Protein 3HST (pdb70)

GO terms:
  GO:0042597 periplasmic space (C, EXP)
  GO:0005515 protein binding (F, IPI)
  GO:0030288 outer membrane-bounded periplasmic space (C, IDA)
  GO:0015768 maltose transport (P, IDA)
  GO:1901982 maltose binding (F, IDA)
  GO:0034289 detection of maltose stimulus (P, IMP)
  GO:0042956 maltodextrin transmembrane transport (P, IMP)
  GO:0015768 maltose transport (P, IMP)
  GO:0060326 cell chemotaxis (P, IMP)
  GO:0042597 periplasmic space (C, IDA)
  GO:0006974 DNA damage response (P, IEP)
  GO:0015768 maltose transport (P, IGI)
  GO:0043190 ATP-binding cassette (ABC) transporter complex (C, IGI)
  GO:0055052 ATP-binding cassette (ABC) transporter complex, substrate-binding subunit-containing (C, IGI)
  GO:0008643 carbohydrate transport (P, IGI)
  GO:0042956 maltodextrin transmembrane transport (P, IDA)
  GO:0016020 membrane (C, IDA)

Sequence (1004 aa):
KLVIWINGDKGYNGLAEVGKKFEKDTGIKVTVEHPDKLEEKFPQVAATGDGPDIIFWAHDRFGGYAQSGLLAEITPDKAFQDKLYPFTWDAVRYNGKLIAYPIAVEALSLIYNKDLLPNPPKTWEEIPALDKELKAKGKSALMFNLQEPYFTWPLIAADGGYAFKYENGKYDIKDVGVDNAGAKAGLTFLVDLIKNKHMNADTDYSIAEAAFNKGETAMTINGPWAWSNIDTSKVNYGVTVLPTFKGQPSKPFVGVLSAGINAASPNKELAKEFLENYLLTDEGLEAVNKDKPLGAVALKSYEEELAKDPRIAATMENAQKGEIMPNIPQMSAFWYAVRTAVINAASGRQTVDEALKDAQTNSSSSVKVVIEADGGSRGNPGPAGYGAVVWTADHSTVLAESKQAIGRATNNVAEYRGLIAGLDDAVKLGATEAAVLMDSKLVVEQMSGRWKVKHPDLLKLYVQAQALASQFRRINYEWVPRARNTYADRLANDAMDAAAQSAAIEEGKLVIWINGDKGYNGLAEVGKKFEKDTGIKVTVEHPDKLEEKFPQVAATGDGPDIIFWAHDRFGGYAQSGLLAEITPDKAFQDKLYPFTWDAVRYNGKLIAYPIAVEALSLIYNKDLLPNPPKTWEEIPALDKELKAKGKSALMFNLQEPYFTWPLIAADGGYAFKYENGKYDIKDVGVDNAGAKAGLTFLVDLIKNKHMNADTDYSIAEAAFNKGETAMTINGPWAWSNIDTSKVNYGVTVLPTFKGQPSKPFVGVLSAGINAASPNKELAKEFLENYLLTDEGLEAVNKDKPLGAVALKSYEEELAKDPRIAATMENAQKGEIMPNIPQMSAFWYAVRTAVINAASGRQTVDEALKDAQTNSSSVKVVIEADGGSRGNPGPAGYGAVVWTADHSTVLAESKQAIGRATNNVAEYRGLIAGLDDAVKLGATEAAVLMDSKLVVEQMSGRWKVKHPDLLKLYVQAQALASQFRRINYEWVPRARNTYADRLANDAMD

Solvent-accessible surface area: 41440 Å² total; per-residue (Å²): 130,0,41,0,26,3,37,36,44,24,1,42,30,0,1,26,111,4,2,87,82,0,55,179,82,51,58,44,108,17,62,29,66,74,22,73,135,0,29,52,74,0,38,120,49,0,34,62,4,57,41,2,12,0,0,3,53,16,1,10,41,0,0,22,4,18,79,38,24,2,16,13,101,9,90,8,98,142,74,10,38,71,101,1,60,92,94,0,10,86,7,0,109,24,135,57,110,20,8,0,0,0,2,0,4,9,0,0,2,0,0,25,8,102,107,42,10,95,128,27,11,141,40,1,78,76,1,34,59,35,2,139,132,7,94,99,128,71,60,10,1,1,38,2,10,6,39,75,4,38,13,2,5,0,2,1,3,4,37,34,3,71,4,8,87,120,90,136,62,146,61,46,75,172,44,8,1,1,26,48,82,4,0,67,24,0,0,57,34,1,28,45,3,23,142,82,175,17,18,89,26,80,6,43,56,33,60,4,37,36,6,1,12,90,11,82,0,0,0,6,2,8,1,0,12,5,2,8,63,3,62,20,1,113,16,86,33,8,18,31,28,4,0,34,8,126,64,86,44,1,54,1,10,5,0,0,5,0,0,0,7,3,14,6,4,49,10,66,113,36,0,69,69,0,0,20,79,20,2,1,41,68,103,3,0,86,23,6,22,163,32,44,14,8,0,4,1,0,8,74,66,14,14,117,127,24,47,181,35,105,64,5,57,9,0,39,64,0,13,150,74,10,91,66,8,6,17,30,45,58,2,32,39,0,37,106,5,0,84,73,2,2,56,12,4,16,75,60,189,31,82,18,87,75,1,0,127,61,2,66,73,79,3,33,114,135,60,116,0,18,0,6,0,2,6,11,13,110,64,78,60,3,26,0,0,21,0,0,2,0,9,37,52,109,68,80,66,38,39,0,28,11,18,8,3,5,54,165,8,43,54,57,25,0,12,0,57,0,0,19,13,0,0,46,14,0,41,79,25,40,10,33,40,3,23,0,34,1,28,12,105,38,0,6,28,5,12,40,41,154,122,136,21,159,117,68,67,10,11,91,23,49,0,47,0,35,9,27,9,44,111,12,188,156,44,80,34,96,100,3,48,118,88,150,1,84,99,0,22,153,19,1,41,47,0,8,72,3,10,28,149,68,64,127,70,117,117,30,72,0,37,0,26,2,36,40,47,26,1,45,36,0,1,29,109,4,1,102,88,3,56,183,87,63,59,36,92,12,50,27,72,78,25,68,137,0,27,56,70,0,37,122,45,7,76,74,33,72,16,1,0,0,0,3,55,16,2,9,40,0,0,20,3,21,108,77,49,10,16,13,96,8,84,13,68,183,71,12,49,98,112,1,61,90,98,0,10,86,8,0,95,28,124,62,114,17,7,0,0,0,2,0,3,8,0,0,2,0,0,18,6,113,109,52,8,126,89,23,12,167,42,2,76,75,2,40,66,31,2,159,122,16,94,91,171,70,65,15,0,1,39,1,6,7,40,80,6,39,15,1,7,2,2,1,3,5,35,36,2,77,6,11,88,122,92,145,61,147,47,56,68,170,45,12,0,0,28,48,85,4,0,69,21,0,0,56,34,1,31,52,2,23,143,85,175,29,18,91,30,66,5,38,61,36,52,4,34,46,8,1,10,82,13,79,0,0,0,6,2,8,1,0,13,5,3,11,61,4,75,24,1,116,13,86,32,10,13,32,43,5,0,32,8,114,68,74,56,2,50,0,8,7,0,0,3,0,0,0,6,1,39,47,0,70,5,80,98,38,0,42,69,0,0,12,91,31,1,3,37,64,110,4,0,78,18,4,20,167,33,40,16,8,0,4,1,0,10,71,65,10,15,111,106,25,51,176,35,102,65,5,55,8,0,41,72,0,12,156,62,12,96,73,8,9,18,26,44,53,1,28,42,0,32,108,8,0,92,75,2,2,54,17,4,16,71,59,159,35,83,17,83,86,1,0,134,65,2,73,80,81,1,39,120,91,90,0,16,0,8,0,13,6,13,14,115,64,85,59,4,83,1,0,9,0,0,0,0,26,24,57,111,87,84,48,27,3,0,13,14,24,2,14,8,48,178,14,49,50,47,23,0,12,0,65,0,0,20,15,0,0,37,17,0,38,108,18,41,9,40,49,2,14,0,24,1,26,13,90,44,0,4,29,8,10,40,42,152,108,163,22,182,121,88,52,20,86,151,25,52,87,87,0,53,60,26,7,61,108,15,209,163,46,74,33,79,114,2,71,147,87,131,0,69,63,0,5,123,14,2,47,67,5,32,125

Nearest PDB structures (foldseek):
  3q26-assembly1_A  TM=9.994E-01  e=1.048E-70  Escherichia coli
  5gpq-assembly1_A  TM=1.000E+00  e=2.057E-70  Escherichia coli O157:H7
  2vgq-assembly1_A  TM=9.999E-01  e=7.086E-70  Escherichia coli
  4kyc-assembly1_A  TM=9.999E-01  e=1.742E-69  Escherichia coli K-12
  8c5l-assembly1_A  TM=1.000E+00  e=2.181E-69  Escherichia coli K-12

B-factor: mean 18.17, std 6.53, range [2.1, 74.7]

Foldseek 3Di:
DAEEEDAPLFLQVLLLVLQVVLCVVPVDGYHYDHDPPLLVVQCVQLVVLGDGQKYKDFLQSQLQCVVSPFFDQFDDDPVLVVQFDPVQQVSQQHPNTRGWAFWAKKDKFKKFQCVLPVDQAQAPVCQVVVQVVLVVVQAAAEAEALQFVLQLQLQLPFQHADQFDDDDSDTHLQDHRCQDPSNLQRLVSVLVCCVVPRYPLVGHHVNRLVCVLQPRYGIYIGMQQSVVSSVVRPRPMDTAFDHHYPPGGRAGAMTGTTMTGTSSNPCSVVVNCSVRPRCLDLSNQCSRCVSTNRAQTRRPVNNVVVCPPNNNVRRVVSNVSHYHRHNHSLVVQLRVLVSQLSSCCNVVVDPNNVSSVSSSVRSSD/DFEKEKFKAKAADPQWAWIKMKMFIAGNVRPGTPDMDIAIDQTHGRLLRGLVRLLVRLVSCVVSPHQEYEYEYQDPVLQCVLQVNDPDDDPSVVVSSVSSVVSCVNHNYYHGDYDHPVPRVVGCVRGVVNNVVSVVVVD/DDPLEFEEEEAPLFLQVLLVVLQVVLCVVPVRHYHYDHDPPVLVVQVVQLLVVGDTQKYKDFLLSVQQCVVSPFFDQADDDPVLCVQFDVVQQVSQAHPNTRQWAFWAKKWKWKKFFVVQDVDAAQALVCQVVVQVVLVVVQAAAEAEALLFVLQLQLLLPQQPADAFDDDDHDTDLQDGRCQDPSNLQSLVSVLVCLVSPNYPLVGHHVNRLCCVLQPRYGMYIDIQQSVVSNVVRPGDMDTAQDHHYPPTGRAGAITGTIMTGTSSDPCSPSVSCSVRVRQLDLSNQCSRCVSTNRAQTRGPVNNVVVVPDVNSVRRVVNNVSHYHRHNHSLSVQLRVLVSQLSSCCNVVVDPNNGSSVSSSVRSSD/DEKEKFKAKADDPQWHWIWIKMWIADPVRPDTQDIDFATDGTHGRLLRRLVRLLVRLVSCVVSPAQEYEYEYQDVQLQCVLVVNDPDDDDSNVVSSVSNVVSVVSHNYYHYYHDHDVVSVVGVVRTVVHRD

Secondary structure (DSSP, 8-state):
-EEEE--TTS-HHHHHHHHHHHHHHHS--EEEE--TTHHHHHHHHGGGT-S-SEEEEEGGGHHHHHHTT-BPPP---HHHHHTB-HHHHHHTEETTEE-SEEEEEE--EEEEETTT-SS--SBSTTHHHHHHHHHTTT-EEE----SSHHHHHHHHHHTT-BSSEE-SS-EETT--BSSSHHHHHHHHHHHHHHHTTSS-TT--HHHHHHHHHTTSEEEEEE-GGGHHHHHHTT--EEEEPPPEETTEE--PEEEEEEEEEBTT-S-HHHHHHHIIIIISSHHHHHHHHHHS--SEESBHHHHHHHTTSHHHHHHHHHHHHSEEPP-STTHHHHHHHHHHHHHHHHHTSS-HHHHHHHHHHHHH-/--EEEEEEEEEESSSSEEEEEEEEEEETTS-SEEEEEEEEEEEE-HHHHHHHHHHHHHHHHHHHT-SEEEEEES-HHHHHHHTTSS---SHHHHHHHHHHHHHHTTSSEEEEEE--GGG-HHHHHHHHHHHHHHHHTT-/--TTEEEEE--TTS-HHHHHHHHHHHHHHH--EEEEE--TTHHHHHHHHHTTT-S-SEEEEEGGGHHHHHHTT-BPPP---TTTGGGB-HHHHHHTEETTEE-SEEEEE---EEEEETTT-SS--SBGGGHHHHHHHHHHTT-EEE---SSSHHHHHHHHHHTT-EEEEEETTEEEEEEEETTSHHHHHHHHHHHHHHHTTSS-TT--HHHHHHHHHHTSEEEEEE-GGGHHHHHHTT--EEEEPPPBBTTB-------EEEEEEBTT-TTHHHHHHHIIIIISSHHHHHHHHHHS--SEESBHHHHHHHTTSHHHHHHHHHHHHS-PPP--TTHHHHHHHHHHHHHHHHHTSS-HHHHHHHHHHHH--/-EEEEEEEEEESSSSEEEEEEEEEEETTS--EEEEEEEEEEEE-HHHHHHHHHHHHHHHHHTTT-SEEEEEES-HHHHHHHTSSSPP-SHHHHHHHHHHHHHHTTSSEEEEEE--GGGSHHHHHHHHHHH-

Radius of gyration: 30.75 Å; Cα contacts (8 Å, |Δi|>4): 2367; chains: 4; bounding box: 78×58×83 Å

Structure (mmCIF, N/CA/C/O backbone):
data_3HST
#
_entry.id   3HST
#
_cell.length_a   73.632
_cell.length_b   101.383
_cell.length_c   76.091
_cell.angle_alpha   90.00
_cell.angle_beta   109.01
_cell.angle_gamma   90.00
#
_symmetry.space_group_name_H-M   'P 1 21 1'
#
loop_
_entity.id
_entity.type
_entity.pdbx_description
1 polymer 'Maltose-binding periplasmic protein'
2 polymer 'Protein Rv2228c/MT2287'
3 branched alpha-D-glucopyranose-(1-4)-alpha-D-glucopyranose-(1-4)-alpha-D-glucopyranose
4 non-polymer 1,2-ETHANEDIOL
5 non-polymer 'D(-)-TARTARIC ACID'
6 water water
#
loop_
_atom_site.group_PDB
_atom_site.id
_atom_site.type_symbol
_atom_site.label_atom_id
_atom_site.label_alt_id
_atom_site.label_comp_id
_atom_site.label_asym_id
_atom_site.label_entity_id
_atom_site.label_seq_id
_atom_site.pdbx_PDB_ins_code
_atom_site.Cartn_x
_atom_site.Cartn_y
_atom_site.Cartn_z
_atom_site.occupancy
_atom_site.B_iso_or_equiv
_atom_site.auth_seq_id
_atom_site.auth_comp_id
_atom_site.auth_asym_id
_atom_site.auth_atom_id
_atom_site.pdbx_PDB_model_num
ATOM 1 N N . LYS A 1 7 ? 3.865 -22.590 11.929 1.00 21.68 14 LYS A N 1
ATOM 2 C CA . LYS A 1 7 ? 2.639 -22.445 11.153 1.00 20.90 14 LYS A CA 1
ATOM 3 C C . LYS A 1 7 ? 1.629 -21.560 11.877 1.00 20.35 14 LYS A C 1
ATOM 4 O O . LYS A 1 7 ? 0.641 -21.121 11.290 1.00 20.83 14 LYS A O 1
ATOM 10 N N . LEU A 1 8 ? 1.885 -21.303 13.156 1.00 18.41 15 LEU A N 1
ATOM 11 C CA . LEU A 1 8 ? 1.001 -20.470 13.961 1.00 17.66 15 LEU A CA 1
ATOM 12 C C . LEU A 1 8 ? 1.657 -19.136 14.300 1.00 16.22 15 LEU A C 1
ATOM 13 O O . LEU A 1 8 ? 2.498 -19.056 15.195 1.00 17.00 15 LEU A O 1
ATOM 18 N N . VAL A 1 9 ? 1.268 -18.090 13.578 1.00 14.86 16 VAL A N 1
ATOM 19 C CA . VAL A 1 9 ? 1.816 -16.765 13.798 1.00 14.17 16 VAL A CA 1
ATOM 20 C C . VAL A 1 9 ? 0.847 -15.796 14.535 1.00 14.59 16 VAL A C 1
ATOM 21 O O . VAL A 1 9 ? -0.249 -15.571 14.100 1.00 12.87 16 VAL A O 1
ATOM 25 N N . ILE A 1 10 ? 1.298 -15.267 15.665 1.00 14.02 17 ILE A N 1
ATOM 26 C CA . ILE A 1 10 ? 0.589 -14.334 16.508 1.00 13.43 17 ILE A CA 1
ATOM 27 C C . ILE A 1 10 ? 1.231 -12.914 16.495 1.00 13.12 17 ILE A C 1
ATOM 28 O O . ILE A 1 10 ? 2.440 -12.772 16.621 1.00 12.68 17 ILE A O 1
ATOM 33 N N . TRP A 1 11 ? 0.417 -11.871 16.312 1.00 13.43 18 TRP A N 1
ATOM 34 C CA . TRP A 1 11 ? 0.786 -10.472 16.627 1.00 12.55 18 TRP A CA 1
ATOM 35 C C . TRP A 1 11 ? 0.197 -10.027 17.968 1.00 13.23 18 TRP A C 1
ATOM 36 O O . TRP A 1 11 ? -1.032 -10.185 18.234 1.00 13.75 18 TRP A O 1
ATOM 47 N N . ILE A 1 12 ? 1.066 -9.430 18.798 1.00 13.07 19 ILE A N 1
ATOM 48 C CA . ILE A 1 12 ? 0.652 -8.841 20.061 1.00 13.23 19 ILE A CA 1
ATOM 49 C C . ILE A 1 12 ? 1.524 -7.595 20.340 1.00 13.37 19 ILE A C 1
ATOM 50 O O . ILE A 1 12 ? 2.698 -7.546 20.011 1.00 13.49 19 ILE A O 1
ATOM 55 N N . ASN A 1 13 ? 0.954 -6.561 20.915 1.00 14.14 20 ASN A N 1
ATOM 56 C CA . ASN A 1 13 ? 1.706 -5.323 21.116 1.00 13.21 20 ASN A CA 1
ATOM 57 C C . ASN A 1 13 ? 2.912 -5.570 22.043 1.00 15.52 20 ASN A C 1
ATOM 58 O O . ASN A 1 13 ? 2.809 -6.391 23.022 1.00 14.20 20 ASN A O 1
ATOM 63 N N . GLY A 1 14 ? 4.012 -4.830 21.752 1.00 15.27 21 GLY A N 1
ATOM 64 C CA . GLY A 1 14 ? 5.264 -4.833 22.494 1.00 15.34 21 GLY A CA 1
ATOM 65 C C . GLY A 1 14 ? 5.232 -4.521 23.994 1.00 16.03 21 GLY A C 1
ATOM 66 O O . GLY A 1 14 ? 6.205 -4.801 24.690 1.00 17.05 21 GLY A O 1
ATOM 67 N N . ASP A 1 15 ? 4.132 -3.968 24.494 1.00 14.93 22 ASP A N 1
ATOM 68 C CA . ASP A 1 15 ? 3.993 -3.696 25.915 1.00 13.64 22 ASP A CA 1
ATOM 69 C C . ASP A 1 15 ? 3.371 -4.902 26.692 1.00 14.07 22 ASP A C 1
ATOM 70 O O . ASP A 1 15 ? 3.221 -4.868 27.913 1.00 13.89 22 ASP A O 1
ATOM 75 N N . LYS A 1 16 ? 3.107 -6.009 25.984 1.00 12.96 23 LYS A N 1
ATOM 76 C CA . LYS A 1 16 ? 2.361 -7.117 26.564 1.00 12.36 23 LYS A CA 1
ATOM 77 C C . LYS A 1 16 ? 3.310 -8.295 26.819 1.00 12.09 23 LYS A C 1
ATOM 78 O O . LYS A 1 16 ? 4.442 -8.255 26.386 1.00 11.26 23 LYS A O 1
ATOM 84 N N . GLY A 1 17 ? 2.817 -9.343 27.494 1.00 12.95 24 GLY A N 1
ATOM 85 C CA . GLY A 1 17 ? 3.577 -10.539 27.869 1.00 12.48 24 GLY A CA 1
ATOM 86 C C . GLY A 1 17 ? 3.865 -11.513 26.718 1.00 13.41 24 GLY A C 1
ATOM 87 O O . GLY A 1 17 ? 3.497 -12.710 26.773 1.00 13.59 24 GLY A O 1
ATOM 88 N N . TYR A 1 18 ? 4.567 -11.012 25.690 1.00 13.20 25 TYR A N 1
ATOM 89 C CA . TYR A 1 18 ? 4.868 -11.800 24.493 1.00 12.17 25 TYR A CA 1
ATOM 90 C C . TYR A 1 18 ? 5.820 -12.966 24.697 1.00 12.18 25 TYR A C 1
ATOM 91 O O . TYR A 1 18 ? 5.704 -14.002 23.958 1.00 10.48 25 TYR A O 1
ATOM 100 N N . ASN A 1 19 ? 6.694 -12.855 25.719 1.00 11.10 26 ASN A N 1
ATOM 101 C CA . ASN A 1 19 ? 7.525 -14.020 26.090 1.00 12.05 26 ASN A CA 1
ATOM 102 C C . ASN A 1 19 ? 6.789 -15.137 26.805 1.00 11.79 26 ASN A C 1
ATOM 103 O O . ASN A 1 19 ? 7.043 -16.297 26.526 1.00 12.39 26 ASN A O 1
ATOM 108 N N . GLY A 1 20 ? 5.961 -14.786 27.772 1.00 11.92 27 GLY A N 1
ATOM 109 C CA . GLY A 1 20 ? 5.003 -15.743 28.363 1.00 11.17 27 GLY A CA 1
ATOM 110 C C . GLY A 1 20 ? 4.051 -16.371 27.354 1.00 10.04 27 GLY A C 1
ATOM 111 O O . GLY A 1 20 ? 3.777 -17.551 27.416 1.00 9.01 27 GLY A O 1
ATOM 112 N N . LEU A 1 21 ? 3.546 -15.572 26.419 1.00 10.25 28 LEU A N 1
ATOM 113 C CA . LEU A 1 21 ? 2.678 -16.081 25.358 1.00 10.42 28 LEU A CA 1
ATOM 114 C C . LEU A 1 21 ? 3.376 -17.138 24.486 1.00 10.50 28 LEU A C 1
ATOM 115 O O . LEU A 1 21 ? 2.729 -18.111 24.038 1.00 9.78 28 LEU A O 1
ATOM 120 N N . ALA A 1 22 ? 4.682 -16.938 24.249 1.00 9.86 29 ALA A N 1
ATOM 121 C CA . ALA A 1 22 ? 5.548 -17.890 23.489 1.00 11.21 29 ALA A CA 1
ATOM 122 C C . ALA A 1 22 ? 5.792 -19.188 24.289 1.00 12.19 29 ALA A C 1
ATOM 123 O O . ALA A 1 22 ? 5.876 -20.301 23.730 1.00 9.87 29 ALA A O 1
ATOM 125 N N . GLU A 1 23 ? 5.911 -19.041 25.616 1.00 13.91 30 GLU A N 1
ATOM 126 C CA . GLU A 1 23 ? 5.910 -20.221 26.515 1.00 14.68 30 GLU A CA 1
ATOM 127 C C . GLU A 1 23 ? 4.627 -21.049 26.374 1.00 14.25 30 GLU A C 1
ATOM 128 O O . GLU A 1 23 ? 4.672 -22.292 26.365 1.00 17.11 30 GLU A O 1
ATOM 134 N N . VAL A 1 24 ? 3.473 -20.392 26.297 1.00 13.20 31 VAL A N 1
ATOM 135 C CA . VAL A 1 24 ? 2.233 -21.096 26.014 1.00 12.46 31 VAL A CA 1
ATOM 136 C C . VAL A 1 24 ? 2.359 -21.707 24.578 1.00 12.95 31 VAL A C 1
ATOM 137 O O . VAL A 1 24 ? 2.015 -22.848 24.336 1.00 12.81 31 VAL A O 1
ATOM 141 N N . GLY A 1 25 ? 2.877 -20.956 23.628 1.00 12.42 32 GLY A N 1
ATOM 142 C CA . GLY A 1 25 ? 3.158 -21.554 22.326 1.00 14.10 32 GLY A CA 1
ATOM 143 C C . GLY A 1 25 ? 4.093 -22.741 22.291 1.00 14.81 32 GLY A C 1
ATOM 144 O O . GLY A 1 25 ? 3.905 -23.618 21.431 1.00 15.39 32 GLY A O 1
ATOM 145 N N . LYS A 1 26 ? 5.066 -22.795 23.268 1.00 15.90 33 LYS A N 1
ATOM 146 C CA . LYS A 1 26 ? 5.825 -24.067 23.387 1.00 16.58 33 LYS A CA 1
ATOM 147 C C . LYS A 1 26 ? 4.991 -25.218 23.909 1.00 16.28 33 LYS A C 1
ATOM 148 O O . LYS A 1 26 ? 5.138 -26.345 23.487 1.00 16.31 33 LYS A O 1
ATOM 154 N N . LYS A 1 27 ? 4.098 -24.909 24.844 1.00 16.75 34 LYS A N 1
ATOM 155 C CA . LYS A 1 27 ? 3.203 -25.913 25.406 1.00 16.81 34 LYS A CA 1
ATOM 156 C C . LYS A 1 27 ? 2.299 -26.485 24.321 1.00 15.31 34 LYS A C 1
ATOM 157 O O . LYS A 1 27 ? 1.869 -27.635 24.398 1.00 13.97 34 LYS A O 1
ATOM 163 N N . PHE A 1 28 ? 2.018 -25.671 23.308 1.00 14.87 35 PHE A N 1
ATOM 164 C CA . PHE A 1 28 ? 1.186 -26.097 22.189 1.00 14.01 35 PHE A CA 1
ATOM 165 C C . PHE A 1 28 ? 1.984 -26.974 21.231 1.00 14.81 35 PHE A C 1
ATOM 166 O O . PHE A 1 28 ? 1.546 -28.062 20.858 1.00 14.80 35 PHE A O 1
ATOM 174 N N . GLU A 1 29 ? 3.160 -26.494 20.838 1.00 15.87 36 GLU A N 1
ATOM 175 C CA . GLU A 1 29 ? 4.036 -27.249 19.941 1.00 15.68 36 GLU A CA 1
ATOM 176 C C . GLU A 1 29 ? 4.254 -28.656 20.495 1.00 16.76 36 GLU A C 1
ATOM 177 O O . GLU A 1 29 ? 4.231 -29.649 19.744 1.00 15.70 36 GLU A O 1
ATOM 183 N N . LYS A 1 30 ? 4.425 -28.722 21.822 1.00 18.43 37 LYS A N 1
ATOM 184 C CA . LYS A 1 30 ? 4.643 -29.994 22.549 1.00 20.53 37 LYS A CA 1
ATOM 185 C C . LYS A 1 30 ? 3.488 -30.948 22.277 1.00 20.61 37 LYS A C 1
ATOM 186 O O . LYS A 1 30 ? 3.729 -32.132 21.971 1.00 21.35 37 LYS A O 1
ATOM 192 N N . ASP A 1 31 ? 2.240 -30.444 22.317 1.00 19.78 38 ASP A N 1
ATOM 193 C CA . ASP A 1 31 ? 1.091 -31.340 22.097 1.00 18.11 38 ASP A CA 1
ATOM 194 C C . ASP A 1 31 ? 0.652 -31.515 20.667 1.00 16.93 38 ASP A C 1
ATOM 195 O O . ASP A 1 31 ? -0.065 -32.450 20.403 1.00 16.85 38 ASP A O 1
ATOM 200 N N . THR A 1 32 ? 1.011 -30.597 19.753 1.00 15.56 39 THR A N 1
ATOM 201 C CA . THR A 1 32 ? 0.471 -30.599 18.359 1.00 12.98 39 THR A CA 1
ATOM 202 C C . THR A 1 32 ? 1.521 -30.708 17.265 1.00 12.84 39 THR A C 1
ATOM 203 O O . THR A 1 32 ? 1.175 -30.901 16.107 1.00 13.91 39 THR A O 1
ATOM 207 N N . GLY A 1 33 ? 2.796 -30.556 17.593 1.00 12.42 40 GLY A N 1
ATOM 208 C CA . GLY A 1 33 ? 3.838 -30.430 16.580 1.00 12.79 40 GLY A CA 1
ATOM 209 C C . GLY A 1 33 ? 3.867 -29.113 15.835 1.00 13.21 40 GLY A C 1
ATOM 210 O O . GLY A 1 33 ? 4.726 -28.891 14.958 1.00 13.59 40 GLY A O 1
ATOM 211 N N . ILE A 1 34 ? 2.952 -28.213 16.181 1.00 12.54 41 ILE A N 1
ATOM 212 C CA . ILE A 1 34 ? 2.843 -26.953 15.421 1.00 12.90 41 ILE A CA 1
ATOM 213 C C . ILE A 1 34 ? 3.544 -25.849 16.120 1.00 13.13 41 ILE A C 1
ATOM 214 O O . ILE A 1 34 ? 3.231 -25.587 17.258 1.00 12.76 41 ILE A O 1
ATOM 219 N N . LYS A 1 35 ? 4.492 -25.204 15.448 1.00 14.32 42 LYS A N 1
ATOM 220 C CA . LYS A 1 35 ? 5.255 -24.118 16.051 1.00 15.26 42 LYS A CA 1
ATOM 221 C C . LYS A 1 35 ? 4.484 -22.803 16.016 1.00 15.43 42 LYS A C 1
ATOM 222 O O . LYS A 1 35 ? 3.818 -22.488 15.030 1.00 16.23 42 LYS A O 1
ATOM 228 N N . VAL A 1 36 ? 4.580 -22.039 17.100 1.00 14.22 43 VAL A N 1
ATOM 229 C CA . VAL A 1 36 ? 3.906 -20.750 17.193 1.00 13.80 43 VAL A CA 1
ATOM 230 C C . VAL A 1 36 ? 4.917 -19.608 17.176 1.00 13.50 43 VAL A C 1
ATOM 231 O O . VAL A 1 36 ? 5.863 -19.593 17.963 1.00 11.26 43 VAL A O 1
ATOM 235 N N . THR A 1 37 ? 4.711 -18.654 16.273 1.00 13.18 44 THR A N 1
ATOM 236 C CA . THR A 1 37 ? 5.615 -17.518 16.143 1.00 13.94 44 THR A CA 1
ATOM 237 C C . THR A 1 37 ? 4.967 -16.225 16.628 1.00 13.36 44 THR A C 1
ATOM 238 O O . THR A 1 37 ? 4.243 -15.565 15.883 1.00 12.70 44 THR A O 1
ATOM 242 N N . VAL A 1 38 ? 5.234 -15.869 17.880 1.00 12.98 45 VAL A N 1
ATOM 243 C CA . VAL A 1 38 ? 4.689 -14.625 18.467 1.00 12.19 45 VAL A CA 1
ATOM 244 C C . VAL A 1 38 ? 5.543 -13.416 18.002 1.00 13.40 45 VAL A C 1
ATOM 245 O O . VAL A 1 38 ? 6.806 -13.406 18.127 1.00 12.69 45 VAL A O 1
ATOM 249 N N . GLU A 1 39 ? 4.875 -12.419 17.432 1.00 13.93 46 GLU A N 1
ATOM 250 C CA . GLU A 1 39 ? 5.580 -11.226 16.968 1.00 14.79 46 GLU A CA 1
ATOM 251 C C . GLU A 1 39 ? 4.925 -10.047 17.551 1.00 14.73 46 GLU A C 1
ATOM 252 O O . GLU A 1 39 ? 3.745 -10.115 17.889 1.00 16.29 46 GLU A O 1
ATOM 258 N N . HIS A 1 40 ? 5.660 -8.952 17.669 1.00 14.70 47 HIS A N 1
ATOM 259 C CA . HIS A 1 40 ? 5.126 -7.689 18.158 1.00 14.74 47 HIS A CA 1
ATOM 260 C C . HIS A 1 40 ? 5.521 -6.498 17.251 1.00 16.07 47 HIS A C 1
ATOM 261 O O . HIS A 1 40 ? 6.241 -5.615 17.687 1.00 15.25 47 HIS A O 1
ATOM 268 N N . PRO A 1 41 ? 5.070 -6.487 15.970 1.00 16.11 48 PRO A N 1
ATOM 269 C CA . PRO A 1 41 ? 5.412 -5.412 15.050 1.00 15.64 48 PRO A CA 1
ATOM 270 C C . PRO A 1 41 ? 4.955 -4.049 15.591 1.00 15.51 48 PRO A C 1
ATOM 271 O O . PRO A 1 41 ? 3.959 -3.983 16.357 1.00 15.30 48 PRO A O 1
ATOM 275 N N . ASP A 1 42 ? 5.630 -2.966 15.217 1.00 16.30 49 ASP A N 1
ATOM 276 C CA . ASP A 1 42 ? 5.049 -1.629 15.551 1.00 17.66 49 ASP A CA 1
ATOM 277 C C . ASP A 1 42 ? 3.799 -1.407 14.713 1.00 16.48 49 ASP A C 1
ATOM 278 O O . ASP A 1 42 ? 3.667 -1.964 13.616 1.00 15.86 49 ASP A O 1
ATOM 283 N N . LYS A 1 43 ? 2.924 -0.573 15.250 1.00 17.19 50 LYS A N 1
ATOM 284 C CA . LYS A 1 43 ? 1.582 -0.279 14.752 1.00 18.40 50 LYS A CA 1
ATOM 285 C C . LYS A 1 43 ? 0.704 -1.435 14.227 1.00 16.10 50 LYS A C 1
ATOM 286 O O . LYS A 1 43 ? -0.052 -1.277 13.323 1.00 15.76 50 LYS A O 1
ATOM 292 N N . LEU A 1 44 ? 0.867 -2.605 14.798 1.00 13.65 51 LEU A N 1
ATOM 293 C CA . LEU A 1 44 ? 0.335 -3.834 14.243 1.00 11.26 51 LEU A CA 1
ATOM 294 C C . LEU A 1 44 ? -1.232 -3.680 14.077 1.00 12.50 51 LEU A C 1
ATOM 295 O O . LEU A 1 44 ? -1.861 -4.236 13.162 1.00 12.44 51 LEU A O 1
ATOM 300 N N . GLU A 1 45 ? -1.850 -2.886 14.948 1.00 12.14 52 GLU A N 1
ATOM 301 C CA . GLU A 1 45 ? -3.285 -2.602 14.819 1.00 13.16 52 GLU A CA 1
ATOM 302 C C . GLU A 1 45 ? -3.584 -1.821 13.548 1.00 13.63 52 GLU A C 1
ATOM 303 O O . GLU A 1 45 ? -4.706 -1.832 13.067 1.00 12.70 52 GLU A O 1
ATOM 309 N N . GLU A 1 46 ? -2.572 -1.135 13.057 1.00 15.22 53 GLU A N 1
ATOM 310 C CA . GLU A 1 46 ? -2.634 -0.415 11.810 1.00 17.16 53 GLU A CA 1
ATOM 311 C C . GLU A 1 46 ? -2.214 -1.268 10.644 1.00 17.37 53 GLU A C 1
ATOM 312 O O . GLU A 1 46 ? -2.784 -1.184 9.607 1.00 17.99 53 GLU A O 1
ATOM 318 N N . LYS A 1 47 ? -1.238 -2.142 10.862 1.00 17.21 54 LYS A N 1
ATOM 319 C CA . LYS A 1 47 ? -0.779 -3.054 9.818 1.00 17.80 54 LYS A CA 1
ATOM 320 C C . LYS A 1 47 ? -1.809 -4.127 9.452 1.00 16.21 54 LYS A C 1
ATOM 321 O O . LYS A 1 47 ? -1.976 -4.458 8.278 1.00 15.89 54 LYS A O 1
ATOM 327 N N . PHE A 1 48 ? -2.492 -4.671 10.457 1.00 16.10 55 PHE A N 1
ATOM 328 C CA . PHE A 1 48 ? -3.464 -5.768 10.240 1.00 16.54 55 PHE A CA 1
ATOM 329 C C . PHE A 1 48 ? -4.528 -5.577 9.108 1.00 17.34 55 PHE A C 1
ATOM 330 O O . PHE A 1 48 ? -4.647 -6.468 8.258 1.00 16.72 55 PHE A O 1
ATOM 338 N N . PRO A 1 49 ? -5.297 -4.454 9.108 1.00 18.59 56 PRO A N 1
ATOM 339 C CA . PRO A 1 49 ? -6.295 -4.272 8.049 1.00 19.87 56 PRO A CA 1
ATOM 340 C C . PRO A 1 49 ? -5.706 -4.127 6.661 1.00 21.45 56 PRO A C 1
ATOM 341 O O . PRO A 1 49 ? -6.400 -4.301 5.681 1.00 22.40 56 PRO A O 1
ATOM 345 N N . GLN A 1 50 ? -4.419 -3.815 6.581 1.00 22.89 57 GLN A N 1
ATOM 346 C CA . GLN A 1 50 ? -3.781 -3.606 5.327 1.00 24.18 57 GLN A CA 1
ATOM 347 C C . GLN A 1 50 ? -3.287 -4.897 4.800 1.00 24.21 57 GLN A C 1
ATOM 348 O O . GLN A 1 50 ? -3.357 -5.117 3.620 1.00 25.57 57 GLN A O 1
ATOM 354 N N . VAL A 1 51 ? -2.740 -5.745 5.656 1.00 24.13 58 VAL A N 1
ATOM 355 C CA . VAL A 1 51 ? -2.263 -7.015 5.189 1.00 24.27 58 VAL A CA 1
ATOM 356 C C . VAL A 1 51 ? -3.410 -8.042 5.115 1.00 25.25 58 VAL A C 1
ATOM 357 O O . VAL A 1 51 ? -3.569 -8.686 4.068 1.00 26.90 58 VAL A O 1
ATOM 361 N N . ALA A 1 52 ? -4.261 -8.151 6.140 1.00 25.08 59 ALA A N 1
ATOM 362 C CA . ALA A 1 52 ? -5.507 -8.954 6.009 1.00 25.74 59 ALA A CA 1
ATOM 363 C C . ALA A 1 52 ? -6.443 -8.579 4.815 1.00 26.79 59 ALA A C 1
ATOM 364 O O . ALA A 1 52 ? -7.187 -9.431 4.345 1.00 28.09 59 ALA A O 1
ATOM 366 N N . ALA A 1 53 ? -6.409 -7.336 4.309 1.00 27.77 60 ALA A N 1
ATOM 367 C CA . ALA A 1 53 ? -7.321 -6.935 3.224 1.00 28.91 60 ALA A CA 1
ATOM 368 C C . ALA A 1 53 ? -6.899 -7.516 1.880 1.00 29.61 60 ALA A C 1
ATOM 369 O O . ALA A 1 53 ? -7.699 -7.559 0.943 1.00 29.18 60 ALA A O 1
ATOM 371 N N . THR A 1 54 ? -5.630 -7.949 1.825 1.00 30.31 61 THR A N 1
ATOM 372 C CA . THR A 1 54 ? -5.006 -8.647 0.694 1.00 29.89 61 THR A CA 1
ATOM 373 C C . THR A 1 54 ? -4.889 -10.133 1.093 1.00 30.45 61 THR A C 1
ATOM 374 O O . THR A 1 54 ? -4.120 -10.902 0.502 1.00 29.78 61 THR A O 1
ATOM 378 N N . GLY A 1 55 ? -5.644 -10.521 2.115 1.00 30.52 62 GLY A N 1
ATOM 379 C CA . GLY A 1 55 ? -5.616 -11.886 2.607 1.00 30.44 62 GLY A CA 1
ATOM 380 C C . GLY A 1 55 ? -4.277 -12.274 3.208 1.00 30.97 62 GLY A C 1
ATOM 381 O O . GLY A 1 55 ? -3.851 -13.424 3.102 1.00 30.87 62 GLY A O 1
ATOM 382 N N . ASP A 1 56 ? -3.613 -11.312 3.841 1.00 30.09 63 ASP A N 1
ATOM 383 C CA . ASP A 1 56 ? -2.322 -11.559 4.476 1.00 29.33 63 ASP A CA 1
ATOM 384 C C . ASP A 1 56 ? -2.372 -11.209 5.960 1.00 27.44 63 ASP A C 1
ATOM 385 O O . ASP A 1 56 ? -3.424 -10.838 6.480 1.00 27.62 63 ASP A O 1
ATOM 390 N N . GLY A 1 57 ? -1.235 -11.328 6.640 1.00 25.18 64 GLY A N 1
ATOM 391 C CA . GLY A 1 57 ? -1.174 -11.012 8.085 1.00 21.58 64 GLY A CA 1
ATOM 392 C C . GLY A 1 57 ? -0.823 -12.228 8.950 1.00 19.53 64 GLY A C 1
ATOM 393 O O . GLY A 1 57 ? -0.446 -13.294 8.431 1.00 19.08 64 GLY A O 1
ATOM 394 N N . PRO A 1 58 ? -1.024 -12.102 10.276 1.00 17.55 65 PRO A N 1
ATOM 395 C CA . PRO A 1 58 ? -0.851 -13.192 11.246 1.00 15.21 65 PRO A CA 1
ATOM 396 C C . PRO A 1 58 ? -2.113 -14.065 11.214 1.00 14.79 65 PRO A C 1
ATOM 397 O O . PRO A 1 58 ? -3.126 -13.628 10.640 1.00 13.76 65 PRO A O 1
ATOM 401 N N . ASP A 1 59 ? -2.070 -15.273 11.803 1.00 12.39 66 ASP A N 1
ATOM 402 C CA . ASP A 1 59 ? -3.248 -16.098 12.036 1.00 10.03 66 ASP A CA 1
ATOM 403 C C . ASP A 1 59 ? -4.146 -15.527 13.123 1.00 10.12 66 ASP A C 1
ATOM 404 O O . ASP A 1 59 ? -5.397 -15.544 13.026 1.00 9.29 66 ASP A O 1
ATOM 409 N N . ILE A 1 60 ? -3.491 -15.079 14.197 1.00 10.08 67 ILE A N 1
ATOM 410 C CA . ILE A 1 60 ? -4.154 -14.450 15.342 1.00 9.97 67 ILE A CA 1
ATOM 411 C C . ILE A 1 60 ? -3.569 -13.039 15.577 1.00 10.58 67 ILE A C 1
ATOM 412 O O . ILE A 1 60 ? -2.350 -12.821 15.483 1.00 10.69 67 ILE A O 1
ATOM 417 N N . ILE A 1 61 ? -4.444 -12.107 15.938 1.00 11.99 68 ILE A N 1
ATOM 418 C CA . ILE A 1 61 ? -4.060 -10.711 16.332 1.00 10.75 68 ILE A CA 1
ATOM 419 C C . ILE A 1 61 ? -4.587 -10.361 17.713 1.00 11.93 68 ILE A C 1
ATOM 420 O O . ILE A 1 61 ? -5.764 -10.531 17.961 1.00 13.23 68 ILE A O 1
ATOM 425 N N . PHE A 1 62 ? -3.722 -9.897 18.621 1.00 11.40 69 PHE A N 1
ATOM 426 C CA . PHE A 1 62 ? -4.160 -9.463 19.936 1.00 11.25 69 PHE A CA 1
ATOM 427 C C . PHE A 1 62 ? -4.215 -7.891 19.958 1.00 11.04 69 PHE A C 1
ATOM 428 O O . PHE A 1 62 ? -3.242 -7.227 19.617 1.00 11.66 69 PHE A O 1
ATOM 436 N N . TRP A 1 63 ? -5.378 -7.325 20.285 1.00 9.94 70 TRP A N 1
ATOM 437 C CA . TRP A 1 63 ? -5.504 -5.941 20.631 1.00 8.35 70 TRP A CA 1
ATOM 438 C C . TRP A 1 63 ? -6.694 -5.769 21.578 1.00 9.02 70 TRP A C 1
ATOM 439 O O . TRP A 1 63 ? -7.496 -6.645 21.755 1.00 9.29 70 TRP A O 1
ATOM 450 N N . ALA A 1 64 ? -6.827 -4.603 22.173 1.00 10.70 71 ALA A N 1
ATOM 451 C CA . ALA A 1 64 ? -8.032 -4.267 22.900 1.00 11.67 71 ALA A CA 1
ATOM 452 C C . ALA A 1 64 ? -9.211 -4.372 21.887 1.00 12.24 71 ALA A C 1
ATOM 453 O O . ALA A 1 64 ? -9.033 -4.213 20.675 1.00 11.70 71 ALA A O 1
ATOM 455 N N . HIS A 1 65 ? -10.401 -4.648 22.411 1.00 13.18 72 HIS A N 1
ATOM 456 C CA . HIS A 1 65 ? -11.589 -4.953 21.580 1.00 13.30 72 HIS A CA 1
ATOM 457 C C . HIS A 1 65 ? -12.092 -3.746 20.747 1.00 12.74 72 HIS A C 1
ATOM 458 O O . HIS A 1 65 ? -12.843 -3.936 19.776 1.00 12.67 72 HIS A O 1
ATOM 465 N N . ASP A 1 66 ? -11.672 -2.559 21.154 1.00 11.42 73 ASP A N 1
ATOM 466 C CA . ASP A 1 66 ? -12.030 -1.335 20.473 1.00 11.32 73 ASP A CA 1
ATOM 467 C C . ASP A 1 66 ? -11.802 -1.333 18.933 1.00 12.13 73 ASP A C 1
ATOM 468 O O . ASP A 1 66 ? -12.600 -0.745 18.233 1.00 11.20 73 ASP A O 1
ATOM 473 N N . ARG A 1 67 ? -10.765 -2.045 18.454 1.00 11.57 74 ARG A N 1
ATOM 474 C CA . ARG A 1 67 ? -10.303 -2.069 17.103 1.00 12.26 74 ARG A CA 1
ATOM 475 C C . ARG A 1 67 ? -11.065 -3.081 16.246 1.00 14.32 74 ARG A C 1
ATOM 476 O O . ARG A 1 67 ? -11.041 -3.072 15.056 1.00 14.45 74 ARG A O 1
ATOM 484 N N . PHE A 1 68 ? -11.767 -3.946 16.921 1.00 16.29 75 PHE A N 1
ATOM 485 C CA . PHE A 1 68 ? -12.263 -5.202 16.341 1.00 16.85 75 PHE A CA 1
ATOM 486 C C . PHE A 1 68 ? -13.572 -5.074 15.571 1.00 15.10 75 PHE A C 1
ATOM 487 O O . PHE A 1 68 ? -13.783 -5.820 14.630 1.00 16.44 75 PHE A O 1
ATOM 495 N N . GLY A 1 69 ? -14.443 -4.141 15.967 1.00 13.54 76 GLY A N 1
ATOM 496 C CA . GLY A 1 69 ? -15.658 -3.844 15.208 1.00 11.22 76 GLY A CA 1
ATOM 497 C C . GLY A 1 69 ? -15.238 -3.484 13.777 1.00 11.06 76 GLY A C 1
ATOM 498 O O . GLY A 1 69 ? -15.841 -3.923 12.841 1.00 9.58 76 GLY A O 1
ATOM 499 N N . GLY A 1 70 ? -14.156 -2.707 13.632 1.00 11.13 77 GLY A N 1
ATOM 500 C CA . GLY A 1 70 ? -13.701 -2.194 12.356 1.00 10.57 77 GLY A CA 1
ATOM 501 C C . GLY A 1 70 ? -13.143 -3.274 11.455 1.00 11.49 77 GLY A C 1
ATOM 502 O O . GLY A 1 70 ? -13.329 -3.219 10.291 1.00 12.12 77 GLY A O 1
ATOM 503 N N . TYR A 1 71 ? -12.388 -4.219 12.007 1.00 11.74 78 TYR A N 1
ATOM 504 C CA . TYR A 1 71 ? -11.857 -5.341 11.256 1.00 11.42 78 TYR A CA 1
ATOM 505 C C . TYR A 1 71 ? -12.977 -6.251 10.770 1.00 11.29 78 TYR A C 1
ATOM 506 O O . TYR A 1 71 ? -12.938 -6.737 9.652 1.00 9.60 78 TYR A O 1
ATOM 515 N N . ALA A 1 72 ? -13.956 -6.459 11.652 1.00 11.35 79 ALA A N 1
ATOM 516 C CA . ALA A 1 72 ? -15.134 -7.310 11.443 1.00 10.85 79 ALA A CA 1
ATOM 517 C C . ALA A 1 72 ? -16.053 -6.919 10.315 1.00 11.22 79 ALA A C 1
ATOM 518 O O . ALA A 1 72 ? -16.373 -7.688 9.451 1.00 11.29 79 ALA A O 1
ATOM 520 N N . GLN A 1 73 ? -16.484 -5.693 10.329 1.00 12.46 80 GLN A N 1
ATOM 521 C CA . GLN A 1 73 ? -17.316 -5.220 9.278 1.00 13.11 80 GLN A CA 1
ATOM 522 C C . GLN A 1 73 ? -16.569 -5.058 7.965 1.00 13.90 80 GLN A C 1
ATOM 523 O O . GLN A 1 73 ? -17.168 -4.979 6.961 1.00 14.04 80 GLN A O 1
ATOM 529 N N . SER A 1 74 ? -15.250 -5.049 7.997 1.00 14.08 81 SER A N 1
ATOM 530 C CA . SER A 1 74 ? -14.487 -5.158 6.795 1.00 15.06 81 SER A CA 1
ATOM 531 C C . SER A 1 74 ? -14.219 -6.615 6.354 1.00 15.74 81 SER A C 1
ATOM 532 O O . SER A 1 74 ? -13.648 -6.808 5.323 1.00 18.33 81 SER A O 1
ATOM 535 N N . GLY A 1 75 ? -14.626 -7.615 7.135 1.00 15.23 82 GLY A N 1
ATOM 536 C CA . GLY A 1 75 ? -14.591 -9.033 6.711 1.00 14.67 82 GLY A CA 1
ATOM 537 C C . GLY A 1 75 ? -13.233 -9.721 6.928 1.00 15.43 82 GLY A C 1
ATOM 538 O O . GLY A 1 75 ? -12.951 -10.752 6.316 1.00 14.24 82 GLY A O 1
ATOM 539 N N . LEU A 1 76 ? -12.446 -9.178 7.879 1.00 14.59 83 LEU A N 1
ATOM 540 C CA . LEU A 1 76 ? -11.068 -9.598 8.168 1.00 14.35 83 LEU A CA 1
ATOM 541 C C . LEU A 1 76 ? -10.972 -10.504 9.380 1.00 13.97 83 LEU A C 1
ATOM 542 O O . LEU A 1 76 ? -9.886 -10.916 9.730 1.00 13.68 83 LEU A O 1
ATOM 547 N N . LEU A 1 77 ? -12.090 -10.722 10.058 1.00 13.45 84 LEU A N 1
ATOM 548 C CA . LEU A 1 77 ? -12.101 -11.548 11.243 1.00 13.43 84 LEU A CA 1
ATOM 549 C C . LEU A 1 77 ? -13.125 -12.627 11.079 1.00 14.31 84 LEU A C 1
ATOM 550 O O . LEU A 1 77 ? -14.237 -12.339 10.661 1.00 12.99 84 LEU A O 1
ATOM 555 N N . ALA A 1 78 ? -12.697 -13.868 11.401 1.00 14.64 85 ALA A N 1
ATOM 556 C CA . ALA A 1 78 ? -13.501 -15.066 11.449 1.00 15.10 85 ALA A CA 1
ATOM 557 C C . ALA A 1 78 ? -14.429 -14.961 12.644 1.00 15.79 85 ALA A C 1
ATOM 558 O O . ALA A 1 78 ? -14.024 -14.487 13.688 1.00 15.02 85 ALA A O 1
ATOM 560 N N . GLU A 1 79 ? -15.656 -15.427 12.499 1.00 16.61 86 GLU A N 1
ATOM 561 C CA . GLU A 1 79 ? -16.564 -15.504 13.611 1.00 17.31 86 GLU A CA 1
ATOM 562 C C . GLU A 1 79 ? -15.983 -16.686 14.410 1.00 17.78 86 GLU A C 1
ATOM 563 O O . GLU A 1 79 ? -15.615 -17.712 13.829 1.00 17.79 86 GLU A O 1
ATOM 569 N N . ILE A 1 80 ? -15.852 -16.532 15.725 1.00 16.74 87 ILE A N 1
ATOM 570 C CA . ILE A 1 80 ? -15.331 -17.632 16.510 1.00 17.04 87 ILE A CA 1
ATOM 571 C C . ILE A 1 80 ? -16.510 -18.550 16.975 1.00 17.92 87 ILE A C 1
ATOM 572 O O . ILE A 1 80 ? -17.673 -18.122 17.002 1.00 17.38 87 ILE A O 1
ATOM 577 N N . THR A 1 81 ? -16.217 -19.816 17.298 1.00 18.20 88 THR A N 1
ATOM 578 C CA . THR A 1 81 ? -17.309 -20.785 17.494 1.00 18.14 88 THR A CA 1
ATOM 579 C C . THR A 1 81 ? -17.181 -21.484 18.847 1.00 17.18 88 THR A C 1
ATOM 580 O O . THR A 1 81 ? -17.249 -22.702 18.896 1.00 15.77 88 THR A O 1
ATOM 584 N N . PRO A 1 82 ? -16.988 -20.711 19.947 1.00 16.96 89 PRO A N 1
ATOM 585 C CA . PRO A 1 82 ? -16.903 -21.431 21.227 1.00 17.85 89 PRO A CA 1
ATOM 586 C C . PRO A 1 82 ? -18.277 -21.961 21.565 1.00 18.53 89 PRO A C 1
ATOM 587 O O . PRO A 1 82 ? -19.256 -21.232 21.427 1.00 19.59 89 PRO A O 1
ATOM 591 N N . ASP A 1 83 ? -18.391 -23.202 22.008 1.00 18.98 90 ASP A N 1
ATOM 592 C CA . ASP A 1 83 ? -19.710 -23.620 22.471 1.00 20.19 90 ASP A CA 1
ATOM 593 C C . ASP A 1 83 ? -20.055 -22.962 23.846 1.00 20.29 90 ASP A C 1
ATOM 594 O O . ASP A 1 83 ? -19.195 -22.271 24.462 1.00 20.50 90 ASP A O 1
ATOM 599 N N . LYS A 1 84 ? -21.299 -23.144 24.283 1.00 19.54 91 LYS A N 1
ATOM 600 C CA . LYS A 1 84 ? -21.844 -22.466 25.446 1.00 19.94 91 LYS A CA 1
ATOM 601 C C . LYS A 1 84 ? -21.081 -22.816 26.732 1.00 19.24 91 LYS A C 1
ATOM 602 O O . LYS A 1 84 ? -20.929 -21.963 27.599 1.00 19.30 91 LYS A O 1
ATOM 608 N N . ALA A 1 85 ? -20.586 -24.052 26.832 1.00 19.32 92 ALA A N 1
ATOM 609 C CA . ALA A 1 85 ? -19.820 -24.529 28.011 1.00 18.44 92 ALA A CA 1
ATOM 610 C C . ALA A 1 85 ? -18.520 -23.748 28.132 1.00 18.50 92 ALA A C 1
ATOM 611 O O . ALA A 1 85 ? -18.166 -23.369 29.238 1.00 18.96 92 ALA A O 1
ATOM 613 N N . PHE A 1 86 ? -17.853 -23.466 27.000 1.00 17.92 93 PHE A N 1
ATOM 614 C CA . PHE A 1 86 ? -16.642 -22.654 27.031 1.00 17.41 93 PHE A CA 1
ATOM 615 C C . PHE A 1 86 ? -16.963 -21.227 27.392 1.00 17.99 93 PHE A C 1
ATOM 616 O O . PHE A 1 86 ? -16.186 -20.590 28.093 1.00 17.11 93 PHE A O 1
ATOM 624 N N . GLN A 1 87 ? -18.079 -20.711 26.872 1.00 18.43 94 GLN A N 1
ATOM 625 C CA . GLN A 1 87 ? -18.444 -19.322 27.100 1.00 18.63 94 GLN A CA 1
ATOM 626 C C . GLN A 1 87 ? -18.821 -19.105 28.563 1.00 19.07 94 GLN A C 1
ATOM 627 O O . GLN A 1 87 ? -18.539 -18.052 29.109 1.00 19.60 94 GLN A O 1
ATOM 633 N N . ASP A 1 88 ? -19.400 -20.104 29.198 1.00 19.16 95 ASP A N 1
ATOM 634 C CA . ASP A 1 88 ? -19.698 -20.035 30.612 1.00 20.56 95 ASP A CA 1
ATOM 635 C C . ASP A 1 88 ? -18.463 -19.879 31.500 1.00 20.03 95 ASP A C 1
ATOM 636 O O . ASP A 1 88 ? -18.542 -19.366 32.566 1.00 19.84 95 ASP A O 1
ATOM 641 N N . LYS A 1 89 ? -17.323 -20.291 30.997 1.00 19.49 96 LYS A N 1
ATOM 642 C CA . LYS A 1 89 ? -16.037 -20.138 31.690 1.00 20.64 96 LYS A CA 1
ATOM 643 C C . LYS A 1 89 ? -15.585 -18.704 31.894 1.00 20.11 96 LYS A C 1
ATOM 644 O O . LYS A 1 89 ? -14.798 -18.460 32.814 1.00 21.00 96 LYS A O 1
ATOM 650 N N . LEU A 1 90 ? -16.036 -17.781 31.030 1.00 19.58 97 LEU A N 1
ATOM 651 C CA . LEU A 1 90 ? -15.569 -16.365 30.977 1.00 18.10 97 LEU A CA 1
ATOM 652 C C . LEU A 1 90 ? -16.662 -15.351 31.402 1.00 18.46 97 LEU A C 1
ATOM 653 O O . LEU A 1 90 ? -17.827 -15.671 31.277 1.00 19.77 97 LEU A O 1
ATOM 658 N N . TYR A 1 91 ? -16.327 -14.158 31.918 1.00 17.84 98 TYR A N 1
ATOM 659 C CA . TYR A 1 91 ? -17.363 -13.221 32.388 1.00 18.00 98 TYR A CA 1
ATOM 660 C C . TYR A 1 91 ? -18.228 -12.772 31.237 1.00 19.67 98 TYR A C 1
ATOM 661 O O . TYR A 1 91 ? -17.706 -12.491 30.153 1.00 20.30 98 TYR A O 1
ATOM 670 N N . PRO A 1 92 ? -19.574 -12.741 31.446 1.00 20.09 99 PRO A N 1
ATOM 671 C CA . PRO A 1 92 ? -20.502 -12.242 30.415 1.00 20.06 99 PRO A CA 1
ATOM 672 C C . PRO A 1 92 ? -20.162 -10.904 29.770 1.00 20.71 99 PRO A C 1
ATOM 673 O O . PRO A 1 92 ? -20.377 -10.759 28.561 1.00 21.29 99 PRO A O 1
ATOM 677 N N . PHE A 1 93 ? -19.651 -9.933 30.532 1.00 20.71 100 PHE A N 1
ATOM 678 C CA . PHE A 1 93 ? -19.392 -8.627 29.956 1.00 21.13 100 PHE A CA 1
ATOM 679 C C . PHE A 1 93 ? -18.164 -8.651 29.009 1.00 20.52 100 PHE A C 1
ATOM 680 O O . PHE A 1 93 ? -18.075 -7.845 28.073 1.00 20.75 100 PHE A O 1
ATOM 688 N N . THR A 1 94 ? -17.251 -9.600 29.215 1.00 19.71 101 THR A N 1
ATOM 689 C CA . THR A 1 94 ? -16.082 -9.726 28.327 1.00 18.48 101 THR A CA 1
ATOM 690 C C . THR A 1 94 ? -16.530 -10.306 26.965 1.00 19.60 101 THR A C 1
ATOM 691 O O . THR A 1 94 ? -15.902 -10.013 25.944 1.00 20.12 101 THR A O 1
ATOM 695 N N . TRP A 1 95 ? -17.598 -11.115 26.947 1.00 18.58 102 TRP A N 1
ATOM 696 C CA . TRP A 1 95 ? -18.193 -11.574 25.660 1.00 18.07 102 TRP A CA 1
ATOM 697 C C . TRP A 1 95 ? -18.954 -10.441 25.011 1.00 18.35 102 TRP A C 1
ATOM 698 O O . TRP A 1 95 ? -19.015 -10.364 23.781 1.00 18.86 102 TRP A O 1
ATOM 709 N N . ASP A 1 96 ? -19.592 -9.589 25.823 1.00 18.39 103 ASP A N 1
ATOM 710 C CA . ASP A 1 96 ? -20.247 -8.394 25.283 1.00 18.07 103 ASP A CA 1
ATOM 711 C C . ASP A 1 96 ? -19.230 -7.541 24.469 1.00 17.08 103 ASP A C 1
ATOM 712 O O . ASP A 1 96 ? -19.547 -7.060 23.401 1.00 17.23 103 ASP A O 1
ATOM 717 N N . ALA A 1 97 ? -18.003 -7.407 24.987 1.00 15.63 104 ALA A N 1
ATOM 718 C CA . ALA A 1 97 ? -16.992 -6.537 24.420 1.00 14.55 104 ALA A CA 1
ATOM 719 C C . ALA A 1 97 ? -16.583 -6.955 23.009 1.00 14.17 104 ALA A C 1
ATOM 720 O O . ALA A 1 97 ? -16.213 -6.137 22.197 1.00 13.08 104 ALA A O 1
ATOM 722 N N . VAL A 1 98 ? -16.660 -8.254 22.741 1.00 14.77 105 VAL A N 1
ATOM 723 C CA . VAL A 1 98 ? -16.297 -8.789 21.434 1.00 13.91 105 VAL A CA 1
ATOM 724 C C . VAL A 1 98 ? -17.533 -9.045 20.578 1.00 14.35 105 VAL A C 1
ATOM 725 O O . VAL A 1 98 ? -17.445 -9.648 19.508 1.00 15.39 105 VAL A O 1
ATOM 729 N N . ARG A 1 99 ? -18.683 -8.581 21.055 1.00 14.26 106 ARG A N 1
ATOM 730 C CA . ARG A 1 99 ? -19.938 -8.758 20.334 1.00 15.09 106 ARG A CA 1
ATOM 731 C C . ARG A 1 99 ? -20.100 -7.704 19.243 1.00 15.30 106 ARG A C 1
ATOM 732 O O . ARG A 1 99 ? -20.311 -6.526 19.531 1.00 15.10 106 ARG A O 1
ATOM 740 N N . TYR A 1 100 ? -19.999 -8.136 17.990 1.00 17.50 107 TYR A N 1
ATOM 741 C CA . TYR A 1 100 ? -20.132 -7.231 16.855 1.00 17.66 107 TYR A CA 1
ATOM 742 C C . TYR A 1 100 ? -21.244 -7.683 15.915 1.00 18.85 107 TYR A C 1
ATOM 743 O O . TYR A 1 100 ? -21.125 -8.709 15.245 1.00 19.41 107 TYR A O 1
ATOM 752 N N . ASN A 1 101 ? -22.326 -6.911 15.871 1.00 20.01 108 ASN A N 1
ATOM 753 C CA . ASN A 1 101 ? -23.460 -7.230 15.012 1.00 22.20 108 ASN A CA 1
ATOM 754 C C . ASN A 1 101 ? -24.199 -8.482 15.472 1.00 21.30 108 ASN A C 1
ATOM 755 O O . ASN A 1 101 ? -25.017 -9.036 14.738 1.00 21.57 108 ASN A O 1
ATOM 760 N N . GLY A 1 102 ? -23.906 -8.922 16.691 1.00 20.38 109 GLY A N 1
ATOM 761 C CA . GLY A 1 102 ? -24.540 -10.102 17.248 1.00 20.49 109 GLY A CA 1
ATOM 762 C C . GLY A 1 102 ? -23.673 -11.340 17.130 1.00 21.60 109 GLY A C 1
ATOM 763 O O . GLY A 1 102 ? -24.076 -12.433 17.528 1.00 22.85 109 GLY A O 1
ATOM 764 N N . LYS A 1 103 ? -22.475 -11.167 16.581 1.00 20.27 110 LYS A N 1
ATOM 765 C CA . LYS A 1 103 ? -21.534 -12.287 16.408 1.00 18.94 110 LYS A CA 1
ATOM 766 C C . LYS A 1 103 ? -20.270 -12.095 17.242 1.00 18.03 110 LYS A C 1
ATOM 767 O O . LYS A 1 103 ? -19.781 -10.970 17.357 1.00 17.03 110 LYS A O 1
ATOM 773 N N . LEU A 1 104 ? -19.756 -13.176 17.834 1.00 17.13 111 LEU A N 1
ATOM 774 C CA . LEU A 1 104 ? -18.527 -13.092 18.643 1.00 16.66 111 LEU A CA 1
ATOM 775 C C . LEU A 1 104 ? -17.364 -13.067 17.625 1.00 16.41 111 LEU A C 1
ATOM 776 O O . LEU A 1 104 ? -17.247 -13.957 16.764 1.00 15.21 111 LEU A O 1
ATOM 781 N N . ILE A 1 105 ? -16.530 -12.044 17.700 1.00 15.84 112 ILE A N 1
ATOM 782 C CA . ILE A 1 105 ? -15.482 -11.882 16.689 1.00 16.13 112 ILE A CA 1
ATOM 783 C C . ILE A 1 105 ? -14.055 -12.043 17.248 1.00 15.70 112 ILE A C 1
ATOM 784 O O . ILE A 1 105 ? -13.103 -11.879 16.518 1.00 17.35 112 ILE A O 1
ATOM 789 N N . ALA A 1 106 ? -13.891 -12.353 18.543 1.00 14.29 113 ALA A N 1
ATOM 790 C CA . ALA A 1 106 ? -12.558 -12.526 19.137 1.00 13.33 113 ALA A CA 1
ATOM 791 C C . ALA A 1 106 ? -12.758 -13.246 20.446 1.00 13.76 113 ALA A C 1
ATOM 792 O O . ALA A 1 106 ? -13.856 -13.199 20.987 1.00 13.18 113 ALA A O 1
ATOM 794 N N . TYR A 1 107 ? -11.700 -13.834 20.999 1.00 13.40 114 TYR A N 1
ATOM 795 C CA . TYR A 1 107 ? -11.743 -14.313 22.380 1.00 14.11 114 TYR A CA 1
ATOM 796 C C . TYR A 1 107 ? -11.284 -13.195 23.309 1.00 13.36 114 TYR A C 1
ATOM 797 O O . TYR A 1 107 ? -10.244 -12.641 23.070 1.00 15.52 114 TYR A O 1
ATOM 806 N N . PRO A 1 108 ? -12.070 -12.837 24.322 1.00 13.07 115 PRO A N 1
ATOM 807 C CA . PRO A 1 108 ? -11.623 -11.924 25.351 1.00 13.92 115 PRO A CA 1
ATOM 808 C C . PRO A 1 108 ? -10.624 -12.569 26.274 1.00 13.57 115 PRO A C 1
ATOM 809 O O . PRO A 1 108 ? -10.854 -13.711 26.748 1.00 13.39 115 PRO A O 1
ATOM 813 N N . ILE A 1 109 ? -9.521 -11.866 26.489 1.00 13.40 116 ILE A N 1
ATOM 814 C CA . ILE A 1 109 ? -8.434 -12.339 27.377 1.00 13.50 116 ILE A CA 1
ATOM 815 C C . ILE A 1 109 ? -8.456 -11.696 28.814 1.00 14.30 116 ILE A C 1
ATOM 816 O O . ILE A 1 109 ? -8.475 -12.422 29.830 1.00 12.72 116 ILE A O 1
ATOM 821 N N . ALA A 1 110 ? -8.441 -10.349 28.863 1.00 13.85 117 ALA A N 1
ATOM 822 C CA . ALA A 1 110 ? -8.210 -9.589 30.093 1.00 14.89 117 ALA A CA 1
ATOM 823 C C . ALA A 1 110 ? -8.764 -8.207 29.974 1.00 15.54 117 ALA A C 1
ATOM 824 O O . ALA A 1 110 ? -8.775 -7.604 28.900 1.00 15.54 117 ALA A O 1
ATOM 826 N N . VAL A 1 111 ? -9.178 -7.691 31.117 1.00 15.88 118 VAL A N 1
ATOM 827 C CA . VAL A 1 111 ? -9.834 -6.413 31.182 1.00 15.99 118 VAL A CA 1
ATOM 828 C C . VAL A 1 111 ? -8.841 -5.449 31.736 1.00 15.55 118 VAL A C 1
ATOM 829 O O . VAL A 1 111 ? -8.334 -5.692 32.839 1.00 16.14 118 VAL A O 1
ATOM 833 N N . GLU A 1 112 ? -8.658 -4.314 31.060 1.00 14.57 119 GLU A N 1
ATOM 834 C CA . GLU A 1 112 ? -7.607 -3.349 31.419 1.00 14.03 119 GLU A CA 1
ATOM 835 C C . GLU A 1 112 ? -8.154 -1.994 31.771 1.00 13.83 119 GLU A C 1
ATOM 836 O O . GLU A 1 112 ? -8.934 -1.418 31.006 1.00 15.99 119 GLU A O 1
ATOM 842 N N . ALA A 1 113 ? -7.747 -1.457 32.907 1.00 13.62 120 ALA A N 1
ATOM 843 C CA . ALA A 1 113 ? -7.984 -0.038 33.185 1.00 13.19 120 ALA A CA 1
ATOM 844 C C . ALA A 1 113 ? -6.690 0.660 33.662 1.00 13.48 120 ALA A C 1
ATOM 845 O O . ALA A 1 113 ? -5.802 0.013 34.248 1.00 14.16 120 ALA A O 1
ATOM 847 N N . LEU A 1 114 ? -6.575 1.964 33.386 1.00 12.98 121 LEU A N 1
ATOM 848 C CA . LEU A 1 114 ? -5.433 2.764 33.867 1.00 11.74 121 LEU A CA 1
ATOM 849 C C . LEU A 1 114 ? -5.757 3.026 35.331 1.00 12.65 121 LEU A C 1
ATOM 850 O O . LEU A 1 114 ? -6.946 3.220 35.699 1.00 12.57 121 LEU A O 1
ATOM 855 N N . SER A 1 115 ? -4.721 3.028 36.168 1.00 12.62 122 SER A N 1
ATOM 856 C CA . SER A 1 115 ? -4.833 3.458 37.550 1.00 12.48 122 SER A CA 1
ATOM 857 C C . SER A 1 115 ? -3.707 4.466 37.744 1.00 12.38 122 SER A C 1
ATOM 858 O O . SER A 1 115 ? -2.827 4.611 36.878 1.00 12.28 122 SER A O 1
ATOM 861 N N . LEU A 1 116 ? -3.672 5.074 38.924 1.00 12.79 123 LEU A N 1
ATOM 862 C CA . LEU A 1 116 ? -2.575 5.974 39.294 1.00 13.29 123 LEU A CA 1
ATOM 863 C C . LEU A 1 116 ? -1.527 5.048 39.956 1.00 13.86 123 LEU A C 1
ATOM 864 O O . LEU A 1 116 ? -1.895 4.208 40.794 1.00 13.73 123 LEU A O 1
ATOM 869 N N . ILE A 1 117 ? -0.249 5.206 39.582 1.00 14.01 124 ILE A N 1
ATOM 870 C CA . ILE A 1 117 ? 0.825 4.481 40.210 1.00 14.70 124 ILE A CA 1
ATOM 871 C C . ILE A 1 117 ? 1.748 5.533 40.850 1.00 16.93 124 ILE A C 1
ATOM 872 O O . ILE A 1 117 ? 2.174 6.492 40.150 1.00 16.79 124 ILE A O 1
ATOM 877 N N . TYR A 1 118 ? 2.017 5.380 42.181 1.00 16.62 125 TYR A N 1
ATOM 878 C CA . TYR A 1 118 ? 2.767 6.330 42.972 1.00 14.91 125 TYR A CA 1
ATOM 879 C C . TYR A 1 118 ? 3.937 5.673 43.722 1.00 15.51 125 TYR A C 1
ATOM 880 O O . TYR A 1 118 ? 3.888 4.474 44.098 1.00 15.20 125 TYR A O 1
ATOM 889 N N . ASN A 1 119 ? 4.995 6.469 43.937 1.00 13.60 126 ASN A N 1
ATOM 890 C CA . ASN A 1 119 ? 6.157 6.014 44.661 1.00 12.99 126 ASN A CA 1
ATOM 891 C C . ASN A 1 119 ? 5.872 6.235 46.161 1.00 13.76 126 ASN A C 1
ATOM 892 O O . ASN A 1 119 ? 5.741 7.404 46.598 1.00 13.66 126 ASN A O 1
ATOM 897 N N . LYS A 1 120 ? 5.755 5.143 46.931 1.00 13.73 127 LYS A N 1
ATOM 898 C CA . LYS A 1 120 ? 5.418 5.233 48.348 1.00 16.05 127 LYS A CA 1
ATOM 899 C C . LYS A 1 120 ? 6.483 5.906 49.144 1.00 17.37 127 LYS A C 1
ATOM 900 O O . LYS A 1 120 ? 6.180 6.412 50.214 1.00 17.85 127 LYS A O 1
ATOM 906 N N . ASP A 1 121 ? 7.720 5.874 48.659 1.00 17.91 128 ASP A N 1
ATOM 907 C CA . ASP A 1 121 ? 8.841 6.465 49.377 1.00 18.05 128 ASP A CA 1
ATOM 908 C C . ASP A 1 121 ? 8.781 7.980 49.277 1.00 17.10 128 ASP A C 1
ATOM 909 O O . ASP A 1 121 ? 8.902 8.686 50.278 1.00 16.72 128 ASP A O 1
ATOM 914 N N . LEU A 1 122 ? 8.589 8.474 48.059 1.00 17.31 129 LEU A N 1
ATOM 915 C CA . LEU A 1 122 ? 8.455 9.919 47.832 1.00 17.42 129 LEU A CA 1
ATOM 916 C C . LEU A 1 122 ? 7.087 10.474 48.204 1.00 17.85 129 LEU A C 1
ATOM 917 O O . LEU A 1 122 ? 6.978 11.664 48.415 1.00 17.99 129 LEU A O 1
ATOM 922 N N . LEU A 1 123 ? 6.047 9.627 48.211 1.00 17.94 130 LEU A N 1
ATOM 923 C CA . LEU A 1 123 ? 4.653 10.094 48.354 1.00 18.12 130 LEU A CA 1
ATOM 924 C C . LEU A 1 123 ? 3.850 9.070 49.127 1.00 18.82 130 LEU A C 1
ATOM 925 O O . LEU A 1 123 ? 3.147 8.243 48.529 1.00 21.54 130 LEU A O 1
ATOM 930 N N . PRO A 1 124 ? 3.917 9.119 50.460 1.00 19.10 131 PRO A N 1
ATOM 931 C CA . PRO A 1 124 ? 3.239 8.120 51.269 1.00 19.65 131 PRO A CA 1
ATOM 932 C C . PRO A 1 124 ? 1.703 8.238 51.161 1.00 18.78 131 PRO A C 1
ATOM 933 O O . PRO A 1 124 ? 1.007 7.232 51.232 1.00 18.49 131 PRO A O 1
ATOM 937 N N . ASN A 1 125 ? 1.213 9.475 51.042 1.00 19.72 132 ASN A N 1
ATOM 938 C CA . ASN A 1 125 ? -0.208 9.764 50.779 1.00 21.08 132 ASN A CA 1
ATOM 939 C C . ASN A 1 125 ? -0.416 10.554 49.468 1.00 20.64 132 ASN A C 1
ATOM 940 O O . ASN A 1 125 ? -0.347 11.801 49.452 1.00 20.08 132 ASN A O 1
ATOM 945 N N . PRO A 1 126 ? -0.745 9.841 48.393 1.00 19.47 133 PRO A N 1
ATOM 946 C CA . PRO A 1 126 ? -0.889 10.372 47.029 1.00 19.66 133 PRO A CA 1
ATOM 947 C C . PRO A 1 126 ? -2.177 11.213 46.925 1.00 19.34 133 PRO A C 1
ATOM 948 O O . PRO A 1 126 ? -3.160 10.964 47.688 1.00 18.28 133 PRO A O 1
ATOM 952 N N . PRO A 1 127 ? -2.190 12.216 46.012 1.00 19.07 134 PRO A N 1
ATOM 953 C CA . PRO A 1 127 ? -3.357 13.116 45.936 1.00 18.41 134 PRO A CA 1
ATOM 954 C C . PRO A 1 127 ? -4.665 12.435 45.541 1.00 18.85 134 PRO A C 1
ATOM 955 O O . PRO A 1 127 ? -4.685 11.504 44.715 1.00 20.01 134 PRO A O 1
ATOM 959 N N . LYS A 1 128 ? -5.747 12.919 46.138 1.00 18.76 135 LYS A N 1
ATOM 960 C CA . LYS A 1 128 ? -7.106 12.472 45.864 1.00 18.13 135 LYS A CA 1
ATOM 961 C C . LYS A 1 128 ? -7.690 13.175 44.619 1.00 16.19 135 LYS A C 1
ATOM 962 O O . LYS A 1 128 ? -8.642 12.691 44.030 1.00 15.10 135 LYS A O 1
ATOM 968 N N . THR A 1 129 ? -7.077 14.312 44.267 1.00 14.68 136 THR A N 1
ATOM 969 C CA . THR A 1 129 ? -7.523 15.222 43.226 1.00 13.69 136 THR A CA 1
ATOM 970 C C . THR A 1 129 ? -6.380 15.559 42.229 1.00 12.13 136 THR A C 1
ATOM 971 O O . THR A 1 129 ? -5.204 15.594 42.605 1.00 11.53 136 THR A O 1
ATOM 975 N N . TRP A 1 130 ? -6.755 15.754 40.950 1.00 11.48 137 TRP A N 1
ATOM 976 C CA . TRP A 1 130 ? -5.949 16.456 39.966 1.00 11.02 137 TRP A CA 1
ATOM 977 C C . TRP A 1 130 ? -5.467 17.869 40.410 1.00 11.19 137 TRP A C 1
ATOM 978 O O . TRP A 1 130 ? -4.304 18.247 40.210 1.00 11.87 137 TRP A O 1
ATOM 989 N N . GLU A 1 131 ? -6.349 18.631 41.026 1.00 12.04 138 GLU A N 1
ATOM 990 C CA . GLU A 1 131 ? -6.133 20.009 41.427 1.00 13.36 138 GLU A CA 1
ATOM 991 C C . GLU A 1 131 ? -5.002 20.225 42.447 1.00 14.45 138 GLU A C 1
ATOM 992 O O . GLU A 1 131 ? -4.463 21.346 42.539 1.00 14.24 138 GLU A O 1
ATOM 998 N N . GLU A 1 132 ? -4.648 19.191 43.217 1.00 15.29 139 GLU A N 1
ATOM 999 C CA . GLU A 1 132 ? -3.581 19.349 44.193 1.00 16.87 139 GLU A CA 1
ATOM 1000 C C . GLU A 1 132 ? -2.195 18.967 43.593 1.00 16.80 139 GLU A C 1
ATOM 1001 O O . GLU A 1 132 ? -1.144 19.160 44.209 1.00 16.81 139 GLU A O 1
ATOM 1007 N N . ILE A 1 133 ? -2.193 18.537 42.326 1.00 16.20 140 ILE A N 1
ATOM 1008 C CA . ILE A 1 133 ? -0.968 18.077 41.687 1.00 14.66 140 ILE A CA 1
ATOM 1009 C C . ILE A 1 133 ? -0.006 19.268 41.470 1.00 13.60 140 ILE A C 1
ATOM 1010 O O . ILE A 1 133 ? 1.172 19.139 41.742 1.00 11.94 140 ILE A O 1
ATOM 1015 N N . PRO A 1 134 ? -0.515 20.435 40.973 1.00 13.42 141 PRO A N 1
ATOM 1016 C CA . PRO A 1 134 ? 0.393 21.606 40.851 1.00 12.91 141 PRO A CA 1
ATOM 1017 C C . PRO A 1 134 ? 1.217 21.858 42.110 1.00 12.29 141 PRO A C 1
ATOM 1018 O O . PRO A 1 134 ? 2.439 22.025 41.998 1.00 12.04 141 PRO A O 1
ATOM 1022 N N . ALA A 1 135 ? 0.579 21.844 43.298 1.00 11.87 142 ALA A N 1
ATOM 1023 C CA . ALA A 1 135 ? 1.248 22.198 44.571 1.00 11.06 142 ALA A CA 1
ATOM 1024 C C . ALA A 1 135 ? 2.308 21.193 44.913 1.00 11.95 142 ALA A C 1
ATOM 1025 O O . ALA A 1 135 ? 3.377 21.571 45.420 1.00 12.74 142 ALA A O 1
ATOM 1027 N N . LEU A 1 136 ? 1.970 19.908 44.722 1.00 11.95 143 LEU A N 1
ATOM 1028 C CA . LEU A 1 136 ? 2.858 18.793 44.945 1.00 12.36 143 LEU A CA 1
ATOM 1029 C C . LEU A 1 136 ? 4.078 18.881 43.999 1.00 12.93 143 LEU A C 1
ATOM 1030 O O . LEU A 1 136 ? 5.235 18.619 44.391 1.00 11.15 143 LEU A O 1
ATOM 1035 N N . ASP A 1 137 ? 3.808 19.269 42.748 1.00 13.21 144 ASP A N 1
ATOM 1036 C CA . ASP A 1 137 ? 4.882 19.409 41.808 1.00 14.06 144 ASP A CA 1
ATOM 1037 C C . ASP A 1 137 ? 5.911 20.441 42.314 1.00 14.77 144 ASP A C 1
ATOM 1038 O O . ASP A 1 137 ? 7.136 20.259 42.144 1.00 15.02 144 ASP A O 1
ATOM 1043 N N . LYS A 1 138 ? 5.415 21.506 42.955 1.00 14.81 145 LYS A N 1
ATOM 1044 C CA . LYS A 1 138 ? 6.305 22.526 43.452 1.00 15.20 145 LYS A CA 1
ATOM 1045 C C . LYS A 1 138 ? 7.141 22.062 44.634 1.00 15.97 145 LYS A C 1
ATOM 1046 O O . LYS A 1 138 ? 8.277 22.517 44.767 1.00 17.52 145 LYS A O 1
ATOM 1052 N N . GLU A 1 139 ? 6.598 21.195 45.497 1.00 16.10 146 GLU A N 1
ATOM 1053 C CA . GLU A 1 139 ? 7.401 20.560 46.535 1.00 16.32 146 GLU A CA 1
ATOM 1054 C C . GLU A 1 139 ? 8.486 19.688 45.903 1.00 16.05 146 GLU A C 1
ATOM 1055 O O . GLU A 1 139 ? 9.668 19.865 46.175 1.00 16.63 146 GLU A O 1
ATOM 1061 N N . LEU A 1 140 ? 8.095 18.771 45.021 1.00 15.51 147 LEU A N 1
ATOM 1062 C CA . LEU A 1 140 ? 9.062 17.867 44.390 1.00 14.30 147 LEU A CA 1
ATOM 1063 C C . LEU A 1 140 ? 10.157 18.530 43.536 1.00 14.23 147 LEU A C 1
ATOM 1064 O O . LEU A 1 140 ? 11.300 18.127 43.657 1.00 15.31 147 LEU A O 1
ATOM 1069 N N . LYS A 1 141 ? 9.796 19.508 42.712 1.00 13.36 148 LYS A N 1
ATOM 1070 C CA . LYS A 1 141 ? 10.765 20.195 41.867 1.00 14.53 148 LYS A CA 1
ATOM 1071 C C . LYS A 1 141 ? 11.938 20.719 42.688 1.00 15.58 148 LYS A C 1
ATOM 1072 O O . LYS A 1 141 ? 13.099 20.489 42.347 1.00 14.74 148 LYS A O 1
ATOM 1078 N N . ALA A 1 142 ? 11.628 21.425 43.771 1.00 15.81 149 ALA A N 1
ATOM 1079 C CA . ALA A 1 142 ? 12.655 21.982 44.642 1.00 16.74 149 ALA A CA 1
ATOM 1080 C C . ALA A 1 142 ? 13.724 20.928 44.913 1.00 17.13 149 ALA A C 1
ATOM 1081 O O . ALA A 1 142 ? 14.868 21.256 45.225 1.00 16.66 149 ALA A O 1
ATOM 1083 N N . LYS A 1 143 ? 13.343 19.661 44.789 1.00 18.37 150 LYS A N 1
ATOM 1084 C CA . LYS A 1 143 ? 14.266 18.557 45.019 1.00 19.39 150 LYS A CA 1
ATOM 1085 C C . LYS A 1 143 ? 14.848 17.918 43.763 1.00 18.71 150 LYS A C 1
ATOM 1086 O O . LYS A 1 143 ? 15.663 16.998 43.843 1.00 18.78 150 LYS A O 1
ATOM 1092 N N . GLY A 1 144 ? 14.425 18.411 42.604 1.00 18.45 151 GLY A N 1
ATOM 1093 C CA . GLY A 1 144 ? 14.900 17.892 41.335 1.00 16.99 151 GLY A CA 1
ATOM 1094 C C . GLY A 1 144 ? 13.992 16.817 40.772 1.00 17.11 151 GLY A C 1
ATOM 1095 O O . GLY A 1 144 ? 14.329 16.159 39.788 1.00 16.80 151 GLY A O 1
ATOM 1096 N N . LYS A 1 145 ? 12.834 16.639 41.400 1.00 16.09 152 LYS A N 1
ATOM 1097 C CA . LYS A 1 145 ? 11.870 15.637 40.960 1.00 15.17 152 LYS A CA 1
ATOM 1098 C C . LYS A 1 145 ? 10.544 16.282 40.572 1.00 15.37 152 LYS A C 1
ATOM 1099 O O . LYS A 1 145 ? 10.303 17.453 40.863 1.00 15.95 152 LYS A O 1
ATOM 1105 N N . SER A 1 146 ? 9.687 15.509 39.913 1.00 13.87 153 SER A N 1
ATOM 1106 C CA . SER A 1 146 ? 8.383 16.003 39.484 1.00 12.79 153 SER A CA 1
ATOM 1107 C C . SER A 1 146 ? 7.256 15.148 40.054 1.00 10.84 153 SER A C 1
ATOM 1108 O O . SER A 1 146 ? 7.437 13.959 40.315 1.00 11.14 153 SER A O 1
ATOM 1111 N N . ALA A 1 147 ? 6.093 15.762 40.245 1.00 10.50 154 ALA A N 1
ATOM 1112 C CA . ALA A 1 147 ? 4.919 15.049 40.792 1.00 9.69 154 ALA A CA 1
ATOM 1113 C C . ALA A 1 147 ? 4.437 13.867 39.905 1.00 10.07 154 ALA A C 1
ATOM 1114 O O . ALA A 1 147 ? 4.254 12.746 40.394 1.00 10.43 154 ALA A O 1
ATOM 1116 N N . LEU A 1 148 ? 4.326 14.106 38.596 1.00 10.38 155 LEU A N 1
ATOM 1117 C CA . LEU A 1 148 ? 3.648 13.225 37.688 1.00 9.58 155 LEU A CA 1
ATOM 1118 C C . LEU A 1 148 ? 4.144 13.312 36.245 1.00 10.44 155 LEU A C 1
ATOM 1119 O O . LEU A 1 148 ? 4.275 14.387 35.686 1.00 8.70 155 LEU A O 1
ATOM 1124 N N . MET A 1 149 ? 4.396 12.133 35.654 1.00 11.44 156 MET A N 1
ATOM 1125 C CA . MET A 1 149 ? 4.817 11.968 34.307 1.00 13.06 156 MET A CA 1
ATOM 1126 C C . MET A 1 149 ? 4.061 10.806 33.733 1.00 11.34 156 MET A C 1
ATOM 1127 O O . MET A 1 149 ? 4.074 9.664 34.280 1.00 11.04 156 MET A O 1
ATOM 1132 N N . PHE A 1 150 ? 3.386 11.062 32.624 1.00 10.33 157 PHE A N 1
ATOM 1133 C CA . PHE A 1 150 ? 2.730 9.952 31.940 1.00 9.80 157 PHE A CA 1
ATOM 1134 C C . PHE A 1 150 ? 2.691 10.137 30.413 1.00 9.82 157 PHE A C 1
ATOM 1135 O O . PHE A 1 150 ? 2.977 11.247 29.944 1.00 8.59 157 PHE A O 1
ATOM 1143 N N . ASN A 1 151 ? 2.314 9.100 29.655 1.00 10.44 158 ASN A N 1
ATOM 1144 C CA . ASN A 1 151 ? 2.272 9.189 28.180 1.00 12.91 158 ASN A CA 1
ATOM 1145 C C . ASN A 1 151 ? 1.259 10.226 27.658 1.00 15.20 158 ASN A C 1
ATOM 1146 O O . ASN A 1 151 ? 0.038 9.983 27.660 1.00 15.83 158 ASN A O 1
ATOM 1151 N N . LEU A 1 152 ? 1.783 11.384 27.243 1.00 15.71 159 LEU A N 1
ATOM 1152 C CA . LEU A 1 152 ? 0.956 12.459 26.737 1.00 17.36 159 LEU A CA 1
ATOM 1153 C C . LEU A 1 152 ? 0.640 12.307 25.271 1.00 18.28 159 LEU A C 1
ATOM 1154 O O . LEU A 1 152 ? -0.166 13.120 24.733 1.00 21.17 159 LEU A O 1
ATOM 1159 N N . GLN A 1 153 ? 1.265 11.334 24.604 1.00 16.82 160 GLN A N 1
ATOM 1160 C CA . GLN A 1 153 ? 1.137 11.249 23.145 1.00 16.40 160 GLN A CA 1
ATOM 1161 C C . GLN A 1 153 ? -0.131 10.509 22.685 1.00 16.20 160 GLN A C 1
ATOM 1162 O O . GLN A 1 153 ? -0.683 10.805 21.623 1.00 17.37 160 GLN A O 1
ATOM 1168 N N . GLU A 1 154 ? -0.634 9.604 23.531 1.00 14.64 161 GLU A N 1
ATOM 1169 C CA . GLU A 1 154 ? -1.716 8.704 23.191 1.00 12.85 161 GLU A CA 1
ATOM 1170 C C . GLU A 1 154 ? -2.932 9.096 23.962 1.00 11.47 161 GLU A C 1
ATOM 1171 O O . GLU A 1 154 ? -2.852 9.195 25.146 1.00 11.47 161 GLU A O 1
ATOM 1177 N N . PRO A 1 155 ? -4.063 9.346 23.266 1.00 12.73 162 PRO A N 1
ATOM 1178 C CA . PRO A 1 155 ? -5.219 9.920 23.950 1.00 12.65 162 PRO A CA 1
ATOM 1179 C C . PRO A 1 155 ? -5.759 9.069 25.043 1.00 13.00 162 PRO A C 1
ATOM 1180 O O . PRO A 1 155 ? -6.409 9.581 25.878 1.00 15.51 162 PRO A O 1
ATOM 1184 N N . TYR A 1 156 ? -5.508 7.774 25.004 1.00 13.54 163 TYR A N 1
ATOM 1185 C CA . TYR A 1 156 ? -5.875 6.786 26.019 1.00 12.05 163 TYR A CA 1
ATOM 1186 C C . TYR A 1 156 ? -5.556 7.205 27.455 1.00 12.53 163 TYR A C 1
ATOM 1187 O O . TYR A 1 156 ? -6.342 6.941 28.408 1.00 13.64 163 TYR A O 1
ATOM 1196 N N . PHE A 1 157 ? -4.424 7.880 27.599 1.00 11.61 164 PHE A N 1
ATOM 1197 C CA . PHE A 1 157 ? -3.898 8.254 28.895 1.00 10.88 164 PHE A CA 1
ATOM 1198 C C . PHE A 1 157 ? -4.443 9.554 29.397 1.00 9.69 164 PHE A C 1
ATOM 1199 O O . PHE A 1 157 ? -4.468 9.767 30.650 1.00 8.12 164 PHE A O 1
ATOM 1207 N N . THR A 1 158 ? -4.840 10.408 28.443 1.00 7.55 165 THR A N 1
ATOM 1208 C CA . THR A 1 158 ? -5.429 11.722 28.754 1.00 10.23 165 THR A CA 1
ATOM 1209 C C . THR A 1 158 ? -6.990 11.695 28.860 1.00 11.47 165 THR A C 1
ATOM 1210 O O . THR A 1 158 ? -7.597 12.533 29.556 1.00 12.38 165 THR A O 1
ATOM 1214 N N . TRP A 1 159 ? -7.606 10.719 28.197 1.00 12.29 166 TRP A N 1
ATOM 1215 C CA . TRP A 1 159 ? -9.065 10.495 28.212 1.00 12.58 166 TRP A CA 1
ATOM 1216 C C . TRP A 1 159 ? -9.758 10.384 29.606 1.00 12.09 166 TRP A C 1
ATOM 1217 O O . TRP A 1 159 ? -10.829 10.974 29.829 1.00 12.21 166 TRP A O 1
ATOM 1228 N N . PRO A 1 160 ? -9.153 9.660 30.567 1.00 12.19 167 PRO A N 1
ATOM 1229 C CA . PRO A 1 160 ? -9.721 9.614 31.946 1.00 11.80 167 PRO A CA 1
ATOM 1230 C C . PRO A 1 160 ? -10.053 11.012 32.481 1.00 12.63 167 PRO A C 1
ATOM 1231 O O . PRO A 1 160 ? -11.128 11.205 33.079 1.00 11.97 167 PRO A O 1
ATOM 1235 N N . LEU A 1 161 ? -9.101 11.949 32.321 1.00 12.33 168 LEU A N 1
ATOM 1236 C CA . LEU A 1 161 ? -9.314 13.374 32.646 1.00 12.57 168 LEU A CA 1
ATOM 1237 C C . LEU A 1 161 ? -10.313 14.185 31.790 1.00 14.47 168 LEU A C 1
ATOM 1238 O O . LEU A 1 161 ? -11.045 15.004 32.358 1.00 15.99 168 LEU A O 1
ATOM 1243 N N . ILE A 1 162 ? -10.324 14.003 30.455 1.00 14.48 169 ILE A N 1
ATOM 1244 C CA . ILE A 1 162 ? -11.201 14.725 29.566 1.00 14.56 169 ILE A CA 1
ATOM 1245 C C . ILE A 1 162 ? -12.652 14.341 29.834 1.00 14.61 169 ILE A C 1
ATOM 1246 O O . ILE A 1 162 ? -13.598 15.230 29.849 1.00 14.16 169 ILE A O 1
ATOM 1251 N N . ALA A 1 163 ? -12.817 13.042 30.133 1.00 13.42 170 ALA A N 1
ATOM 1252 C CA . ALA A 1 163 ? -14.123 12.458 30.443 1.00 12.66 170 ALA A CA 1
ATOM 1253 C C . ALA A 1 163 ? -14.672 12.716 31.860 1.00 13.87 170 ALA A C 1
ATOM 1254 O O . ALA A 1 163 ? -15.910 12.623 32.072 1.00 15.10 170 ALA A O 1
ATOM 1256 N N . ALA A 1 164 ? -13.814 13.062 32.830 1.00 13.12 171 ALA A N 1
ATOM 1257 C CA . ALA A 1 164 ? -14.253 13.181 34.236 1.00 14.07 171 ALA A CA 1
ATOM 1258 C C . ALA A 1 164 ? -15.443 14.107 34.471 1.00 14.34 171 ALA A C 1
ATOM 1259 O O . ALA A 1 164 ? -16.392 13.771 35.218 1.00 14.62 171 ALA A O 1
ATOM 1261 N N . ASP A 1 165 ? -15.369 15.296 33.865 1.00 14.63 172 ASP A N 1
ATOM 1262 C CA . ASP A 1 165 ? -16.338 16.356 34.110 1.00 15.00 172 ASP A CA 1
ATOM 1263 C C . ASP A 1 165 ? -17.411 16.292 33.024 1.00 14.95 172 ASP A C 1
ATOM 1264 O O . ASP A 1 165 ? -18.331 17.150 32.963 1.00 14.24 172 ASP A O 1
ATOM 1269 N N . GLY A 1 166 ? -17.304 15.278 32.163 1.00 14.80 173 GLY A N 1
ATOM 1270 C CA . GLY A 1 166 ? -18.399 15.011 31.236 1.00 14.77 173 GLY A CA 1
ATOM 1271 C C . GLY A 1 166 ? -18.145 14.769 29.768 1.00 14.40 173 GLY A C 1
ATOM 1272 O O . GLY A 1 166 ? -19.102 14.746 28.985 1.00 14.07 173 GLY A O 1
ATOM 1273 N N . GLY A 1 167 ? -16.881 14.649 29.376 1.00 12.85 174 GLY A N 1
ATOM 1274 C CA . GLY A 1 167 ? -16.586 14.238 28.028 1.00 13.97 174 GLY A CA 1
ATOM 1275 C C . GLY A 1 167 ? -17.026 12.790 27.752 1.00 15.09 174 GLY A C 1
ATOM 1276 O O . GLY A 1 167 ? -17.057 11.930 28.658 1.00 15.33 174 GLY A O 1
ATOM 1277 N N . TYR A 1 168 ? -17.410 12.527 26.504 1.00 13.82 175 TYR A N 1
ATOM 1278 C CA . TYR A 1 168 ? -17.706 11.171 26.047 1.00 14.25 175 TYR A CA 1
ATOM 1279 C C . TYR A 1 168 ? -17.436 11.112 24.530 1.00 14.33 175 TYR A C 1
ATOM 1280 O O . TYR A 1 168 ? -17.374 12.143 23.813 1.00 12.30 175 TYR A O 1
ATOM 1289 N N . ALA A 1 169 ? -17.280 9.880 24.064 1.00 15.01 176 ALA A N 1
ATOM 1290 C CA . ALA A 1 169 ? -17.012 9.559 22.683 1.00 15.57 176 ALA A CA 1
ATOM 1291 C C . ALA A 1 169 ? -18.214 9.483 21.775 1.00 15.78 176 ALA A C 1
ATOM 1292 O O . ALA A 1 169 ? -18.337 10.245 20.872 1.00 16.70 176 ALA A O 1
ATOM 1294 N N . PHE A 1 170 ? -19.156 8.653 22.083 1.00 16.69 177 PHE A N 1
ATOM 1295 C CA . PHE A 1 170 ? -20.312 8.409 21.255 1.00 17.05 177 PHE A CA 1
ATOM 1296 C C . PHE A 1 170 ? -21.375 8.064 22.275 1.00 17.71 177 PHE A C 1
ATOM 1297 O O . PHE A 1 170 ? -21.234 7.151 23.007 1.00 17.56 177 PHE A O 1
ATOM 1305 N N . LYS A 1 171 ? -22.410 8.860 22.274 1.00 19.80 178 LYS A N 1
ATOM 1306 C CA . LYS A 1 171 ? -23.567 8.703 23.120 1.00 21.44 178 LYS A CA 1
ATOM 1307 C C . LYS A 1 171 ? -24.233 7.318 23.091 1.00 22.11 178 LYS A C 1
ATOM 1308 O O . LYS A 1 171 ? -24.711 6.886 22.068 1.00 21.77 178 LYS A O 1
ATOM 1314 N N . TYR A 1 172 ? -24.296 6.661 24.233 1.00 23.11 179 TYR A N 1
ATOM 1315 C CA . TYR A 1 172 ? -24.783 5.303 24.341 1.00 26.20 179 TYR A CA 1
ATOM 1316 C C . TYR A 1 172 ? -26.240 5.229 24.735 1.00 27.31 179 TYR A C 1
ATOM 1317 O O . TYR A 1 172 ? -26.614 5.655 25.791 1.00 26.60 179 TYR A O 1
ATOM 1326 N N . GLU A 1 173 ? -27.053 4.670 23.861 1.00 28.95 180 GLU A N 1
ATOM 1327 C CA . GLU A 1 173 ? -28.491 4.737 23.974 1.00 31.55 180 GLU A CA 1
ATOM 1328 C C . GLU A 1 173 ? -29.238 3.521 24.409 1.00 30.74 180 GLU A C 1
ATOM 1329 O O . GLU A 1 173 ? -29.745 3.464 25.510 1.00 29.88 180 GLU A O 1
ATOM 1335 N N . ASN A 1 174 ? -29.154 2.437 23.734 1.00 30.99 181 ASN A N 1
ATOM 1336 C CA . ASN A 1 174 ? -29.905 1.345 24.295 1.00 30.50 181 ASN A CA 1
ATOM 1337 C C . ASN A 1 174 ? -28.976 0.180 23.964 1.00 30.28 181 ASN A C 1
ATOM 1338 O O . ASN A 1 174 ? -29.220 -0.463 22.979 1.00 31.24 181 ASN A O 1
ATOM 1343 N N . GLY A 1 175 ? -27.896 -0.113 24.706 1.00 29.31 182 GLY A N 1
ATOM 1344 C CA . GLY A 1 175 ? -27.086 -1.126 24.055 1.00 29.44 182 GLY A CA 1
ATOM 1345 C C . GLY A 1 175 ? -26.689 -0.733 22.645 1.00 27.74 182 GLY A C 1
ATOM 1346 O O . GLY A 1 175 ? -26.330 -1.585 21.831 1.00 27.33 182 GLY A O 1
ATOM 1347 N N . LYS A 1 176 ? -26.755 0.562 22.356 1.00 27.76 183 LYS A N 1
ATOM 1348 C CA . LYS A 1 176 ? -26.400 1.071 21.037 1.00 26.76 183 LYS A CA 1
ATOM 1349 C C . LYS A 1 176 ? -25.506 2.303 21.143 1.00 24.60 183 LYS A C 1
ATOM 1350 O O . LYS A 1 176 ? -25.211 2.775 22.241 1.00 24.26 183 LYS A O 1
ATOM 1356 N N . TYR A 1 177 ? -25.079 2.819 19.995 1.00 23.57 184 TYR A N 1
ATOM 1357 C CA . TYR A 1 177 ? -24.218 3.995 19.957 1.00 21.95 184 TYR A CA 1
ATOM 1358 C C . TYR A 1 177 ? -24.604 4.926 18.813 1.00 21.49 184 TYR A C 1
ATOM 1359 O O . TYR A 1 177 ? -24.819 4.482 17.685 1.00 21.53 184 TYR A O 1
ATOM 1368 N N . ASP A 1 178 ? -24.690 6.218 19.111 1.00 20.66 185 ASP A N 1
ATOM 1369 C CA . ASP A 1 178 ? -25.047 7.216 18.106 1.00 19.96 185 ASP A CA 1
ATOM 1370 C C . ASP A 1 178 ? -23.772 7.932 17.563 1.00 19.77 185 ASP A C 1
ATOM 1371 O O . ASP A 1 178 ? -23.191 8.786 18.237 1.00 18.87 185 ASP A O 1
ATOM 1376 N N . ILE A 1 179 ? -23.366 7.593 16.345 1.00 18.86 186 ILE A N 1
ATOM 1377 C CA . ILE A 1 179 ? -22.122 8.095 15.767 1.00 19.76 186 ILE A CA 1
ATOM 1378 C C . ILE A 1 179 ? -22.181 9.600 15.364 1.00 20.05 186 ILE A C 1
ATOM 1379 O O . ILE A 1 179 ? -21.137 10.228 15.044 1.00 19.16 186 ILE A O 1
ATOM 1384 N N . LYS A 1 180 ? -23.382 10.175 15.426 1.00 19.41 187 LYS A N 1
ATOM 1385 C CA . LYS A 1 180 ? -23.548 11.586 15.146 1.00 21.02 187 LYS A CA 1
ATOM 1386 C C . LYS A 1 180 ? -23.525 12.420 16.427 1.00 20.61 187 LYS A C 1
ATOM 1387 O O . LYS A 1 180 ? -23.327 13.631 16.356 1.00 21.53 187 LYS A O 1
ATOM 1393 N N . ASP A 1 181 ? -23.726 11.781 17.585 1.00 19.99 188 ASP A N 1
ATOM 1394 C CA . ASP A 1 181 ? -23.660 12.462 18.887 1.00 18.67 188 ASP A CA 1
ATOM 1395 C C . ASP A 1 181 ? -22.320 12.163 19.508 1.00 18.53 188 ASP A C 1
ATOM 1396 O O . ASP A 1 181 ? -22.138 11.106 20.106 1.00 17.73 188 ASP A O 1
ATOM 1401 N N . VAL A 1 182 ? -21.376 13.102 19.354 1.00 18.45 189 VAL A N 1
ATOM 1402 C CA . VAL A 1 182 ? -20.035 13.008 19.934 1.00 18.54 189 VAL A CA 1
ATOM 1403 C C . VAL A 1 182 ? -19.884 13.991 21.111 1.00 17.84 189 VAL A C 1
ATOM 1404 O O . VAL A 1 182 ? -20.354 15.130 21.011 1.00 18.03 189 VAL A O 1
ATOM 1408 N N . GLY A 1 183 ? -19.282 13.553 22.226 1.00 17.25 190 GLY A N 1
ATOM 1409 C CA . GLY A 1 183 ? -19.128 14.399 23.457 1.00 16.67 190 GLY A CA 1
ATOM 1410 C C . GLY A 1 183 ? -17.705 14.906 23.735 1.00 16.41 190 GLY A C 1
ATOM 1411 O O . GLY A 1 183 ? -17.282 15.074 24.868 1.00 16.68 190 GLY A O 1
ATOM 1412 N N . VAL A 1 184 ? -16.965 15.125 22.675 1.00 15.49 191 VAL A N 1
ATOM 1413 C CA . VAL A 1 184 ? -15.579 15.455 22.752 1.00 15.99 191 VAL A CA 1
ATOM 1414 C C . VAL A 1 184 ? -15.449 16.966 22.877 1.00 15.33 191 VAL A C 1
ATOM 1415 O O . VAL A 1 184 ? -14.437 17.468 23.307 1.00 16.48 191 VAL A O 1
ATOM 1419 N N . ASP A 1 185 ? -16.504 17.706 22.584 1.00 15.58 192 ASP A N 1
ATOM 1420 C CA . ASP A 1 185 ? -16.409 19.148 22.541 1.00 15.49 192 ASP A CA 1
ATOM 1421 C C . ASP A 1 185 ? -17.452 19.794 23.487 1.00 15.52 192 ASP A C 1
ATOM 1422 O O . ASP A 1 185 ? -17.845 20.941 23.287 1.00 15.75 192 ASP A O 1
ATOM 1427 N N . ASN A 1 186 ? -17.871 19.082 24.534 1.00 15.03 193 ASN A N 1
ATOM 1428 C CA . ASN A 1 186 ? -18.788 19.682 25.529 1.00 14.62 193 ASN A CA 1
ATOM 1429 C C . ASN A 1 186 ? -18.055 20.396 26.676 1.00 15.28 193 ASN A C 1
ATOM 1430 O O . ASN A 1 186 ? -16.807 20.493 26.640 1.00 15.75 193 ASN A O 1
ATOM 1435 N N . ALA A 1 187 ? -18.809 20.893 27.677 1.00 15.28 194 ALA A N 1
ATOM 1436 C CA . ALA A 1 187 ? -18.265 21.610 28.813 1.00 15.08 194 ALA A CA 1
ATOM 1437 C C . ALA A 1 187 ? -17.259 20.779 29.560 1.00 15.37 194 ALA A C 1
ATOM 1438 O O . ALA A 1 187 ? -16.196 21.281 29.899 1.00 17.63 194 ALA A O 1
ATOM 1440 N N . GLY A 1 188 ? -17.580 19.524 29.834 1.00 14.90 195 GLY A N 1
ATOM 1441 C CA . GLY A 1 188 ? -16.695 18.669 30.606 1.00 13.99 195 GLY A CA 1
ATOM 1442 C C . GLY A 1 188 ? -15.388 18.322 29.909 1.00 13.53 195 GLY A C 1
ATOM 1443 O O . GLY A 1 188 ? -14.353 18.137 30.553 1.00 12.58 195 GLY A O 1
ATOM 1444 N N . ALA A 1 189 ? -15.451 18.181 28.578 1.00 13.48 196 ALA A N 1
ATOM 1445 C CA . ALA A 1 189 ? -14.263 17.873 27.766 1.00 11.22 196 ALA A CA 1
ATOM 1446 C C . ALA A 1 189 ? -13.308 19.033 27.760 1.00 10.80 196 ALA A C 1
ATOM 1447 O O . ALA A 1 189 ? -12.111 18.833 27.906 1.00 11.23 196 ALA A O 1
ATOM 1449 N N . LYS A 1 190 ? -13.843 20.237 27.575 1.00 10.46 197 LYS A N 1
ATOM 1450 C CA . LYS A 1 190 ? -13.073 21.461 27.565 1.00 11.80 197 LYS A CA 1
ATOM 1451 C C . LYS A 1 190 ? -12.373 21.745 28.897 1.00 13.11 197 LYS A C 1
ATOM 1452 O O . LYS A 1 190 ? -11.203 22.130 28.869 1.00 14.87 197 LYS A O 1
ATOM 1458 N N . ALA A 1 191 ? -13.085 21.591 30.031 1.00 13.15 198 ALA A N 1
ATOM 1459 C CA . ALA A 1 191 ? -12.521 21.733 31.394 1.00 13.39 198 ALA A CA 1
ATOM 1460 C C . ALA A 1 191 ? -11.354 20.821 31.563 1.00 13.83 198 ALA A C 1
ATOM 1461 O O . ALA A 1 191 ? -10.316 21.274 32.026 1.00 14.77 198 ALA A O 1
ATOM 1463 N N . GLY A 1 192 ? -11.533 19.560 31.157 1.00 13.76 199 GLY A N 1
ATOM 1464 C CA . GLY A 1 192 ? -10.553 18.509 31.291 1.00 13.34 199 GLY A CA 1
ATOM 1465 C C . GLY A 1 192 ? -9.279 18.735 30.510 1.00 14.13 199 GLY A C 1
ATOM 1466 O O . GLY A 1 192 ? -8.173 18.599 31.063 1.00 14.54 199 GLY A O 1
ATOM 1467 N N . LEU A 1 193 ? -9.431 19.060 29.227 1.00 13.07 200 LEU A N 1
ATOM 1468 C CA . LEU A 1 193 ? -8.306 19.345 28.379 1.00 12.06 200 LEU A CA 1
ATOM 1469 C C . LEU A 1 193 ? -7.641 20.697 28.800 1.00 13.79 200 LEU A C 1
ATOM 1470 O O . LEU A 1 193 ? -6.392 20.879 28.718 1.00 12.50 200 LEU A O 1
ATOM 1475 N N . THR A 1 194 ? -8.460 21.653 29.251 1.00 13.78 201 THR A N 1
ATOM 1476 C CA . THR A 1 194 ? -7.873 22.918 29.757 1.00 14.21 201 THR A CA 1
ATOM 1477 C C . THR A 1 194 ? -6.975 22.706 30.994 1.00 14.49 201 THR A C 1
ATOM 1478 O O . THR A 1 194 ? -5.910 23.361 31.168 1.00 12.95 201 THR A O 1
ATOM 1482 N N . PHE A 1 195 ? -7.435 21.831 31.884 1.00 14.87 202 PHE A N 1
ATOM 1483 C CA . PHE A 1 195 ? -6.603 21.489 32.999 1.00 14.93 202 PHE A CA 1
ATOM 1484 C C . PHE A 1 195 ? -5.287 20.843 32.592 1.00 15.09 202 PHE A C 1
ATOM 1485 O O . PHE A 1 195 ? -4.246 21.177 33.143 1.00 17.18 202 PHE A O 1
ATOM 1493 N N . LEU A 1 196 ? -5.331 19.874 31.692 1.00 14.95 203 LEU A N 1
ATOM 1494 C CA . LEU A 1 196 ? -4.124 19.244 31.231 1.00 15.92 203 LEU A CA 1
ATOM 1495 C C . LEU A 1 196 ? -3.193 20.273 30.559 1.00 14.82 203 LEU A C 1
ATOM 1496 O O . LEU A 1 196 ? -2.009 20.232 30.708 1.00 14.05 203 LEU A O 1
ATOM 1501 N N . VAL A 1 197 ? -3.760 21.190 29.794 1.00 14.90 204 VAL A N 1
ATOM 1502 C CA . VAL A 1 197 ? -2.970 22.136 29.025 1.00 15.07 204 VAL A CA 1
ATOM 1503 C C . VAL A 1 197 ? -2.348 23.147 29.968 1.00 15.04 204 VAL A C 1
ATOM 1504 O O . VAL A 1 197 ? -1.200 23.578 29.758 1.00 14.58 204 VAL A O 1
ATOM 1508 N N . ASP A 1 198 ? -3.108 23.493 31.016 1.00 14.76 205 ASP A N 1
ATOM 1509 C CA . ASP A 1 198 ? -2.608 24.311 32.112 1.00 15.51 205 ASP A CA 1
ATOM 1510 C C . ASP A 1 198 ? -1.459 23.729 32.947 1.00 15.08 205 ASP A C 1
ATOM 1511 O O . ASP A 1 198 ? -0.649 24.495 33.423 1.00 15.46 205 ASP A O 1
ATOM 1516 N N . LEU A 1 199 ? -1.399 22.395 33.122 1.00 14.15 206 LEU A N 1
ATOM 1517 C CA . LEU A 1 199 ? -0.286 21.703 33.757 1.00 12.62 206 LEU A CA 1
ATOM 1518 C C . LEU A 1 199 ? 0.973 21.815 32.902 1.00 12.84 206 LEU A C 1
ATOM 1519 O O . LEU A 1 199 ? 2.074 21.910 33.415 1.00 12.55 206 LEU A O 1
ATOM 1524 N N . ILE A 1 200 ? 0.801 21.796 31.593 1.00 13.63 207 ILE A N 1
ATOM 1525 C CA . ILE A 1 200 ? 1.932 21.894 30.647 1.00 14.78 207 ILE A CA 1
ATOM 1526 C C . ILE A 1 200 ? 2.457 23.339 30.551 1.00 16.39 207 ILE A C 1
ATOM 1527 O O . ILE A 1 200 ? 3.721 23.599 30.614 1.00 14.68 207 ILE A O 1
ATOM 1532 N N . LYS A 1 201 ? 1.494 24.265 30.396 1.00 16.85 208 LYS A N 1
ATOM 1533 C CA . LYS A 1 201 ? 1.773 25.707 30.421 1.00 19.17 208 LYS A CA 1
ATOM 1534 C C . LYS A 1 201 ? 2.578 26.106 31.667 1.00 18.68 208 LYS A C 1
ATOM 1535 O O . LYS A 1 201 ? 3.590 26.809 31.555 1.00 19.08 208 LYS A O 1
ATOM 1541 N N . ASN A 1 202 ? 2.153 25.634 32.849 1.00 18.16 209 ASN A N 1
ATOM 1542 C CA . ASN A 1 202 ? 2.848 25.943 34.099 1.00 17.80 209 ASN A CA 1
ATOM 1543 C C . ASN A 1 202 ? 4.027 25.041 34.414 1.00 18.41 209 ASN A C 1
ATOM 1544 O O . ASN A 1 202 ? 4.511 25.024 35.566 1.00 18.97 209 ASN A O 1
ATOM 1549 N N . LYS A 1 203 ? 4.493 24.292 33.416 1.00 16.68 210 LYS A N 1
ATOM 1550 C CA . LYS A 1 203 ? 5.696 23.484 33.567 1.00 17.76 210 LYS A CA 1
ATOM 1551 C C . LYS A 1 203 ? 5.626 22.294 34.563 1.00 16.01 210 LYS A C 1
ATOM 1552 O O . LYS A 1 203 ? 6.653 21.770 34.973 1.00 15.71 210 LYS A O 1
ATOM 1558 N N . HIS A 1 204 ? 4.429 21.826 34.888 1.00 14.22 211 HIS A N 1
ATOM 1559 C CA . HIS A 1 204 ? 4.295 20.663 35.741 1.00 13.63 211 HIS A CA 1
ATOM 1560 C C . HIS A 1 204 ? 4.460 19.377 34.956 1.00 14.47 211 HIS A C 1
ATOM 1561 O O . HIS A 1 204 ? 4.702 18.302 35.538 1.00 14.64 211 HIS A O 1
ATOM 1568 N N . MET A 1 205 ? 4.232 19.474 33.649 1.00 14.52 212 MET A N 1
ATOM 1569 C CA . MET A 1 205 ? 4.455 18.363 32.733 1.00 16.80 212 MET A CA 1
ATOM 1570 C C . MET A 1 205 ? 4.977 18.967 31.428 1.00 15.64 212 MET A C 1
ATOM 1571 O O . MET A 1 205 ? 4.946 20.180 31.237 1.00 15.40 212 MET A O 1
ATOM 1576 N N . ASN A 1 206 ? 5.408 18.097 30.534 1.00 15.84 213 ASN A N 1
ATOM 1577 C CA . ASN A 1 206 ? 6.063 18.477 29.293 1.00 15.79 213 ASN A CA 1
ATOM 1578 C C . ASN A 1 206 ? 5.268 17.864 28.182 1.00 14.45 213 ASN A C 1
ATOM 1579 O O . ASN A 1 206 ? 5.028 16.666 28.200 1.00 13.59 213 ASN A O 1
ATOM 1584 N N . ALA A 1 207 ? 4.930 18.672 27.173 1.00 14.36 214 ALA A N 1
ATOM 1585 C CA . ALA A 1 207 ? 4.205 18.182 26.001 1.00 14.27 214 ALA A CA 1
ATOM 1586 C C . ALA A 1 207 ? 4.820 16.969 25.256 1.00 14.84 214 ALA A C 1
ATOM 1587 O O . ALA A 1 207 ? 4.138 16.306 24.490 1.00 12.47 214 ALA A O 1
ATOM 1589 N N . ASP A 1 208 ? 6.118 16.730 25.415 1.00 15.95 215 ASP A N 1
ATOM 1590 C CA . ASP A 1 208 ? 6.794 15.729 24.597 1.00 17.71 215 ASP A CA 1
ATOM 1591 C C . ASP A 1 208 ? 6.950 14.367 25.267 1.00 17.47 215 ASP A C 1
ATOM 1592 O O . ASP A 1 208 ? 7.443 13.424 24.628 1.00 17.76 215 ASP A O 1
ATOM 1597 N N . THR A 1 209 ? 6.533 14.271 26.539 1.00 16.20 216 THR A N 1
ATOM 1598 C CA . THR A 1 209 ? 6.566 13.031 27.319 1.00 15.46 216 THR A CA 1
ATOM 1599 C C . THR A 1 209 ? 5.755 11.889 26.666 1.00 16.88 216 THR A C 1
ATOM 1600 O O . THR A 1 209 ? 4.552 12.045 26.287 1.00 16.65 216 THR A O 1
ATOM 1604 N N . ASP A 1 210 ? 6.403 10.717 26.567 1.00 16.05 217 ASP A N 1
ATOM 1605 C CA . ASP A 1 210 ? 5.787 9.566 25.915 1.00 15.11 217 ASP A CA 1
ATOM 1606 C C . ASP A 1 210 ? 5.862 8.363 26.817 1.00 15.51 217 ASP A C 1
ATOM 1607 O O . ASP A 1 210 ? 6.217 8.471 27.986 1.00 17.06 217 ASP A O 1
ATOM 1612 N N . TYR A 1 211 ? 5.437 7.231 26.311 1.00 14.19 218 TYR A N 1
ATOM 1613 C CA . TYR A 1 211 ? 5.444 6.054 27.072 1.00 13.52 218 TYR A CA 1
ATOM 1614 C C . TYR A 1 211 ? 6.816 5.813 27.678 1.00 13.75 218 TYR A C 1
ATOM 1615 O O . TYR A 1 211 ? 6.915 5.696 28.914 1.00 12.96 218 TYR A O 1
ATOM 1624 N N . SER A 1 212 ? 7.871 5.780 26.840 1.00 13.97 219 SER A N 1
ATOM 1625 C CA . SER A 1 212 ? 9.193 5.339 27.325 1.00 13.73 219 SER A CA 1
ATOM 1626 C C . SER A 1 212 ? 9.803 6.294 28.308 1.00 13.70 219 SER A C 1
ATOM 1627 O O . SER A 1 212 ? 10.427 5.856 29.301 1.00 14.59 219 SER A O 1
ATOM 1630 N N . ILE A 1 213 ? 9.562 7.589 28.066 1.00 12.77 220 ILE A N 1
ATOM 1631 C CA . ILE A 1 213 ? 10.116 8.670 28.859 1.00 12.10 220 ILE A CA 1
ATOM 1632 C C . ILE A 1 213 ? 9.489 8.623 30.216 1.00 13.33 220 ILE A C 1
ATOM 1633 O O . ILE A 1 213 ? 10.202 8.658 31.228 1.00 13.04 220 ILE A O 1
ATOM 1638 N N . ALA A 1 214 ? 8.139 8.532 30.232 1.00 13.17 221 ALA A N 1
ATOM 1639 C CA . ALA A 1 214 ? 7.408 8.521 31.453 1.00 10.98 221 ALA A CA 1
ATOM 1640 C C . ALA A 1 214 ? 7.757 7.277 32.264 1.00 12.06 221 ALA A C 1
ATOM 1641 O O . ALA A 1 214 ? 7.839 7.361 33.514 1.00 10.95 221 ALA A O 1
ATOM 1643 N N . GLU A 1 215 ? 7.918 6.129 31.574 1.00 10.99 222 GLU A N 1
ATOM 1644 C CA . GLU A 1 215 ? 8.208 4.898 32.256 1.00 12.38 222 GLU A CA 1
ATOM 1645 C C . GLU A 1 215 ? 9.590 4.887 32.951 1.00 12.63 222 GLU A C 1
ATOM 1646 O O . GLU A 1 215 ? 9.726 4.472 34.122 1.00 10.85 222 GLU A O 1
ATOM 1652 N N . ALA A 1 216 ? 10.622 5.292 32.190 1.00 14.34 223 ALA A N 1
ATOM 1653 C CA . ALA A 1 216 ? 11.980 5.417 32.726 1.00 14.32 223 ALA A CA 1
ATOM 1654 C C . ALA A 1 216 ? 12.020 6.381 33.911 1.00 15.17 223 ALA A C 1
ATOM 1655 O O . ALA A 1 216 ? 12.746 6.146 34.840 1.00 16.50 223 ALA A O 1
ATOM 1657 N N . ALA A 1 217 ? 11.224 7.454 33.904 1.00 14.95 224 ALA A N 1
ATOM 1658 C CA . ALA A 1 217 ? 11.318 8.442 34.982 1.00 15.10 224 ALA A CA 1
ATOM 1659 C C . ALA A 1 217 ? 10.760 7.886 36.300 1.00 13.82 224 ALA A C 1
ATOM 1660 O O . ALA A 1 217 ? 11.301 8.076 37.364 1.00 12.79 224 ALA A O 1
ATOM 1662 N N . PHE A 1 218 ? 9.622 7.216 36.200 1.00 14.37 225 PHE A N 1
ATOM 1663 C CA . PHE A 1 218 ? 8.993 6.625 37.359 1.00 12.32 225 PHE A CA 1
ATOM 1664 C C . PHE A 1 218 ? 9.844 5.491 37.877 1.00 11.92 225 PHE A C 1
ATOM 1665 O O . PHE A 1 218 ? 10.179 5.440 39.072 1.00 11.46 225 PHE A O 1
ATOM 1673 N N . ASN A 1 219 ? 10.208 4.585 36.979 1.00 11.45 226 ASN A N 1
ATOM 1674 C CA . ASN A 1 219 ? 11.059 3.461 37.392 1.00 12.83 226 ASN A CA 1
ATOM 1675 C C . ASN A 1 219 ? 12.461 3.843 37.953 1.00 12.59 226 ASN A C 1
ATOM 1676 O O . ASN A 1 219 ? 13.068 3.069 38.686 1.00 12.19 226 ASN A O 1
ATOM 1681 N N . LYS A 1 220 ? 12.953 5.044 37.651 1.00 12.46 227 LYS A N 1
ATOM 1682 C CA . LYS A 1 220 ? 14.216 5.491 38.231 1.00 12.24 227 LYS A CA 1
ATOM 1683 C C . LYS A 1 220 ? 14.009 6.327 39.500 1.00 11.81 227 LYS A C 1
ATOM 1684 O O . LYS A 1 220 ? 14.976 6.718 40.162 1.00 10.56 227 LYS A O 1
ATOM 1690 N N . GLY A 1 221 ? 12.757 6.653 39.808 1.00 12.32 228 GLY A N 1
ATOM 1691 C CA . GLY A 1 221 ? 12.450 7.429 41.013 1.00 12.69 228 GLY A CA 1
ATOM 1692 C C . GLY A 1 221 ? 12.563 8.914 40.787 1.00 13.04 228 GLY A C 1
ATOM 1693 O O . GLY A 1 221 ? 12.734 9.615 41.705 1.00 14.79 228 GLY A O 1
ATOM 1694 N N . GLU A 1 222 ? 12.452 9.396 39.549 1.00 14.33 229 GLU A N 1
ATOM 1695 C CA . GLU A 1 222 ? 12.577 10.827 39.224 1.00 13.25 229 GLU A CA 1
ATOM 1696 C C . GLU A 1 222 ? 11.238 11.582 39.318 1.00 13.84 229 GLU A C 1
ATOM 1697 O O . GLU A 1 222 ? 11.195 12.846 39.335 1.00 13.57 229 GLU A O 1
ATOM 1703 N N . THR A 1 223 ? 10.150 10.812 39.303 1.00 12.87 230 THR A N 1
ATOM 1704 C CA . THR A 1 223 ? 8.801 11.351 39.387 1.00 12.70 230 THR A CA 1
ATOM 1705 C C . THR A 1 223 ? 7.964 10.560 40.361 1.00 12.22 230 THR A C 1
ATOM 1706 O O . THR A 1 223 ? 8.112 9.339 40.406 1.00 12.41 230 THR A O 1
ATOM 1710 N N . ALA A 1 224 ? 7.107 11.233 41.142 1.00 12.36 231 ALA A N 1
ATOM 1711 C CA . ALA A 1 224 ? 6.353 10.543 42.256 1.00 12.13 231 ALA A CA 1
ATOM 1712 C C . ALA A 1 224 ? 5.214 9.655 41.770 1.00 11.62 231 ALA A C 1
ATOM 1713 O O . ALA A 1 224 ? 4.778 8.735 42.499 1.00 10.63 231 ALA A O 1
ATOM 1715 N N . MET A 1 225 ? 4.689 10.000 40.593 1.00 11.33 232 MET A N 1
ATOM 1716 C CA . MET A 1 225 ? 3.577 9.293 40.028 1.00 12.25 232 MET A CA 1
ATOM 1717 C C . MET A 1 225 ? 3.671 9.047 38.549 1.00 11.49 232 MET A C 1
ATOM 1718 O O . MET A 1 225 ? 4.371 9.747 37.811 1.00 11.73 232 MET A O 1
ATOM 1723 N N . THR A 1 226 ? 2.930 8.025 38.113 1.00 12.00 233 THR A N 1
ATOM 1724 C CA . THR A 1 226 ? 2.629 7.848 36.746 1.00 11.58 233 THR A CA 1
ATOM 1725 C C . THR A 1 226 ? 1.228 7.327 36.495 1.00 12.42 233 THR A C 1
ATOM 1726 O O . THR A 1 226 ? 0.568 6.830 37.402 1.00 10.73 233 THR A O 1
ATOM 1730 N N . ILE A 1 227 ? 0.776 7.391 35.226 1.00 13.89 234 ILE A N 1
ATOM 1731 C CA . ILE A 1 227 ? -0.538 6.851 34.882 1.00 12.68 234 ILE A CA 1
ATOM 1732 C C . ILE A 1 227 ? -0.306 5.720 33.909 1.00 12.85 234 ILE A C 1
ATOM 1733 O O . ILE A 1 227 ? 0.254 5.935 32.823 1.00 13.48 234 ILE A O 1
ATOM 1738 N N . ASN A 1 228 ? -0.711 4.504 34.317 1.00 12.10 235 ASN A N 1
ATOM 1739 C CA . ASN A 1 228 ? -0.389 3.298 33.565 1.00 12.11 235 ASN A CA 1
ATOM 1740 C C . ASN A 1 228 ? -1.266 2.107 33.899 1.00 11.42 235 ASN A C 1
ATOM 1741 O O . ASN A 1 228 ? -2.102 2.130 34.825 1.00 11.24 235 ASN A O 1
ATOM 1746 N N . GLY A 1 229 ? -1.128 1.070 33.101 1.00 11.77 236 GLY A N 1
ATOM 1747 C CA . GLY A 1 229 ? -1.990 -0.116 33.275 1.00 11.81 236 GLY A CA 1
ATOM 1748 C C . GLY A 1 229 ? -1.229 -1.341 33.733 1.00 12.07 236 GLY A C 1
ATOM 1749 O O . GLY A 1 229 ? 0.032 -1.328 33.807 1.00 12.65 236 GLY A O 1
ATOM 1750 N N . PRO A 1 230 ? -1.964 -2.440 33.973 1.00 11.33 237 PRO A N 1
ATOM 1751 C CA . PRO A 1 230 ? -1.375 -3.652 34.501 1.00 11.10 237 PRO A CA 1
ATOM 1752 C C . PRO A 1 230 ? -0.054 -4.096 33.862 1.00 11.49 237 PRO A C 1
ATOM 1753 O O . PRO A 1 230 ? 0.862 -4.483 34.593 1.00 11.53 237 PRO A O 1
ATOM 1757 N N . TRP A 1 231 ? 0.043 -4.044 32.536 1.00 11.37 238 TRP A N 1
ATOM 1758 C CA . TRP A 1 231 ? 1.250 -4.488 31.834 1.00 11.08 238 TRP A CA 1
ATOM 1759 C C . TRP A 1 231 ? 2.527 -3.874 32.383 1.00 12.45 238 TRP A C 1
ATOM 1760 O O . TRP A 1 231 ? 3.563 -4.527 32.411 1.00 13.76 238 TRP A O 1
ATOM 1771 N N . ALA A 1 232 ? 2.446 -2.623 32.844 1.00 13.21 239 ALA A N 1
ATOM 1772 C CA . ALA A 1 232 ? 3.581 -1.845 33.317 1.00 13.97 239 ALA A CA 1
ATOM 1773 C C . ALA A 1 232 ? 4.206 -2.251 34.654 1.00 14.14 239 ALA A C 1
ATOM 1774 O O . ALA A 1 232 ? 5.317 -1.835 34.951 1.00 13.27 239 ALA A O 1
ATOM 1776 N N . TRP A 1 233 ? 3.503 -3.047 35.453 1.00 14.86 240 TRP A N 1
ATOM 1777 C CA . TRP A 1 233 ? 3.890 -3.299 36.869 1.00 14.04 240 TRP A CA 1
ATOM 1778 C C . TRP A 1 233 ? 5.097 -4.219 36.960 1.00 15.47 240 TRP A C 1
ATOM 1779 O O . TRP A 1 233 ? 5.765 -4.203 37.981 1.00 16.87 240 TRP A O 1
ATOM 1790 N N . SER A 1 234 ? 5.316 -5.098 35.972 1.00 16.01 241 SER A N 1
ATOM 1791 C CA . SER A 1 234 ? 6.498 -5.988 36.012 1.00 17.15 241 SER A CA 1
ATOM 1792 C C . SER A 1 234 ? 7.820 -5.222 36.066 1.00 15.71 241 SER A C 1
ATOM 1793 O O . SER A 1 234 ? 8.740 -5.617 36.743 1.00 17.44 241 SER A O 1
ATOM 1796 N N . ASN A 1 235 ? 7.945 -4.207 35.224 1.00 15.24 242 ASN A N 1
ATOM 1797 C CA . ASN A 1 235 ? 9.154 -3.409 35.133 1.00 14.12 242 ASN A CA 1
ATOM 1798 C C . ASN A 1 235 ? 9.290 -2.627 36.389 1.00 12.63 242 ASN A C 1
ATOM 1799 O O . ASN A 1 235 ? 10.389 -2.337 36.794 1.00 13.83 242 ASN A O 1
ATOM 1804 N N . ILE A 1 236 ? 8.180 -2.235 36.985 1.00 12.16 243 ILE A N 1
ATOM 1805 C CA . ILE A 1 236 ? 8.262 -1.497 38.288 1.00 11.97 243 ILE A CA 1
ATOM 1806 C C . ILE A 1 236 ? 8.736 -2.423 39.404 1.00 11.80 243 ILE A C 1
ATOM 1807 O O . ILE A 1 236 ? 9.632 -2.062 40.146 1.00 11.14 243 ILE A O 1
ATOM 1812 N N . ASP A 1 237 ? 8.162 -3.630 39.486 1.00 12.44 244 ASP A N 1
ATOM 1813 C CA . ASP A 1 237 ? 8.720 -4.712 40.317 1.00 13.58 244 ASP A CA 1
ATOM 1814 C C . ASP A 1 237 ? 10.267 -4.910 40.188 1.00 13.57 244 ASP A C 1
ATOM 1815 O O . ASP A 1 237 ? 10.930 -5.017 41.173 1.00 12.28 244 ASP A O 1
ATOM 1820 N N . THR A 1 238 ? 10.798 -5.005 38.964 1.00 14.18 245 THR A N 1
ATOM 1821 C CA . THR A 1 238 ? 12.226 -5.118 38.769 1.00 14.66 245 THR A CA 1
ATOM 1822 C C . THR A 1 238 ? 12.960 -3.897 39.282 1.00 15.10 245 THR A C 1
ATOM 1823 O O . THR A 1 238 ? 14.104 -4.017 39.654 1.00 14.59 245 THR A O 1
ATOM 1827 N N . SER A 1 239 ? 12.331 -2.715 39.291 1.00 16.12 246 SER A N 1
ATOM 1828 C CA . SER A 1 239 ? 13.099 -1.457 39.603 1.00 17.64 246 SER A CA 1
ATOM 1829 C C . SER A 1 239 ? 13.356 -1.146 41.086 1.00 19.63 246 SER A C 1
ATOM 1830 O O . SER A 1 239 ? 14.032 -0.141 41.394 1.00 21.23 246 SER A O 1
ATOM 1833 N N . LYS A 1 240 ? 12.778 -1.826 42.056 1.00 19.24 247 LYS A N 1
ATOM 1834 C CA . LYS A 1 240 ? 13.080 -1.230 43.408 1.00 21.26 247 LYS A CA 1
ATOM 1835 C C . LYS A 1 240 ? 12.441 0.141 43.775 1.00 20.35 247 LYS A C 1
ATOM 1836 O O . LYS A 1 240 ? 12.714 0.662 44.852 1.00 21.22 247 LYS A O 1
ATOM 1842 N N . VAL A 1 241 ? 11.548 0.669 42.873 1.00 18.62 248 VAL A N 1
ATOM 1843 C CA . VAL A 1 241 ? 10.604 1.653 43.375 1.00 16.10 248 VAL A CA 1
ATOM 1844 C C . VAL A 1 241 ? 9.558 0.889 44.233 1.00 15.27 248 VAL A C 1
ATOM 1845 O O . VAL A 1 241 ? 9.114 -0.160 43.860 1.00 14.21 248 VAL A O 1
ATOM 1849 N N . ASN A 1 242 ? 9.216 1.427 45.389 1.00 14.98 249 ASN A N 1
ATOM 1850 C CA . ASN A 1 242 ? 8.166 0.869 46.248 1.00 15.80 249 ASN A CA 1
ATOM 1851 C C . ASN A 1 242 ? 6.878 1.606 45.903 1.00 15.42 249 ASN A C 1
ATOM 1852 O O . ASN A 1 242 ? 6.704 2.780 46.220 1.00 15.20 249 ASN A O 1
ATOM 1857 N N . TYR A 1 243 ? 5.990 0.910 45.205 1.00 15.24 250 TYR A N 1
ATOM 1858 C CA . TYR A 1 243 ? 4.878 1.557 44.515 1.00 15.24 250 TYR A CA 1
ATOM 1859 C C . TYR A 1 243 ? 3.495 1.059 44.969 1.00 14.96 250 TYR A C 1
ATOM 1860 O O . TYR A 1 243 ? 3.340 -0.071 45.438 1.00 15.55 250 TYR A O 1
ATOM 1869 N N . GLY A 1 244 ? 2.494 1.910 44.830 1.00 14.04 251 GLY A N 1
ATOM 1870 C CA . GLY A 1 244 ? 1.149 1.528 45.182 1.00 13.62 251 GLY A CA 1
ATOM 1871 C C . GLY A 1 244 ? 0.351 1.748 43.888 1.00 14.12 251 GLY A C 1
ATOM 1872 O O . GLY A 1 244 ? 0.779 2.512 43.045 1.00 14.17 251 GLY A O 1
ATOM 1873 N N . VAL A 1 245 ? -0.799 1.078 43.777 1.00 13.59 252 VAL A N 1
ATOM 1874 C CA . VAL A 1 245 ? -1.712 1.161 42.637 1.00 13.01 252 VAL A CA 1
ATOM 1875 C C . VAL A 1 245 ? -3.097 1.564 43.210 1.00 13.47 252 VAL A C 1
ATOM 1876 O O . VAL A 1 245 ? -3.700 0.871 44.040 1.00 12.88 252 VAL A O 1
ATOM 1880 N N . THR A 1 246 ? -3.549 2.743 42.802 1.00 14.60 253 THR A N 1
ATOM 1881 C CA . THR A 1 246 ? -4.691 3.371 43.439 1.00 15.32 253 THR A CA 1
ATOM 1882 C C . THR A 1 246 ? -5.717 3.998 42.425 1.00 15.81 253 THR A C 1
ATOM 1883 O O . THR A 1 246 ? -5.472 4.033 41.218 1.00 15.62 253 THR A O 1
ATOM 1887 N N . VAL A 1 247 ? -6.849 4.495 42.931 1.00 16.31 254 VAL A N 1
ATOM 1888 C CA . VAL A 1 247 ? -7.824 5.255 42.114 1.00 16.36 254 VAL A CA 1
ATOM 1889 C C . VAL A 1 247 ? -7.148 6.490 41.526 1.00 15.63 254 VAL A C 1
ATOM 1890 O O . VAL A 1 247 ? -6.386 7.178 42.194 1.00 14.37 254 VAL A O 1
ATOM 1894 N N . LEU A 1 248 ? -7.426 6.715 40.261 1.00 14.21 255 LEU A N 1
ATOM 1895 C CA . LEU A 1 248 ? -7.070 7.923 39.598 1.00 14.50 255 LEU A CA 1
ATOM 1896 C C . LEU A 1 248 ? -7.573 9.185 40.352 1.00 14.77 255 LEU A C 1
ATOM 1897 O O . LEU A 1 248 ? -8.656 9.153 40.960 1.00 14.98 255 LEU A O 1
ATOM 1902 N N . PRO A 1 249 ? -6.813 10.313 40.262 1.00 13.73 256 PRO A N 1
ATOM 1903 C CA . PRO A 1 249 ? -7.260 11.562 40.901 1.00 13.87 256 PRO A CA 1
ATOM 1904 C C . PRO A 1 249 ? -8.705 11.939 40.482 1.00 13.27 256 PRO A C 1
ATOM 1905 O O . PRO A 1 249 ? -9.164 11.450 39.464 1.00 13.05 256 PRO A O 1
ATOM 1909 N N . THR A 1 250 ? -9.458 12.701 41.277 1.00 12.24 257 THR A N 1
ATOM 1910 C CA . THR A 1 250 ? -10.764 13.124 40.770 1.00 11.99 257 THR A CA 1
ATOM 1911 C C . THR A 1 250 ? -10.506 14.453 40.067 1.00 12.24 257 THR A C 1
ATOM 1912 O O . THR A 1 250 ? -9.449 15.074 40.249 1.00 11.82 257 THR A O 1
ATOM 1916 N N . PHE A 1 251 ? -11.474 14.892 39.266 1.00 13.09 258 PHE A N 1
ATOM 1917 C CA . PHE A 1 251 ? -11.403 16.218 38.616 1.00 14.18 258 PHE A CA 1
ATOM 1918 C C . PHE A 1 251 ? -12.755 16.913 38.805 1.00 15.28 258 PHE A C 1
ATOM 1919 O O . PHE A 1 251 ? -13.849 16.301 38.574 1.00 16.76 258 PHE A O 1
ATOM 1927 N N . LYS A 1 252 ? -12.682 18.175 39.223 1.00 15.48 259 LYS A N 1
ATOM 1928 C CA . LYS A 1 252 ? -13.857 18.908 39.675 1.00 15.78 259 LYS A CA 1
ATOM 1929 C C . LYS A 1 252 ? -14.765 18.039 40.582 1.00 16.03 259 LYS A C 1
ATOM 1930 O O . LYS A 1 252 ? -15.989 18.058 40.473 1.00 15.68 259 LYS A O 1
ATOM 1936 N N . GLY A 1 253 ? -14.136 17.280 41.473 1.00 16.16 260 GLY A N 1
ATOM 1937 C CA . GLY A 1 253 ? -14.862 16.438 42.407 1.00 16.44 260 GLY A CA 1
ATOM 1938 C C . GLY A 1 253 ? -15.473 15.206 41.768 1.00 16.93 260 GLY A C 1
ATOM 1939 O O . GLY A 1 253 ? -16.297 14.526 42.378 1.00 16.48 260 GLY A O 1
ATOM 1940 N N . GLN A 1 254 ? -15.060 14.918 40.538 1.00 16.81 261 GLN A N 1
ATOM 1941 C CA . GLN A 1 254 ? -15.543 13.746 39.818 1.00 17.88 261 GLN A CA 1
ATOM 1942 C C . GLN A 1 254 ? -14.411 12.750 39.589 1.00 16.14 261 GLN A C 1
ATOM 1943 O O . GLN A 1 254 ? -13.257 13.140 39.410 1.00 16.43 261 GLN A O 1
ATOM 1949 N N . PRO A 1 255 ? -14.747 11.465 39.596 1.00 15.93 262 PRO A N 1
ATOM 1950 C CA . PRO A 1 255 ? -13.749 10.407 39.406 1.00 14.92 262 PRO A CA 1
ATOM 1951 C C . PRO A 1 255 ? -13.312 10.282 37.949 1.00 16.41 262 PRO A C 1
ATOM 1952 O O . PRO A 1 255 ? -14.156 10.245 37.053 1.00 17.27 262 PRO A O 1
ATOM 1956 N N . SER A 1 256 ? -12.004 10.218 37.723 1.00 16.63 263 SER A N 1
ATOM 1957 C CA . SER A 1 256 ? -11.469 10.079 36.389 1.00 16.59 263 SER A CA 1
ATOM 1958 C C . SER A 1 256 ? -12.114 8.837 35.777 1.00 16.22 263 SER A C 1
ATOM 1959 O O . SER A 1 256 ? -12.315 7.849 36.486 1.00 16.32 263 SER A O 1
ATOM 1962 N N . LYS A 1 257 ? -12.340 8.867 34.452 1.00 16.74 264 LYS A N 1
ATOM 1963 C CA . LYS A 1 257 ? -13.121 7.856 33.728 1.00 15.96 264 LYS A CA 1
ATOM 1964 C C . LYS A 1 257 ? -12.317 7.225 32.612 1.00 15.27 264 LYS A C 1
ATOM 1965 O O . LYS A 1 257 ? -12.426 7.635 31.451 1.00 16.30 264 LYS A O 1
ATOM 1971 N N . PRO A 1 258 ? -11.496 6.232 32.952 1.00 14.37 265 PRO A N 1
ATOM 1972 C CA . PRO A 1 258 ? -10.699 5.730 31.873 1.00 14.65 265 PRO A CA 1
ATOM 1973 C C . PRO A 1 258 ? -11.568 4.920 30.883 1.00 16.20 265 PRO A C 1
ATOM 1974 O O . PRO A 1 258 ? -12.580 4.319 31.265 1.00 14.78 265 PRO A O 1
ATOM 1978 N N . PHE A 1 259 ? -11.171 4.932 29.615 1.00 16.38 266 PHE A N 1
ATOM 1979 C CA . PHE A 1 259 ? -11.728 4.006 28.660 1.00 17.45 266 PHE A CA 1
ATOM 1980 C C . PHE A 1 259 ? -11.219 2.591 28.926 1.00 17.34 266 PHE A C 1
ATOM 1981 O O . PHE A 1 259 ? -10.005 2.372 28.885 1.00 18.01 266 PHE A O 1
ATOM 1989 N N . VAL A 1 260 ? -12.151 1.654 29.196 1.00 16.86 267 VAL A N 1
ATOM 1990 C CA . VAL A 1 260 ? -11.792 0.266 29.583 1.00 15.87 267 VAL A CA 1
ATOM 1991 C C . VAL A 1 260 ? -11.604 -0.651 28.371 1.00 16.27 267 VAL A C 1
ATOM 1992 O O . VAL A 1 260 ? -12.458 -0.716 27.547 1.00 17.37 267 VAL A O 1
ATOM 1996 N N . GLY A 1 261 ? -10.457 -1.324 28.258 1.00 16.59 268 GLY A N 1
ATOM 1997 C CA . GLY A 1 261 ? -10.179 -2.212 27.138 1.00 14.62 268 GLY A CA 1
ATOM 1998 C C . GLY A 1 261 ? -10.139 -3.665 27.628 1.00 14.95 268 GLY A C 1
ATOM 1999 O O . GLY A 1 261 ? -9.788 -3.964 28.780 1.00 13.40 268 GLY A O 1
ATOM 2000 N N . VAL A 1 262 ? -10.525 -4.571 26.737 1.00 15.01 269 VAL A N 1
ATOM 2001 C CA . VAL A 1 262 ? -10.569 -5.994 26.995 1.00 13.51 269 VAL A CA 1
ATOM 2002 C C . VAL A 1 262 ? -9.596 -6.433 25.945 1.00 14.44 269 VAL A C 1
ATOM 2003 O O . VAL A 1 262 ? -9.920 -6.345 24.747 1.00 16.10 269 VAL A O 1
ATOM 2007 N N . LEU A 1 263 ? -8.363 -6.786 26.361 1.00 14.05 270 LEU A N 1
ATOM 2008 C CA . LEU A 1 263 ? -7.403 -7.408 25.482 1.00 13.34 270 LEU A CA 1
ATOM 2009 C C . LEU A 1 263 ? -8.063 -8.651 24.947 1.00 14.16 270 LEU A C 1
ATOM 2010 O O . LEU A 1 263 ? -8.668 -9.420 25.696 1.00 13.75 270 LEU A O 1
ATOM 2015 N N . SER A 1 264 ? -7.989 -8.798 23.624 1.00 13.97 271 SER A N 1
ATOM 2016 C CA . SER A 1 264 ? -8.806 -9.772 22.900 1.00 12.60 271 SER A CA 1
ATOM 2017 C C . SER A 1 264 ? -7.924 -10.316 21.788 1.00 11.58 271 SER A C 1
ATOM 2018 O O . SER A 1 264 ? -6.933 -9.657 21.381 1.00 10.73 271 SER A O 1
ATOM 2021 N N . ALA A 1 265 ? -8.245 -11.556 21.413 1.00 9.98 272 ALA A N 1
ATOM 2022 C CA . ALA A 1 265 ? -7.559 -12.309 20.387 1.00 10.26 272 ALA A CA 1
ATOM 2023 C C . ALA A 1 265 ? -8.470 -12.637 19.163 1.00 10.73 272 ALA A C 1
ATOM 2024 O O . ALA A 1 265 ? -9.351 -13.523 19.206 1.00 11.98 272 ALA A O 1
ATOM 2026 N N . GLY A 1 266 ? -8.281 -11.906 18.078 1.00 11.99 273 GLY A N 1
ATOM 2027 C CA . GLY A 1 266 ? -9.015 -12.145 16.836 1.00 11.84 273 GLY A CA 1
ATOM 2028 C C . GLY A 1 266 ? -8.373 -13.191 15.918 1.00 12.22 273 GLY A C 1
ATOM 2029 O O . GLY A 1 266 ? -7.132 -13.292 15.810 1.00 12.65 273 GLY A O 1
ATOM 2030 N N . ILE A 1 267 ? -9.207 -13.945 15.201 1.00 11.51 274 ILE A N 1
ATOM 2031 C CA . ILE A 1 267 ? -8.688 -14.911 14.246 1.00 11.77 274 ILE A CA 1
ATOM 2032 C C . ILE A 1 267 ? -8.818 -14.353 12.789 1.00 12.38 274 ILE A C 1
ATOM 2033 O O . ILE A 1 267 ? -9.900 -14.041 12.294 1.00 12.87 274 ILE A O 1
ATOM 2038 N N . ASN A 1 268 ? -7.694 -14.149 12.130 1.00 12.79 275 ASN A N 1
ATOM 2039 C CA . ASN A 1 268 ? -7.707 -13.619 10.755 1.00 11.91 275 ASN A CA 1
ATOM 2040 C C . ASN A 1 268 ? -8.634 -14.494 9.880 1.00 10.92 275 ASN A C 1
ATOM 2041 O O . ASN A 1 268 ? -8.540 -15.719 9.858 1.00 11.14 275 ASN A O 1
ATOM 2046 N N . ALA A 1 269 ? -9.561 -13.857 9.189 1.00 11.89 276 ALA A N 1
ATOM 2047 C CA . ALA A 1 269 ? -10.429 -14.509 8.235 1.00 10.34 276 ALA A CA 1
ATOM 2048 C C . ALA A 1 269 ? -9.653 -15.169 7.153 1.00 9.93 276 ALA A C 1
ATOM 2049 O O . ALA A 1 269 ? -10.185 -16.103 6.549 1.00 11.27 276 ALA A O 1
ATOM 2051 N N . ALA A 1 270 ? -8.425 -14.736 6.888 1.00 9.54 277 ALA A N 1
ATOM 2052 C CA . ALA A 1 270 ? -7.649 -15.407 5.804 1.00 10.54 277 ALA A CA 1
ATOM 2053 C C . ALA A 1 270 ? -6.767 -16.609 6.292 1.00 10.00 277 ALA A C 1
ATOM 2054 O O . ALA A 1 270 ? -6.152 -17.291 5.498 1.00 9.33 277 ALA A O 1
ATOM 2056 N N . SER A 1 271 ? -6.773 -16.863 7.593 1.00 9.74 278 SER A N 1
ATOM 2057 C CA . SER A 1 271 ? -5.941 -17.885 8.220 1.00 10.63 278 SER A CA 1
ATOM 2058 C C . SER A 1 271 ? -6.386 -19.290 7.826 1.00 10.89 278 SER A C 1
ATOM 2059 O O . SER A 1 271 ? -7.600 -19.597 7.950 1.00 12.80 278 SER A O 1
ATOM 2062 N N . PRO A 1 272 ? -5.454 -20.116 7.293 1.00 9.69 279 PRO A N 1
ATOM 2063 C CA . PRO A 1 272 ? -5.797 -21.488 6.889 1.00 10.44 279 PRO A CA 1
ATOM 2064 C C . PRO A 1 272 ? -5.638 -22.482 8.054 1.00 10.47 279 PRO A C 1
ATOM 2065 O O . PRO A 1 272 ? -5.634 -23.703 7.866 1.00 9.55 279 PRO A O 1
ATOM 2069 N N . ASN A 1 273 ? -5.475 -21.910 9.247 1.00 11.68 280 ASN A N 1
ATOM 2070 C CA . ASN A 1 273 ? -5.188 -22.599 10.473 1.00 11.13 280 ASN A CA 1
ATOM 2071 C C . ASN A 1 273 ? -6.230 -22.218 11.538 1.00 11.72 280 ASN A C 1
ATOM 2072 O O . ASN A 1 273 ? -5.870 -22.040 12.690 1.00 10.72 280 ASN A O 1
ATOM 2077 N N . LYS A 1 274 ? -7.517 -22.127 11.181 1.00 12.24 281 LYS A N 1
ATOM 2078 C CA . LYS A 1 274 ? -8.557 -21.639 12.133 1.00 11.95 281 LYS A CA 1
ATOM 2079 C C . LYS A 1 274 ? -8.840 -22.585 13.280 1.00 12.42 281 LYS A C 1
ATOM 2080 O O . LYS A 1 274 ? -8.996 -22.144 14.447 1.00 12.17 281 LYS A O 1
ATOM 2086 N N . GLU A 1 275 ? -8.867 -23.879 12.980 1.00 12.32 282 GLU A N 1
ATOM 2087 C CA . GLU A 1 275 ? -8.958 -24.896 14.028 1.00 14.07 282 GLU A CA 1
ATOM 2088 C C . GLU A 1 275 ? -7.755 -24.875 14.985 1.00 13.81 282 GLU A C 1
ATOM 2089 O O . GLU A 1 275 ? -7.895 -24.994 16.210 1.00 13.87 282 GLU A O 1
ATOM 2095 N N . LEU A 1 276 ? -6.545 -24.698 14.450 1.00 13.98 283 LEU A N 1
ATOM 2096 C CA . LEU A 1 276 ? -5.372 -24.596 15.336 1.00 13.26 283 LEU A CA 1
ATOM 2097 C C . LEU A 1 276 ? -5.468 -23.386 16.263 1.00 13.32 283 LEU A C 1
ATOM 2098 O O . LEU A 1 276 ? -5.183 -23.485 17.489 1.00 13.16 283 LEU A O 1
ATOM 2103 N N . ALA A 1 277 ? -5.907 -22.262 15.686 1.00 12.66 284 ALA A N 1
ATOM 2104 C CA . ALA A 1 277 ? -6.028 -20.984 16.407 1.00 13.63 284 ALA A CA 1
ATOM 2105 C C . ALA A 1 277 ? -7.100 -21.110 17.548 1.00 14.33 284 ALA A C 1
ATOM 2106 O O . ALA A 1 277 ? -6.980 -20.566 18.664 1.00 13.31 284 ALA A O 1
ATOM 2108 N N . LYS A 1 278 ? -8.140 -21.871 17.246 1.00 14.88 285 LYS A N 1
ATOM 2109 C CA . LYS A 1 278 ? -9.218 -22.082 18.182 1.00 15.54 285 LYS A CA 1
ATOM 2110 C C . LYS A 1 278 ? -8.713 -22.886 19.368 1.00 15.62 285 LYS A C 1
ATOM 2111 O O . LYS A 1 278 ? -8.984 -22.576 20.551 1.00 15.70 285 LYS A O 1
ATOM 2117 N N . GLU A 1 279 ? -8.005 -23.952 19.040 1.00 15.63 286 GLU A N 1
ATOM 2118 C CA . GLU A 1 279 ? -7.484 -24.872 20.041 1.00 15.50 286 GLU A CA 1
ATOM 2119 C C . GLU A 1 279 ? -6.461 -24.193 20.949 1.00 14.27 286 GLU A C 1
ATOM 2120 O O . GLU A 1 279 ? -6.478 -24.370 22.159 1.00 15.73 286 GLU A O 1
ATOM 2126 N N . PHE A 1 280 ? -5.573 -23.417 20.353 1.00 14.80 287 PHE A N 1
ATOM 2127 C CA . PHE A 1 280 ? -4.609 -22.589 21.087 1.00 13.06 287 PHE A CA 1
ATOM 2128 C C . PHE A 1 280 ? -5.311 -21.610 22.030 1.00 13.28 287 PHE A C 1
ATOM 2129 O O . PHE A 1 280 ? -5.007 -21.551 23.186 1.00 15.29 287 PHE A O 1
ATOM 2137 N N . LEU A 1 281 ? -6.245 -20.828 21.547 1.00 13.33 288 LEU A N 1
ATOM 2138 C CA . LEU A 1 281 ? -6.899 -19.834 22.394 1.00 13.23 288 LEU A CA 1
ATOM 2139 C C . LEU A 1 281 ? -7.782 -20.461 23.509 1.00 13.55 288 LEU A C 1
ATOM 2140 O O . LEU A 1 281 ? -7.752 -20.008 24.642 1.00 12.96 288 LEU A O 1
ATOM 2145 N N . GLU A 1 282 ? -8.519 -21.524 23.195 1.00 13.79 289 GLU A N 1
ATOM 2146 C CA . GLU A 1 282 ? -9.434 -22.130 24.145 1.00 12.81 289 GLU A CA 1
ATOM 2147 C C . GLU A 1 282 ? -8.725 -23.055 25.099 1.00 13.89 289 GLU A C 1
ATOM 2148 O O . GLU A 1 282 ? -8.971 -23.020 26.337 1.00 13.65 289 GLU A O 1
ATOM 2154 N N . ASN A 1 283 ? -7.809 -23.845 24.608 1.00 13.26 290 ASN A N 1
ATOM 2155 C CA . ASN A 1 283 ? -7.321 -24.912 25.416 1.00 12.98 290 ASN A CA 1
ATOM 2156 C C . ASN A 1 283 ? -5.896 -24.753 25.933 1.00 12.93 290 ASN A C 1
ATOM 2157 O O . ASN A 1 283 ? -5.385 -25.587 26.627 1.00 11.96 290 ASN A O 1
ATOM 2162 N N . TYR A 1 284 ? -5.273 -23.656 25.580 1.00 12.70 291 TYR A N 1
ATOM 2163 C CA . TYR A 1 284 ? -3.956 -23.301 26.078 1.00 11.99 291 TYR A CA 1
ATOM 2164 C C . TYR A 1 284 ? -3.821 -21.898 26.665 1.00 12.30 291 TYR A C 1
ATOM 2165 O O . TYR A 1 284 ? -3.176 -21.728 27.680 1.00 11.71 291 TYR A O 1
ATOM 2174 N N . LEU A 1 285 ? -4.430 -20.905 26.050 1.00 11.45 292 LEU A N 1
ATOM 2175 C CA . LEU A 1 285 ? -4.224 -19.579 26.528 1.00 11.99 292 LEU A CA 1
ATOM 2176 C C . LEU A 1 285 ? -5.257 -19.364 27.585 1.00 12.73 292 LEU A C 1
ATOM 2177 O O . LEU A 1 285 ? -4.943 -19.003 28.675 1.00 11.37 292 LEU A O 1
ATOM 2182 N N . LEU A 1 286 ? -6.499 -19.596 27.245 1.00 12.91 293 LEU A N 1
ATOM 2183 C CA . LEU A 1 286 ? -7.546 -19.305 28.209 1.00 14.12 293 LEU A CA 1
ATOM 2184 C C . LEU A 1 286 ? -7.759 -20.435 29.235 1.00 15.16 293 LEU A C 1
ATOM 2185 O O . LEU A 1 286 ? -8.849 -20.978 29.365 1.00 14.76 293 LEU A O 1
ATOM 2190 N N . THR A 1 287 ? -6.687 -20.777 29.941 1.00 16.35 294 THR A N 1
ATOM 2191 C CA . THR A 1 287 ? -6.697 -21.710 31.064 1.00 16.52 294 THR A CA 1
ATOM 2192 C C . THR A 1 287 ? -5.931 -21.039 32.178 1.00 16.93 294 THR A C 1
ATOM 2193 O O . THR A 1 287 ? -5.343 -19.961 31.958 1.00 17.90 294 THR A O 1
ATOM 2197 N N . ASP A 1 288 ? -5.958 -2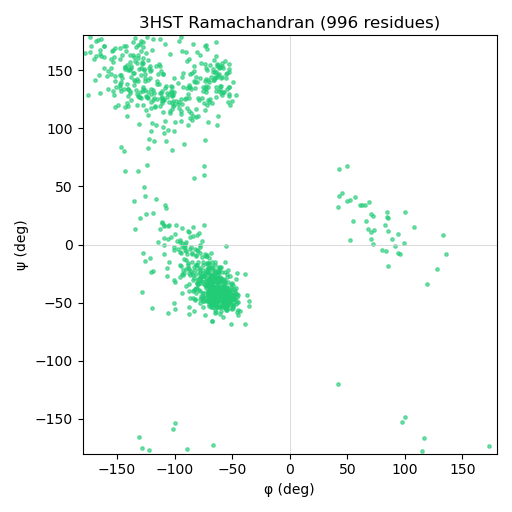1.633 33.367 1.00 16.29 295 ASP A N 1
ATOM 2198 C CA . ASP A 1 288 ? -5.276 -21.066 34.523 1.00 16.77 295 ASP A CA 1
ATOM 2199 C C . ASP A 1 288 ? -3.772 -21.096 34.307 1.00 16.60 295 ASP A C 1
ATOM 2200 O O . ASP A 1 288 ? -3.055 -20.178 34.704 1.00 17.09 295 ASP A O 1
ATOM 2205 N N . GLU A 1 289 ? -3.301 -22.161 33.668 1.00 16.88 296 GLU A N 1
ATOM 2206 C CA . GLU A 1 289 ? -1.894 -22.302 33.357 1.00 18.48 296 GLU A CA 1
ATOM 2207 C C . GLU A 1 289 ? -1.398 -21.324 32.314 1.00 18.12 296 GLU A C 1
ATOM 2208 O O . GLU A 1 289 ? -0.365 -20.690 32.497 1.00 18.98 296 GLU A O 1
ATOM 2214 N N . GLY A 1 290 ? -2.104 -21.267 31.183 1.00 18.23 297 GLY A N 1
ATOM 2215 C CA . GLY A 1 290 ? -1.785 -20.378 30.050 1.00 15.85 297 GLY A CA 1
ATOM 2216 C C . GLY A 1 290 ? -1.698 -18.902 30.441 1.00 16.28 297 GLY A C 1
ATOM 2217 O O . GLY A 1 290 ? -0.674 -18.264 30.190 1.00 16.77 297 GLY A O 1
ATOM 2218 N N . LEU A 1 291 ? -2.762 -18.370 31.044 1.00 14.70 298 LEU A N 1
ATOM 2219 C CA . LEU A 1 291 ? -2.790 -17.010 31.571 1.00 14.58 298 LEU A CA 1
ATOM 2220 C C . LEU A 1 291 ? -1.704 -16.688 32.611 1.00 14.80 298 LEU A C 1
ATOM 2221 O O . LEU A 1 291 ? -1.247 -15.566 32.695 1.00 13.49 298 LEU A O 1
ATOM 2226 N N . GLU A 1 292 ? -1.361 -17.674 33.434 1.00 15.03 299 GLU A N 1
ATOM 2227 C CA . GLU A 1 292 ? -0.388 -17.471 34.470 1.00 15.64 299 GLU A CA 1
ATOM 2228 C C . GLU A 1 292 ? 1.022 -17.367 33.893 1.00 14.29 299 GLU A C 1
ATOM 2229 O O . GLU A 1 292 ? 1.814 -16.572 34.391 1.00 15.02 299 GLU A O 1
ATOM 2235 N N . ALA A 1 293 ? 1.305 -18.142 32.828 1.00 13.05 300 ALA A N 1
ATOM 2236 C CA . ALA A 1 293 ? 2.513 -17.993 31.989 1.00 12.15 300 ALA A CA 1
ATOM 2237 C C . ALA A 1 293 ? 2.596 -16.599 31.410 1.00 12.72 300 ALA A C 1
ATOM 2238 O O . ALA A 1 293 ? 3.706 -16.007 31.370 1.00 13.33 300 ALA A O 1
ATOM 2240 N N . VAL A 1 294 ? 1.451 -16.041 31.010 1.00 11.34 301 VAL A N 1
ATOM 2241 C CA . VAL A 1 294 ? 1.474 -14.699 30.421 1.00 10.89 301 VAL A CA 1
ATOM 2242 C C . VAL A 1 294 ? 1.504 -13.594 31.498 1.00 11.86 301 VAL A C 1
ATOM 2243 O O . VAL A 1 294 ? 2.292 -12.666 31.437 1.00 11.24 301 VAL A O 1
ATOM 2247 N N . ASN A 1 295 ? 0.630 -13.726 32.489 1.00 12.98 302 ASN A N 1
ATOM 2248 C CA . ASN A 1 295 ? 0.550 -12.803 33.590 1.00 13.98 302 ASN A CA 1
ATOM 2249 C C . ASN A 1 295 ? 1.842 -12.675 34.356 1.00 15.14 302 ASN A C 1
ATOM 2250 O O . ASN A 1 295 ? 2.161 -11.607 34.871 1.00 14.67 302 ASN A O 1
ATOM 2255 N N . LYS A 1 296 ? 2.532 -13.793 34.473 1.00 16.70 303 LYS A N 1
ATOM 2256 C CA . LYS A 1 296 ? 3.895 -13.842 35.002 1.00 19.73 303 LYS A CA 1
ATOM 2257 C C . LYS A 1 296 ? 4.862 -12.957 34.216 1.00 18.62 303 LYS A C 1
ATOM 2258 O O . LYS A 1 296 ? 5.701 -12.271 34.816 1.00 18.23 303 LYS A O 1
ATOM 2264 N N . ASP A 1 297 ? 4.738 -12.959 32.896 1.00 16.48 304 ASP A N 1
ATOM 2265 C CA . ASP A 1 297 ? 5.551 -12.078 32.063 1.00 16.73 304 ASP A CA 1
ATOM 2266 C C . ASP A 1 297 ? 5.162 -10.614 32.302 1.00 17.21 304 ASP A C 1
ATOM 2267 O O . ASP A 1 297 ? 5.966 -9.861 32.830 1.00 19.01 304 ASP A O 1
ATOM 2272 N N . LYS A 1 298 ? 3.938 -10.200 31.950 1.00 16.36 305 LYS A N 1
ATOM 2273 C CA . LYS A 1 298 ? 3.483 -8.839 32.148 1.00 14.97 305 LYS A CA 1
ATOM 2274 C C . LYS A 1 298 ? 2.016 -9.010 32.564 1.00 15.48 305 LYS A C 1
ATOM 2275 O O . LYS A 1 298 ? 1.241 -9.678 31.853 1.00 14.50 305 LYS A O 1
ATOM 2281 N N . PRO A 1 299 ? 1.664 -8.483 33.763 1.00 14.77 306 PRO A N 1
ATOM 2282 C CA . PRO A 1 299 ? 0.325 -8.684 34.279 1.00 14.75 306 PRO A CA 1
ATOM 2283 C C . PRO A 1 299 ? -0.728 -8.205 33.279 1.00 14.90 306 PRO A C 1
ATOM 2284 O O . PRO A 1 299 ? -0.569 -7.157 32.599 1.00 15.04 306 PRO A O 1
ATOM 2288 N N . LEU A 1 300 ? -1.808 -8.950 33.233 1.00 14.63 307 LEU A N 1
ATOM 2289 C CA . LEU A 1 300 ? -2.798 -8.780 32.209 1.00 15.27 307 LEU A CA 1
ATOM 2290 C C . LEU A 1 300 ? -3.885 -7.873 32.699 1.00 15.74 307 LEU A C 1
ATOM 2291 O O . LEU A 1 300 ? -4.649 -7.313 31.898 1.00 15.63 307 LEU A O 1
ATOM 2296 N N . GLY A 1 301 ? -3.960 -7.717 34.006 1.00 14.97 308 GLY A N 1
ATOM 2297 C CA . GLY A 1 301 ? -5.161 -7.083 34.555 1.00 15.71 308 GLY A CA 1
ATOM 2298 C C . GLY A 1 301 ? -6.147 -8.138 35.046 1.00 15.69 308 GLY A C 1
ATOM 2299 O O . GLY A 1 301 ? -5.710 -9.223 35.439 1.00 15.43 308 GLY A O 1
ATOM 2300 N N . ALA A 1 302 ? -7.455 -7.809 35.041 1.00 15.76 309 ALA A N 1
ATOM 2301 C CA . ALA A 1 302 ? -8.477 -8.695 35.541 1.00 16.87 309 ALA A CA 1
ATOM 2302 C C . ALA A 1 302 ? -8.772 -9.724 34.466 1.00 17.13 309 ALA A C 1
ATOM 2303 O O . ALA A 1 302 ? -9.334 -9.377 33.474 1.00 19.45 309 ALA A O 1
ATOM 2305 N N . VAL A 1 303 ? -8.433 -10.991 34.621 1.00 17.34 310 VAL A N 1
ATOM 2306 C CA . VAL A 1 303 ? -8.575 -11.872 33.429 1.00 16.98 310 VAL A CA 1
ATOM 2307 C C . VAL A 1 303 ? -10.022 -12.282 33.147 1.00 17.54 310 VAL A C 1
ATOM 2308 O O . VAL A 1 303 ? -10.857 -12.304 34.083 1.00 18.07 310 VAL A O 1
ATOM 2312 N N . ALA A 1 304 ? -10.312 -12.624 31.891 1.00 16.58 311 ALA A N 1
ATOM 2313 C CA . ALA A 1 304 ? -11.677 -12.991 31.492 1.00 16.92 311 ALA A CA 1
ATOM 2314 C C . ALA A 1 304 ? -12.156 -14.307 32.080 1.00 16.55 311 ALA A C 1
ATOM 2315 O O . ALA A 1 304 ? -13.351 -14.458 32.340 1.00 16.47 311 ALA A O 1
ATOM 2317 N N . LEU A 1 305 ? -11.206 -15.233 32.253 1.00 16.65 312 LEU A N 1
ATOM 2318 C CA . LEU A 1 305 ? -11.396 -16.573 32.753 1.00 16.83 312 LEU A CA 1
ATOM 2319 C C . LEU A 1 305 ? -11.723 -16.550 34.280 1.00 17.43 312 LEU A C 1
ATOM 2320 O O . LEU A 1 305 ? -10.855 -16.284 35.114 1.00 18.38 312 LEU A O 1
ATOM 2325 N N . LYS A 1 306 ? -12.983 -16.784 34.632 1.00 17.06 313 LYS A N 1
ATOM 2326 C CA . LYS A 1 306 ? -13.431 -16.740 36.033 1.00 17.12 313 LYS A CA 1
ATOM 2327 C C . LYS A 1 306 ? -12.525 -17.439 37.056 1.00 17.62 313 LYS A C 1
ATOM 2328 O O . LYS A 1 306 ? -12.108 -16.822 38.046 1.00 16.70 313 LYS A O 1
ATOM 2334 N N . SER A 1 307 ? -12.262 -18.734 36.833 1.00 18.29 314 SER A N 1
ATOM 2335 C CA . SER A 1 307 ? -11.399 -19.547 37.710 1.00 19.74 314 SER A CA 1
ATOM 2336 C C . SER A 1 307 ? -10.028 -18.903 38.005 1.00 20.05 314 SER A C 1
ATOM 2337 O O . SER A 1 307 ? -9.528 -18.976 39.130 1.00 19.86 314 SER A O 1
ATOM 2340 N N . TYR A 1 308 ? -9.418 -18.252 37.018 1.00 20.69 315 TYR A N 1
ATOM 2341 C CA . TYR A 1 308 ? -8.124 -17.606 37.281 1.00 20.36 315 TYR A CA 1
ATOM 2342 C C . TYR A 1 308 ? -8.302 -16.236 37.920 1.00 20.03 315 TYR A C 1
ATOM 2343 O O . TYR A 1 308 ? -7.569 -15.888 38.833 1.00 20.71 315 TYR A O 1
ATOM 2352 N N . GLU A 1 309 ? -9.303 -15.483 37.492 1.00 20.29 316 GLU A N 1
ATOM 2353 C CA . GLU A 1 309 ? -9.614 -14.181 38.094 1.00 21.05 316 GLU A CA 1
ATOM 2354 C C . GLU A 1 309 ? -9.829 -14.160 39.603 1.00 23.11 316 GLU A C 1
ATOM 2355 O O . GLU A 1 309 ? -9.533 -13.151 40.224 1.00 23.81 316 GLU A O 1
ATOM 2361 N N . GLU A 1 310 ? -10.361 -15.237 40.194 1.00 25.12 317 GLU A N 1
ATOM 2362 C CA . GLU A 1 310 ? -10.602 -15.297 41.655 1.00 27.95 317 GLU A CA 1
ATOM 2363 C C . GLU A 1 310 ? -9.290 -15.327 42.475 1.00 27.70 317 GLU A C 1
ATOM 2364 O O . GLU A 1 310 ? -9.243 -14.836 43.601 1.00 28.33 317 GLU A O 1
ATOM 2370 N N . GLU A 1 311 ? -8.230 -15.855 41.871 1.00 28.10 318 GLU A N 1
ATOM 2371 C CA . GLU A 1 311 ? -6.906 -15.816 42.479 1.00 29.55 318 GLU A CA 1
ATOM 2372 C C . GLU A 1 311 ? -6.310 -14.415 42.349 1.00 27.77 318 GLU A C 1
ATOM 2373 O O . GLU A 1 311 ? -5.758 -13.872 43.306 1.00 28.17 318 GLU A O 1
ATOM 2379 N N . LEU A 1 312 ? -6.431 -13.837 41.157 1.00 26.22 319 LEU A N 1
ATOM 2380 C CA . LEU A 1 312 ? -5.949 -12.473 40.889 1.00 23.70 319 LEU A CA 1
ATOM 2381 C C . LEU A 1 312 ? -6.692 -11.371 41.610 1.00 24.26 319 LEU A C 1
ATOM 2382 O O . LEU A 1 312 ? -6.114 -10.294 41.858 1.00 24.54 319 LEU A O 1
ATOM 2387 N N . ALA A 1 313 ? -7.960 -11.624 41.939 1.00 23.15 320 ALA A N 1
ATOM 2388 C CA . ALA A 1 313 ? -8.843 -10.599 42.483 1.00 22.74 320 ALA A CA 1
ATOM 2389 C C . ALA A 1 313 ? -8.402 -10.107 43.880 1.00 22.36 320 ALA A C 1
ATOM 2390 O O . ALA A 1 313 ? -8.663 -8.968 44.271 1.00 21.20 320 ALA A O 1
ATOM 2392 N N . LYS A 1 314 ? -7.718 -10.975 44.618 1.00 22.49 321 LYS A N 1
ATOM 2393 C CA . LYS A 1 314 ? -7.250 -10.637 45.960 1.00 23.17 321 LYS A CA 1
ATOM 2394 C C . LYS A 1 314 ? -6.113 -9.615 45.940 1.00 22.09 321 LYS A C 1
ATOM 2395 O O . LYS A 1 314 ? -5.851 -8.946 46.939 1.00 22.03 321 LYS A O 1
ATOM 2401 N N . ASP A 1 315 ? -5.443 -9.504 44.798 1.00 21.50 322 ASP A N 1
ATOM 2402 C CA . ASP A 1 315 ? -4.330 -8.593 44.641 1.00 20.23 322 ASP A CA 1
ATOM 2403 C C . ASP A 1 315 ? -4.882 -7.200 44.707 1.00 20.26 322 ASP A C 1
ATOM 2404 O O . ASP A 1 315 ? -5.737 -6.869 43.890 1.00 21.46 322 ASP A O 1
ATOM 2409 N N . PRO A 1 316 ? -4.393 -6.363 45.672 1.00 20.05 323 PRO A N 1
ATOM 2410 C CA . PRO A 1 316 ? -4.848 -4.964 45.819 1.00 18.75 323 PRO A CA 1
ATOM 2411 C C . PRO A 1 316 ? -4.600 -4.091 44.579 1.00 17.23 323 PRO A C 1
ATOM 2412 O O . PRO A 1 316 ? -5.216 -3.075 44.472 1.00 18.58 323 PRO A O 1
ATOM 2416 N N . ARG A 1 317 ? -3.702 -4.471 43.673 1.00 16.15 324 ARG A N 1
ATOM 2417 C CA . ARG A 1 317 ? -3.417 -3.700 42.435 1.00 13.87 324 ARG A CA 1
ATOM 2418 C C . ARG A 1 317 ? -4.558 -3.990 41.459 1.00 13.46 324 ARG A C 1
ATOM 2419 O O . ARG A 1 317 ? -5.002 -3.141 40.697 1.00 12.96 324 ARG A O 1
ATOM 2427 N N . ILE A 1 318 ? -5.065 -5.214 41.548 1.00 14.47 325 ILE A N 1
ATOM 2428 C CA . ILE A 1 318 ? -6.196 -5.702 40.744 1.00 15.44 325 ILE A CA 1
ATOM 2429 C C . ILE A 1 318 ? -7.507 -5.14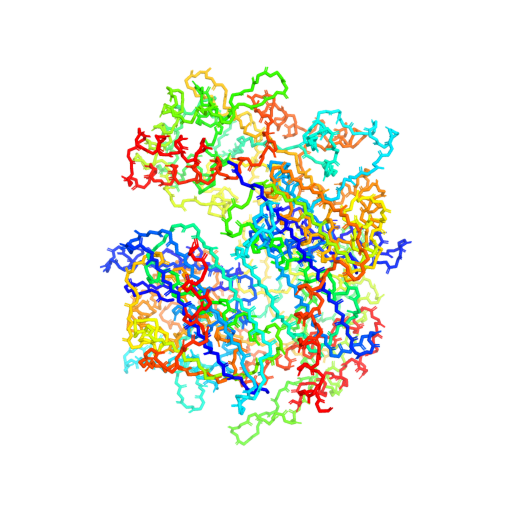8 41.240 1.00 14.98 325 ILE A C 1
ATOM 2430 O O . ILE A 1 318 ? -8.370 -4.769 40.408 1.00 15.16 325 ILE A O 1
ATOM 2435 N N . ALA A 1 319 ? -7.670 -5.103 42.569 1.00 13.92 326 ALA A N 1
ATOM 2436 C CA . ALA A 1 319 ? -8.797 -4.389 43.153 1.00 13.54 326 ALA A CA 1
ATOM 2437 C C . ALA A 1 319 ? -8.817 -2.912 42.687 1.00 13.65 326 ALA A C 1
ATOM 2438 O O . ALA A 1 319 ? -9.873 -2.386 42.354 1.00 15.00 326 ALA A O 1
ATOM 2440 N N . ALA A 1 320 ? -7.673 -2.234 42.628 1.00 12.81 327 ALA A N 1
ATOM 2441 C CA . ALA A 1 320 ? -7.709 -0.831 42.237 1.00 14.11 327 ALA A CA 1
ATOM 2442 C C . ALA A 1 320 ? -7.862 -0.699 40.712 1.00 16.24 327 ALA A C 1
ATOM 2443 O O . ALA A 1 320 ? -8.364 0.311 40.239 1.00 17.26 327 ALA A O 1
ATOM 2445 N N . THR A 1 321 ? -7.450 -1.720 39.954 1.00 17.51 328 THR A N 1
ATOM 2446 C CA . THR A 1 321 ? -7.624 -1.736 38.487 1.00 19.00 328 THR A CA 1
ATOM 2447 C C . THR A 1 321 ? -9.119 -1.843 38.193 1.00 19.81 328 THR A C 1
ATOM 2448 O O . THR A 1 321 ? -9.653 -1.140 37.330 1.00 19.82 328 THR A O 1
ATOM 2452 N N . MET A 1 322 ? -9.803 -2.685 38.951 1.00 20.95 329 MET A N 1
ATOM 2453 C CA . MET A 1 322 ? -11.238 -2.921 38.738 1.00 22.29 329 MET A CA 1
ATOM 2454 C C . MET A 1 322 ? -12.078 -1.761 39.235 1.00 21.77 329 MET A C 1
ATOM 2455 O O . MET A 1 322 ? -13.183 -1.552 38.769 1.00 23.26 329 MET A O 1
ATOM 2460 N N . GLU A 1 323 ? -11.547 -1.005 40.176 1.00 20.53 330 GLU A N 1
ATOM 2461 C CA . GLU A 1 323 ? -12.264 0.128 40.701 1.00 19.81 330 GLU A CA 1
ATOM 2462 C C . GLU A 1 323 ? -12.228 1.350 39.770 1.00 17.92 330 GLU A C 1
ATOM 2463 O O . GLU A 1 323 ? -13.204 2.088 39.665 1.00 17.34 330 GLU A O 1
ATOM 2469 N N . ASN A 1 324 ? -11.073 1.592 39.170 1.00 16.02 331 ASN A N 1
ATOM 2470 C CA . ASN A 1 324 ? -10.938 2.525 38.052 1.00 16.00 331 ASN A CA 1
ATOM 2471 C C . ASN A 1 324 ? -11.782 2.155 36.776 1.00 15.35 331 ASN A C 1
ATOM 2472 O O . ASN A 1 324 ? -12.331 3.043 36.125 1.00 15.59 331 ASN A O 1
ATOM 2477 N N . ALA A 1 325 ? -11.833 0.858 36.446 1.00 14.90 332 ALA A N 1
ATOM 2478 C CA . ALA A 1 325 ? -12.640 0.293 35.381 1.00 15.02 332 ALA A CA 1
ATOM 2479 C C . ALA A 1 325 ? -14.125 0.586 35.612 1.00 15.47 332 ALA A C 1
ATOM 2480 O O . ALA A 1 325 ? -14.790 1.061 34.713 1.00 12.12 332 ALA A O 1
ATOM 2482 N N . GLN A 1 326 ? -14.608 0.323 36.831 1.00 16.43 333 GLN A N 1
ATOM 2483 C CA . GLN A 1 326 ? -16.009 0.586 37.175 1.00 19.80 333 GLN A CA 1
ATOM 2484 C C . GLN A 1 326 ? -16.257 2.093 37.177 1.00 18.57 333 GLN A C 1
ATOM 2485 O O . GLN A 1 326 ? -17.363 2.527 36.930 1.00 18.30 333 GLN A O 1
ATOM 2491 N N . LYS A 1 327 ? -15.240 2.908 37.432 1.00 18.39 334 LYS A N 1
ATOM 2492 C CA . LYS A 1 327 ? -15.493 4.344 37.332 1.00 18.89 334 LYS A CA 1
ATOM 2493 C C . LYS A 1 327 ? -15.465 4.870 35.901 1.00 18.06 334 LYS A C 1
ATOM 2494 O O . LYS A 1 327 ? -16.003 5.922 35.663 1.00 17.77 334 LYS A O 1
ATOM 2500 N N . GLY A 1 328 ? -14.887 4.118 34.963 1.00 18.45 335 GLY A N 1
ATOM 2501 C CA . GLY A 1 328 ? -14.815 4.523 33.552 1.00 18.37 335 GLY A CA 1
ATOM 2502 C C . GLY A 1 328 ? -15.878 3.857 32.707 1.00 20.21 335 GLY A C 1
ATOM 2503 O O . GLY A 1 328 ? -16.975 3.511 33.216 1.00 20.89 335 GLY A O 1
ATOM 2504 N N . GLU A 1 329 ? -15.599 3.700 31.411 1.00 20.45 336 GLU A N 1
ATOM 2505 C CA . GLU A 1 329 ? -16.582 3.135 30.461 1.00 20.98 336 GLU A CA 1
ATOM 2506 C C . GLU A 1 329 ? -15.894 2.113 29.602 1.00 19.21 336 GLU A C 1
ATOM 2507 O O . GLU A 1 329 ? -14.763 2.347 29.156 1.00 19.01 336 GLU A O 1
ATOM 2513 N N . ILE A 1 330 ? -16.596 1.018 29.316 1.00 18.70 337 ILE A N 1
ATOM 2514 C CA . ILE A 1 330 ? -16.110 0.018 28.338 1.00 18.99 337 ILE A CA 1
ATOM 2515 C C . ILE A 1 330 ? -15.963 0.707 26.942 1.00 18.09 337 ILE A C 1
ATOM 2516 O O . ILE A 1 330 ? -16.847 1.442 26.491 1.00 18.44 337 ILE A O 1
ATOM 2521 N N . MET A 1 331 ? -14.848 0.520 26.266 1.00 17.17 338 MET A N 1
ATOM 2522 C CA . MET A 1 331 ? -14.771 1.091 24.934 1.00 16.75 338 MET A CA 1
ATOM 2523 C C . MET A 1 331 ? -15.892 0.496 24.060 1.00 16.00 338 MET A C 1
ATOM 2524 O O . MET A 1 331 ? -16.281 -0.707 24.246 1.00 16.25 338 MET A O 1
ATOM 2529 N N . PRO A 1 332 ? -16.486 1.342 23.157 1.00 15.68 339 PRO A N 1
ATOM 2530 C CA . PRO A 1 332 ? -17.204 0.798 21.993 1.00 14.30 339 PRO A CA 1
ATOM 2531 C C . PRO A 1 332 ? -16.246 -0.006 21.154 1.00 15.19 339 PRO A C 1
ATOM 2532 O O . PRO A 1 332 ? -15.022 0.303 21.166 1.00 13.06 339 PRO A O 1
ATOM 2536 N N . ASN A 1 333 ? -16.778 -1.004 20.410 1.00 14.86 340 ASN A N 1
ATOM 2537 C CA . ASN A 1 333 ? -15.980 -1.657 19.367 1.00 14.24 340 ASN A CA 1
ATOM 2538 C C . ASN A 1 333 ? -16.337 -1.211 17.939 1.00 14.43 340 ASN A C 1
ATOM 2539 O O . ASN A 1 333 ? -15.807 -1.755 16.967 1.00 13.95 340 ASN A O 1
ATOM 2544 N N . ILE A 1 334 ? -17.214 -0.208 17.811 1.00 14.37 341 ILE A N 1
ATOM 2545 C CA . ILE A 1 334 ? -17.769 0.175 16.515 1.00 13.96 341 ILE A CA 1
ATOM 2546 C C . ILE A 1 334 ? -16.665 0.659 15.576 1.00 13.53 341 ILE A C 1
ATOM 2547 O O . ILE A 1 334 ? -15.641 1.128 16.046 1.00 13.00 341 ILE A O 1
ATOM 2552 N N . PRO A 1 335 ? -16.875 0.556 14.245 1.00 13.46 342 PRO A N 1
ATOM 2553 C CA . PRO A 1 335 ? -15.800 0.927 13.317 1.00 13.39 342 PRO A CA 1
ATOM 2554 C C . PRO A 1 335 ? -15.266 2.363 13.498 1.00 14.93 342 PRO A C 1
ATOM 2555 O O . PRO A 1 335 ? -14.129 2.637 13.125 1.00 14.05 342 PRO A O 1
ATOM 2559 N N . GLN A 1 336 ? -16.089 3.261 14.069 1.00 14.64 343 GLN A N 1
ATOM 2560 C CA . GLN A 1 336 ? -15.773 4.682 14.142 1.00 15.09 343 GLN A CA 1
ATOM 2561 C C . GLN A 1 336 ? -14.775 5.037 15.240 1.00 15.34 343 GLN A C 1
ATOM 2562 O O . GLN A 1 336 ? -14.404 6.227 15.415 1.00 14.97 343 GLN A O 1
ATOM 2568 N N . MET A 1 337 ? -14.328 4.025 15.988 1.00 15.20 344 MET A N 1
ATOM 2569 C CA . MET A 1 337 ? -13.421 4.303 17.091 1.00 15.39 344 MET A CA 1
ATOM 2570 C C . MET A 1 337 ? -12.064 4.730 16.634 1.00 16.57 344 MET A C 1
ATOM 2571 O O . MET A 1 337 ? -11.408 5.547 17.298 1.00 18.40 344 MET A O 1
ATOM 2576 N N . SER A 1 338 ? -11.588 4.211 15.532 1.00 16.09 345 SER A N 1
ATOM 2577 C CA . SER A 1 338 ? -10.229 4.597 15.191 1.00 17.08 345 SER A CA 1
ATOM 2578 C C . SER A 1 338 ? -10.223 6.090 14.815 1.00 16.18 345 SER A C 1
ATOM 2579 O O . SER A 1 338 ? -9.375 6.793 15.267 1.00 17.75 345 SER A O 1
ATOM 2582 N N . ALA A 1 339 ? -11.201 6.560 14.033 1.00 16.74 346 ALA A N 1
ATOM 2583 C CA . ALA A 1 339 ? -11.455 8.007 13.791 1.00 15.45 346 ALA A CA 1
ATOM 2584 C C . ALA A 1 339 ? -11.559 8.836 15.087 1.00 15.37 346 ALA A C 1
ATOM 2585 O O . ALA A 1 339 ? -10.941 9.899 15.199 1.00 15.10 346 ALA A O 1
ATOM 2587 N N . PHE A 1 340 ? -12.342 8.356 16.056 1.00 14.89 347 PHE A N 1
ATOM 2588 C CA . PHE A 1 340 ? -12.466 9.045 17.344 1.00 14.14 347 PHE A CA 1
ATOM 2589 C C . PHE A 1 340 ? -11.096 9.218 17.972 1.00 13.57 347 PHE A C 1
ATOM 2590 O O . PHE A 1 340 ? -10.755 10.329 18.340 1.00 14.02 347 PHE A O 1
ATOM 2598 N N . TRP A 1 341 ? -10.338 8.123 18.121 1.00 13.70 348 TRP A N 1
ATOM 2599 C CA . TRP A 1 341 ? -8.945 8.140 18.634 1.00 14.09 348 TRP A CA 1
ATOM 2600 C C . TRP A 1 341 ? -7.961 9.027 17.848 1.00 15.20 348 TRP A C 1
ATOM 2601 O O . TRP A 1 341 ? -7.178 9.785 18.451 1.00 16.88 348 TRP A O 1
ATOM 2612 N N . TYR A 1 342 ? -7.954 8.952 16.524 1.00 14.58 349 TYR A N 1
ATOM 2613 C CA . TYR A 1 342 ? -7.095 9.868 15.741 1.00 15.04 349 TYR A CA 1
ATOM 2614 C C . TYR A 1 342 ? -7.434 11.358 15.973 1.00 15.31 349 TYR A C 1
ATOM 2615 O O . TYR A 1 342 ? -6.508 12.205 16.066 1.00 14.74 349 TYR A O 1
ATOM 2624 N N . ALA A 1 343 ? -8.744 11.664 16.063 1.00 15.15 350 ALA A N 1
ATOM 2625 C CA . ALA A 1 343 ? -9.241 13.015 16.325 1.00 15.34 350 ALA A CA 1
ATOM 2626 C C . ALA A 1 343 ? -8.851 13.513 17.729 1.00 14.78 350 ALA A C 1
ATOM 2627 O O . ALA A 1 343 ? -8.478 14.704 17.893 1.00 14.48 350 ALA A O 1
ATOM 2629 N N . VAL A 1 344 ? -8.923 12.635 18.738 1.00 13.81 351 VAL A N 1
ATOM 2630 C CA . VAL A 1 344 ? -8.527 13.078 20.100 1.00 13.71 351 VAL A CA 1
ATOM 2631 C C . VAL A 1 344 ? -7.011 13.138 20.229 1.00 15.07 351 VAL A C 1
ATOM 2632 O O . VAL A 1 344 ? -6.454 13.998 20.912 1.00 15.55 351 VAL A O 1
ATOM 2636 N N . ARG A 1 345 ? -6.316 12.273 19.496 1.00 15.92 352 ARG A N 1
ATOM 2637 C CA . ARG A 1 345 ? -4.862 12.360 19.461 1.00 16.52 352 ARG A CA 1
ATOM 2638 C C . ARG A 1 345 ? -4.378 13.731 19.004 1.00 15.76 352 ARG A C 1
ATOM 2639 O O . ARG A 1 345 ? -3.596 14.342 19.648 1.00 16.55 352 ARG A O 1
ATOM 2647 N N . THR A 1 346 ? -4.847 14.184 17.857 1.00 16.71 353 THR A N 1
ATOM 2648 C CA . THR A 1 346 ? -4.525 15.507 17.298 1.00 15.48 353 THR A CA 1
ATOM 2649 C C . THR A 1 346 ? -5.018 16.632 18.192 1.00 15.12 353 THR A C 1
ATOM 2650 O O . THR A 1 346 ? -4.278 17.577 18.425 1.00 15.43 353 THR A O 1
ATOM 2654 N N . ALA A 1 347 ? -6.274 16.542 18.679 1.00 14.25 354 ALA A N 1
ATOM 2655 C CA . ALA A 1 347 ? -6.764 17.478 19.695 1.00 13.73 354 ALA A CA 1
ATOM 2656 C C . ALA A 1 347 ? -5.764 17.710 20.823 1.00 12.67 354 ALA A C 1
ATOM 2657 O O . ALA A 1 347 ? -5.324 18.817 21.011 1.00 11.34 354 ALA A O 1
ATOM 2659 N N . VAL A 1 348 ? -5.402 16.659 21.555 1.00 12.59 355 VAL A N 1
ATOM 2660 C CA . VAL A 1 348 ? -4.554 16.789 22.726 1.00 12.91 355 VAL A CA 1
ATOM 2661 C C . VAL A 1 348 ? -3.127 17.300 22.286 1.00 13.55 355 VAL A C 1
ATOM 2662 O O . VAL A 1 348 ? -2.553 18.246 22.856 1.00 13.26 355 VAL A O 1
ATOM 2666 N N . ILE A 1 349 ? -2.580 16.733 21.234 1.00 13.33 356 ILE A N 1
ATOM 2667 C CA . ILE A 1 349 ? -1.264 17.194 20.760 1.00 13.92 356 ILE A CA 1
ATOM 2668 C C . ILE A 1 349 ? -1.261 18.670 20.456 1.00 13.66 356 ILE A C 1
ATOM 2669 O O . ILE A 1 349 ? -0.317 19.366 20.785 1.00 15.32 356 ILE A O 1
ATOM 2674 N N . ASN A 1 350 ? -2.322 19.163 19.841 1.00 13.25 357 ASN A N 1
ATOM 2675 C CA . ASN A 1 350 ? -2.309 20.514 19.304 1.00 12.77 357 ASN A CA 1
ATOM 2676 C C . ASN A 1 350 ? -2.575 21.495 20.404 1.00 12.84 357 ASN A C 1
ATOM 2677 O O . ASN A 1 350 ? -2.034 22.615 20.363 1.00 13.02 357 ASN A O 1
ATOM 2682 N N . ALA A 1 351 ? -3.461 21.117 21.336 1.00 11.82 358 ALA A N 1
ATOM 2683 C CA . ALA A 1 351 ? -3.718 21.926 22.538 1.00 12.41 358 ALA A CA 1
ATOM 2684 C C . ALA A 1 351 ? -2.509 21.987 23.447 1.00 12.68 358 ALA A C 1
ATOM 2685 O O . ALA A 1 351 ? -2.111 23.069 23.828 1.00 13.92 358 ALA A O 1
ATOM 2687 N N . ALA A 1 352 ? -1.904 20.851 23.777 1.00 14.38 3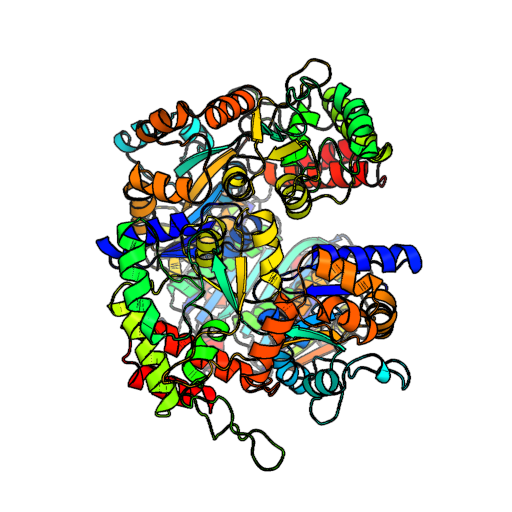59 ALA A N 1
ATOM 2688 C CA . ALA A 1 352 ? -0.575 20.805 24.479 1.00 14.74 359 ALA A CA 1
ATOM 2689 C C . ALA A 1 352 ? 0.553 21.700 23.878 1.00 16.26 359 ALA A C 1
ATOM 2690 O O . ALA A 1 352 ? 1.278 22.373 24.629 1.00 16.51 359 ALA A O 1
ATOM 2692 N N . SER A 1 353 ? 0.731 21.648 22.545 1.00 17.01 360 SER A N 1
ATOM 2693 C CA . SER A 1 353 ? 1.759 22.401 21.842 1.00 16.77 360 SER A CA 1
ATOM 2694 C C . SER A 1 353 ? 1.433 23.863 21.577 1.00 17.29 360 SER A C 1
ATOM 2695 O O . SER A 1 353 ? 2.357 24.631 21.254 1.00 18.85 360 SER A O 1
ATOM 2698 N N . GLY A 1 354 ? 0.164 24.273 21.708 1.00 16.06 361 GLY A N 1
ATOM 2699 C CA . GLY A 1 354 ? -0.264 25.667 21.408 1.00 14.43 361 GLY A CA 1
ATOM 2700 C C . GLY A 1 354 ? -0.837 25.886 20.009 1.00 14.53 361 GLY A C 1
ATOM 2701 O O . GLY A 1 354 ? -1.408 26.959 19.701 1.00 14.43 361 GLY A O 1
ATOM 2702 N N . ARG A 1 355 ? -0.741 24.864 19.164 1.00 14.83 362 ARG A N 1
ATOM 2703 C CA . ARG A 1 355 ? -1.132 25.010 17.760 1.00 16.16 362 ARG A CA 1
ATOM 2704 C C . ARG A 1 355 ? -2.597 25.410 17.621 1.00 16.23 362 ARG A C 1
ATOM 2705 O O . ARG A 1 355 ? -2.976 26.151 16.709 1.00 17.88 362 ARG A O 1
ATOM 2713 N N . GLN A 1 356 ? -3.415 24.949 18.554 1.00 15.34 363 GLN A N 1
ATOM 2714 C CA . GLN A 1 356 ? -4.834 25.285 18.569 1.00 14.59 363 GLN A CA 1
ATOM 2715 C C . GLN A 1 356 ? -5.171 25.568 20.013 1.00 13.97 363 GLN A C 1
ATOM 2716 O O . GLN A 1 356 ? -4.555 25.009 20.882 1.00 13.40 363 GLN A O 1
ATOM 2722 N N . THR A 1 357 ? -6.161 26.416 20.271 1.00 15.17 364 THR A N 1
ATOM 2723 C CA . THR A 1 357 ? -6.648 26.577 21.630 1.00 15.34 364 THR A CA 1
ATOM 2724 C C . THR A 1 357 ? -7.429 25.302 22.013 1.00 14.79 364 THR A C 1
ATOM 2725 O O . THR A 1 357 ? -7.709 24.474 21.173 1.00 14.13 364 THR A O 1
ATOM 2729 N N . VAL A 1 358 ? -7.764 25.138 23.289 1.00 14.82 365 VAL A N 1
ATOM 2730 C CA . VAL A 1 358 ? -8.681 24.070 23.678 1.00 15.21 365 VAL A CA 1
ATOM 2731 C C . VAL A 1 358 ? -10.016 24.073 22.869 1.00 16.62 365 VAL A C 1
ATOM 2732 O O . VAL A 1 358 ? -10.482 23.011 22.424 1.00 16.90 365 VAL A O 1
ATOM 2736 N N . ASP A 1 359 ? -10.622 25.242 22.655 1.00 17.26 366 ASP A N 1
ATOM 2737 C CA . ASP A 1 359 ? -11.932 25.273 21.994 1.00 18.68 366 ASP A CA 1
ATOM 2738 C C . ASP A 1 359 ? -11.857 24.842 20.538 1.00 19.24 366 ASP A C 1
ATOM 2739 O O . ASP A 1 359 ? -12.714 24.080 20.057 1.00 19.89 366 ASP A O 1
ATOM 2744 N N . GLU A 1 360 ? -10.835 25.314 19.842 1.00 18.54 367 GLU A N 1
ATOM 2745 C CA . GLU A 1 360 ? -10.744 24.973 18.467 1.00 18.25 367 GLU A CA 1
ATOM 2746 C C . GLU A 1 360 ? -10.233 23.546 18.256 1.00 17.27 367 GLU A C 1
ATOM 2747 O O . GLU A 1 360 ? -10.671 22.885 17.319 1.00 18.01 367 GLU A O 1
ATOM 2753 N N . ALA A 1 361 ? -9.373 23.038 19.151 1.00 16.70 368 ALA A N 1
ATOM 2754 C CA . ALA A 1 361 ? -8.940 21.604 19.118 1.00 15.34 368 ALA A CA 1
ATOM 2755 C C . ALA A 1 361 ? -10.125 20.628 19.265 1.00 14.51 368 ALA A C 1
ATOM 2756 O O . ALA A 1 361 ? -10.327 19.762 18.418 1.00 13.98 368 ALA A O 1
ATOM 2758 N N . LEU A 1 362 ? -10.883 20.757 20.352 1.00 14.14 369 LEU A N 1
ATOM 2759 C CA . LEU A 1 362 ? -12.079 19.931 20.572 1.00 14.19 369 LEU A CA 1
ATOM 2760 C C . LEU A 1 362 ? -13.144 20.100 19.476 1.00 14.65 369 LEU A C 1
ATOM 2761 O O . LEU A 1 362 ? -13.832 19.150 19.130 1.00 13.37 369 LEU A O 1
ATOM 2766 N N . LYS A 1 363 ? -13.234 21.287 18.872 1.00 15.11 370 LYS A N 1
ATOM 2767 C CA . LYS A 1 363 ? -14.172 21.481 17.760 1.00 15.31 370 LYS A CA 1
ATOM 2768 C C . LYS A 1 363 ? -13.830 20.605 16.567 1.00 15.42 370 LYS A C 1
ATOM 2769 O O . LYS A 1 363 ? -14.689 19.872 16.064 1.00 15.64 370 LYS A O 1
ATOM 2775 N N . ASP A 1 364 ? -12.586 20.705 16.101 1.00 15.65 371 ASP A N 1
ATOM 2776 C CA . ASP A 1 364 ? -12.109 19.907 14.986 1.00 15.56 371 ASP A CA 1
ATOM 2777 C C . ASP A 1 364 ? -12.169 18.408 15.308 1.00 15.97 371 ASP A C 1
ATOM 2778 O O . ASP A 1 364 ? -12.528 17.604 14.430 1.00 16.54 371 ASP A O 1
ATOM 2783 N N . ALA A 1 365 ? -11.783 18.011 16.528 1.00 14.60 372 ALA A N 1
ATOM 2784 C CA . ALA A 1 365 ? -11.997 16.608 16.948 1.00 14.73 372 ALA A CA 1
ATOM 2785 C C . ALA A 1 365 ? -13.476 16.163 16.844 1.00 14.34 372 ALA A C 1
ATOM 2786 O O . ALA A 1 365 ? -13.734 15.008 16.508 1.00 12.87 372 ALA A O 1
ATOM 2788 N N . GLN A 1 366 ? -14.418 17.062 17.170 1.00 15.03 373 GLN A N 1
ATOM 2789 C CA . GLN A 1 366 ? -15.820 16.725 17.109 1.00 17.14 373 GLN A CA 1
ATOM 2790 C C . GLN A 1 366 ? -16.205 16.468 15.667 1.00 17.88 373 GLN A C 1
ATOM 2791 O O . GLN A 1 366 ? -16.730 15.432 15.357 1.00 18.39 373 GLN A O 1
ATOM 2797 N N . THR A 1 367 ? -15.924 17.413 14.781 1.00 19.87 374 THR A N 1
ATOM 2798 C CA . THR A 1 367 ? -16.047 17.200 13.330 1.00 21.12 374 THR A CA 1
ATOM 2799 C C . THR A 1 367 ? -15.362 15.908 12.824 1.00 21.68 374 THR A C 1
ATOM 2800 O O . THR A 1 367 ? -15.926 15.192 12.048 1.00 22.02 374 THR A O 1
ATOM 2804 N N . ASN A 1 368 ? -14.143 15.622 13.247 1.00 22.52 375 ASN A N 1
ATOM 2805 C CA . ASN A 1 368 ? -13.441 14.441 12.742 1.00 24.34 375 ASN A CA 1
ATOM 2806 C C . ASN A 1 368 ? -13.898 13.104 13.342 1.00 24.16 375 ASN A C 1
ATOM 2807 O O . ASN A 1 368 ? -13.770 12.074 12.705 1.00 23.41 375 ASN A O 1
ATOM 2812 N N . SER A 1 369 ? -14.402 13.141 14.571 1.00 24.75 376 SER A N 1
ATOM 2813 C CA . SER A 1 369 ? -14.938 11.967 15.215 1.00 26.10 376 SER A CA 1
ATOM 2814 C C . SER A 1 369 ? -16.242 11.583 14.567 1.00 27.70 376 SER A C 1
ATOM 2815 O O . SER A 1 369 ? -16.449 10.413 14.321 1.00 28.02 376 SER A O 1
ATOM 2818 N N . SER A 1 370 ? -17.114 12.559 14.292 1.00 30.24 377 SER A N 1
ATOM 2819 C CA . SER A 1 370 ? -18.507 12.265 13.878 1.00 32.71 377 SER A CA 1
ATOM 2820 C C . SER A 1 370 ? -18.770 12.240 12.372 1.00 34.66 377 SER A C 1
ATOM 2821 O O . SER A 1 370 ? -19.923 12.014 11.943 1.00 35.54 377 SER A O 1
ATOM 2824 N N . SER A 1 371 ? -17.700 12.435 11.583 1.00 36.76 378 SER A N 1
ATOM 2825 C CA . SER A 1 371 ? -17.776 12.811 10.148 1.00 38.20 378 SER A CA 1
ATOM 2826 C C . SER A 1 371 ? -16.381 13.041 9.557 1.00 38.32 378 SER A C 1
ATOM 2827 O O . SER A 1 371 ? -15.454 12.282 9.816 1.00 38.87 378 SER A O 1
ATOM 2830 N N . SER B 2 1 ? -27.274 6.657 -3.960 1.00 31.78 0 SER B N 1
ATOM 2831 C CA . SER B 2 1 ? -27.176 5.231 -4.382 1.00 31.52 0 SER B CA 1
ATOM 2832 C C . SER B 2 1 ? -26.998 5.020 -5.881 1.00 31.42 0 SER B C 1
ATOM 2833 O O . SER B 2 1 ? -27.582 5.724 -6.709 1.00 30.50 0 SER B O 1
ATOM 2836 N N . VAL B 2 2 ? -26.165 4.030 -6.211 1.00 30.72 1 VAL B N 1
ATOM 2837 C CA . VAL B 2 2 ? -26.030 3.563 -7.565 1.00 29.63 1 VAL B CA 1
ATOM 2838 C C . VAL B 2 2 ? -25.887 2.034 -7.696 1.00 28.81 1 VAL B C 1
ATOM 2839 O O . VAL B 2 2 ? -24.950 1.396 -7.172 1.00 28.30 1 VAL B O 1
ATOM 2843 N N . LYS B 2 3 ? -26.861 1.473 -8.412 1.00 27.66 2 LYS B N 1
ATOM 2844 C CA . LYS B 2 3 ? -26.882 0.068 -8.770 1.00 26.70 2 LYS B CA 1
ATOM 2845 C C . LYS B 2 3 ? -26.021 -0.210 -10.016 1.00 23.35 2 LYS B C 1
ATOM 2846 O O . LYS B 2 3 ? -26.097 0.513 -10.981 1.00 21.43 2 LYS B O 1
ATOM 2852 N N . VAL B 2 4 ? -25.203 -1.264 -9.957 1.00 20.70 3 VAL B N 1
ATOM 2853 C CA . VAL B 2 4 ? -24.416 -1.741 -11.093 1.00 18.42 3 VAL B CA 1
ATOM 2854 C C . VAL B 2 4 ? -24.514 -3.284 -11.310 1.00 18.41 3 VAL B C 1
ATOM 2855 O O . VAL B 2 4 ? -24.792 -4.040 -10.392 1.00 18.94 3 VAL B O 1
ATOM 2859 N N . VAL B 2 5 ? -24.260 -3.747 -12.527 1.00 18.08 4 VAL B N 1
ATOM 2860 C CA . VAL B 2 5 ? -24.004 -5.168 -12.763 1.00 17.73 4 VAL B CA 1
ATOM 2861 C C . VAL B 2 5 ? -22.492 -5.423 -12.941 1.00 18.63 4 VAL B C 1
ATOM 2862 O O . VAL B 2 5 ? -21.806 -4.671 -13.594 1.00 19.04 4 VAL B O 1
ATOM 2866 N N . ILE B 2 6 ? -21.979 -6.476 -12.307 1.00 18.79 5 ILE B N 1
ATOM 2867 C CA . ILE B 2 6 ? -20.581 -6.830 -12.393 1.00 16.94 5 ILE B CA 1
ATOM 2868 C C . ILE B 2 6 ? -20.410 -8.227 -12.968 1.00 17.33 5 ILE B C 1
ATOM 2869 O O . ILE B 2 6 ? -20.868 -9.222 -12.420 1.00 17.12 5 ILE B O 1
ATOM 2874 N N . GLU B 2 7 ? -19.757 -8.279 -14.102 1.00 17.56 6 GLU B N 1
ATOM 2875 C CA . GLU B 2 7 ? -19.481 -9.511 -14.733 1.00 18.96 6 GLU B CA 1
ATOM 2876 C C . GLU B 2 7 ? -18.004 -9.765 -14.588 1.00 18.30 6 GLU B C 1
ATOM 2877 O O . GLU B 2 7 ? -17.183 -8.887 -14.850 1.00 19.73 6 GLU B O 1
ATOM 2883 N N . ALA B 2 8 ? -17.660 -10.985 -14.229 1.00 16.89 7 ALA B N 1
ATOM 2884 C CA . ALA B 2 8 ? -16.262 -11.314 -14.041 1.00 16.57 7 ALA B CA 1
ATOM 2885 C C . ALA B 2 8 ? -15.994 -12.705 -14.587 1.00 17.23 7 ALA B C 1
ATOM 2886 O O . ALA B 2 8 ? -16.901 -13.571 -14.584 1.00 15.83 7 ALA B O 1
ATOM 2888 N N . ASP B 2 9 ? -14.749 -12.899 -15.063 1.00 16.94 8 ASP B N 1
ATOM 2889 C CA . ASP B 2 9 ? -14.295 -14.200 -15.481 1.00 17.06 8 ASP B CA 1
ATOM 2890 C C . ASP B 2 9 ? -12.789 -14.302 -15.392 1.00 16.83 8 ASP B C 1
ATOM 2891 O O . ASP B 2 9 ? -12.094 -13.288 -15.367 1.00 15.36 8 ASP B O 1
ATOM 2896 N N . GLY B 2 10 ? -12.280 -15.535 -15.335 1.00 16.37 9 GLY B N 1
ATOM 2897 C CA . GLY B 2 10 ? -10.853 -15.770 -15.505 1.00 14.91 9 GLY B CA 1
ATOM 2898 C C . GLY B 2 10 ? -10.578 -17.229 -15.763 1.00 16.28 9 GLY B C 1
ATOM 2899 O O . GLY B 2 10 ? -11.466 -18.098 -15.513 1.00 15.82 9 GLY B O 1
ATOM 2900 N N . GLY B 2 11 ? -9.362 -17.518 -16.257 1.00 15.07 10 GLY B N 1
ATOM 2901 C CA . GLY B 2 11 ? -8.977 -18.899 -16.575 1.00 14.35 10 GLY B CA 1
ATOM 2902 C C . GLY B 2 11 ? -7.464 -18.984 -16.847 1.00 13.83 10 GLY B C 1
ATOM 2903 O O . GLY B 2 11 ? -6.786 -17.959 -16.887 1.00 12.15 10 GLY B O 1
ATOM 2904 N N . SER B 2 12 ? -6.963 -20.198 -17.045 1.00 12.75 11 SER B N 1
ATOM 2905 C CA . SER B 2 12 ? -5.547 -20.419 -17.318 1.00 14.50 11 SER B CA 1
ATOM 2906 C C . SER B 2 12 ? -5.428 -21.426 -18.447 1.00 15.92 11 SER B C 1
ATOM 2907 O O . SER B 2 12 ? -6.386 -22.151 -18.760 1.00 14.04 11 SER B O 1
ATOM 2910 N N . ARG B 2 13 ? -4.231 -21.471 -19.035 1.00 17.32 12 ARG B N 1
ATOM 2911 C CA . ARG B 2 13 ? -3.923 -22.487 -20.013 1.00 19.62 12 ARG B CA 1
ATOM 2912 C C . ARG B 2 13 ? -3.010 -23.438 -19.259 1.00 18.47 12 ARG B C 1
ATOM 2913 O O . ARG B 2 13 ? -1.831 -23.148 -19.097 1.00 18.32 12 ARG B O 1
ATOM 2921 N N . GLY B 2 14 ? -3.563 -24.525 -18.754 1.00 17.58 13 GLY B N 1
ATOM 2922 C CA . GLY B 2 14 ? -2.847 -25.422 -17.880 1.00 17.24 13 GLY B CA 1
ATOM 2923 C C . GLY B 2 14 ? -3.326 -25.688 -16.460 1.00 17.26 13 GLY B C 1
ATOM 2924 O O . GLY B 2 14 ? -3.190 -26.781 -15.949 1.00 17.04 13 GLY B O 1
ATOM 2925 N N . ASN B 2 15 ? -3.906 -24.685 -15.828 1.00 16.77 14 ASN B N 1
ATOM 2926 C CA . ASN B 2 15 ? -4.515 -24.842 -14.514 1.00 17.10 14 ASN B CA 1
ATOM 2927 C C . ASN B 2 15 ? -3.722 -25.672 -13.520 1.00 16.50 14 ASN B C 1
ATOM 2928 O O . ASN B 2 15 ? -4.119 -26.714 -13.099 1.00 16.57 14 ASN B O 1
ATOM 2933 N N . PRO B 2 16 ? -2.582 -25.157 -13.162 1.00 16.34 15 PRO B N 1
ATOM 2934 C CA . PRO B 2 16 ? -2.295 -23.775 -13.492 1.00 16.30 15 PRO B CA 1
ATOM 2935 C C . PRO B 2 16 ? -1.488 -23.628 -14.760 1.00 16.07 15 PRO B C 1
ATOM 2936 O O . PRO B 2 16 ? -1.034 -24.589 -15.339 1.00 15.54 15 PRO B O 1
ATOM 2940 N N . GLY B 2 17 ? -1.299 -22.376 -15.141 1.00 16.20 16 GLY B N 1
ATOM 2941 C CA . GLY B 2 17 ? -0.563 -22.054 -16.362 1.00 15.63 16 GLY B CA 1
ATOM 2942 C C . GLY B 2 17 ? -0.687 -20.561 -16.584 1.00 15.55 16 GLY B C 1
ATOM 2943 O O . GLY B 2 17 ? -1.223 -19.837 -15.678 1.00 15.97 16 GLY B O 1
ATOM 2944 N N . PRO B 2 18 ? -0.180 -20.068 -17.748 1.00 15.19 17 PRO B N 1
ATOM 2945 C CA . PRO B 2 18 ? -0.389 -18.654 -18.150 1.00 14.28 17 PRO B CA 1
ATOM 2946 C C . PRO B 2 18 ? -1.876 -18.247 -18.060 1.00 14.62 17 PRO B C 1
ATOM 2947 O O . PRO B 2 18 ? -2.735 -18.890 -18.672 1.00 14.79 17 PRO B O 1
ATOM 2951 N N . ALA B 2 19 ? -2.177 -17.193 -17.297 1.00 14.03 18 ALA B N 1
ATOM 2952 C CA . ALA B 2 19 ? -3.594 -16.935 -16.925 1.00 14.26 18 ALA B CA 1
ATOM 2953 C C . ALA B 2 19 ? -4.021 -15.516 -17.253 1.00 14.65 18 ALA B C 1
ATOM 2954 O O . ALA B 2 19 ? -3.178 -14.678 -17.671 1.00 13.78 18 ALA B O 1
ATOM 2956 N N . GLY B 2 20 ? -5.332 -15.293 -17.138 1.00 14.14 19 GLY B N 1
ATOM 2957 C CA . GLY B 2 20 ? -5.915 -13.994 -17.321 1.00 14.73 19 GLY B CA 1
ATOM 2958 C C . GLY B 2 20 ? -7.336 -13.890 -16.785 1.00 15.88 19 GLY B C 1
ATOM 2959 O O . GLY B 2 20 ? -7.997 -14.918 -16.446 1.00 15.37 19 GLY B O 1
ATOM 2960 N N . TYR B 2 21 ? -7.805 -12.646 -16.706 1.00 15.55 20 TYR B N 1
ATOM 2961 C CA . TYR B 2 21 ? -9.128 -12.379 -16.179 1.00 17.18 20 TYR B CA 1
ATOM 2962 C C . TYR B 2 21 ? -9.654 -11.108 -16.766 1.00 17.20 20 TYR B C 1
ATOM 2963 O O . TYR B 2 21 ? -8.892 -10.278 -17.226 1.00 19.49 20 TYR B O 1
ATOM 2972 N N . GLY B 2 22 ? -10.962 -10.974 -16.763 1.00 16.63 21 GLY B N 1
ATOM 2973 C CA . GLY B 2 22 ? -11.615 -9.786 -17.244 1.00 15.79 21 GLY B CA 1
ATOM 2974 C C . GLY B 2 22 ? -12.739 -9.435 -16.279 1.00 15.52 21 GLY B C 1
ATOM 2975 O O . GLY B 2 22 ? -13.291 -10.299 -15.566 1.00 13.27 21 GLY B O 1
ATOM 2976 N N . ALA B 2 23 ? -13.062 -8.151 -16.256 1.00 14.48 22 ALA B N 1
ATOM 2977 C CA . ALA B 2 23 ? -14.157 -7.704 -15.439 1.00 15.64 22 ALA B CA 1
ATOM 2978 C C . ALA B 2 23 ? -14.772 -6.567 -16.192 1.00 16.56 22 ALA B C 1
ATOM 2979 O O . ALA B 2 23 ? -14.059 -5.852 -16.915 1.00 14.89 22 ALA B O 1
ATOM 2981 N N . VAL B 2 24 ? -16.109 -6.443 -16.086 1.00 16.75 23 VAL B N 1
ATOM 2982 C CA . VAL B 2 24 ? -16.857 -5.389 -16.770 1.00 17.14 23 VAL B CA 1
ATOM 2983 C C . VAL B 2 24 ? -17.919 -4.925 -15.806 1.00 17.32 23 VAL B C 1
ATOM 2984 O O . VAL B 2 24 ? -18.665 -5.782 -15.272 1.00 17.96 23 VAL B O 1
ATOM 2988 N N . VAL B 2 25 ? -18.001 -3.607 -15.569 1.00 15.99 24 VAL B N 1
ATOM 2989 C CA . VAL B 2 25 ? -19.040 -3.065 -14.673 1.00 16.17 24 VAL B CA 1
ATOM 2990 C C . VAL B 2 25 ? -20.029 -2.290 -15.560 1.00 17.71 24 VAL B C 1
ATOM 2991 O O . VAL B 2 25 ? -19.647 -1.385 -16.290 1.00 17.17 24 VAL B O 1
ATOM 2995 N N . TRP B 2 26 ? -21.303 -2.646 -15.492 1.00 18.71 25 TRP B N 1
ATOM 2996 C CA . TRP B 2 26 ? -22.311 -2.056 -16.376 1.00 19.17 25 TRP B CA 1
ATOM 2997 C C . TRP B 2 26 ? -23.257 -1.246 -15.507 1.00 20.09 25 TRP B C 1
ATOM 2998 O O . TRP B 2 26 ? -23.419 -1.547 -14.332 1.00 19.50 25 TRP B O 1
ATOM 3009 N N . THR B 2 27 ? -23.914 -0.260 -16.105 1.00 20.99 26 THR B N 1
ATOM 3010 C CA . THR B 2 27 ? -25.069 0.420 -15.490 1.00 21.91 26 THR B CA 1
ATOM 3011 C C . THR B 2 27 ? -26.101 -0.678 -15.170 1.00 22.73 26 THR B C 1
ATOM 3012 O O . THR B 2 27 ? -25.989 -1.787 -15.722 1.00 23.31 26 THR B O 1
ATOM 3016 N N . ALA B 2 28 ? -27.023 -0.419 -14.233 1.00 22.95 27 ALA B N 1
ATOM 3017 C CA . ALA B 2 28 ? -28.019 -1.420 -13.819 1.00 24.23 27 ALA B CA 1
ATOM 3018 C C . ALA B 2 28 ? -28.779 -2.024 -15.011 1.00 24.54 27 ALA B C 1
ATOM 3019 O O . ALA B 2 28 ? -29.019 -3.231 -15.052 1.00 24.23 27 ALA B O 1
ATOM 3021 N N . ASP B 2 29 ? -29.132 -1.185 -15.991 1.00 25.49 28 ASP B N 1
ATOM 3022 C CA . ASP B 2 29 ? -29.853 -1.666 -17.190 1.00 26.34 28 ASP B CA 1
ATOM 3023 C C . ASP B 2 29 ? -28.984 -2.381 -18.233 1.00 26.82 28 ASP B C 1
ATOM 3024 O O . ASP B 2 29 ? -29.506 -2.810 -19.263 1.00 27.82 28 ASP B O 1
ATOM 3029 N N . HIS B 2 30 ? -27.674 -2.469 -18.003 1.00 26.27 29 HIS B N 1
ATOM 3030 C CA . HIS B 2 30 ? -26.786 -3.228 -18.881 1.00 25.82 29 HIS B CA 1
ATOM 3031 C C . HIS B 2 30 ? -26.630 -2.535 -20.223 1.00 25.51 29 HIS B C 1
ATOM 3032 O O . HIS B 2 30 ? -26.315 -3.204 -21.211 1.00 25.35 29 HIS B O 1
ATOM 3039 N N . SER B 2 31 ? -26.805 -1.207 -20.264 1.00 24.73 30 SER B N 1
ATOM 3040 C CA . SER B 2 31 ? -26.663 -0.472 -21.539 1.00 24.47 30 SER B CA 1
ATOM 3041 C C . SER B 2 31 ? -25.278 0.098 -21.772 1.00 24.24 30 SER B C 1
ATOM 3042 O O . SER B 2 31 ? -24.859 0.332 -22.926 1.00 24.33 30 SER B O 1
ATOM 3045 N N . THR B 2 32 ? -24.559 0.335 -20.683 1.00 23.92 31 THR B N 1
ATOM 3046 C CA . THR B 2 32 ? -23.334 1.134 -20.780 1.00 23.29 31 THR B CA 1
ATOM 3047 C C . THR B 2 32 ? -22.280 0.495 -19.943 1.00 22.26 31 THR B C 1
ATOM 3048 O O . THR B 2 32 ? -22.588 0.031 -18.868 1.00 23.41 31 THR B O 1
ATOM 3052 N N . VAL B 2 33 ? -21.025 0.539 -20.377 1.00 21.10 32 VAL B N 1
ATOM 3053 C CA . VAL B 2 33 ? -19.927 0.043 -19.550 1.00 19.46 32 VAL B CA 1
ATOM 3054 C C . VAL B 2 33 ? -19.269 1.166 -18.740 1.00 19.10 32 VAL B C 1
ATOM 3055 O O . VAL B 2 33 ? -18.621 2.047 -19.305 1.00 19.20 32 VAL B O 1
ATOM 3059 N N . LEU B 2 34 ? -19.435 1.130 -17.418 1.00 18.46 33 LEU B N 1
ATOM 3060 C CA . LEU B 2 34 ? -18.834 2.117 -16.550 1.00 18.93 33 LEU B CA 1
ATOM 3061 C C . LEU B 2 34 ? -17.325 1.884 -16.304 1.00 18.47 33 LEU B C 1
ATOM 3062 O O . LEU B 2 34 ? -16.605 2.827 -16.064 1.00 18.23 33 LEU B O 1
ATOM 3067 N N . ALA B 2 35 ? -16.885 0.632 -16.391 1.00 17.69 34 ALA B N 1
ATOM 3068 C CA . ALA B 2 35 ? -15.492 0.290 -16.307 1.00 17.36 34 ALA B CA 1
ATOM 3069 C C . ALA B 2 35 ? -15.235 -1.122 -16.750 1.00 16.90 34 ALA B C 1
ATOM 3070 O O . ALA B 2 35 ? -16.124 -1.844 -17.058 1.00 16.84 34 ALA B O 1
ATOM 3072 N N . GLU B 2 36 ? -13.985 -1.503 -16.782 1.00 16.36 35 GLU B N 1
ATOM 3073 C CA . GLU B 2 36 ? -13.626 -2.796 -17.261 1.00 16.37 35 GLU B CA 1
ATOM 3074 C C . GLU B 2 36 ? -12.154 -3.080 -16.927 1.00 14.12 35 GLU B C 1
ATOM 3075 O O . GLU B 2 36 ? -11.393 -2.164 -16.697 1.00 12.92 35 GLU B O 1
ATOM 3081 N N . SER B 2 37 ? -11.822 -4.302 -16.973 1.00 13.12 36 SER B N 1
ATOM 3082 C CA . SER B 2 37 ? -10.484 -4.783 -16.683 1.00 14.49 36 SER B CA 1
ATOM 3083 C C . SER B 2 37 ? -10.202 -5.992 -17.521 1.00 14.61 36 SER B C 1
ATOM 3084 O O . SER B 2 37 ? -11.068 -6.796 -17.706 1.00 14.67 36 SER B O 1
ATOM 3087 N N . LYS B 2 38 ? -8.914 -6.125 -18.132 1.00 15.42 37 LYS B N 1
ATOM 3088 C CA . LYS B 2 38 ? -8.391 -7.327 -18.769 1.00 15.83 37 LYS B CA 1
ATOM 3089 C C . LYS B 2 38 ? -6.910 -7.475 -18.443 1.00 17.26 37 LYS B C 1
ATOM 3090 O O . LYS B 2 38 ? -6.082 -6.694 -18.911 1.00 18.35 37 LYS B O 1
ATOM 3096 N N . GLN B 2 39 ? -6.580 -8.475 -17.632 1.00 17.74 38 GLN B N 1
ATOM 3097 C CA . GLN B 2 39 ? -5.226 -8.656 -17.180 1.00 18.65 38 GLN B CA 1
ATOM 3098 C C . GLN B 2 39 ? -4.648 -10.042 -17.352 1.00 19.31 38 GLN B C 1
ATOM 3099 O O . GLN B 2 39 ? -5.228 -10.990 -16.932 1.00 19.95 38 GLN B O 1
ATOM 3105 N N . ALA B 2 40 ? -3.502 -10.133 -17.993 1.00 19.53 39 ALA B N 1
ATOM 3106 C CA . ALA B 2 40 ? -2.648 -11.312 -17.944 1.00 21.64 39 ALA B CA 1
ATOM 3107 C C . ALA B 2 40 ? -2.032 -11.486 -16.519 1.00 22.80 39 ALA B C 1
ATOM 3108 O O . ALA B 2 40 ? -1.737 -10.490 -15.840 1.00 21.85 39 ALA B O 1
ATOM 3110 N N . ILE B 2 41 ? -1.875 -12.717 -16.074 1.00 24.73 40 ILE B N 1
ATOM 3111 C CA . ILE B 2 41 ? -1.121 -13.053 -14.884 1.00 26.07 40 ILE B CA 1
ATOM 3112 C C . ILE B 2 41 ? -0.140 -14.197 -15.256 1.00 27.64 40 ILE B C 1
ATOM 3113 O O . ILE B 2 41 ? -0.496 -15.125 -15.924 1.00 29.88 40 ILE B O 1
ATOM 3118 N N . GLY B 2 42 ? 1.115 -14.117 -14.933 1.00 27.04 41 GLY B N 1
ATOM 3119 C CA . GLY B 2 42 ? 2.017 -15.144 -15.429 1.00 27.23 41 GLY B CA 1
ATOM 3120 C C . GLY B 2 42 ? 1.714 -16.655 -15.310 1.00 27.63 41 GLY B C 1
ATOM 3121 O O . GLY B 2 42 ? 2.093 -17.451 -16.173 1.00 26.06 41 GLY B O 1
ATOM 3122 N N . ARG B 2 43 ? 1.067 -17.028 -14.217 1.00 26.14 42 ARG B N 1
ATOM 3123 C CA . ARG B 2 43 ? 0.779 -18.399 -13.853 1.00 25.55 42 ARG B CA 1
ATOM 3124 C C . ARG B 2 43 ? -0.277 -18.347 -12.769 1.00 23.50 42 ARG B C 1
ATOM 3125 O O . ARG B 2 43 ? -0.081 -17.722 -11.789 1.00 22.42 42 ARG B O 1
ATOM 3133 N N . ALA B 2 44 ? -1.337 -19.111 -12.919 1.00 22.03 43 ALA B N 1
ATOM 3134 C CA . ALA B 2 44 ? -2.470 -19.137 -11.977 1.00 20.96 43 ALA B CA 1
ATOM 3135 C C . ALA B 2 44 ? -3.333 -20.364 -12.270 1.00 20.53 43 ALA B C 1
ATOM 3136 O O . ALA B 2 44 ? -3.437 -20.752 -13.426 1.00 20.84 43 ALA B O 1
ATOM 3138 N N . THR B 2 45 ? -3.933 -20.986 -11.237 1.00 20.62 44 THR B N 1
ATOM 3139 C CA . THR B 2 45 ? -5.037 -21.944 -11.436 1.00 19.66 44 THR B CA 1
ATOM 3140 C C . THR B 2 45 ? -6.257 -21.215 -12.059 1.00 20.14 44 THR B C 1
ATOM 3141 O O . THR B 2 45 ? -6.328 -19.963 -12.030 1.00 20.36 44 THR B O 1
ATOM 3145 N N . ASN B 2 46 ? -7.191 -21.983 -12.637 1.00 18.35 45 ASN B N 1
ATOM 3146 C CA . ASN B 2 46 ? -8.442 -21.394 -13.100 1.00 16.98 45 ASN B CA 1
ATOM 3147 C C . ASN B 2 46 ? -9.128 -20.658 -11.942 1.00 16.18 45 ASN B C 1
ATOM 3148 O O . ASN B 2 46 ? -9.582 -19.563 -12.122 1.00 15.05 45 ASN B O 1
ATOM 3153 N N . ASN B 2 47 ? -9.229 -21.276 -10.761 1.00 16.86 46 ASN B N 1
ATOM 3154 C CA . ASN B 2 47 ? -9.953 -20.626 -9.627 1.00 17.49 46 ASN B CA 1
ATOM 3155 C C . ASN B 2 47 ? -9.318 -19.372 -9.144 1.00 16.92 46 ASN B C 1
ATOM 3156 O O . ASN B 2 47 ? -9.987 -18.467 -8.702 1.00 18.56 46 ASN B O 1
ATOM 3161 N N . VAL B 2 48 ? -8.007 -19.308 -9.256 1.00 17.71 47 VAL B N 1
ATOM 3162 C CA . VAL B 2 48 ? -7.280 -18.146 -8.807 1.00 17.67 47 VAL B CA 1
ATOM 3163 C C . VAL B 2 48 ? -7.619 -17.022 -9.755 1.00 18.37 47 VAL B C 1
ATOM 3164 O O . VAL B 2 48 ? -8.048 -15.943 -9.294 1.00 17.92 47 VAL B O 1
ATOM 3168 N N . ALA B 2 49 ? -7.474 -17.291 -11.060 1.00 17.60 48 ALA B N 1
ATOM 3169 C CA . ALA B 2 49 ? -7.777 -16.279 -12.105 1.00 17.71 48 ALA B CA 1
ATOM 3170 C C . ALA B 2 49 ? -9.212 -15.754 -11.959 1.00 18.03 48 ALA B C 1
ATOM 3171 O O . ALA B 2 49 ? -9.473 -14.548 -12.011 1.00 17.50 48 ALA B O 1
ATOM 3173 N N . GLU B 2 50 ? -10.128 -16.665 -11.679 1.00 17.31 49 GLU B N 1
ATOM 3174 C CA . GLU B 2 50 ? -11.521 -16.305 -11.479 1.00 18.30 49 GLU B CA 1
ATOM 3175 C C . GLU B 2 50 ? -11.825 -15.327 -10.352 1.00 18.01 49 GLU B C 1
ATOM 3176 O O . GLU B 2 50 ? -12.663 -14.415 -10.540 1.00 16.81 49 GLU B O 1
ATOM 3182 N N . TYR B 2 51 ? -11.196 -15.569 -9.177 1.00 16.54 50 TYR B N 1
ATOM 3183 C CA . TYR B 2 51 ? -11.351 -14.698 -8.045 1.00 17.69 50 TYR B CA 1
ATOM 3184 C C . TYR B 2 51 ? -10.752 -13.348 -8.338 1.00 18.08 50 TYR B C 1
ATOM 3185 O O . TYR B 2 51 ? -11.370 -12.329 -8.000 1.00 18.34 50 TYR B O 1
ATOM 3194 N N . ARG B 2 52 ? -9.565 -13.357 -8.965 1.00 16.61 51 ARG B N 1
ATOM 3195 C CA . ARG B 2 52 ? -8.927 -12.150 -9.407 1.00 17.58 51 ARG B CA 1
ATOM 3196 C C . ARG B 2 52 ? -9.750 -11.309 -10.402 1.00 17.84 51 ARG B C 1
ATOM 3197 O O . ARG B 2 52 ? -9.756 -10.067 -10.342 1.00 18.52 51 ARG B O 1
ATOM 3205 N N . GLY B 2 53 ? -10.482 -11.978 -11.282 1.00 18.67 52 GLY B N 1
ATOM 3206 C CA . GLY B 2 53 ? -11.537 -11.324 -12.052 1.00 17.71 52 GLY B CA 1
ATOM 3207 C C . GLY B 2 53 ? -12.587 -10.714 -11.148 1.00 17.88 52 GLY B C 1
ATOM 3208 O O . GLY B 2 53 ? -12.871 -9.576 -11.285 1.00 19.21 52 GLY B O 1
ATOM 3209 N N . LEU B 2 54 ? -13.191 -11.457 -10.231 1.00 17.64 53 LEU B N 1
ATOM 3210 C CA . LEU B 2 54 ? -14.176 -10.869 -9.294 1.00 17.42 53 LEU B CA 1
ATOM 3211 C C . LEU B 2 54 ? -13.601 -9.660 -8.524 1.00 18.55 53 LEU B C 1
ATOM 3212 O O . LEU B 2 54 ? -14.281 -8.648 -8.283 1.00 18.61 53 LEU B O 1
ATOM 3217 N N . ILE B 2 55 ? -12.347 -9.793 -8.076 1.00 18.27 54 ILE B N 1
ATOM 3218 C CA . ILE B 2 55 ? -11.744 -8.709 -7.330 1.00 18.38 54 ILE B CA 1
ATOM 3219 C C . ILE B 2 55 ? -11.579 -7.470 -8.187 1.00 18.31 54 ILE B C 1
ATOM 3220 O O . ILE B 2 55 ? -11.998 -6.423 -7.768 1.00 18.95 54 ILE B O 1
ATOM 3225 N N . ALA B 2 56 ? -11.022 -7.578 -9.401 1.00 18.32 55 ALA B N 1
ATOM 3226 C CA . ALA B 2 56 ? -10.941 -6.405 -10.272 1.00 17.60 55 ALA B CA 1
ATOM 3227 C C . ALA B 2 56 ? -12.330 -5.751 -10.492 1.00 16.98 55 ALA B C 1
ATOM 3228 O O . ALA B 2 56 ? -12.476 -4.534 -10.415 1.00 16.77 55 ALA B O 1
ATOM 3230 N N . GLY B 2 57 ? -13.340 -6.574 -10.694 1.00 16.11 56 GLY B N 1
ATOM 3231 C CA . GLY B 2 57 ? -14.750 -6.152 -10.831 1.00 15.03 56 GLY B CA 1
ATOM 3232 C C . GLY B 2 57 ? -15.292 -5.342 -9.680 1.00 14.41 56 GLY B C 1
ATOM 3233 O O . GLY B 2 57 ? -15.791 -4.213 -9.859 1.00 13.18 56 GLY B O 1
ATOM 3234 N N . LEU B 2 58 ? -15.146 -5.912 -8.487 1.00 15.69 57 LEU B N 1
ATOM 3235 C CA . LEU B 2 58 ? -15.551 -5.296 -7.236 1.00 15.67 57 LEU B CA 1
ATOM 3236 C C . LEU B 2 58 ? -14.817 -3.976 -6.969 1.00 16.13 57 LEU B C 1
ATOM 3237 O O . LEU B 2 58 ? -15.422 -3.055 -6.436 1.00 17.13 57 LEU B O 1
ATOM 3242 N N . ASP B 2 59 ? -13.519 -3.911 -7.320 1.00 15.52 58 ASP B N 1
ATOM 3243 C CA . ASP B 2 59 ? -12.631 -2.785 -7.046 1.00 16.10 58 ASP B CA 1
ATOM 3244 C C . ASP B 2 59 ? -12.992 -1.655 -7.990 1.00 16.20 58 ASP B C 1
ATOM 3245 O O . ASP B 2 59 ? -13.074 -0.509 -7.599 1.00 15.01 58 ASP B O 1
ATOM 3250 N N . ASP B 2 60 ? -13.189 -2.001 -9.263 1.00 17.12 59 ASP B N 1
ATOM 3251 C CA . ASP B 2 60 ? -13.733 -1.109 -10.273 1.00 17.61 59 ASP B CA 1
ATOM 3252 C C . ASP B 2 60 ? -15.026 -0.448 -9.847 1.00 17.67 59 ASP B C 1
ATOM 3253 O O . ASP B 2 60 ? -15.180 0.768 -9.971 1.00 18.34 59 ASP B O 1
ATOM 3258 N N . ALA B 2 61 ? -15.936 -1.243 -9.303 1.00 17.81 60 ALA B N 1
ATOM 3259 C CA . ALA B 2 61 ? -17.273 -0.786 -8.969 1.00 17.21 60 ALA B CA 1
ATOM 3260 C C . ALA B 2 61 ? -17.215 0.163 -7.754 1.00 19.50 60 ALA B C 1
ATOM 3261 O O . ALA B 2 61 ? -17.892 1.207 -7.747 1.00 19.37 60 ALA B O 1
ATOM 3263 N N . VAL B 2 62 ? -16.389 -0.199 -6.751 1.00 20.08 61 VAL B N 1
ATOM 3264 C CA . VAL B 2 62 ? -16.143 0.654 -5.608 1.00 19.96 61 VAL B CA 1
ATOM 3265 C C . VAL B 2 62 ? -15.558 2.015 -6.052 1.00 20.20 61 VAL B C 1
ATOM 3266 O O . VAL B 2 62 ? -16.076 3.053 -5.660 1.00 20.55 61 VAL B O 1
ATOM 3270 N N . LYS B 2 63 ? -14.495 1.998 -6.860 1.00 19.05 62 LYS B N 1
ATOM 3271 C CA . LYS B 2 63 ? -13.847 3.212 -7.305 1.00 18.98 62 LYS B CA 1
ATOM 3272 C C . LYS B 2 63 ? -14.787 4.151 -8.119 1.00 19.66 62 LYS B C 1
ATOM 3273 O O . LYS B 2 63 ? -14.588 5.367 -8.085 1.00 18.21 62 LYS B O 1
ATOM 3279 N N . LEU B 2 64 ? -15.756 3.596 -8.867 1.00 19.25 63 LEU B N 1
ATOM 3280 C CA . LEU B 2 64 ? -16.712 4.421 -9.599 1.00 20.61 63 LEU B CA 1
ATOM 3281 C C . LEU B 2 64 ? -17.892 4.846 -8.710 1.00 20.67 63 LEU B C 1
ATOM 3282 O O . LEU B 2 64 ? -18.689 5.700 -9.070 1.00 21.20 63 LEU B O 1
ATOM 3287 N N . GLY B 2 65 ? -17.965 4.293 -7.521 1.00 20.73 64 GLY B N 1
ATOM 3288 C CA . GLY B 2 65 ? -18.865 4.827 -6.535 1.00 20.37 64 GLY B CA 1
ATOM 3289 C C . GLY B 2 65 ? -20.140 4.042 -6.411 1.00 20.43 64 GLY B C 1
ATOM 3290 O O . GLY B 2 65 ? -21.136 4.612 -6.004 1.00 21.55 64 GLY B O 1
ATOM 3291 N N . ALA B 2 66 ? -20.107 2.734 -6.707 1.00 20.00 65 ALA B N 1
ATOM 3292 C CA . ALA B 2 66 ? -21.312 1.878 -6.664 1.00 19.20 65 ALA B CA 1
ATOM 3293 C C . ALA B 2 66 ? -21.696 1.628 -5.229 1.00 18.78 65 ALA B C 1
ATOM 3294 O O . ALA B 2 66 ? -20.835 1.482 -4.368 1.00 18.12 65 ALA B O 1
ATOM 3296 N N . THR B 2 67 ? -23.002 1.608 -4.977 1.00 19.18 66 THR B N 1
ATOM 3297 C CA . THR B 2 67 ? -23.539 1.291 -3.640 1.00 19.13 66 THR B CA 1
ATOM 3298 C C . THR B 2 67 ? -24.147 -0.116 -3.681 1.00 18.31 66 THR B C 1
ATOM 3299 O O . THR B 2 67 ? -24.280 -0.769 -2.661 1.00 18.37 66 THR B O 1
ATOM 3303 N N . GLU B 2 68 ? -24.458 -0.595 -4.885 1.00 17.15 67 GLU B N 1
ATOM 3304 C CA . GLU B 2 68 ? -25.207 -1.834 -5.038 1.00 17.68 67 GLU B CA 1
ATOM 3305 C C . GLU B 2 68 ? -24.808 -2.570 -6.282 1.00 16.47 67 GLU B C 1
ATOM 3306 O O . GLU B 2 68 ? -24.682 -1.977 -7.339 1.00 17.17 67 GLU B O 1
ATOM 3312 N N . ALA B 2 69 ? -24.603 -3.870 -6.160 1.00 16.09 68 ALA B N 1
ATOM 3313 C CA . ALA B 2 69 ? -24.113 -4.659 -7.278 1.00 16.73 68 ALA B CA 1
ATOM 3314 C C . ALA B 2 69 ? -24.752 -6.014 -7.347 1.00 17.54 68 ALA B C 1
ATOM 3315 O O . ALA B 2 69 ? -24.934 -6.704 -6.307 1.00 17.86 68 ALA B O 1
ATOM 3317 N N . ALA B 2 70 ? -25.092 -6.401 -8.575 1.00 17.87 69 ALA B N 1
ATOM 3318 C CA . ALA B 2 70 ? -25.402 -7.787 -8.874 1.00 17.76 69 ALA B CA 1
ATOM 3319 C C . ALA B 2 70 ? -24.193 -8.334 -9.683 1.00 18.74 69 ALA B C 1
ATOM 3320 O O . ALA B 2 70 ? -23.726 -7.745 -10.669 1.00 17.30 69 ALA B O 1
ATOM 3322 N N . VAL B 2 71 ? -23.656 -9.441 -9.193 1.00 20.03 70 VAL B N 1
ATOM 3323 C CA . VAL B 2 71 ? -22.421 -10.035 -9.691 1.00 20.01 70 VAL B CA 1
ATOM 3324 C C . VAL B 2 71 ? -22.808 -11.299 -10.489 1.00 19.86 70 VAL B C 1
ATOM 3325 O O . VAL B 2 71 ? -23.587 -12.130 -10.019 1.00 20.59 70 VAL B O 1
ATOM 3329 N N . LEU B 2 72 ? -22.273 -11.422 -11.704 1.00 19.97 71 LEU B N 1
ATOM 3330 C CA . LEU B 2 72 ? -22.545 -12.561 -12.580 1.00 19.44 71 LEU B CA 1
ATOM 3331 C C . LEU B 2 72 ? -21.225 -13.198 -12.956 1.00 18.10 71 LEU B C 1
ATOM 3332 O O . LEU B 2 72 ? -20.316 -12.494 -13.402 1.00 16.92 71 LEU B O 1
ATOM 3337 N N . MET B 2 73 ? -21.105 -14.511 -12.738 1.00 17.34 72 MET B N 1
ATOM 3338 C CA . MET B 2 73 ? -19.906 -15.258 -13.146 1.00 18.14 72 MET B CA 1
ATOM 3339 C C . MET B 2 73 ? -20.263 -16.662 -13.574 1.00 18.49 72 MET B C 1
ATOM 3340 O O . MET B 2 73 ? -21.373 -17.135 -13.307 1.00 18.13 72 MET B O 1
ATOM 3345 N N . ASP B 2 74 ? -19.349 -17.326 -14.291 1.00 18.87 73 ASP B N 1
ATOM 3346 C CA . ASP B 2 74 ? -19.643 -18.696 -14.730 1.00 19.19 73 ASP B CA 1
ATOM 3347 C C . ASP B 2 74 ? -18.847 -19.688 -13.888 1.00 18.09 73 ASP B C 1
ATOM 3348 O O . ASP B 2 74 ? -18.882 -20.897 -14.093 1.00 16.84 73 ASP B O 1
ATOM 3353 N N . SER B 2 75 ? -18.153 -19.141 -12.909 1.00 17.68 74 SER B N 1
ATOM 3354 C CA . SER B 2 75 ? -17.501 -19.918 -11.869 1.00 17.80 74 SER B CA 1
ATOM 3355 C C . SER B 2 75 ? -18.429 -20.276 -10.717 1.00 18.47 74 SER B C 1
ATOM 3356 O O . SER B 2 75 ? -18.762 -19.440 -9.906 1.00 17.12 74 SER B O 1
ATOM 3359 N N . LYS B 2 76 ? -18.814 -21.548 -10.660 1.00 19.44 75 LYS B N 1
ATOM 3360 C CA . LYS B 2 76 ? -19.683 -22.077 -9.599 1.00 20.25 75 LYS B CA 1
ATOM 3361 C C . LYS B 2 76 ? -19.001 -22.021 -8.244 1.00 18.95 75 LYS B C 1
ATOM 3362 O O . LYS B 2 76 ? -19.617 -21.731 -7.226 1.00 18.33 75 LYS B O 1
ATOM 3368 N N . LEU B 2 77 ? -17.719 -22.336 -8.246 1.00 18.27 76 LEU B N 1
ATOM 3369 C CA . LEU B 2 77 ? -16.927 -22.298 -7.050 1.00 17.54 76 LEU B CA 1
ATOM 3370 C C . LEU B 2 77 ? -16.859 -20.866 -6.464 1.00 17.11 76 LEU B C 1
ATOM 3371 O O . LEU B 2 77 ? -17.145 -20.685 -5.264 1.00 18.36 76 LEU B O 1
ATOM 3376 N N . VAL B 2 78 ? -16.553 -19.855 -7.272 1.00 15.66 77 VAL B N 1
ATOM 3377 C CA . VAL B 2 78 ? -16.522 -18.474 -6.748 1.00 15.74 77 VAL B CA 1
ATOM 3378 C C . VAL B 2 78 ? -17.885 -18.020 -6.232 1.00 16.23 77 VAL B C 1
ATOM 3379 O O . VAL B 2 78 ? -17.991 -17.534 -5.130 1.00 16.24 77 VAL B O 1
ATOM 3383 N N . VAL B 2 79 ? -18.944 -18.225 -7.023 1.00 16.88 78 VAL B N 1
ATOM 3384 C CA . VAL B 2 79 ? -20.310 -17.767 -6.660 1.00 16.26 78 VAL B CA 1
ATOM 3385 C C . VAL B 2 79 ? -20.767 -18.429 -5.385 1.00 16.24 78 VAL B C 1
ATOM 3386 O O . VAL B 2 79 ? -21.266 -17.755 -4.518 1.00 17.13 78 VAL B O 1
ATOM 3390 N N . GLU B 2 80 ? -20.557 -19.743 -5.270 1.00 16.67 79 GLU B N 1
ATOM 3391 C CA . GLU B 2 80 ? -20.966 -20.516 -4.102 1.00 17.61 79 GLU B CA 1
ATOM 3392 C C . GLU B 2 80 ? -20.217 -20.161 -2.800 1.00 17.05 79 GLU B C 1
ATOM 3393 O O . GLU B 2 80 ? -20.798 -20.154 -1.715 1.00 16.69 79 GLU B O 1
ATOM 3399 N N . GLN B 2 81 ? -18.923 -19.903 -2.936 1.00 17.11 80 GLN B N 1
ATOM 3400 C CA . GLN B 2 81 ? -18.116 -19.463 -1.823 1.00 16.90 80 GLN B CA 1
ATOM 3401 C C . GLN B 2 81 ? -18.542 -18.104 -1.392 1.00 17.34 80 GLN B C 1
ATOM 3402 O O . GLN B 2 81 ? -18.892 -17.903 -0.213 1.00 16.77 80 GLN B O 1
ATOM 3408 N N . MET B 2 82 ? -18.575 -17.183 -2.351 1.00 17.66 81 MET B N 1
ATOM 3409 C CA . MET B 2 82 ? -18.976 -15.815 -2.056 1.00 19.27 81 MET B CA 1
ATOM 3410 C C . MET B 2 82 ? -20.369 -15.674 -1.411 1.00 19.80 81 MET B C 1
ATOM 3411 O O . MET B 2 82 ? -20.595 -14.812 -0.551 1.00 21.36 81 MET B O 1
ATOM 3416 N N . SER B 2 83 ? -21.271 -16.556 -1.791 1.00 20.67 82 SER B N 1
ATOM 3417 C CA . SER B 2 83 ? -22.630 -16.519 -1.343 1.00 22.04 82 SER B CA 1
ATOM 3418 C C . SER B 2 83 ? -22.808 -17.168 0.027 1.00 22.77 82 SER B C 1
ATOM 3419 O O . SER B 2 83 ? -23.926 -17.156 0.580 1.00 21.89 82 SER B O 1
ATOM 3422 N N . GLY B 2 84 ? -21.698 -17.730 0.535 1.00 23.51 83 GLY B N 1
ATOM 3423 C CA . GLY B 2 84 ? -21.589 -18.376 1.857 1.00 23.95 83 GLY B CA 1
ATOM 3424 C C . GLY B 2 84 ? -22.005 -19.851 1.872 1.00 24.67 83 GLY B C 1
ATOM 3425 O O . GLY B 2 84 ? -22.167 -20.441 2.938 1.00 23.61 83 GLY B O 1
ATOM 3426 N N . ARG B 2 85 ? -22.178 -20.431 0.689 1.00 24.72 84 ARG B N 1
ATOM 3427 C CA . ARG B 2 85 ? -22.591 -21.824 0.573 1.00 25.12 84 ARG B CA 1
ATOM 3428 C C . ARG B 2 85 ? -21.452 -22.706 0.074 1.00 25.16 84 ARG B C 1
ATOM 3429 O O . ARG B 2 85 ? -21.684 -23.750 -0.537 1.00 25.38 84 ARG B O 1
ATOM 3437 N N . TRP B 2 86 ? -20.257 -22.404 0.443 1.00 25.71 85 TRP B N 1
ATOM 3438 C CA . TRP B 2 86 ? -19.244 -23.358 0.252 1.00 26.41 85 TRP B CA 1
ATOM 3439 C C . TRP B 2 86 ? -18.251 -22.663 1.054 1.00 26.46 85 TRP B C 1
ATOM 3440 O O . TRP B 2 86 ? -18.147 -21.470 1.038 1.00 26.06 85 TRP B O 1
ATOM 3451 N N . LYS B 2 87 ? -17.518 -23.461 1.751 1.00 26.62 86 LYS B N 1
ATOM 3452 C CA . LYS B 2 87 ? -16.664 -23.114 2.880 1.00 27.60 86 LYS B CA 1
ATOM 3453 C C . LYS B 2 87 ? -15.327 -23.193 2.150 1.00 26.56 86 LYS B C 1
ATOM 3454 O O . LYS B 2 87 ? -14.918 -24.262 1.698 1.00 25.73 86 LYS B O 1
ATOM 3460 N N . VAL B 2 88 ? -14.652 -22.054 2.037 1.00 26.26 87 VAL B N 1
ATOM 3461 C CA . VAL B 2 88 ? -13.356 -21.990 1.341 1.00 26.51 87 VAL B CA 1
ATOM 3462 C C . VAL B 2 88 ? -12.258 -22.678 2.160 1.00 27.63 87 VAL B C 1
ATOM 3463 O O . VAL B 2 88 ? -12.063 -22.390 3.341 1.00 27.32 87 VAL B O 1
ATOM 3467 N N . LYS B 2 89 ? -11.604 -23.648 1.528 1.00 28.83 88 LYS B N 1
ATOM 3468 C CA . LYS B 2 89 ? -10.737 -24.588 2.213 1.00 29.81 88 LYS B CA 1
ATOM 3469 C C . LYS B 2 89 ? -9.251 -24.203 2.065 1.00 29.58 88 LYS B C 1
ATOM 3470 O O . LYS B 2 89 ? -8.483 -24.137 3.071 1.00 30.34 88 LYS B O 1
ATOM 3476 N N . HIS B 2 90 ? -8.860 -23.965 0.817 1.00 27.79 89 HIS B N 1
ATOM 3477 C CA . HIS B 2 90 ? -7.465 -23.910 0.442 1.00 26.68 89 HIS B CA 1
ATOM 3478 C C . HIS B 2 90 ? -6.986 -22.531 0.711 1.00 24.57 89 HIS B C 1
ATOM 3479 O O . HIS B 2 90 ? -7.765 -21.612 0.655 1.00 23.89 89 HIS B O 1
ATOM 3486 N N . PRO B 2 91 ? -5.709 -22.395 1.075 1.00 24.58 90 PRO B N 1
ATOM 3487 C CA . PRO B 2 91 ? -5.131 -21.145 1.593 1.00 24.02 90 PRO B CA 1
ATOM 3488 C C . PRO B 2 91 ? -5.007 -20.058 0.525 1.00 22.65 90 PRO B C 1
ATOM 3489 O O . PRO B 2 91 ? -5.095 -18.856 0.833 1.00 20.79 90 PRO B O 1
ATOM 3493 N N . ASP B 2 92 ? -4.809 -20.495 -0.716 1.00 22.26 91 ASP B N 1
ATOM 3494 C CA . ASP B 2 92 ? -4.652 -19.569 -1.834 1.00 22.31 91 ASP B CA 1
ATOM 3495 C C . ASP B 2 92 ? -6.003 -18.935 -2.067 1.00 21.46 91 ASP B C 1
ATOM 3496 O O . ASP B 2 92 ? -6.104 -17.733 -2.251 1.00 21.63 91 ASP B O 1
ATOM 3501 N N . LEU B 2 93 ? -7.047 -19.758 -2.050 1.00 21.62 92 LEU B N 1
ATOM 3502 C CA . LEU B 2 93 ? -8.409 -19.272 -2.226 1.00 21.63 92 LEU B CA 1
ATOM 3503 C C . LEU B 2 93 ? -8.809 -18.364 -1.069 1.00 21.32 92 LEU B C 1
ATOM 3504 O O . LEU B 2 93 ? -9.270 -17.242 -1.279 1.00 21.58 92 LEU B O 1
ATOM 3509 N N . LEU B 2 94 ? -8.626 -18.854 0.153 1.00 19.74 93 LEU B N 1
ATOM 3510 C CA . LEU B 2 94 ? -8.940 -18.072 1.342 1.00 19.24 93 LEU B CA 1
ATOM 3511 C C . LEU B 2 94 ? -8.541 -16.616 1.133 1.00 19.08 93 LEU B C 1
ATOM 3512 O O . LEU B 2 94 ? -9.396 -15.736 1.036 1.00 19.28 93 LEU B O 1
ATOM 3517 N N . LYS B 2 95 ? -7.237 -16.372 1.058 1.00 18.46 94 LYS B N 1
ATOM 3518 C CA . LYS B 2 95 ? -6.719 -15.018 0.795 1.00 19.07 94 LYS B CA 1
ATOM 3519 C C . LYS B 2 95 ? -7.601 -14.185 -0.171 1.00 17.76 94 LYS B C 1
ATOM 3520 O O . LYS B 2 95 ? -7.984 -13.049 0.156 1.00 17.73 94 LYS B O 1
ATOM 3526 N N . LEU B 2 96 ? -7.905 -14.758 -1.337 1.00 16.39 95 LEU B N 1
ATOM 3527 C CA . LEU B 2 96 ? -8.631 -14.082 -2.393 1.00 16.80 95 LEU B CA 1
ATOM 3528 C C . LEU B 2 96 ? -10.069 -13.808 -1.991 1.00 16.97 95 LEU B C 1
ATOM 3529 O O . LEU B 2 96 ? -10.586 -12.691 -2.236 1.00 17.30 95 LEU B O 1
ATOM 3534 N N . TYR B 2 97 ? -10.681 -14.823 -1.368 1.00 15.23 96 TYR B N 1
ATOM 3535 C CA . TYR B 2 97 ? -12.008 -14.775 -0.794 1.00 14.75 96 TYR B CA 1
ATOM 3536 C C . TYR B 2 97 ? -12.142 -13.658 0.271 1.00 15.21 96 TYR B C 1
ATOM 3537 O O . TYR B 2 97 ? -13.120 -12.903 0.248 1.00 15.87 96 TYR B O 1
ATOM 3546 N N . VAL B 2 98 ? -11.193 -13.575 1.207 1.00 14.48 97 VAL B N 1
ATOM 3547 C CA . VAL B 2 98 ? -11.138 -12.504 2.181 1.00 14.50 97 VAL B CA 1
ATOM 3548 C C . VAL B 2 98 ? -10.938 -11.107 1.509 1.00 15.31 97 VAL B C 1
ATOM 3549 O O . VAL B 2 98 ? -11.632 -10.151 1.822 1.00 15.54 97 VAL B O 1
ATOM 3553 N N . GLN B 2 99 ? -10.037 -11.045 0.554 1.00 16.59 98 GLN B N 1
ATOM 3554 C CA . GLN B 2 99 ? -9.811 -9.859 -0.259 1.00 18.65 98 GLN B CA 1
ATOM 3555 C C . GLN B 2 99 ? -11.080 -9.366 -0.975 1.00 18.24 98 GLN B C 1
ATOM 3556 O O . GLN B 2 99 ? -11.360 -8.168 -0.964 1.00 18.23 98 GLN B O 1
ATOM 3562 N N . ALA B 2 100 ? -11.826 -10.289 -1.596 1.00 18.48 99 ALA B N 1
ATOM 3563 C CA . ALA B 2 100 ? -13.101 -9.971 -2.253 1.00 18.93 99 ALA B CA 1
ATOM 3564 C C . ALA B 2 100 ? -14.192 -9.603 -1.260 1.00 18.47 99 ALA B C 1
ATOM 3565 O O . ALA B 2 100 ? -14.971 -8.663 -1.491 1.00 18.86 99 ALA B O 1
ATOM 3567 N N . GLN B 2 101 ? -14.244 -10.334 -0.155 1.00 18.01 100 GLN B N 1
ATOM 3568 C CA . GLN B 2 101 ? -15.150 -10.012 0.975 1.00 18.02 100 GLN B CA 1
ATOM 3569 C C . GLN B 2 101 ? -14.952 -8.594 1.527 1.00 18.65 100 GLN B C 1
ATOM 3570 O O . GLN B 2 101 ? -15.861 -7.940 1.934 1.00 19.78 100 GLN B O 1
ATOM 3576 N N . ALA B 2 102 ? -13.723 -8.141 1.555 1.00 18.06 101 ALA B N 1
ATOM 3577 C CA . ALA B 2 102 ? -13.453 -6.804 2.097 1.00 18.01 101 ALA B CA 1
ATOM 3578 C C . ALA B 2 102 ? -13.915 -5.708 1.089 1.00 17.74 101 ALA B C 1
ATOM 3579 O O . ALA B 2 102 ? -14.345 -4.634 1.479 1.00 17.85 101 ALA B O 1
ATOM 3581 N N . LEU B 2 103 ? -13.800 -5.980 -0.202 1.00 16.52 102 LEU B N 1
ATOM 3582 C CA . LEU B 2 103 ? -14.311 -5.054 -1.212 1.00 17.01 102 LEU B CA 1
ATOM 3583 C C . LEU B 2 103 ? -15.818 -5.020 -1.204 1.00 17.89 102 LEU B C 1
ATOM 3584 O O . LEU B 2 103 ? -16.408 -3.947 -1.374 1.00 20.55 102 LEU B O 1
ATOM 3589 N N . ALA B 2 104 ? -16.447 -6.178 -1.002 1.00 18.19 103 ALA B N 1
ATOM 3590 C CA . ALA B 2 104 ? -17.906 -6.317 -0.955 1.00 17.72 103 ALA B CA 1
ATOM 3591 C C . ALA B 2 104 ? -18.543 -5.742 0.307 1.00 18.29 103 ALA B C 1
ATOM 3592 O O . ALA B 2 104 ? -19.738 -5.419 0.291 1.00 17.64 103 ALA B O 1
ATOM 3594 N N . SER B 2 105 ? -17.777 -5.616 1.408 1.00 18.94 104 SER B N 1
ATOM 3595 C CA . SER B 2 105 ? -18.328 -4.988 2.649 1.00 19.40 104 SER B CA 1
ATOM 3596 C C . SER B 2 105 ? -18.527 -3.494 2.412 1.00 19.29 104 SER B C 1
ATOM 3597 O O . SER B 2 105 ? -19.251 -2.823 3.165 1.00 19.06 104 SER B O 1
ATOM 3600 N N . GLN B 2 106 ? -17.894 -2.985 1.355 1.00 18.88 105 GLN B N 1
ATOM 3601 C CA . GLN B 2 106 ? -17.985 -1.593 1.034 1.00 19.59 105 GLN B CA 1
ATOM 3602 C C . GLN B 2 106 ? -19.279 -1.222 0.271 1.00 20.87 105 GLN B C 1
ATOM 3603 O O . GLN B 2 106 ? -19.661 -0.070 0.288 1.00 22.40 105 GLN B O 1
ATOM 3609 N N . PHE B 2 107 ? -19.969 -2.209 -0.323 1.00 20.38 106 PHE B N 1
ATOM 3610 C CA . PHE B 2 107 ? -21.277 -2.041 -0.916 1.00 20.00 106 PHE B CA 1
ATOM 3611 C C . PHE B 2 107 ? -22.386 -2.124 0.120 1.00 19.08 106 PHE B C 1
ATOM 3612 O O . PHE B 2 107 ? -22.352 -2.976 0.962 1.00 19.60 106 PHE B O 1
ATOM 3620 N N . ARG B 2 108 ? -23.410 -1.290 -0.012 1.00 18.36 107 ARG B N 1
ATOM 3621 C CA . ARG B 2 108 ? -24.605 -1.370 0.825 1.00 18.09 107 ARG B CA 1
ATOM 3622 C C . ARG B 2 108 ? -25.363 -2.702 0.621 1.00 16.36 107 ARG B C 1
ATOM 3623 O O . ARG B 2 108 ? -25.949 -3.241 1.540 1.00 15.07 107 ARG B O 1
ATOM 3631 N N . ARG B 2 109 ? -25.330 -3.218 -0.610 1.00 16.26 108 ARG B N 1
ATOM 3632 C CA . ARG B 2 109 ? -26.077 -4.404 -1.002 1.00 15.84 108 ARG B CA 1
ATOM 3633 C C . ARG B 2 109 ? -25.310 -5.079 -2.115 1.00 15.08 108 ARG B C 1
ATOM 3634 O O . ARG B 2 109 ? -24.797 -4.406 -2.997 1.00 14.98 108 ARG B O 1
ATOM 3642 N N . ILE B 2 110 ? -25.170 -6.397 -2.045 1.00 14.41 109 ILE B N 1
ATOM 3643 C CA . ILE B 2 110 ? -24.485 -7.122 -3.115 1.00 15.35 109 ILE B CA 1
ATOM 3644 C C . ILE B 2 110 ? -25.080 -8.517 -3.285 1.00 15.85 109 ILE B C 1
ATOM 3645 O O . ILE B 2 110 ? -25.496 -9.151 -2.292 1.00 15.20 109 ILE B O 1
ATOM 3650 N N . ASN B 2 111 ? -25.133 -9.043 -4.501 1.00 16.83 110 ASN B N 1
ATOM 3651 C CA . ASN B 2 111 ? -25.486 -10.447 -4.716 1.00 18.77 110 ASN B CA 1
ATOM 3652 C C . ASN B 2 111 ? -24.680 -11.117 -5.817 1.00 18.77 110 ASN B C 1
ATOM 3653 O O . ASN B 2 111 ? -24.180 -10.447 -6.685 1.00 18.56 110 ASN B O 1
ATOM 3658 N N . TYR B 2 112 ? -24.550 -12.441 -5.723 1.00 19.49 111 TYR B N 1
ATOM 3659 C CA . TYR B 2 112 ? -23.748 -13.311 -6.561 1.00 19.19 111 TYR B CA 1
ATOM 3660 C C . TYR B 2 112 ? -24.610 -14.397 -7.210 1.00 19.90 111 TYR B C 1
ATOM 3661 O O . TYR B 2 112 ? -25.323 -15.159 -6.522 1.00 18.98 111 TYR B O 1
ATOM 3670 N N . GLU B 2 113 ? -24.513 -14.468 -8.538 1.00 19.29 112 GLU B N 1
ATOM 3671 C CA . GLU B 2 113 ? -25.281 -15.410 -9.326 1.00 19.57 112 GLU B CA 1
ATOM 3672 C C . GLU B 2 113 ? -24.434 -16.015 -10.409 1.00 18.48 112 GLU B C 1
ATOM 3673 O O . GLU B 2 113 ? -23.763 -15.281 -11.172 1.00 19.17 112 GLU B O 1
ATOM 3679 N N . TRP B 2 114 ? -24.489 -17.342 -10.463 1.00 17.38 113 TRP B N 1
ATOM 3680 C CA . TRP B 2 114 ? -23.954 -18.142 -11.554 1.00 17.65 113 TRP B CA 1
ATOM 3681 C C . TRP B 2 114 ? -24.841 -18.030 -12.785 1.00 17.80 113 TRP B C 1
ATOM 3682 O O . TRP B 2 114 ? -26.079 -18.115 -12.687 1.00 18.61 113 TRP B O 1
ATOM 3693 N N . VAL B 2 115 ? -24.190 -17.837 -13.921 1.00 17.72 114 VAL B N 1
ATOM 3694 C CA . VAL B 2 115 ? -24.802 -17.763 -15.253 1.00 17.32 114 VAL B CA 1
ATOM 3695 C C . VAL B 2 115 ? -23.933 -18.608 -16.179 1.00 17.96 114 VAL B C 1
ATOM 3696 O O . VAL B 2 115 ? -22.695 -18.640 -15.999 1.00 16.82 114 VAL B O 1
ATOM 3700 N N . PRO B 2 116 ? -24.556 -19.248 -17.210 1.00 17.92 115 PRO B N 1
ATOM 3701 C CA . PRO B 2 116 ? -23.772 -20.033 -18.132 1.00 18.71 115 PRO B CA 1
ATOM 3702 C C . PRO B 2 116 ? -22.753 -19.172 -18.840 1.00 18.88 115 PRO B C 1
ATOM 3703 O O . PRO B 2 116 ? -22.971 -17.976 -19.025 1.00 17.73 115 PRO B O 1
ATOM 3707 N N . ARG B 2 117 ? -21.664 -19.796 -19.250 1.00 19.82 116 ARG B N 1
ATOM 3708 C CA . ARG B 2 117 ? -20.591 -19.108 -19.933 1.00 21.37 116 ARG B CA 1
ATOM 3709 C C . ARG B 2 117 ? -21.085 -18.271 -21.114 1.00 22.16 116 ARG B C 1
ATOM 3710 O O . ARG B 2 117 ? -20.590 -17.136 -21.344 1.00 22.14 116 ARG B O 1
ATOM 3718 N N . ALA B 2 118 ? -22.099 -18.812 -21.814 1.00 22.48 117 ALA B N 1
ATOM 3719 C CA . ALA B 2 118 ? -22.715 -18.187 -22.974 1.00 22.21 117 ALA B CA 1
ATOM 3720 C C . ALA B 2 118 ? -23.430 -16.875 -22.621 1.00 22.08 117 ALA B C 1
ATOM 3721 O O . ALA B 2 118 ? -23.733 -16.058 -23.505 1.00 21.63 117 ALA B O 1
ATOM 3723 N N . ARG B 2 119 ? -23.665 -16.636 -21.340 1.00 21.23 118 ARG B N 1
ATOM 3724 C CA . ARG B 2 119 ? -24.143 -15.325 -20.923 1.00 22.33 118 ARG B CA 1
ATOM 3725 C C . ARG B 2 119 ? -23.210 -14.556 -20.015 1.00 20.79 118 ARG B C 1
ATOM 3726 O O . ARG B 2 119 ? -23.676 -13.911 -19.093 1.00 21.98 118 ARG B O 1
ATOM 3734 N N . ASN B 2 120 ? -21.905 -14.629 -20.290 1.00 18.64 119 ASN B N 1
ATOM 3735 C CA . ASN B 2 120 ? -20.860 -13.855 -19.613 1.00 17.81 119 ASN B CA 1
ATOM 3736 C C . ASN B 2 120 ? -19.925 -13.296 -20.646 1.00 16.74 119 ASN B C 1
ATOM 3737 O O . ASN B 2 120 ? -18.849 -12.822 -20.337 1.00 14.72 119 ASN B O 1
ATOM 3742 N N . THR B 2 121 ? -20.338 -13.358 -21.906 1.00 15.30 120 THR B N 1
ATOM 3743 C CA . THR B 2 121 ? -19.499 -12.924 -23.023 1.00 13.82 120 THR B CA 1
ATOM 3744 C C . THR B 2 121 ? -18.550 -11.722 -23.126 1.00 14.25 120 THR B C 1
ATOM 3745 O O . THR B 2 121 ? -17.607 -11.731 -23.918 1.00 13.72 120 THR B O 1
ATOM 3749 N N . TYR B 2 122 ? -18.814 -10.691 -22.331 1.00 15.43 121 TYR B N 1
ATOM 3750 C CA . TYR B 2 122 ? -17.913 -9.550 -22.205 1.00 16.89 121 TYR B CA 1
ATOM 3751 C C . TYR B 2 122 ? -16.734 -9.823 -21.275 1.00 17.41 121 TYR B C 1
ATOM 3752 O O . TYR B 2 122 ? -15.603 -9.427 -21.561 1.00 14.50 121 TYR B O 1
ATOM 3761 N N . ALA B 2 123 ? -16.925 -10.601 -20.250 1.00 20.24 122 ALA B N 1
ATOM 3762 C CA . ALA B 2 123 ? -15.862 -10.873 -19.256 1.00 21.36 122 ALA B CA 1
ATOM 3763 C C . ALA B 2 123 ? -15.083 -12.092 -19.827 1.00 22.16 122 ALA B C 1
ATOM 3764 O O . ALA B 2 123 ? -13.843 -12.179 -19.695 1.00 22.69 122 ALA B O 1
ATOM 3766 N N . ASP B 2 124 ? -15.791 -12.999 -20.510 1.00 22.89 123 ASP B N 1
ATOM 3767 C CA . ASP B 2 124 ? -15.148 -14.171 -21.126 1.00 25.04 123 ASP B CA 1
ATOM 3768 C C . ASP B 2 124 ? -14.113 -13.754 -22.219 1.00 25.96 123 ASP B C 1
ATOM 3769 O O . ASP B 2 124 ? -12.967 -14.236 -22.244 1.00 26.45 123 ASP B O 1
ATOM 3774 N N . ARG B 2 125 ? -14.517 -12.852 -23.105 1.00 25.45 124 ARG B N 1
ATOM 3775 C CA . ARG B 2 125 ? -13.640 -12.352 -24.163 1.00 25.67 124 ARG B CA 1
ATOM 3776 C C . ARG B 2 125 ? -12.335 -11.749 -23.587 1.00 25.94 124 ARG B C 1
ATOM 3777 O O . ARG B 2 125 ? -11.241 -11.942 -24.151 1.00 25.88 124 ARG B O 1
ATOM 3785 N N . LEU B 2 126 ? -12.495 -10.977 -22.502 1.00 25.22 125 LEU B N 1
ATOM 3786 C CA . LEU B 2 126 ? -11.405 -10.212 -21.907 1.00 25.43 125 LEU B CA 1
ATOM 3787 C C . LEU B 2 126 ? -10.433 -11.222 -21.274 1.00 24.55 125 LEU B C 1
ATOM 3788 O O . LEU B 2 126 ? -9.230 -11.166 -21.495 1.00 23.92 125 LEU B O 1
ATOM 3793 N N . ALA B 2 127 ? -10.986 -12.154 -20.495 1.00 23.95 126 ALA B N 1
ATOM 3794 C CA . ALA B 2 127 ? -10.206 -13.234 -19.881 1.00 24.24 126 ALA B CA 1
ATOM 3795 C C . ALA B 2 127 ? -9.450 -14.043 -20.918 1.00 24.44 126 ALA B C 1
ATOM 3796 O O . ALA B 2 127 ? -8.261 -14.354 -20.743 1.00 24.24 126 ALA B O 1
ATOM 3798 N N . ASN B 2 128 ? -10.189 -14.439 -21.955 1.00 24.18 127 ASN B N 1
ATOM 3799 C CA . ASN B 2 128 ? -9.665 -15.280 -22.994 1.00 25.48 127 ASN B CA 1
ATOM 3800 C C . ASN B 2 128 ? -8.497 -14.601 -23.678 1.00 25.30 127 ASN B C 1
ATOM 3801 O O . ASN B 2 128 ? -7.481 -15.266 -23.921 1.00 25.14 127 ASN B O 1
ATOM 3806 N N . ASP B 2 129 ? -8.648 -13.298 -23.980 1.00 24.64 128 ASP B N 1
ATOM 3807 C CA . ASP B 2 129 ? -7.627 -12.558 -24.685 1.00 26.26 128 ASP B CA 1
ATOM 3808 C C . ASP B 2 129 ? -6.383 -12.330 -23.836 1.00 26.46 128 ASP B C 1
ATOM 3809 O O . ASP B 2 129 ? -5.239 -12.254 -24.392 1.00 26.24 128 ASP B O 1
ATOM 3814 N N . ALA B 2 130 ? -6.612 -12.172 -22.519 1.00 25.19 129 ALA B N 1
ATOM 3815 C CA . ALA B 2 130 ? -5.555 -11.989 -21.574 1.00 26.04 129 ALA B CA 1
ATOM 3816 C C . ALA B 2 130 ? -4.744 -13.299 -21.370 1.00 26.93 129 ALA B C 1
ATOM 3817 O O . ALA B 2 130 ? -3.516 -13.260 -21.398 1.00 26.71 129 ALA B O 1
ATOM 3819 N N . MET B 2 131 ? -5.416 -14.434 -21.147 1.00 27.35 130 MET B N 1
ATOM 3820 C CA . MET B 2 131 ? -4.748 -15.752 -21.111 1.00 29.07 130 MET B CA 1
ATOM 3821 C C . MET B 2 131 ? -3.862 -16.001 -22.337 1.00 28.08 130 MET B C 1
ATOM 3822 O O . MET B 2 131 ? -2.740 -16.484 -22.215 1.00 27.71 130 MET B O 1
ATOM 3827 N N . ASP B 2 132 ? -4.455 -15.798 -23.516 1.00 27.59 131 ASP B N 1
ATOM 3828 C CA . ASP B 2 132 ? -3.772 -15.938 -24.791 1.00 28.63 131 ASP B CA 1
ATOM 3829 C C . ASP B 2 132 ? -2.467 -15.117 -24.791 1.00 28.61 131 ASP B C 1
ATOM 3830 O O . ASP B 2 132 ? -1.388 -15.634 -25.142 1.00 27.75 131 ASP B O 1
ATOM 3835 N N . ALA B 2 133 ? -2.558 -13.863 -24.344 1.00 27.62 132 ALA B N 1
ATOM 3836 C CA . ALA B 2 133 ? -1.397 -13.003 -24.439 1.00 27.13 132 ALA B CA 1
ATOM 3837 C C . ALA B 2 133 ? -0.356 -13.502 -23.446 1.00 26.63 132 ALA B C 1
ATOM 3838 O O . ALA B 2 133 ? 0.856 -13.405 -23.709 1.00 26.63 132 ALA B O 1
ATOM 3840 N N . ALA B 2 134 ? -0.822 -14.047 -22.321 1.00 26.27 133 ALA B N 1
ATOM 3841 C CA . ALA B 2 134 ? 0.096 -14.518 -21.282 1.00 26.75 133 ALA B CA 1
ATOM 3842 C C . ALA B 2 134 ? 0.775 -15.795 -21.748 1.00 27.16 133 ALA B C 1
ATOM 3843 O O . ALA B 2 134 ? 1.957 -15.972 -21.505 1.00 27.43 133 ALA B O 1
ATOM 3845 N N . ALA B 2 135 ? 0.086 -16.670 -22.443 1.00 28.32 134 ALA B N 1
ATOM 3846 C CA . ALA B 2 135 ? 0.726 -17.872 -22.912 1.00 29.39 134 ALA B CA 1
ATOM 3847 C C . ALA B 2 135 ? 1.757 -17.533 -23.958 1.00 30.04 134 ALA B C 1
ATOM 3848 O O . ALA B 2 135 ? 2.940 -17.700 -23.774 1.00 30.17 134 ALA B O 1
ATOM 3850 N N . GLN B 2 136 ? 1.265 -17.038 -25.069 1.00 31.26 135 GLN B N 1
ATOM 3851 C CA . GLN B 2 136 ? 2.071 -16.626 -26.196 1.00 32.76 135 GLN B CA 1
ATOM 3852 C C . GLN B 2 136 ? 3.392 -15.967 -25.751 1.00 32.39 135 GLN B C 1
ATOM 3853 O O . GLN B 2 136 ? 4.453 -16.234 -26.284 1.00 31.73 135 GLN B O 1
ATOM 3859 N N . SER B 2 137 ? 3.294 -15.101 -24.758 1.00 33.22 136 SER B N 1
ATOM 3860 C CA . SER B 2 137 ? 4.439 -14.360 -24.270 1.00 34.04 136 SER B CA 1
ATOM 3861 C C . SER B 2 137 ? 5.231 -15.231 -23.317 1.00 35.00 136 SER B C 1
ATOM 3862 O O . SER B 2 137 ? 6.334 -14.873 -22.915 1.00 35.14 136 SER B O 1
ATOM 3865 N N . ALA B 2 138 ? 4.650 -16.383 -22.981 1.00 35.37 137 ALA B N 1
ATOM 3866 C CA . ALA B 2 138 ? 5.365 -17.411 -22.232 1.00 36.54 137 ALA B CA 1
ATOM 3867 C C . ALA B 2 138 ? 6.116 -18.274 -23.214 1.00 37.22 137 ALA B C 1
ATOM 3868 O O . ALA B 2 138 ? 6.701 -19.260 -22.841 1.00 37.33 137 ALA B O 1
ATOM 3870 N N . ALA B 2 139 ? 6.087 -17.864 -24.472 1.00 37.79 138 ALA B N 1
ATOM 3871 C CA . ALA B 2 139 ? 6.624 -18.636 -25.554 1.00 38.00 138 ALA B CA 1
ATOM 3872 C C . ALA B 2 139 ? 6.244 -20.111 -25.390 1.00 38.23 138 ALA B C 1
ATOM 3873 O O . ALA B 2 139 ? 5.112 -20.492 -25.651 1.00 37.64 138 ALA B O 1
ATOM 3875 N N . ILE C 1 3 ? 12.805 11.827 2.722 1.00 39.34 10 ILE C N 1
ATOM 3876 C CA . ILE C 1 3 ? 13.685 12.898 3.106 1.00 36.90 10 ILE C CA 1
ATOM 3877 C C . ILE C 1 3 ? 13.106 14.306 2.749 1.00 36.18 10 ILE C C 1
ATOM 3878 O O . ILE C 1 3 ? 13.038 14.717 1.601 1.00 36.54 10 ILE C O 1
ATOM 3883 N N . GLU C 1 4 ? 12.686 15.034 3.760 1.00 33.69 11 GLU C N 1
ATOM 3884 C CA . GLU C 1 4 ? 12.215 16.374 3.563 1.00 32.86 11 GLU C CA 1
ATOM 3885 C C . GLU C 1 4 ? 13.329 17.343 3.949 1.00 31.15 11 GLU C C 1
ATOM 3886 O O . GLU C 1 4 ? 14.058 17.103 4.879 1.00 30.37 11 GLU C O 1
ATOM 3892 N N . GLU C 1 5 ? 13.438 18.440 3.207 1.00 28.96 12 GLU C N 1
ATOM 3893 C CA . GLU C 1 5 ? 14.466 19.442 3.464 1.00 28.33 12 GLU C CA 1
ATOM 3894 C C . GLU C 1 5 ? 14.278 20.089 4.832 1.00 27.01 12 GLU C C 1
ATOM 3895 O O . GLU C 1 5 ? 13.270 19.867 5.503 1.00 26.96 12 GLU C O 1
ATOM 3901 N N . GLY C 1 6 ? 15.264 20.909 5.145 1.00 25.54 13 GLY C N 1
ATOM 3902 C CA . GLY C 1 6 ? 15.275 21.714 6.329 1.00 23.84 13 GLY C CA 1
ATOM 3903 C C . GLY C 1 6 ? 15.020 20.821 7.468 1.00 22.55 13 GLY C C 1
ATOM 3904 O O . GLY C 1 6 ? 14.902 21.268 8.595 1.00 22.73 13 GLY C O 1
ATOM 3905 N N . LYS C 1 7 ? 14.922 19.543 7.168 1.00 20.92 14 LYS C N 1
ATOM 3906 C CA . LYS C 1 7 ? 14.752 18.613 8.237 1.00 20.03 14 LYS C CA 1
ATOM 3907 C C . LYS C 1 7 ? 15.615 17.368 8.277 1.00 18.25 14 LYS C C 1
ATOM 3908 O O . LYS C 1 7 ? 16.028 16.873 7.255 1.00 16.51 14 LYS C O 1
ATOM 3914 N N . LEU C 1 8 ? 16.024 16.960 9.434 1.00 16.66 15 LEU C N 1
ATOM 3915 C CA . LEU C 1 8 ? 16.838 15.777 9.643 1.00 15.36 15 LEU C CA 1
ATOM 3916 C C . LEU C 1 8 ? 16.178 14.579 10.332 1.00 13.67 15 LEU C C 1
ATOM 3917 O O . LEU C 1 8 ? 15.818 14.707 11.444 1.00 13.23 15 LEU C O 1
ATOM 3922 N N . VAL C 1 9 ? 15.998 13.443 9.653 1.00 13.05 16 VAL C N 1
ATOM 3923 C CA . VAL C 1 9 ? 15.409 12.201 10.226 1.00 12.89 16 VAL C CA 1
ATOM 3924 C C . VAL C 1 9 ? 16.586 11.283 10.464 1.00 13.58 16 VAL C C 1
ATOM 3925 O O . VAL C 1 9 ? 17.494 11.172 9.620 1.00 13.39 16 VAL C O 1
ATOM 3929 N N . ILE C 1 10 ? 16.593 10.720 11.675 1.00 13.74 17 ILE C N 1
ATOM 3930 C CA . ILE C 1 10 ? 17.638 9.836 12.189 1.00 13.89 17 ILE C CA 1
ATOM 3931 C C . ILE C 1 10 ? 17.038 8.428 12.577 1.00 14.27 17 ILE C C 1
ATOM 3932 O O . ILE C 1 10 ? 15.939 8.332 13.166 1.00 14.53 17 ILE C O 1
ATOM 3937 N N . TRP C 1 11 ? 17.717 7.365 12.161 1.00 14.22 18 TRP C N 1
ATOM 3938 C CA . TRP C 1 11 ? 17.358 5.990 12.570 1.00 13.89 18 TRP C CA 1
ATOM 3939 C C . TRP C 1 11 ? 18.451 5.492 13.460 1.00 14.00 18 TRP C C 1
ATOM 3940 O O . TRP C 1 11 ? 19.628 5.603 13.125 1.00 14.35 18 TRP C O 1
ATOM 3951 N N . ILE C 1 12 ? 18.081 4.957 14.617 1.00 13.39 19 ILE C N 1
ATOM 3952 C CA . ILE C 1 12 ? 19.042 4.312 15.481 1.00 12.04 19 ILE C CA 1
ATOM 3953 C C . ILE C 1 12 ? 18.389 3.096 16.141 1.00 13.00 19 ILE C C 1
ATOM 3954 O O . ILE C 1 12 ? 17.166 3.063 16.370 1.00 12.03 19 ILE C O 1
ATOM 3959 N N . ASN C 1 13 ? 19.183 2.081 16.467 1.00 14.13 20 ASN C N 1
ATOM 3960 C CA . ASN C 1 13 ? 18.553 0.874 17.026 1.00 13.04 20 ASN C CA 1
ATOM 3961 C C . ASN C 1 13 ? 17.847 1.107 18.397 1.00 14.01 20 ASN C C 1
ATOM 3962 O O . ASN C 1 13 ? 18.271 1.959 19.208 1.00 13.62 20 ASN C O 1
ATOM 3967 N N . GLY C 1 14 ? 16.770 0.349 18.651 1.00 13.67 21 GLY C N 1
ATOM 3968 C CA . GLY C 1 14 ? 15.976 0.492 19.843 1.00 13.55 21 GLY C CA 1
ATOM 3969 C C . GLY C 1 14 ? 16.637 0.078 21.121 1.00 13.84 21 GLY C C 1
ATOM 3970 O O . GLY C 1 14 ? 16.076 0.299 22.200 1.00 14.02 21 GLY C O 1
ATOM 3971 N N . ASP C 1 15 ? 17.826 -0.510 21.046 1.00 14.81 22 ASP C N 1
ATOM 3972 C CA . ASP C 1 15 ? 18.593 -0.831 22.313 1.00 14.85 22 ASP C CA 1
ATOM 3973 C C . ASP C 1 15 ? 19.508 0.317 22.763 1.00 15.05 22 ASP C C 1
ATOM 3974 O O . ASP C 1 15 ? 20.063 0.311 23.890 1.00 15.43 22 ASP C O 1
ATOM 3979 N N . LYS C 1 16 ? 19.608 1.333 21.897 1.00 14.29 23 LYS C N 1
ATOM 3980 C CA . LYS C 1 16 ? 20.447 2.528 22.104 1.00 13.89 23 LYS C CA 1
ATOM 3981 C C . LYS C 1 16 ? 19.673 3.711 22.754 1.00 13.31 23 LYS C C 1
ATOM 3982 O O . LYS C 1 16 ? 18.414 3.686 22.854 1.00 12.48 23 LYS C O 1
ATOM 3988 N N . GLY C 1 17 ? 20.410 4.718 23.228 1.00 12.70 24 GLY C N 1
ATOM 3989 C CA . GLY C 1 17 ? 19.813 5.867 23.866 1.00 13.23 24 GLY C CA 1
ATOM 3990 C C . GLY C 1 17 ? 19.124 6.848 22.914 1.00 14.09 24 GLY C C 1
ATOM 3991 O O . GLY C 1 17 ? 19.515 7.998 22.791 1.00 14.79 24 GLY C O 1
ATOM 3992 N N . TYR C 1 18 ? 18.022 6.432 22.295 1.00 15.66 25 TYR C N 1
ATOM 3993 C CA . TYR C 1 18 ? 17.347 7.294 21.308 1.00 13.89 25 TYR C CA 1
ATOM 3994 C C . TYR C 1 18 ? 16.680 8.513 21.991 1.00 14.14 25 TYR C C 1
ATOM 3995 O O . TYR C 1 18 ? 16.568 9.591 21.387 1.00 13.33 25 TYR C O 1
ATOM 4004 N N . ASN C 1 19 ? 16.250 8.369 23.245 1.00 12.71 26 ASN C N 1
ATOM 4005 C CA . ASN C 1 19 ? 15.639 9.484 23.928 1.00 12.43 26 ASN C CA 1
ATOM 4006 C C . ASN C 1 19 ? 16.658 10.584 24.237 1.00 11.78 26 ASN C C 1
ATOM 4007 O O . ASN C 1 19 ? 16.355 11.751 24.087 1.00 12.21 26 ASN C O 1
ATOM 4012 N N . GLY C 1 20 ? 17.848 10.177 24.692 1.00 11.09 27 GLY C N 1
ATOM 4013 C CA . GLY C 1 20 ? 19.051 11.036 24.818 1.00 10.08 27 GLY C CA 1
ATOM 4014 C C . GLY C 1 20 ? 19.519 11.604 23.474 1.00 9.86 27 GLY C C 1
ATOM 4015 O O . GLY C 1 20 ? 19.779 12.782 23.374 1.00 9.18 27 GLY C O 1
ATOM 4016 N N . LEU C 1 21 ? 19.605 10.784 22.431 1.00 9.17 28 LEU C N 1
ATOM 4017 C CA . LEU C 1 21 ? 19.822 11.339 21.077 1.00 9.98 28 LEU C CA 1
ATOM 4018 C C . LEU C 1 21 ? 18.789 12.382 20.639 1.00 10.63 28 LEU C C 1
ATOM 4019 O O . LEU C 1 21 ? 19.141 13.426 20.053 1.00 10.45 28 LEU C O 1
ATOM 4024 N N . ALA C 1 22 ? 17.515 12.157 20.993 1.00 11.29 29 ALA C N 1
ATOM 4025 C CA . ALA C 1 22 ? 16.473 13.133 20.700 1.00 12.00 29 ALA C CA 1
ATOM 4026 C C . ALA C 1 22 ? 16.662 14.452 21.445 1.00 12.48 29 ALA C C 1
ATOM 4027 O O . ALA C 1 22 ? 16.209 15.461 20.960 1.00 13.34 29 ALA C O 1
ATOM 4029 N N . GLU C 1 23 ? 17.290 14.442 22.627 1.00 13.88 30 GLU C N 1
ATOM 4030 C CA . GLU C 1 23 ? 17.543 15.693 23.416 1.00 15.97 30 GLU C CA 1
ATOM 4031 C C . GLU C 1 23 ? 18.600 16.558 22.702 1.00 14.54 30 GLU C C 1
ATOM 4032 O O . GLU C 1 23 ? 18.521 17.785 22.692 1.00 14.96 30 GLU C O 1
ATOM 4038 N N . VAL C 1 24 ? 19.583 15.911 22.099 1.00 13.37 31 VAL C N 1
ATOM 4039 C CA . VAL C 1 24 ? 20.596 16.616 21.297 1.00 12.70 31 VAL C CA 1
ATOM 4040 C C . VAL C 1 24 ? 19.878 17.208 20.089 1.00 12.48 31 VAL C C 1
ATOM 4041 O O . VAL C 1 24 ? 20.150 18.338 19.656 1.00 12.20 31 VAL C O 1
ATOM 4045 N N . GLY C 1 25 ? 18.947 16.431 19.563 1.00 12.75 32 GLY C N 1
ATOM 4046 C CA . GLY C 1 25 ? 18.060 16.865 18.504 1.00 14.21 32 GLY C CA 1
ATOM 4047 C C . GLY C 1 25 ? 17.191 18.080 18.796 1.00 14.50 32 GLY C C 1
ATOM 4048 O O . GLY C 1 25 ? 16.995 18.930 17.891 1.00 14.79 32 GLY C O 1
ATOM 4049 N N . LYS C 1 26 ? 16.685 18.188 20.040 1.00 14.44 33 LYS C N 1
ATOM 4050 C CA . LYS C 1 26 ? 15.989 19.398 20.485 1.00 14.71 33 LYS C CA 1
ATOM 4051 C C . LYS C 1 26 ? 16.902 20.598 20.654 1.00 13.76 33 LYS C C 1
ATOM 4052 O O . LYS C 1 26 ? 16.551 21.757 20.361 1.00 12.50 33 LYS C O 1
ATOM 4058 N N . LYS C 1 27 ? 18.095 20.317 21.137 1.00 14.16 34 LYS C N 1
ATOM 4059 C CA . LYS C 1 27 ? 19.156 21.333 21.225 1.00 15.21 34 LYS C CA 1
ATOM 4060 C C . LYS C 1 27 ? 19.561 21.922 19.840 1.00 14.09 34 LYS C C 1
ATOM 4061 O O . LYS C 1 27 ? 19.685 23.152 19.663 1.00 13.54 34 LYS C O 1
ATOM 4067 N N . PHE C 1 28 ? 19.743 21.047 18.858 1.00 13.70 35 PHE C N 1
ATOM 4068 C CA . PHE C 1 28 ? 20.018 21.493 17.500 1.00 13.74 35 PHE C CA 1
ATOM 4069 C C . PHE C 1 28 ? 18.892 22.395 17.036 1.00 14.37 35 PHE C C 1
ATOM 4070 O O . PHE C 1 28 ? 19.134 23.480 16.488 1.00 13.68 35 PHE C O 1
ATOM 4078 N N . GLU C 1 29 ? 17.654 21.959 17.273 1.00 15.63 36 GLU C N 1
ATOM 4079 C CA . GLU C 1 29 ? 16.472 22.766 16.855 1.00 16.57 36 GLU C CA 1
ATOM 4080 C C . GLU C 1 29 ? 16.304 24.136 17.570 1.00 17.16 36 GLU C C 1
ATOM 4081 O O . GLU C 1 29 ? 16.025 25.162 16.927 1.00 17.64 36 GLU C O 1
ATOM 4087 N N . LYS C 1 30 ? 16.460 24.167 18.867 1.00 18.06 37 LYS C N 1
ATOM 4088 C CA . LYS C 1 30 ? 16.479 25.387 19.619 1.00 19.66 37 LYS C CA 1
ATOM 4089 C C . LYS C 1 30 ? 17.462 26.383 19.050 1.00 19.49 37 LYS C C 1
ATOM 4090 O O . LYS C 1 30 ? 17.134 27.524 18.937 1.00 19.84 37 LYS C O 1
ATOM 4096 N N . ASP C 1 31 ? 18.653 25.919 18.686 1.00 17.59 38 ASP C N 1
ATOM 4097 C CA . ASP C 1 31 ? 19.749 26.724 18.193 1.00 16.06 38 ASP C CA 1
ATOM 4098 C C . ASP C 1 31 ? 19.724 27.153 16.724 1.00 14.69 38 ASP C C 1
ATOM 4099 O O . ASP C 1 31 ? 20.184 28.197 16.405 1.00 13.77 38 ASP C O 1
ATOM 4104 N N . THR C 1 32 ? 19.183 26.319 15.861 1.00 12.36 39 THR C N 1
ATOM 4105 C CA . THR C 1 32 ? 19.246 26.479 14.429 1.00 11.56 39 THR C CA 1
ATOM 4106 C C . THR C 1 32 ? 17.894 26.597 13.731 1.00 11.89 39 THR C C 1
ATOM 4107 O O . THR C 1 32 ? 17.786 27.078 12.643 1.00 11.91 39 THR C O 1
ATOM 4111 N N . GLY C 1 33 ? 16.889 26.071 14.370 1.00 11.59 40 GLY C N 1
ATOM 4112 C CA . GLY C 1 33 ? 15.524 26.112 13.880 1.00 11.53 40 GLY C CA 1
ATOM 4113 C C . GLY C 1 33 ? 15.195 24.903 13.053 1.00 11.94 40 GLY C C 1
ATOM 4114 O O . GLY C 1 33 ? 14.082 24.799 12.592 1.00 10.73 40 GLY C O 1
ATOM 4115 N N . ILE C 1 34 ? 16.158 24.005 12.870 1.00 12.42 41 ILE C N 1
ATOM 4116 C CA . ILE C 1 34 ? 15.942 22.803 12.073 1.00 12.06 41 ILE C CA 1
ATOM 4117 C C . ILE C 1 34 ? 15.390 21.664 12.923 1.00 12.94 41 ILE C C 1
ATOM 4118 O O . ILE C 1 34 ? 15.934 21.345 13.981 1.00 13.81 41 ILE C O 1
ATOM 4123 N N . LYS C 1 35 ? 14.308 21.052 12.453 1.00 12.80 42 LYS C N 1
ATOM 4124 C CA . LYS C 1 35 ? 13.686 19.941 13.164 1.00 14.12 42 LYS C CA 1
ATOM 4125 C C . LYS C 1 35 ? 14.525 18.675 13.037 1.00 13.39 42 LYS C C 1
ATOM 4126 O O . LYS C 1 35 ? 15.077 18.388 11.975 1.00 12.88 42 LYS C O 1
ATOM 4132 N N . VAL C 1 36 ? 14.618 17.920 14.128 1.00 12.68 43 VAL C N 1
ATOM 4133 C CA . VAL C 1 36 ? 15.397 16.688 14.140 1.00 12.89 43 VAL C CA 1
ATOM 4134 C C . VAL C 1 36 ? 14.598 15.529 14.726 1.00 12.61 43 VAL C C 1
ATOM 4135 O O . VAL C 1 36 ? 14.430 15.430 15.942 1.00 13.41 43 VAL C O 1
ATOM 4139 N N . THR C 1 37 ? 14.108 14.654 13.854 1.00 10.91 44 THR C N 1
ATOM 4140 C CA . THR C 1 37 ? 13.325 13.473 14.291 1.00 11.47 44 THR C CA 1
ATOM 4141 C C . THR C 1 37 ? 14.153 12.165 14.432 1.00 11.61 44 THR C C 1
ATOM 4142 O O . THR C 1 37 ? 14.828 11.741 13.463 1.00 12.34 44 THR C O 1
ATOM 4146 N N . VAL C 1 38 ? 14.129 11.565 15.637 1.00 10.72 45 VAL C N 1
ATOM 4147 C CA . VAL C 1 38 ? 14.814 10.275 15.923 1.00 10.92 45 VAL C CA 1
ATOM 4148 C C . VAL C 1 38 ? 13.804 9.115 15.892 1.00 11.87 45 VAL C C 1
ATOM 4149 O O . VAL C 1 38 ? 12.819 9.144 16.625 1.00 11.77 45 VAL C O 1
ATOM 4153 N N . GLU C 1 39 ? 13.994 8.140 15.006 1.00 12.66 46 GLU C N 1
ATOM 4154 C CA . GLU C 1 39 ? 13.094 6.962 14.978 1.00 14.81 46 GLU C CA 1
ATOM 4155 C C . GLU C 1 39 ? 13.951 5.749 15.218 1.00 14.78 46 GLU C C 1
ATOM 4156 O O . GLU C 1 39 ? 15.160 5.792 14.933 1.00 14.94 46 GLU C O 1
ATOM 4162 N N . HIS C 1 40 ? 13.365 4.715 15.831 1.00 14.44 47 HIS C N 1
ATOM 4163 C CA . HIS C 1 40 ? 14.063 3.436 16.061 1.00 13.94 47 HIS C CA 1
ATOM 4164 C C . HIS C 1 40 ? 13.274 2.271 15.452 1.00 14.12 47 HIS C C 1
ATOM 4165 O O . HIS C 1 40 ? 12.737 1.440 16.165 1.00 13.87 47 HIS C O 1
ATOM 4172 N N . PRO C 1 41 ? 13.195 2.202 14.114 1.00 14.04 48 PRO C N 1
ATOM 4173 C CA . PRO C 1 41 ? 12.398 1.123 13.489 1.00 14.25 48 PRO C CA 1
ATOM 4174 C C . PRO C 1 41 ? 12.987 -0.295 13.711 1.00 13.64 48 PRO C C 1
ATOM 4175 O O . PRO C 1 41 ? 14.245 -0.453 13.854 1.00 11.78 48 PRO C O 1
ATOM 4179 N N . ASP C 1 42 ? 12.127 -1.327 13.738 1.00 14.76 49 ASP C N 1
ATOM 4180 C CA . ASP C 1 42 ? 12.662 -2.722 13.756 1.00 15.79 49 ASP C CA 1
ATOM 4181 C C . ASP C 1 42 ? 13.392 -2.984 12.470 1.00 15.57 49 ASP C C 1
ATOM 4182 O O . ASP C 1 42 ? 13.036 -2.427 11.447 1.00 16.39 49 ASP C O 1
ATOM 4187 N N . LYS C 1 43 ? 14.417 -3.816 12.552 1.00 16.01 50 LYS C N 1
ATOM 4188 C CA . LYS C 1 43 ? 15.206 -4.301 11.418 1.00 16.81 50 LYS C CA 1
ATOM 4189 C C . LYS C 1 43 ? 15.727 -3.147 10.546 1.00 14.54 50 LYS C C 1
ATOM 4190 O O . LYS C 1 43 ? 15.747 -3.258 9.286 1.00 13.28 50 LYS C O 1
ATOM 4196 N N . LEU C 1 44 ? 16.124 -2.033 11.170 1.00 12.84 51 LEU C N 1
ATOM 4197 C CA . LEU C 1 44 ? 16.391 -0.782 10.366 1.00 12.03 51 LEU C CA 1
ATOM 4198 C C . LEU C 1 44 ? 17.602 -0.948 9.398 1.00 12.07 51 LEU C C 1
ATOM 4199 O O . LEU C 1 44 ? 17.693 -0.285 8.336 1.00 12.55 51 LEU C O 1
ATOM 4204 N N . GLU C 1 45 ? 18.536 -1.803 9.828 1.00 12.25 52 GLU C N 1
ATOM 4205 C CA . GLU C 1 45 ? 19.747 -2.156 9.106 1.00 13.56 52 GLU C CA 1
ATOM 4206 C C . GLU C 1 45 ? 19.447 -2.973 7.879 1.00 14.72 52 GLU C C 1
ATOM 4207 O O . GLU C 1 45 ? 20.265 -3.037 6.984 1.00 15.06 52 GLU C O 1
ATOM 4213 N N . GLU C 1 46 ? 18.256 -3.583 7.859 1.00 17.03 53 GLU C N 1
ATOM 4214 C CA . GLU C 1 46 ? 17.695 -4.291 6.705 1.00 19.13 53 GLU C CA 1
ATOM 4215 C C . GLU C 1 46 ? 16.785 -3.372 5.837 1.00 18.02 53 GLU C C 1
ATOM 4216 O O . GLU C 1 46 ? 16.848 -3.407 4.613 1.00 16.85 53 GLU C O 1
ATOM 4222 N N . LYS C 1 47 ? 15.966 -2.557 6.482 1.00 18.33 54 LYS C N 1
ATOM 4223 C CA . LYS C 1 47 ? 15.200 -1.488 5.792 1.00 19.38 54 LYS C CA 1
ATOM 4224 C C . LYS C 1 47 ? 16.076 -0.484 5.058 1.00 18.57 54 LYS C C 1
ATOM 4225 O O . LYS C 1 47 ? 15.732 -0.088 3.959 1.00 18.97 54 LYS C O 1
ATOM 4231 N N . PHE C 1 48 ? 17.187 -0.056 5.667 1.00 18.10 55 PHE C N 1
ATOM 4232 C CA . PHE C 1 48 ? 17.925 1.060 5.088 1.00 16.72 55 PHE C CA 1
ATOM 4233 C C . PHE C 1 48 ? 18.308 0.755 3.667 1.00 17.55 55 PHE C C 1
ATOM 4234 O O . PHE C 1 48 ? 18.065 1.565 2.789 1.00 17.89 55 PHE C O 1
ATOM 4242 N N . PRO C 1 49 ? 18.956 -0.401 3.420 1.00 18.61 56 PRO C N 1
ATOM 4243 C CA . PRO C 1 49 ? 19.373 -0.509 2.026 1.00 19.90 56 PRO C CA 1
ATOM 4244 C C . PRO C 1 49 ? 18.180 -0.607 1.052 1.00 21.59 56 PRO C C 1
ATOM 4245 O O . PRO C 1 49 ? 18.260 -0.108 -0.086 1.00 22.53 56 PRO C O 1
ATOM 4249 N N . GLN C 1 50 ? 17.076 -1.206 1.514 1.00 22.96 57 GLN C N 1
ATOM 4250 C CA . GLN C 1 50 ? 15.836 -1.276 0.748 1.00 25.51 57 GLN C CA 1
ATOM 4251 C C . GLN C 1 50 ? 15.348 0.115 0.390 1.00 25.18 57 GLN C C 1
ATOM 4252 O O . GLN C 1 50 ? 15.285 0.466 -0.779 1.00 25.22 57 GLN C O 1
ATOM 4258 N N . VAL C 1 51 ? 15.035 0.912 1.402 1.00 24.96 58 VAL C N 1
ATOM 4259 C CA . VAL C 1 51 ? 14.466 2.246 1.171 1.00 25.20 58 VAL C CA 1
ATOM 4260 C C . VAL C 1 51 ? 15.436 3.301 0.553 1.00 25.27 58 VAL C C 1
ATOM 4261 O O . VAL C 1 51 ? 15.003 4.188 -0.173 1.00 25.56 58 VAL C O 1
ATOM 4265 N N . ALA C 1 52 ? 16.738 3.190 0.831 1.00 25.46 59 ALA C N 1
ATOM 4266 C CA . ALA C 1 52 ? 17.722 4.190 0.381 1.00 24.88 59 ALA C CA 1
ATOM 4267 C C . ALA C 1 52 ? 18.083 4.024 -1.090 1.00 25.94 59 ALA C C 1
ATOM 4268 O O . ALA C 1 52 ? 18.464 5.014 -1.741 1.00 26.04 59 ALA C O 1
ATOM 4270 N N . ALA C 1 53 ? 17.972 2.776 -1.582 1.00 26.92 60 ALA C N 1
ATOM 4271 C CA . ALA C 1 53 ? 18.152 2.411 -2.999 1.00 28.78 60 ALA C CA 1
ATOM 4272 C C . ALA C 1 53 ? 17.033 2.907 -3.915 1.00 29.55 60 ALA C C 1
ATOM 4273 O O . ALA C 1 53 ? 17.161 2.834 -5.153 1.00 29.95 60 ALA C O 1
ATOM 4275 N N . THR C 1 54 ? 15.935 3.378 -3.317 1.00 30.38 61 THR C N 1
ATOM 4276 C CA . THR C 1 54 ? 14.840 3.998 -4.072 1.00 30.84 61 THR C CA 1
ATOM 4277 C C . THR C 1 54 ? 14.886 5.492 -3.735 1.00 31.26 61 THR C C 1
ATOM 4278 O O . THR C 1 54 ? 13.913 6.226 -3.932 1.00 31.32 61 THR C O 1
ATOM 4282 N N . GLY C 1 55 ? 16.007 5.926 -3.168 1.00 31.11 62 GLY C N 1
ATOM 4283 C CA . GLY C 1 55 ? 16.147 7.297 -2.714 1.00 30.82 62 GLY C CA 1
ATOM 4284 C C . GLY C 1 55 ? 15.279 7.614 -1.507 1.00 30.45 62 GLY C C 1
ATOM 4285 O O . GLY C 1 55 ? 14.755 8.721 -1.385 1.00 30.58 62 GLY C O 1
ATOM 4286 N N . ASP C 1 56 ? 15.129 6.646 -0.608 1.00 29.50 63 ASP C N 1
ATOM 4287 C CA . ASP C 1 56 ? 14.333 6.840 0.602 1.00 28.44 63 ASP C CA 1
ATOM 4288 C C . ASP C 1 56 ? 15.147 6.467 1.837 1.00 26.55 63 ASP C C 1
ATOM 4289 O O . ASP C 1 56 ? 16.270 5.978 1.719 1.00 25.77 63 ASP C O 1
ATOM 4294 N N . GLY C 1 57 ? 14.584 6.698 3.021 1.00 23.95 64 GLY C N 1
ATOM 4295 C CA . GLY C 1 57 ? 15.272 6.384 4.220 1.00 21.02 64 GLY C CA 1
ATOM 4296 C C . GLY C 1 57 ? 15.525 7.681 4.901 1.00 19.83 64 GLY C C 1
ATOM 4297 O O . GLY C 1 57 ? 15.188 8.720 4.463 1.00 20.19 64 GLY C O 1
ATOM 4298 N N . PRO C 1 58 ? 16.201 7.596 6.006 1.00 18.41 65 PRO C N 1
ATOM 4299 C CA . PRO C 1 58 ? 16.435 8.759 6.848 1.00 16.94 65 PRO C CA 1
ATOM 4300 C C . PRO C 1 58 ? 17.640 9.510 6.337 1.00 16.49 65 PRO C C 1
ATOM 4301 O O . PRO C 1 58 ? 18.365 9.033 5.398 1.00 16.05 65 PRO C O 1
ATOM 4305 N N . ASP C 1 59 ? 17.869 10.682 6.934 1.00 15.57 66 ASP C N 1
ATOM 4306 C CA . ASP C 1 59 ? 19.055 11.468 6.602 1.00 13.08 66 ASP C CA 1
ATOM 4307 C C . ASP C 1 59 ? 20.323 10.823 7.117 1.00 11.83 66 ASP C C 1
ATOM 4308 O O . ASP C 1 59 ? 21.349 10.803 6.413 1.00 10.16 66 ASP C O 1
ATOM 4313 N N . ILE C 1 60 ? 20.196 10.278 8.334 1.00 10.81 67 ILE C N 1
ATOM 4314 C CA . ILE C 1 60 ? 21.299 9.702 9.120 1.00 8.52 67 ILE C CA 1
ATOM 4315 C C . ILE C 1 60 ? 20.893 8.342 9.660 1.00 9.37 67 ILE C C 1
ATOM 4316 O O . ILE C 1 60 ? 19.732 8.092 10.026 1.00 9.08 67 ILE C O 1
ATOM 4321 N N . ILE C 1 61 ? 21.848 7.422 9.643 1.00 10.41 68 ILE C N 1
ATOM 4322 C CA . ILE C 1 61 ? 21.614 6.048 10.102 1.00 10.02 68 ILE C CA 1
ATOM 4323 C C . ILE C 1 61 ? 22.726 5.664 11.059 1.00 9.64 68 ILE C C 1
ATOM 4324 O O . ILE C 1 61 ? 23.932 5.798 10.734 1.00 10.13 68 ILE C O 1
ATOM 4329 N N . PHE C 1 62 ? 22.334 5.203 12.235 1.00 8.64 69 PHE C N 1
ATOM 4330 C CA . PHE C 1 62 ? 23.239 4.665 13.197 1.00 9.73 69 PHE C CA 1
ATOM 4331 C C . PHE C 1 62 ? 23.199 3.121 13.230 1.00 9.94 69 PHE C C 1
ATOM 4332 O O . PHE C 1 62 ? 22.146 2.497 13.437 1.00 9.46 69 PHE C O 1
ATOM 4340 N N . TRP C 1 63 ? 24.380 2.538 13.124 1.00 9.60 70 TRP C N 1
ATOM 4341 C CA . TRP C 1 63 ? 24.575 1.118 13.332 1.00 10.73 70 TRP C CA 1
ATOM 4342 C C . TRP C 1 63 ? 26.063 0.918 13.592 1.00 11.22 70 TRP C C 1
ATOM 4343 O O . TRP C 1 63 ? 26.882 1.809 13.277 1.00 11.36 70 TRP C O 1
ATOM 4354 N N . ALA C 1 64 ? 26.421 -0.229 14.178 1.00 11.57 71 ALA C N 1
ATOM 4355 C CA . ALA C 1 64 ? 27.817 -0.626 14.209 1.00 11.08 71 ALA C CA 1
ATOM 4356 C C . ALA C 1 64 ? 28.346 -0.613 12.756 1.00 11.61 71 ALA C C 1
ATOM 4357 O O . ALA C 1 64 ? 27.605 -0.917 11.783 1.00 8.64 71 ALA C O 1
ATOM 4359 N N . HIS C 1 65 ? 29.639 -0.275 12.656 1.00 12.31 72 HIS C N 1
ATOM 4360 C CA . HIS C 1 65 ? 30.321 -0.059 11.380 1.00 12.40 72 HIS C CA 1
ATOM 4361 C C . HIS C 1 65 ? 30.328 -1.284 10.463 1.00 12.64 72 HIS C C 1
ATOM 4362 O O . HIS C 1 65 ? 30.579 -1.117 9.278 1.00 13.51 72 HIS C O 1
ATOM 4369 N N . ASP C 1 66 ? 30.113 -2.520 10.972 1.00 13.03 73 ASP C N 1
ATOM 4370 C CA . ASP C 1 66 ? 30.169 -3.726 10.077 1.00 13.03 73 ASP C CA 1
ATOM 4371 C C . ASP C 1 66 ? 29.181 -3.630 8.898 1.00 13.01 73 ASP C C 1
ATOM 4372 O O . ASP C 1 66 ? 29.462 -4.126 7.813 1.00 13.98 73 ASP C O 1
ATOM 4377 N N . ARG C 1 67 ? 28.033 -2.993 9.092 1.00 14.02 74 ARG C N 1
ATOM 4378 C CA . ARG C 1 67 ? 27.026 -2.856 8.064 1.00 12.12 74 ARG C CA 1
ATOM 4379 C C . ARG C 1 67 ? 27.379 -1.892 6.941 1.00 13.19 74 ARG C C 1
ATOM 4380 O O . ARG C 1 67 ? 26.815 -1.960 5.900 1.00 11.37 74 ARG C O 1
ATOM 4388 N N . PHE C 1 68 ? 28.298 -0.986 7.186 1.00 13.74 75 PHE C N 1
ATOM 4389 C CA . PHE C 1 68 ? 28.469 0.214 6.344 1.00 15.35 75 PHE C CA 1
ATOM 4390 C C . PHE C 1 68 ? 29.241 0.037 5.005 1.00 14.52 75 PHE C C 1
ATOM 4391 O O . PHE C 1 68 ? 28.986 0.761 4.065 1.00 14.43 75 PHE C O 1
ATOM 4399 N N . GLY C 1 69 ? 30.182 -0.902 4.942 1.00 14.50 76 GLY C N 1
ATOM 4400 C CA . GLY C 1 69 ? 30.824 -1.315 3.673 1.00 13.95 76 GLY C CA 1
ATOM 4401 C C . GLY C 1 69 ? 29.849 -1.739 2.569 1.00 13.40 76 GLY C C 1
ATOM 4402 O O . GLY C 1 69 ? 29.991 -1.354 1.426 1.00 14.57 76 GLY C O 1
ATOM 4403 N N . GLY C 1 70 ? 28.848 -2.509 2.945 1.00 12.98 77 GLY C N 1
ATOM 4404 C CA . GLY C 1 70 ? 27.767 -2.957 2.085 1.00 12.90 77 GLY C CA 1
ATOM 4405 C C . GLY C 1 70 ? 26.905 -1.795 1.626 1.00 13.69 77 GLY C C 1
ATOM 4406 O O . GLY C 1 70 ? 26.616 -1.700 0.444 1.00 12.87 77 GLY C O 1
ATOM 4407 N N . TYR C 1 71 ? 26.484 -0.924 2.552 1.00 12.46 78 TYR C N 1
ATOM 4408 C CA . TYR C 1 71 ? 25.835 0.342 2.160 1.00 11.72 78 TYR C CA 1
ATOM 4409 C C . TYR C 1 71 ? 26.638 1.205 1.170 1.00 11.96 78 TYR C C 1
ATOM 4410 O O . TYR C 1 71 ? 26.084 1.642 0.191 1.00 12.27 78 TYR C O 1
ATOM 4419 N N . ALA C 1 72 ? 27.917 1.470 1.456 1.00 10.82 79 ALA C N 1
ATOM 4420 C CA . ALA C 1 72 ? 28.807 2.233 0.586 1.00 11.73 79 ALA C CA 1
ATOM 4421 C C . ALA C 1 72 ? 29.027 1.607 -0.795 1.00 12.48 79 ALA C C 1
ATOM 4422 O O . ALA C 1 72 ? 29.121 2.308 -1.804 1.00 12.10 79 ALA C O 1
ATOM 4424 N N . GLN C 1 73 ? 29.147 0.276 -0.833 1.00 14.66 80 GLN C N 1
ATOM 4425 C CA . GLN C 1 73 ? 29.317 -0.476 -2.074 1.00 15.23 80 GLN C CA 1
ATOM 4426 C C . GLN C 1 73 ? 28.141 -0.169 -2.991 1.00 16.24 80 GLN C C 1
ATOM 4427 O O . GLN C 1 73 ? 28.344 0.138 -4.173 1.00 16.22 80 GLN C O 1
ATOM 4433 N N . SER C 1 74 ? 26.926 -0.228 -2.431 1.00 15.67 81 SER C N 1
ATOM 4434 C CA . SER C 1 74 ? 25.709 0.055 -3.180 1.00 16.09 81 SER C CA 1
ATOM 4435 C C . SER C 1 74 ? 25.488 1.581 -3.337 1.00 15.70 81 SER C C 1
ATOM 4436 O O . SER C 1 74 ? 24.457 1.989 -3.828 1.00 16.41 81 SER C O 1
ATOM 4439 N N . GLY C 1 75 ? 26.469 2.404 -2.977 1.00 15.61 82 GLY C N 1
ATOM 4440 C CA . GLY C 1 75 ? 26.384 3.874 -3.162 1.00 15.57 82 GLY C CA 1
ATOM 4441 C C . GLY C 1 75 ? 25.262 4.534 -2.358 1.00 15.92 82 GLY C C 1
ATOM 4442 O O . GLY C 1 75 ? 24.643 5.495 -2.827 1.00 15.61 82 GLY C O 1
ATOM 4443 N N . LEU C 1 76 ? 24.971 4.004 -1.168 1.00 14.91 83 LEU C N 1
ATOM 4444 C CA . LEU C 1 76 ? 23.909 4.558 -0.312 1.00 15.36 83 LEU C CA 1
ATOM 4445 C C . LEU C 1 76 ? 24.433 5.604 0.685 1.00 15.99 83 LEU C C 1
ATOM 4446 O O . LEU C 1 76 ? 23.631 6.331 1.290 1.00 16.82 83 LEU C O 1
ATOM 4451 N N . LEU C 1 77 ? 25.761 5.713 0.847 1.00 15.51 84 LEU C N 1
ATOM 4452 C CA . LEU C 1 77 ? 26.306 6.613 1.873 1.00 15.52 84 LEU C CA 1
ATOM 4453 C C . LEU C 1 77 ? 27.065 7.758 1.221 1.00 16.53 84 LEU C C 1
ATOM 4454 O O . LEU C 1 77 ? 27.780 7.533 0.211 1.00 17.36 84 LEU C O 1
ATOM 4459 N N . ALA C 1 78 ? 26.881 8.981 1.743 1.00 15.94 85 ALA C N 1
ATOM 4460 C CA . ALA C 1 78 ? 27.734 10.115 1.348 1.00 16.52 85 ALA C CA 1
ATOM 4461 C C . ALA C 1 78 ? 29.141 10.037 1.986 1.00 16.71 85 ALA C C 1
ATOM 4462 O O . ALA C 1 78 ? 29.291 9.744 3.190 1.00 16.88 85 ALA C O 1
ATOM 4464 N N . GLU C 1 79 ? 30.181 10.293 1.191 1.00 16.11 86 GLU C N 1
ATOM 4465 C CA . GLU C 1 79 ? 31.499 10.445 1.753 1.00 16.42 86 GLU C CA 1
ATOM 4466 C C . GLU C 1 79 ? 31.427 11.629 2.728 1.00 16.56 86 GLU C C 1
ATOM 4467 O O . GLU C 1 79 ? 30.866 12.673 2.401 1.00 16.63 86 GLU C O 1
ATOM 4473 N N . ILE C 1 80 ? 31.974 11.471 3.927 1.00 16.66 87 ILE C N 1
ATOM 4474 C CA . ILE C 1 80 ? 31.883 12.527 4.936 1.00 17.00 87 ILE C CA 1
ATOM 4475 C C . ILE C 1 80 ? 33.111 13.435 4.856 1.00 17.55 87 ILE C C 1
ATOM 4476 O O . ILE C 1 80 ? 34.188 12.975 4.536 1.00 18.02 87 ILE C O 1
ATOM 4481 N N . THR C 1 81 ? 32.941 14.693 5.158 1.00 18.90 88 THR C N 1
ATOM 4482 C CA . THR C 1 81 ? 34.086 15.557 5.097 1.00 19.72 88 THR C CA 1
ATOM 4483 C C . THR C 1 81 ? 34.309 16.229 6.461 1.00 19.13 88 THR C C 1
ATOM 4484 O O . THR C 1 81 ? 33.821 17.313 6.719 1.00 18.39 88 THR C O 1
ATOM 4488 N N . PRO C 1 82 ? 35.104 15.575 7.294 1.00 18.54 89 PRO C N 1
ATOM 4489 C CA . PRO C 1 82 ? 35.637 16.181 8.504 1.00 18.42 89 PRO C CA 1
ATOM 4490 C C . PRO C 1 82 ? 36.925 16.955 8.208 1.00 18.96 89 PRO C C 1
ATOM 4491 O O . PRO C 1 82 ? 37.794 16.480 7.522 1.00 18.72 89 PRO C O 1
ATOM 4495 N N . ASP C 1 83 ? 37.009 18.156 8.746 1.00 18.71 90 ASP C N 1
ATOM 4496 C CA . ASP C 1 83 ? 38.069 19.040 8.497 1.00 19.62 90 ASP C CA 1
ATOM 4497 C C . ASP C 1 83 ? 39.299 18.495 9.258 1.00 19.77 90 ASP C C 1
ATOM 4498 O O . ASP C 1 83 ? 39.186 17.582 10.035 1.00 17.91 90 ASP C O 1
ATOM 4503 N N . LYS C 1 84 ? 40.460 19.088 9.001 1.00 20.29 91 LYS C N 1
ATOM 4504 C CA . LYS C 1 84 ? 41.696 18.668 9.650 1.00 20.83 91 LYS C CA 1
ATOM 4505 C C . LYS C 1 84 ? 41.742 19.131 11.103 1.00 19.94 91 LYS C C 1
ATOM 4506 O O . LYS C 1 84 ? 42.805 19.158 11.722 1.00 19.95 91 LYS C O 1
ATOM 4512 N N . ALA C 1 85 ? 40.582 19.495 11.640 1.00 18.91 92 ALA C N 1
ATOM 4513 C CA . ALA C 1 85 ? 40.488 19.957 13.019 1.00 18.08 92 ALA C CA 1
ATOM 4514 C C . ALA C 1 85 ? 39.455 19.153 13.800 1.00 17.40 92 ALA C C 1
ATOM 4515 O O . ALA C 1 85 ? 39.406 19.214 15.029 1.00 16.75 92 ALA C O 1
ATOM 4517 N N . PHE C 1 86 ? 38.630 18.400 13.080 1.00 16.61 93 PHE C N 1
ATOM 4518 C CA . PHE C 1 86 ? 37.596 17.583 13.703 1.00 15.69 93 PHE C CA 1
ATOM 4519 C C . PHE C 1 86 ? 38.033 16.126 13.810 1.00 16.07 93 PHE C C 1
ATOM 4520 O O . PHE C 1 86 ? 37.616 15.408 14.718 1.00 14.34 93 PHE C O 1
ATOM 4528 N N . GLN C 1 87 ? 38.832 15.734 12.820 1.00 16.45 94 GLN C N 1
ATOM 4529 C CA . GLN C 1 87 ? 39.367 14.395 12.696 1.00 17.38 94 GLN C CA 1
ATOM 4530 C C . GLN C 1 87 ? 40.333 14.145 13.830 1.00 17.74 94 GLN C C 1
ATOM 4531 O O . GLN C 1 87 ? 40.315 13.071 14.432 1.00 16.78 94 GLN C O 1
ATOM 4537 N N . ASP C 1 88 ? 41.086 15.150 14.265 1.00 18.45 95 ASP C N 1
ATOM 4538 C CA . ASP C 1 88 ? 41.976 14.976 15.432 1.00 18.85 95 ASP C CA 1
ATOM 4539 C C . ASP C 1 88 ? 41.299 14.647 16.793 1.00 18.66 95 ASP C C 1
ATOM 4540 O O . ASP C 1 88 ? 41.926 14.071 17.682 1.00 19.27 95 ASP C O 1
ATOM 4545 N N . LYS C 1 89 ? 40.031 15.024 16.933 1.00 18.02 96 LYS C N 1
ATOM 4546 C CA . LYS C 1 89 ? 39.228 14.919 18.143 1.00 18.44 96 LYS C CA 1
ATOM 4547 C C . LYS C 1 89 ? 38.685 13.514 18.444 1.00 17.33 96 LYS C C 1
ATOM 4548 O O . LYS C 1 89 ? 38.136 13.232 19.459 1.00 16.40 96 LYS C O 1
ATOM 4554 N N . LEU C 1 90 ? 38.882 12.626 17.516 1.00 16.99 97 LEU C N 1
ATOM 4555 C CA . LEU C 1 90 ? 38.413 11.260 17.643 1.00 17.52 97 LEU C CA 1
ATOM 4556 C C . LEU C 1 90 ? 39.636 10.347 17.541 1.00 16.77 97 LEU C C 1
ATOM 4557 O O . LEU C 1 90 ? 40.578 10.668 16.836 1.00 17.33 97 LEU C O 1
ATOM 4562 N N . TYR C 1 91 ? 39.609 9.208 18.210 1.00 16.36 98 TYR C N 1
ATOM 4563 C CA . TYR C 1 91 ? 40.695 8.202 18.060 1.00 16.41 98 TYR C CA 1
ATOM 4564 C C . TYR C 1 91 ? 40.872 7.671 16.617 1.00 17.07 98 TYR C C 1
ATOM 4565 O O . TYR C 1 91 ? 39.904 7.342 15.944 1.00 16.27 98 TYR C O 1
ATOM 4574 N N . PRO C 1 92 ? 42.115 7.666 16.115 1.00 17.54 99 PRO C N 1
ATOM 4575 C CA . PRO C 1 92 ? 42.451 7.188 14.761 1.00 18.23 99 PRO C CA 1
ATOM 4576 C C . PRO C 1 92 ? 41.789 5.857 14.421 1.00 18.98 99 PRO C C 1
ATOM 4577 O O . PRO C 1 92 ? 41.279 5.680 13.328 1.00 20.35 99 PRO C O 1
ATOM 4581 N N . PHE C 1 93 ? 41.788 4.937 15.368 1.00 19.13 100 PHE C N 1
ATOM 4582 C CA . PHE C 1 93 ? 41.366 3.592 15.086 1.00 19.04 100 PHE C CA 1
ATOM 4583 C C . PHE C 1 93 ? 39.868 3.532 14.880 1.00 17.69 100 PHE C C 1
ATOM 4584 O O . PHE C 1 93 ? 39.371 2.531 14.363 1.00 17.94 100 PHE C O 1
ATOM 4592 N N . THR C 1 94 ? 39.165 4.579 15.319 1.00 15.60 101 THR C N 1
ATOM 4593 C CA . THR C 1 94 ? 37.717 4.639 15.179 1.00 14.05 101 THR C CA 1
ATOM 4594 C C . THR C 1 94 ? 37.425 5.185 13.748 1.00 14.74 101 THR C C 1
ATOM 4595 O O . THR C 1 94 ? 36.517 4.701 13.103 1.00 14.04 101 THR C O 1
ATOM 4599 N N . TRP C 1 95 ? 38.205 6.181 13.286 1.00 15.19 102 TRP C N 1
ATOM 4600 C CA . TRP C 1 95 ? 38.307 6.470 11.828 1.00 15.42 102 TRP C CA 1
ATOM 4601 C C . TRP C 1 95 ? 38.589 5.226 10.973 1.00 15.65 102 TRP C C 1
ATOM 4602 O O . TRP C 1 95 ? 37.988 5.070 9.920 1.00 15.01 102 TRP C O 1
ATOM 4613 N N . ASP C 1 96 ? 39.499 4.345 11.396 1.00 15.47 103 ASP C N 1
ATOM 4614 C CA . ASP C 1 96 ? 39.795 3.197 10.562 1.00 15.64 103 ASP C CA 1
ATOM 4615 C C . ASP C 1 96 ? 38.530 2.360 10.357 1.00 15.18 103 ASP C C 1
ATOM 4616 O O . ASP C 1 96 ? 38.287 1.804 9.305 1.00 15.45 103 ASP C O 1
ATOM 4621 N N . ALA C 1 97 ? 37.717 2.247 11.399 1.00 14.76 104 ALA C N 1
ATOM 4622 C CA . ALA C 1 97 ? 36.542 1.374 11.356 1.00 13.81 104 ALA C CA 1
ATOM 4623 C C . ALA C 1 97 ? 35.539 1.741 10.251 1.00 13.21 104 ALA C C 1
ATOM 4624 O O . ALA C 1 97 ? 34.797 0.885 9.777 1.00 12.89 104 ALA C O 1
ATOM 4626 N N . VAL C 1 98 ? 35.507 3.027 9.896 1.00 12.79 105 VAL C N 1
ATOM 4627 C CA . VAL C 1 98 ? 34.513 3.618 8.966 1.00 13.23 105 VAL C CA 1
ATOM 4628 C C . VAL C 1 98 ? 35.176 4.047 7.616 1.00 13.87 105 VAL C C 1
ATOM 4629 O O . VAL C 1 98 ? 34.680 4.907 6.891 1.00 14.50 105 VAL C O 1
ATOM 4633 N N . ARG C 1 99 ? 36.344 3.492 7.340 1.00 14.24 106 ARG C N 1
ATOM 4634 C CA . ARG C 1 99 ? 36.996 3.709 6.055 1.00 16.60 106 ARG C CA 1
ATOM 4635 C C . ARG C 1 99 ? 36.539 2.606 5.109 1.00 15.72 106 ARG C C 1
ATOM 4636 O O . ARG C 1 99 ? 36.630 1.429 5.442 1.00 15.63 106 ARG C O 1
ATOM 4644 N N . TYR C 1 100 ? 36.000 2.974 3.955 1.00 16.22 107 TYR C N 1
ATOM 4645 C CA . TYR C 1 100 ? 35.682 1.959 2.918 1.00 16.03 107 TYR C CA 1
ATOM 4646 C C . TYR C 1 100 ? 36.300 2.342 1.572 1.00 16.19 107 TYR C C 1
ATOM 4647 O O . TYR C 1 100 ? 36.013 3.407 1.038 1.00 15.80 107 TYR C O 1
ATOM 4656 N N . ASN C 1 101 ? 37.159 1.489 1.036 1.00 16.98 108 ASN C N 1
ATOM 4657 C CA . ASN C 1 101 ? 37.967 1.866 -0.128 1.00 19.16 108 ASN C CA 1
ATOM 4658 C C . ASN C 1 101 ? 38.692 3.191 -0.003 1.00 17.93 108 ASN C C 1
ATOM 4659 O O . ASN C 1 101 ? 38.770 3.915 -0.967 1.00 17.61 108 ASN C O 1
ATOM 4664 N N . GLY C 1 102 ? 39.189 3.489 1.192 1.00 17.30 109 GLY C N 1
ATOM 4665 C CA . GLY C 1 102 ? 39.955 4.683 1.466 1.00 17.93 109 GLY C CA 1
ATOM 4666 C C . GLY C 1 102 ? 39.163 5.941 1.750 1.00 17.76 109 GLY C C 1
ATOM 4667 O O . GLY C 1 102 ? 39.747 6.961 2.110 1.00 19.78 109 GLY C O 1
ATOM 4668 N N . LYS C 1 103 ? 37.842 5.877 1.619 1.00 17.42 110 LYS C N 1
ATOM 4669 C CA . LYS C 1 103 ? 36.950 7.002 1.946 1.00 16.78 110 LYS C CA 1
ATOM 4670 C C . LYS C 1 103 ? 36.374 6.844 3.329 1.00 15.25 110 LYS C C 1
ATOM 4671 O O . LYS C 1 103 ? 36.019 5.744 3.698 1.00 15.49 110 LYS C O 1
ATOM 4677 N N . LEU C 1 104 ? 36.291 7.928 4.094 1.00 14.07 111 LEU C N 1
ATOM 4678 C CA . LEU C 1 104 ? 35.451 7.911 5.326 1.00 14.94 111 LEU C CA 1
ATOM 4679 C C . LEU C 1 104 ? 33.974 7.964 4.990 1.00 14.77 111 LEU C C 1
ATOM 4680 O O . LEU C 1 104 ? 33.529 8.873 4.359 1.00 14.56 111 LEU C O 1
ATOM 4685 N N . ILE C 1 105 ? 33.254 6.927 5.323 1.00 15.72 112 ILE C N 1
ATOM 4686 C CA . ILE C 1 105 ? 31.862 6.871 4.985 1.00 14.95 112 ILE C CA 1
ATOM 4687 C C . ILE C 1 105 ? 30.952 6.978 6.223 1.00 14.95 112 ILE C C 1
ATOM 4688 O O . ILE C 1 105 ? 29.808 6.621 6.175 1.00 15.30 112 ILE C O 1
ATOM 4693 N N . ALA C 1 106 ? 31.490 7.463 7.327 1.00 14.20 113 ALA C N 1
ATOM 4694 C CA . ALA C 1 106 ? 30.701 7.756 8.527 1.00 14.06 113 ALA C CA 1
ATOM 4695 C C . ALA C 1 106 ? 31.461 8.372 9.717 1.00 14.41 113 ALA C C 1
ATOM 4696 O O . ALA C 1 106 ? 32.663 8.376 9.790 1.00 14.66 113 ALA C O 1
ATOM 4698 N N . TYR C 1 107 ? 30.717 8.912 10.650 1.00 14.48 114 TYR C N 1
ATOM 4699 C CA . TYR C 1 107 ? 31.288 9.328 11.883 1.00 14.21 114 TYR C CA 1
ATOM 4700 C C . TYR C 1 107 ? 31.303 8.130 12.823 1.00 14.36 114 TYR C C 1
ATOM 4701 O O . TYR C 1 107 ? 30.337 7.443 12.919 1.00 15.48 114 TYR C O 1
ATOM 4710 N N . PRO C 1 108 ? 32.413 7.915 13.525 1.00 14.67 115 PRO C N 1
ATOM 4711 C CA . PRO C 1 108 ? 32.423 6.952 14.600 1.00 13.69 115 PRO C CA 1
ATOM 4712 C C . PRO C 1 108 ? 32.179 7.340 16.048 1.00 14.83 115 PRO C C 1
ATOM 4713 O O . PRO C 1 108 ? 32.978 8.092 16.646 1.00 15.54 115 PRO C O 1
ATOM 4717 N N . ILE C 1 109 ? 31.086 6.860 16.618 1.00 13.30 116 ILE C N 1
ATOM 4718 C CA . ILE C 1 109 ? 30.548 7.407 17.862 1.00 12.02 116 ILE C CA 1
ATOM 4719 C C . ILE C 1 109 ? 31.173 6.787 19.119 1.00 11.43 116 ILE C C 1
ATOM 4720 O O . ILE C 1 109 ? 31.527 7.508 20.082 1.00 12.04 116 ILE C O 1
ATOM 4725 N N . ALA C 1 110 ? 31.277 5.461 19.128 1.00 10.25 117 ALA C N 1
ATOM 4726 C CA . ALA C 1 110 ? 31.615 4.710 20.343 1.00 11.61 117 ALA C CA 1
ATOM 4727 C C . ALA C 1 110 ? 32.248 3.409 19.857 1.00 12.63 117 ALA C C 1
ATOM 4728 O O . ALA C 1 110 ? 32.107 3.021 18.691 1.00 12.05 117 ALA C O 1
ATOM 4730 N N . VAL C 1 111 ? 32.869 2.725 20.796 1.00 13.25 118 VAL C N 1
ATOM 4731 C CA . VAL C 1 111 ? 33.419 1.396 20.646 1.00 13.60 118 VAL C CA 1
ATOM 4732 C C . VAL C 1 111 ? 32.739 0.432 21.620 1.00 13.82 118 VAL C C 1
ATOM 4733 O O . VAL C 1 111 ? 32.716 0.632 22.869 1.00 14.02 118 VAL C O 1
ATOM 4737 N N . GLU C 1 112 ? 32.203 -0.628 21.045 1.00 12.98 119 GLU C N 1
ATOM 4738 C CA . GLU C 1 112 ? 31.391 -1.556 21.799 1.00 13.30 119 GLU C CA 1
ATOM 4739 C C . GLU C 1 112 ? 32.065 -2.898 21.940 1.00 13.49 119 GLU C C 1
ATOM 4740 O O . GLU C 1 112 ? 32.540 -3.414 20.969 1.00 13.44 119 GLU C O 1
ATOM 4746 N N . ALA C 1 113 ? 32.134 -3.449 23.161 1.00 14.33 120 ALA C N 1
ATOM 4747 C CA . ALA C 1 113 ? 32.410 -4.872 23.292 1.00 14.32 120 ALA C CA 1
ATOM 4748 C C . ALA C 1 113 ? 31.497 -5.545 24.340 1.00 14.20 120 ALA C C 1
ATOM 4749 O O . ALA C 1 113 ? 31.063 -4.903 25.312 1.00 12.90 120 ALA C O 1
ATOM 4751 N N . LEU C 1 114 ? 31.178 -6.821 24.095 1.00 13.06 121 LEU C N 1
ATOM 4752 C CA . LEU C 1 114 ? 30.489 -7.645 25.098 1.00 12.53 121 LEU C CA 1
ATOM 4753 C C . LEU C 1 114 ? 31.388 -7.850 26.284 1.00 11.91 121 LEU C C 1
ATOM 4754 O O . LEU C 1 114 ? 32.619 -7.992 26.126 1.00 11.00 121 LEU C O 1
ATOM 4759 N N . SER C 1 115 ? 30.798 -7.828 27.470 1.00 11.26 122 SER C N 1
ATOM 4760 C CA . SER C 1 115 ? 31.521 -8.194 28.694 1.00 11.48 122 SER C CA 1
ATOM 4761 C C . SER C 1 115 ? 30.649 -9.222 29.421 1.00 11.95 122 SER C C 1
ATOM 4762 O O . SER C 1 115 ? 29.458 -9.391 29.089 1.00 11.81 122 SER C O 1
ATOM 4765 N N . LEU C 1 116 ? 31.224 -9.893 30.411 1.00 12.28 123 LEU C N 1
ATOM 4766 C CA . LEU C 1 116 ? 30.427 -10.686 31.325 1.00 11.79 123 LEU C CA 1
ATOM 4767 C C . LEU C 1 116 ? 29.826 -9.788 32.410 1.00 12.53 123 LEU C C 1
ATOM 4768 O O . LEU C 1 116 ? 30.497 -8.903 32.968 1.00 12.23 123 LEU C O 1
ATOM 4773 N N . ILE C 1 117 ? 28.571 -10.044 32.763 1.00 12.86 124 ILE C N 1
ATOM 4774 C CA . ILE C 1 117 ? 27.941 -9.273 33.810 1.00 13.03 124 ILE C CA 1
ATOM 4775 C C . ILE C 1 117 ? 27.416 -10.224 34.865 1.00 14.38 124 ILE C C 1
ATOM 4776 O O . ILE C 1 117 ? 26.653 -11.124 34.555 1.00 13.49 124 ILE C O 1
ATOM 4781 N N . TYR C 1 118 ? 27.778 -9.977 36.123 1.00 14.34 125 TYR C N 1
ATOM 4782 C CA . TYR C 1 118 ? 27.355 -10.886 37.165 1.00 15.44 125 TYR C CA 1
ATOM 4783 C C . TYR C 1 118 ? 26.661 -10.204 38.354 1.00 15.58 125 TYR C C 1
ATOM 4784 O O . TYR C 1 118 ? 26.874 -8.986 38.603 1.00 15.51 125 TYR C O 1
ATOM 4793 N N . ASN C 1 119 ? 25.853 -10.987 39.077 1.00 13.23 126 ASN C N 1
ATOM 4794 C CA . ASN C 1 119 ? 25.155 -10.492 40.266 1.00 12.95 126 ASN C CA 1
ATOM 4795 C C . ASN C 1 119 ? 26.076 -10.727 41.467 1.00 13.09 126 ASN C C 1
ATOM 4796 O O . ASN C 1 119 ? 26.432 -11.875 41.796 1.00 10.89 126 ASN C O 1
ATOM 4801 N N . LYS C 1 120 ? 26.474 -9.635 42.112 1.00 13.13 127 LYS C N 1
ATOM 4802 C CA . LYS C 1 120 ? 27.349 -9.709 43.275 1.00 13.78 127 LYS C CA 1
ATOM 4803 C C . LYS C 1 120 ? 26.604 -10.303 44.461 1.00 14.38 127 LYS C C 1
ATOM 4804 O O . LYS C 1 120 ? 27.212 -10.851 45.381 1.00 13.40 127 LYS C O 1
ATOM 4810 N N . ASP C 1 121 ? 25.280 -10.197 44.429 1.00 15.97 128 ASP C N 1
ATOM 4811 C CA . ASP C 1 121 ? 24.443 -10.733 45.495 1.00 16.89 128 ASP C CA 1
ATOM 4812 C C . ASP C 1 121 ? 24.327 -12.251 45.396 1.00 16.15 128 ASP C C 1
ATOM 4813 O O . ASP C 1 121 ? 23.831 -12.904 46.314 1.00 16.05 128 ASP C O 1
ATOM 4818 N N . LEU C 1 122 ? 24.787 -12.808 44.280 1.00 13.97 129 LEU C N 1
ATOM 4819 C CA . LEU C 1 122 ? 24.730 -14.235 44.077 1.00 13.99 129 LEU C CA 1
ATOM 4820 C C . LEU C 1 122 ? 26.076 -14.920 43.905 1.00 14.81 129 LEU C C 1
ATOM 4821 O O . LEU C 1 122 ? 26.179 -16.078 44.148 1.00 15.56 129 LEU C O 1
ATOM 4826 N N . LEU C 1 123 ? 27.095 -14.190 43.500 1.00 14.30 130 LEU C N 1
ATOM 4827 C CA . LEU C 1 123 ? 28.458 -14.726 43.296 1.00 16.47 130 LEU C CA 1
ATOM 4828 C C . LEU C 1 123 ? 29.547 -13.860 43.938 1.00 16.53 130 LEU C C 1
ATOM 4829 O O . LEU C 1 123 ? 29.612 -12.670 43.667 1.00 17.47 130 LEU C O 1
ATOM 4834 N N . PRO C 1 124 ? 30.456 -14.470 44.734 1.00 16.58 131 PRO C N 1
ATOM 4835 C CA . PRO C 1 124 ? 31.588 -13.711 45.272 1.00 16.67 131 PRO C CA 1
ATOM 4836 C C . PRO C 1 124 ? 32.382 -13.095 44.104 1.00 16.45 131 PRO C C 1
ATOM 4837 O O . PRO C 1 124 ? 32.653 -11.875 44.055 1.00 14.87 131 PRO C O 1
ATOM 4841 N N . ASN C 1 125 ? 32.591 -13.938 43.193 1.00 16.87 132 ASN C N 1
ATOM 4842 C CA . ASN C 1 125 ? 33.287 -13.575 41.997 1.00 18.20 132 ASN C CA 1
ATOM 4843 C C . ASN C 1 125 ? 32.732 -14.411 40.827 1.00 17.48 132 ASN C C 1
ATOM 4844 O O . ASN C 1 125 ? 32.181 -15.495 41.040 1.00 16.91 132 ASN C O 1
ATOM 4849 N N . PRO C 1 126 ? 32.965 -13.902 39.538 1.00 17.60 133 PRO C N 1
ATOM 4850 C CA . PRO C 1 126 ? 32.485 -14.618 38.351 1.00 17.78 133 PRO C CA 1
ATOM 4851 C C . PRO C 1 126 ? 33.505 -15.716 37.976 1.00 17.90 133 PRO C C 1
ATOM 4852 O O . PRO C 1 126 ? 34.694 -15.556 38.206 1.00 18.19 133 PRO C O 1
ATOM 4856 N N . PRO C 1 127 ? 33.051 -16.828 37.390 1.00 18.30 134 PRO C N 1
ATOM 4857 C CA . PRO C 1 127 ? 33.971 -17.811 36.862 1.00 18.22 134 PRO C CA 1
ATOM 4858 C C . PRO C 1 127 ? 35.018 -17.223 35.878 1.00 18.04 134 PRO C C 1
ATOM 4859 O O . PRO C 1 127 ? 34.670 -16.460 34.973 1.00 19.09 134 PRO C O 1
ATOM 4863 N N . LYS C 1 128 ? 36.263 -17.629 36.028 1.00 17.22 135 LYS C N 1
ATOM 4864 C CA . LYS C 1 128 ? 37.296 -17.359 35.057 1.00 18.47 135 LYS C CA 1
ATOM 4865 C C . LYS C 1 128 ? 37.087 -18.146 33.756 1.00 15.96 135 LYS C C 1
ATOM 4866 O O . LYS C 1 128 ? 37.615 -17.768 32.707 1.00 14.99 135 LYS C O 1
ATOM 4872 N N . THR C 1 129 ? 36.413 -19.290 33.837 1.00 13.45 136 THR C N 1
ATOM 4873 C CA . THR C 1 129 ? 36.370 -20.203 32.696 1.00 11.25 136 THR C CA 1
ATOM 4874 C C . THR C 1 129 ? 34.897 -20.554 32.322 1.00 11.04 136 THR C C 1
ATOM 4875 O O . THR C 1 129 ? 33.986 -20.562 33.202 1.00 9.94 136 THR C O 1
ATOM 4879 N N . TRP C 1 130 ? 34.670 -20.852 31.042 1.00 9.97 137 TRP C N 1
ATOM 4880 C CA . TRP C 1 130 ? 33.397 -21.378 30.569 1.00 10.43 137 TRP C CA 1
ATOM 4881 C C . TRP C 1 130 ? 33.192 -22.761 31.178 1.00 11.33 137 TRP C C 1
ATOM 4882 O O . TRP C 1 130 ? 32.067 -23.155 31.474 1.00 11.60 137 TRP C O 1
ATOM 4893 N N . GLU C 1 131 ? 34.292 -23.473 31.412 1.00 12.10 138 GLU C N 1
ATOM 4894 C CA . GLU C 1 131 ? 34.249 -24.877 31.792 1.00 13.10 138 GLU C CA 1
ATOM 4895 C C . GLU C 1 131 ? 33.701 -25.048 33.218 1.00 12.88 138 GLU C C 1
ATOM 4896 O O . GLU C 1 131 ? 33.199 -26.107 33.563 1.00 13.23 138 GLU C O 1
ATOM 4902 N N . GLU C 1 132 ? 33.723 -23.990 34.012 1.00 13.38 139 GLU C N 1
ATOM 4903 C CA . GLU C 1 132 ? 33.172 -24.089 35.344 1.00 15.08 139 GLU C CA 1
ATOM 4904 C C . GLU C 1 132 ? 31.696 -23.669 35.492 1.00 15.25 139 GLU C C 1
ATOM 4905 O O . GLU C 1 132 ? 31.156 -23.741 36.591 1.00 15.31 139 GLU C O 1
ATOM 4911 N N . ILE C 1 133 ? 31.065 -23.279 34.387 1.00 14.64 140 ILE C N 1
ATOM 4912 C CA . ILE C 1 133 ? 29.650 -22.904 34.372 1.00 14.72 140 ILE C CA 1
ATOM 4913 C C . ILE C 1 133 ? 28.649 -24.075 34.608 1.00 13.73 140 ILE C C 1
ATOM 4914 O O . ILE C 1 133 ? 27.684 -23.958 35.389 1.00 13.18 140 ILE C O 1
ATOM 4919 N N . PRO C 1 134 ? 28.888 -25.221 33.979 1.00 13.35 141 PRO C N 1
ATOM 4920 C CA . PRO C 1 134 ? 27.992 -26.315 34.274 1.00 13.17 141 PRO C CA 1
ATOM 4921 C C . PRO C 1 134 ? 27.859 -26.605 35.807 1.00 12.85 141 PRO C C 1
ATOM 4922 O O . PRO C 1 134 ? 26.752 -26.703 36.338 1.00 12.01 141 PRO C O 1
ATOM 4926 N N . ALA C 1 135 ? 28.984 -26.676 36.508 1.00 12.11 142 ALA C N 1
ATOM 4927 C CA . ALA C 1 135 ? 28.969 -26.899 37.964 1.00 11.00 142 ALA C CA 1
ATOM 4928 C C . ALA C 1 135 ? 28.407 -25.721 38.754 1.00 11.52 142 ALA C C 1
ATOM 4929 O O . ALA C 1 135 ? 27.727 -25.926 39.734 1.00 11.69 142 ALA C O 1
ATOM 4931 N N . LEU C 1 136 ? 28.686 -24.474 38.347 1.00 12.33 143 LEU C N 1
ATOM 4932 C CA . LEU C 1 136 ? 28.017 -23.329 38.982 1.00 11.73 143 LEU C CA 1
ATOM 4933 C C . LEU C 1 136 ? 26.495 -23.357 38.804 1.00 11.49 143 LEU C C 1
ATOM 4934 O O . LEU C 1 136 ? 25.738 -23.061 39.697 1.00 11.99 143 LEU C O 1
ATOM 4939 N N . ASP C 1 137 ? 26.020 -23.783 37.665 1.00 12.86 144 ASP C N 1
ATOM 4940 C CA . ASP C 1 137 ? 24.592 -23.891 37.407 1.00 13.60 144 ASP C CA 1
ATOM 4941 C C . ASP C 1 137 ? 23.854 -24.899 38.291 1.00 13.66 144 ASP C C 1
ATOM 4942 O O . ASP C 1 137 ? 22.802 -24.660 38.727 1.00 12.75 144 ASP C O 1
ATOM 4947 N N . LYS C 1 138 ? 24.497 -26.044 38.506 1.00 14.98 145 LYS C N 1
ATOM 4948 C CA . LYS C 1 138 ? 23.953 -27.092 39.356 1.00 15.94 145 LYS C CA 1
ATOM 4949 C C . LYS C 1 138 ? 23.708 -26.537 40.750 1.00 16.41 145 LYS C C 1
ATOM 4950 O O . LYS C 1 138 ? 22.616 -26.679 41.300 1.00 15.92 145 LYS C O 1
ATOM 4956 N N . GLU C 1 139 ? 24.726 -25.897 41.319 1.00 17.80 146 GLU C N 1
ATOM 4957 C CA . GLU C 1 139 ? 24.563 -25.259 42.630 1.00 19.18 146 GLU C CA 1
ATOM 4958 C C . GLU C 1 139 ? 23.395 -24.301 42.558 1.00 16.89 146 GLU C C 1
ATOM 4959 O O . GLU C 1 139 ? 22.487 -24.366 43.346 1.00 16.93 146 GLU C O 1
ATOM 4965 N N . LEU C 1 140 ? 23.421 -23.363 41.638 1.00 16.39 147 LEU C N 1
ATOM 4966 C CA . LEU C 1 140 ? 22.380 -22.359 41.577 1.00 15.66 147 LEU C CA 1
ATOM 4967 C C . LEU C 1 140 ? 20.974 -22.870 41.394 1.00 15.13 147 LEU C C 1
AT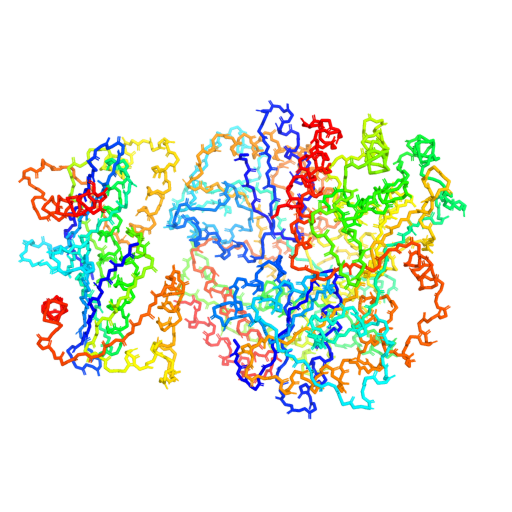OM 4968 O O . LEU C 1 140 ? 20.085 -22.408 41.989 1.00 14.58 147 LEU C O 1
ATOM 4973 N N . LYS C 1 141 ? 20.836 -23.879 40.582 1.00 14.80 148 LYS C N 1
ATOM 4974 C CA . LYS C 1 141 ? 19.638 -24.597 40.398 1.00 16.21 148 LYS C CA 1
ATOM 4975 C C . LYS C 1 141 ? 18.960 -25.197 41.634 1.00 16.62 148 LYS C C 1
ATOM 4976 O O . LYS C 1 141 ? 17.772 -25.203 41.735 1.00 16.10 148 LYS C O 1
ATOM 4982 N N . ALA C 1 142 ? 19.738 -25.709 42.550 1.00 16.37 149 ALA C N 1
ATOM 4983 C CA . ALA C 1 142 ? 19.215 -26.236 43.762 1.00 16.82 149 ALA C CA 1
ATOM 4984 C C . ALA C 1 142 ? 18.633 -25.161 44.621 1.00 18.16 149 ALA C C 1
ATOM 4985 O O . ALA C 1 142 ? 17.959 -25.446 45.556 1.00 19.40 149 ALA C O 1
ATOM 4987 N N . LYS C 1 143 ? 18.936 -23.918 44.318 1.00 19.11 150 LYS C N 1
ATOM 4988 C CA . LYS C 1 143 ? 18.379 -22.792 45.014 1.00 21.07 150 LYS C CA 1
ATOM 4989 C C . LYS C 1 143 ? 17.387 -21.992 44.217 1.00 20.59 150 LYS C C 1
ATOM 4990 O O . LYS C 1 143 ? 17.089 -20.910 44.568 1.00 21.87 150 LYS C O 1
ATOM 4996 N N . GLY C 1 144 ? 16.873 -22.533 43.144 1.00 19.93 151 GLY C N 1
ATOM 4997 C CA . GLY C 1 144 ? 15.908 -21.813 42.369 1.00 18.42 151 GLY C CA 1
ATOM 4998 C C . GLY C 1 144 ? 16.401 -20.904 41.266 1.00 17.96 151 GLY C C 1
ATOM 4999 O O . GLY C 1 144 ? 15.602 -20.268 40.649 1.00 17.62 151 GLY C O 1
ATOM 5000 N N . LYS C 1 145 ? 17.700 -20.880 41.007 1.00 16.70 152 LYS C N 1
ATOM 5001 C CA . LYS C 1 145 ? 18.318 -19.970 40.016 1.00 16.98 152 LYS C CA 1
ATOM 5002 C C . LYS C 1 145 ? 19.128 -20.686 38.923 1.00 15.90 152 LYS C C 1
ATOM 5003 O O . LYS C 1 145 ? 19.251 -21.878 38.937 1.00 17.37 152 LYS C O 1
ATOM 5009 N N . SER C 1 146 ? 19.681 -19.938 37.993 1.00 14.43 153 SER C N 1
ATOM 5010 C CA . SER C 1 146 ? 20.587 -20.462 36.972 1.00 13.20 153 SER C CA 1
ATOM 5011 C C . SER C 1 146 ? 21.917 -19.662 37.031 1.00 12.27 153 SER C C 1
ATOM 5012 O O . SER C 1 146 ? 21.979 -18.590 37.646 1.00 13.03 153 SER C O 1
ATOM 5015 N N . ALA C 1 147 ? 22.962 -20.181 36.399 1.00 11.74 154 ALA C N 1
ATOM 5016 C CA . ALA C 1 147 ? 24.242 -19.502 36.333 1.00 11.09 154 ALA C CA 1
ATOM 5017 C C . ALA C 1 147 ? 24.293 -18.366 35.302 1.00 10.94 154 ALA C C 1
ATOM 5018 O O . ALA C 1 147 ? 24.746 -17.226 35.601 1.00 10.72 154 ALA C O 1
ATOM 5020 N N . LEU C 1 148 ? 23.805 -18.667 34.103 1.00 10.84 155 LEU C N 1
ATOM 5021 C CA . LEU C 1 148 ? 23.985 -17.790 32.904 1.00 11.27 155 LEU C CA 1
ATOM 5022 C C . LEU C 1 148 ? 22.838 -17.776 31.915 1.00 11.37 155 LEU C C 1
ATOM 5023 O O . LEU C 1 148 ? 22.375 -18.813 31.508 1.00 10.68 155 LEU C O 1
ATOM 5028 N N . MET C 1 149 ? 22.422 -16.582 31.499 1.00 12.34 156 MET C N 1
ATOM 5029 C CA . MET C 1 149 ? 21.440 -16.444 30.444 1.00 14.44 156 MET C CA 1
ATOM 5030 C C . MET C 1 149 ? 21.859 -15.272 29.564 1.00 13.97 156 MET C C 1
ATOM 5031 O O . MET C 1 149 ? 22.253 -14.196 30.073 1.00 12.82 156 MET C O 1
ATOM 5036 N N . PHE C 1 150 ? 21.805 -15.486 28.247 1.00 12.53 157 PHE C N 1
ATOM 5037 C CA . PHE C 1 150 ? 22.078 -14.399 27.321 1.00 11.59 157 PHE C CA 1
ATOM 5038 C C . PHE C 1 150 ? 21.500 -14.797 25.967 1.00 12.59 157 PHE C C 1
ATOM 5039 O O . PHE C 1 150 ? 21.156 -15.980 25.757 1.00 11.67 157 PHE C O 1
ATOM 5047 N N . ASN C 1 151 ? 21.479 -13.864 25.047 1.00 12.94 158 ASN C N 1
ATOM 5048 C CA . ASN C 1 151 ? 20.890 -14.065 23.758 1.00 13.20 158 ASN C CA 1
ATOM 5049 C C . ASN C 1 151 ? 21.502 -15.126 22.900 1.00 14.52 158 ASN C C 1
ATOM 5050 O O . ASN C 1 151 ? 22.567 -14.983 22.406 1.00 15.65 158 ASN C O 1
ATOM 5055 N N . LEU C 1 152 ? 20.768 -16.190 22.715 1.00 15.38 159 LEU C N 1
ATOM 5056 C CA . LEU C 1 152 ? 21.232 -17.262 21.913 1.00 15.96 159 LEU C CA 1
ATOM 5057 C C . LEU C 1 152 ? 20.770 -17.128 20.477 1.00 16.52 159 LEU C C 1
ATOM 5058 O O . LEU C 1 152 ? 21.160 -17.924 19.669 1.00 19.02 159 LEU C O 1
ATOM 5063 N N . GLN C 1 153 ? 19.986 -16.096 20.149 1.00 16.38 160 GLN C N 1
ATOM 5064 C CA . GLN C 1 153 ? 19.395 -16.029 18.787 1.00 15.46 160 GLN C CA 1
ATOM 5065 C C . GLN C 1 153 ? 20.303 -15.228 17.848 1.00 17.14 160 GLN C C 1
ATOM 5066 O O . GLN C 1 153 ? 20.227 -15.364 16.575 1.00 17.92 160 GLN C O 1
ATOM 5072 N N . GLU C 1 154 ? 21.152 -14.384 18.454 1.00 14.48 161 GLU C N 1
ATOM 5073 C CA . GLU C 1 154 ? 21.958 -13.480 17.680 1.00 13.42 161 GLU C CA 1
ATOM 5074 C C . GLU C 1 154 ? 23.389 -13.914 17.791 1.00 12.80 161 GLU C C 1
ATOM 5075 O O . GLU C 1 154 ? 23.870 -14.036 18.894 1.00 13.65 161 GLU C O 1
ATOM 5081 N N . PRO C 1 155 ? 24.060 -14.217 16.657 1.00 12.64 162 PRO C N 1
ATOM 5082 C CA . PRO C 1 155 ? 25.449 -14.753 16.710 1.00 12.93 162 PRO C CA 1
ATOM 5083 C C . PRO C 1 155 ? 26.521 -13.815 17.361 1.00 12.56 162 PRO C C 1
ATOM 5084 O O . PRO C 1 155 ? 27.597 -14.264 17.761 1.00 13.66 162 PRO C O 1
ATOM 5088 N N . TYR C 1 156 ? 26.223 -12.524 17.445 1.00 12.21 163 TYR C N 1
ATOM 5089 C CA . TYR C 1 156 ? 27.079 -11.528 18.077 1.00 10.18 163 TYR C CA 1
ATOM 5090 C C . TYR C 1 156 ? 27.410 -11.958 19.529 1.00 9.77 163 TYR C C 1
ATOM 5091 O O . TYR C 1 156 ? 28.501 -11.674 20.071 1.00 9.36 163 TYR C O 1
ATOM 5100 N N . PHE C 1 157 ? 26.508 -12.711 20.121 1.00 8.89 164 PHE C N 1
ATOM 5101 C CA . PHE C 1 157 ? 26.640 -13.030 21.576 1.00 10.45 164 PHE C CA 1
ATOM 5102 C C . PHE C 1 157 ? 27.327 -14.384 21.791 1.00 10.16 164 PHE C C 1
ATOM 5103 O O . PHE C 1 157 ? 27.909 -14.610 22.853 1.00 10.40 164 PHE C O 1
ATOM 5111 N N . THR C 1 158 ? 27.178 -15.287 20.810 1.00 9.16 165 THR C N 1
ATOM 5112 C CA . THR C 1 158 ? 27.869 -16.586 20.815 1.00 10.43 165 THR C CA 1
ATOM 5113 C C . THR C 1 158 ? 29.247 -16.570 20.127 1.00 10.76 165 THR C C 1
ATOM 5114 O O . THR C 1 158 ? 30.064 -17.458 20.364 1.00 12.69 165 THR C O 1
ATOM 5118 N N . TRP C 1 159 ? 29.486 -15.592 19.270 1.00 11.82 166 TRP C N 1
ATOM 5119 C CA . TRP C 1 159 ? 30.760 -15.478 18.543 1.00 13.33 166 TRP C CA 1
ATOM 5120 C C . TRP C 1 159 ? 32.008 -15.444 19.442 1.00 12.96 166 TRP C C 1
ATOM 5121 O O . TRP C 1 159 ? 33.037 -16.073 19.127 1.00 13.44 166 TRP C O 1
ATOM 5132 N N . PRO C 1 160 ? 31.943 -14.722 20.581 1.00 13.45 167 PRO C N 1
ATOM 5133 C CA . PRO C 1 160 ? 33.103 -14.698 21.485 1.00 12.90 167 PRO C CA 1
ATOM 5134 C C . PRO C 1 160 ? 33.561 -16.096 21.931 1.00 12.93 167 PRO C C 1
ATOM 5135 O O . PRO C 1 160 ? 34.769 -16.343 22.039 1.00 11.65 167 PRO C O 1
ATOM 5139 N N . LEU C 1 161 ? 32.588 -16.983 22.204 1.00 11.87 168 LEU C N 1
ATOM 5140 C CA . LEU C 1 161 ? 32.890 -18.387 22.490 1.00 12.67 168 LEU C CA 1
ATOM 5141 C C . LEU C 1 161 ? 33.421 -19.186 21.228 1.00 13.56 168 LEU C C 1
ATOM 5142 O O . LEU C 1 161 ? 34.361 -19.970 21.333 1.00 13.81 168 LEU C O 1
ATOM 5147 N N . ILE C 1 162 ? 32.851 -18.932 20.042 1.00 13.34 169 ILE C N 1
ATOM 5148 C CA . ILE C 1 162 ? 33.172 -19.676 18.836 1.00 12.93 169 ILE C CA 1
ATOM 5149 C C . ILE C 1 162 ? 34.584 -19.342 18.385 1.00 12.36 169 ILE C C 1
ATOM 5150 O O . ILE C 1 162 ? 35.346 -20.232 17.976 1.00 12.65 169 ILE C O 1
ATOM 5155 N N . ALA C 1 163 ? 34.945 -18.062 18.524 1.00 11.95 170 ALA C N 1
ATOM 5156 C CA . ALA C 1 163 ? 36.246 -17.496 18.113 1.00 11.61 170 ALA C CA 1
ATOM 5157 C C . ALA C 1 163 ? 37.398 -17.858 19.060 1.00 13.22 170 ALA C C 1
ATOM 5158 O O . ALA C 1 163 ? 38.585 -17.858 18.642 1.00 13.17 170 ALA C O 1
ATOM 5160 N N . ALA C 1 164 ? 37.051 -18.109 20.338 1.00 13.71 171 ALA C N 1
ATOM 5161 C CA . ALA C 1 164 ? 38.004 -18.357 21.441 1.00 14.05 171 ALA C CA 1
ATOM 5162 C C . ALA C 1 164 ? 39.192 -19.283 21.133 1.00 14.34 171 ALA C C 1
ATOM 5163 O O . ALA C 1 164 ? 40.352 -18.904 21.258 1.00 16.32 171 ALA C O 1
ATOM 5165 N N . ASP C 1 165 ? 38.891 -20.491 20.709 1.00 15.54 172 ASP C N 1
ATOM 5166 C CA . ASP C 1 165 ? 39.878 -21.559 20.444 1.00 15.43 172 ASP C CA 1
ATOM 5167 C C . ASP C 1 165 ? 40.181 -21.632 18.928 1.00 14.62 172 ASP C C 1
ATOM 5168 O O . ASP C 1 165 ? 40.658 -22.623 18.450 1.00 15.30 172 ASP C O 1
ATOM 5173 N N . GLY C 1 166 ? 39.848 -20.611 18.143 1.00 13.83 173 GLY C N 1
ATOM 5174 C CA . GLY C 1 166 ? 40.323 -20.589 16.759 1.00 13.01 173 GLY C CA 1
ATOM 5175 C C . GLY C 1 166 ? 39.366 -20.205 15.638 1.00 13.53 173 GLY C C 1
ATOM 5176 O O . GLY C 1 166 ? 39.783 -20.054 14.508 1.00 14.94 173 GLY C O 1
ATOM 5177 N N . GLY C 1 167 ? 38.090 -20.056 15.925 1.00 12.87 174 GLY C N 1
ATOM 5178 C CA . GLY C 1 167 ? 37.134 -19.574 14.923 1.00 14.00 174 GLY C CA 1
ATOM 5179 C C . GLY C 1 167 ? 37.520 -18.179 14.470 1.00 13.83 174 GLY C C 1
ATOM 5180 O O . GLY C 1 167 ? 38.140 -17.403 15.208 1.00 15.35 174 GLY C O 1
ATOM 5181 N N . TYR C 1 168 ? 37.244 -17.916 13.219 1.00 13.37 175 TYR C N 1
ATOM 5182 C CA . TYR C 1 168 ? 37.512 -16.637 12.633 1.00 14.31 175 TYR C CA 1
ATOM 5183 C C . TYR C 1 168 ? 36.582 -16.464 11.478 1.00 13.64 175 TYR C C 1
ATOM 5184 O O . TYR C 1 168 ? 36.246 -17.403 10.837 1.00 14.17 175 TYR C O 1
ATOM 5193 N N . ALA C 1 169 ? 36.161 -15.247 11.230 1.00 14.49 176 ALA C N 1
ATOM 5194 C CA . ALA C 1 169 ? 35.212 -15.003 10.174 1.00 14.72 176 ALA C CA 1
ATOM 5195 C C . ALA C 1 169 ? 35.835 -14.783 8.795 1.00 15.60 176 ALA C C 1
ATOM 5196 O O . ALA C 1 169 ? 35.568 -15.518 7.895 1.00 16.83 176 ALA C O 1
ATOM 5198 N N . PHE C 1 170 ? 36.671 -13.775 8.643 1.00 17.27 177 PHE C N 1
ATOM 5199 C CA . PHE C 1 170 ? 37.300 -13.505 7.360 1.00 17.88 177 PHE C CA 1
ATOM 5200 C C . PHE C 1 170 ? 38.763 -13.284 7.510 1.00 18.42 177 PHE C C 1
ATOM 5201 O O . PHE C 1 170 ? 39.207 -12.415 8.176 1.00 17.94 177 PHE C O 1
ATOM 5209 N N . LYS C 1 171 ? 39.511 -14.119 6.860 1.00 19.59 178 LYS C N 1
ATOM 5210 C CA . LYS C 1 171 ? 40.968 -14.060 6.958 1.00 21.99 178 LYS C CA 1
ATOM 5211 C C . LYS C 1 171 ? 41.573 -12.823 6.259 1.00 22.15 178 LYS C C 1
ATOM 5212 O O . LYS C 1 171 ? 41.389 -12.576 5.072 1.00 21.77 178 LYS C O 1
ATOM 5218 N N . TYR C 1 172 ? 42.307 -12.053 7.040 1.00 23.56 179 TYR C N 1
ATOM 5219 C CA . TYR C 1 172 ? 42.933 -10.864 6.557 1.00 24.29 179 TYR C CA 1
ATOM 5220 C C . TYR C 1 172 ? 44.376 -11.186 6.131 1.00 24.72 179 TYR C C 1
ATOM 5221 O O . TYR C 1 172 ? 45.158 -11.718 6.893 1.00 24.41 179 TYR C O 1
ATOM 5230 N N . GLU C 1 173 ? 44.711 -10.861 4.897 1.00 25.41 180 GLU C N 1
ATOM 5231 C CA . GLU C 1 173 ? 45.967 -11.277 4.323 1.00 27.23 180 GLU C CA 1
ATOM 5232 C C . GLU C 1 173 ? 46.331 -10.244 3.258 1.00 26.55 180 GLU C C 1
ATOM 5233 O O . GLU C 1 173 ? 45.504 -9.915 2.411 1.00 26.53 180 GLU C O 1
ATOM 5239 N N . ASN C 1 174 ? 47.547 -9.707 3.324 1.00 25.55 181 ASN C N 1
ATOM 5240 C CA . ASN C 1 174 ? 48.048 -8.795 2.277 1.00 24.68 181 ASN C CA 1
ATOM 5241 C C . ASN C 1 174 ? 47.188 -7.548 2.006 1.00 23.00 181 ASN C C 1
ATOM 5242 O O . ASN C 1 174 ? 46.978 -7.168 0.855 1.00 21.30 181 ASN C O 1
ATOM 5247 N N . GLY C 1 175 ? 46.694 -6.959 3.090 1.00 21.93 182 GLY C N 1
ATOM 5248 C CA . GLY C 1 175 ? 45.999 -5.699 3.080 1.00 21.32 182 GLY C CA 1
ATOM 5249 C C . GLY C 1 175 ? 44.544 -5.816 2.713 1.00 20.95 182 GLY C C 1
ATOM 5250 O O . GLY C 1 175 ? 43.924 -4.812 2.375 1.00 20.17 182 GLY C O 1
ATOM 5251 N N . LYS C 1 176 ? 43.960 -6.911 2.760 1.00 21.68 183 LYS C N 1
ATOM 5252 C CA . LYS C 1 176 ? 42.591 -7.201 2.331 1.00 21.82 183 LYS C CA 1
ATOM 5253 C C . LYS C 1 176 ? 42.014 -8.436 2.974 1.00 20.77 183 LYS C C 1
ATOM 5254 O O . LYS C 1 176 ? 42.704 -9.444 3.071 1.00 21.17 183 LYS C O 1
ATOM 5260 N N . TYR C 1 177 ? 40.810 -8.486 3.496 1.00 19.06 184 TYR C N 1
ATOM 5261 C CA . TYR C 1 177 ? 39.966 -9.658 3.740 1.00 18.47 184 TYR C CA 1
ATOM 5262 C C . TYR C 1 177 ? 39.750 -10.533 2.480 1.00 18.75 184 TYR C C 1
ATOM 5263 O O . TYR C 1 177 ? 39.308 -10.053 1.429 1.00 19.09 184 TYR C O 1
ATOM 5272 N N . ASP C 1 178 ? 40.129 -11.804 2.618 1.00 18.60 185 ASP C N 1
ATOM 5273 C CA . ASP C 1 178 ? 39.921 -12.866 1.641 1.00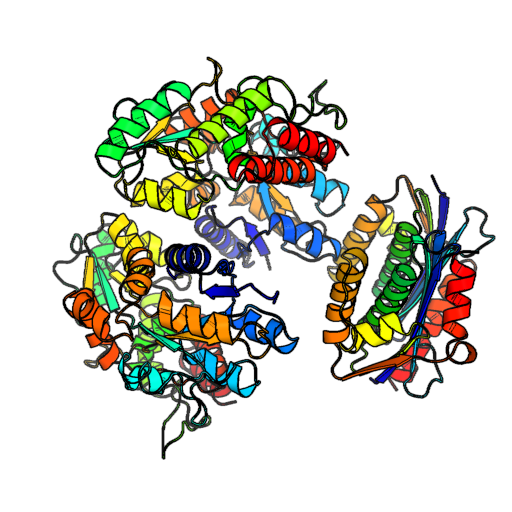 18.73 185 ASP C CA 1
ATOM 5274 C C . ASP C 1 178 ? 38.562 -13.502 1.911 1.00 18.39 185 ASP C C 1
ATOM 5275 O O . ASP C 1 178 ? 38.399 -14.276 2.834 1.00 17.40 185 ASP C O 1
ATOM 5280 N N . ILE C 1 179 ? 37.573 -13.149 1.099 1.00 19.65 186 ILE C N 1
ATOM 5281 C CA . ILE C 1 179 ? 36.151 -13.537 1.331 1.00 19.42 186 ILE C CA 1
ATOM 5282 C C . ILE C 1 179 ? 35.891 -15.039 1.039 1.00 19.83 186 ILE C C 1
ATOM 5283 O O . ILE C 1 179 ? 34.807 -15.571 1.344 1.00 18.24 186 ILE C O 1
ATOM 5288 N N . LYS C 1 180 ? 36.904 -15.689 0.441 1.00 19.57 187 LYS C N 1
ATOM 5289 C CA . LYS C 1 180 ? 36.956 -17.141 0.279 1.00 21.10 187 LYS C CA 1
ATOM 5290 C C . LYS C 1 180 ? 37.634 -17.935 1.418 1.00 20.78 187 LYS C C 1
ATOM 5291 O O . LYS C 1 180 ? 37.540 -19.160 1.423 1.00 20.97 187 LYS C O 1
ATOM 5297 N N . ASP C 1 181 ? 38.351 -17.256 2.326 1.00 20.33 188 ASP C N 1
ATOM 5298 C CA . ASP C 1 181 ? 39.015 -17.882 3.477 1.00 19.69 188 ASP C CA 1
ATOM 5299 C C . ASP C 1 181 ? 38.246 -17.501 4.723 1.00 19.05 188 ASP C C 1
ATOM 5300 O O . ASP C 1 181 ? 38.499 -16.461 5.364 1.00 17.64 188 ASP C O 1
ATOM 5305 N N . VAL C 1 182 ? 37.261 -18.363 4.997 1.00 19.36 189 VAL C N 1
ATOM 5306 C CA . VAL C 1 182 ? 36.304 -18.277 6.068 1.00 18.09 189 VAL C CA 1
ATOM 5307 C C . VAL C 1 182 ? 36.629 -19.227 7.238 1.00 17.98 189 VAL C C 1
ATOM 5308 O O . VAL C 1 182 ? 36.981 -20.397 7.055 1.00 17.73 189 VAL C O 1
ATOM 5312 N N . GLY C 1 183 ? 36.503 -18.713 8.452 1.00 17.07 190 GLY C N 1
ATOM 5313 C CA . GLY C 1 183 ? 36.945 -19.470 9.610 1.00 16.82 190 GLY C CA 1
ATOM 5314 C C . GLY C 1 183 ? 35.890 -20.079 10.489 1.00 15.48 190 GLY C C 1
ATOM 5315 O O . GLY C 1 183 ? 36.201 -20.453 11.533 1.00 15.48 190 GLY C O 1
ATOM 5316 N N . VAL C 1 184 ? 34.656 -20.195 10.030 1.00 16.02 191 VAL C N 1
ATOM 5317 C CA . VAL C 1 184 ? 33.536 -20.663 10.846 1.00 16.92 191 VAL C CA 1
ATOM 5318 C C . VAL C 1 184 ? 33.432 -22.217 11.007 1.00 16.53 191 VAL C C 1
ATOM 5319 O O . VAL C 1 184 ? 32.602 -22.736 11.787 1.00 15.37 191 VAL C O 1
ATOM 5323 N N . ASP C 1 185 ? 34.312 -22.946 10.317 1.00 15.28 192 ASP C N 1
ATOM 5324 C CA . ASP C 1 185 ? 34.217 -24.395 10.264 1.00 15.46 192 ASP C CA 1
ATOM 5325 C C . ASP C 1 185 ? 35.550 -25.109 10.591 1.00 14.52 192 ASP C C 1
ATOM 5326 O O . ASP C 1 185 ? 35.765 -26.231 10.168 1.00 15.96 192 ASP C O 1
ATOM 5331 N N . ASN C 1 186 ? 36.454 -24.467 11.305 1.00 13.00 193 ASN C N 1
ATOM 5332 C CA . ASN C 1 186 ? 37.690 -25.123 11.662 1.00 12.60 193 ASN C CA 1
ATOM 5333 C C . ASN C 1 186 ? 37.545 -25.760 13.057 1.00 12.63 193 ASN C C 1
ATOM 5334 O O . ASN C 1 186 ? 36.500 -25.623 13.710 1.00 11.90 193 ASN C O 1
ATOM 5339 N N . ALA C 1 187 ? 38.592 -26.439 13.518 1.00 13.85 194 ALA C N 1
ATOM 5340 C CA . ALA C 1 187 ? 38.619 -27.052 14.871 1.00 13.97 194 ALA C CA 1
ATOM 5341 C C . ALA C 1 187 ? 38.165 -26.112 15.969 1.00 13.38 194 ALA C C 1
ATOM 5342 O O . ALA C 1 187 ? 37.432 -26.522 16.844 1.00 14.91 194 ALA C O 1
ATOM 5344 N N . GLY C 1 188 ? 38.544 -24.839 15.916 1.00 12.49 195 GLY C N 1
ATOM 5345 C CA . GLY C 1 188 ? 38.308 -23.986 17.053 1.00 10.60 195 GLY C CA 1
ATOM 5346 C C . GLY C 1 188 ? 36.852 -23.539 17.080 1.00 11.29 195 GLY C C 1
ATOM 5347 O O . GLY C 1 188 ? 36.219 -23.449 18.160 1.00 11.16 195 GLY C O 1
ATOM 5348 N N . ALA C 1 189 ? 36.304 -23.252 15.908 1.00 10.65 196 ALA C N 1
ATOM 5349 C CA . ALA C 1 189 ? 34.858 -22.968 15.809 1.00 10.90 196 ALA C CA 1
ATOM 5350 C C . ALA C 1 189 ? 33.968 -24.118 16.294 1.00 10.83 196 ALA C C 1
ATOM 5351 O O . ALA C 1 189 ? 33.012 -23.896 17.067 1.00 11.38 196 ALA C O 1
ATOM 5353 N N . LYS C 1 190 ? 34.294 -25.342 15.866 1.00 10.83 197 LYS C N 1
ATOM 5354 C CA . LYS C 1 190 ? 33.570 -26.558 16.252 1.00 11.18 197 LYS C CA 1
ATOM 5355 C C . LYS C 1 190 ? 33.681 -26.798 17.752 1.00 12.32 197 LYS C C 1
ATOM 5356 O O . LYS C 1 190 ? 32.726 -27.217 18.379 1.00 13.17 197 LYS C O 1
ATOM 5362 N N . ALA C 1 191 ? 34.848 -26.516 18.330 1.00 12.12 198 ALA C N 1
ATOM 5363 C CA . ALA C 1 191 ? 35.039 -26.717 19.753 1.00 12.28 198 ALA C CA 1
ATOM 5364 C C . ALA C 1 191 ? 34.097 -25.783 20.546 1.00 12.32 198 ALA C C 1
ATOM 5365 O O . ALA C 1 191 ? 33.390 -26.278 21.454 1.00 12.01 198 ALA C O 1
ATOM 5367 N N . GLY C 1 192 ? 34.084 -24.475 20.212 1.00 10.58 199 GLY C N 1
ATOM 5368 C CA . GLY C 1 192 ? 33.290 -23.481 20.950 1.00 10.27 199 GLY C CA 1
ATOM 5369 C C . GLY C 1 192 ? 31.805 -23.735 20.762 1.00 11.13 199 GLY C C 1
ATOM 5370 O O . GLY C 1 192 ? 31.075 -23.741 21.727 1.00 12.20 199 GLY C O 1
ATOM 5371 N N . LEU C 1 193 ? 31.334 -23.927 19.527 1.00 11.46 200 LEU C N 1
ATOM 5372 C CA . LEU C 1 193 ? 29.930 -24.318 19.315 1.00 12.16 200 LEU C CA 1
ATOM 5373 C C . LEU C 1 193 ? 29.481 -25.607 20.050 1.00 12.40 200 LEU C C 1
ATOM 5374 O O . LEU C 1 193 ? 28.332 -25.673 20.613 1.00 12.12 200 LEU C O 1
ATOM 5379 N N . THR C 1 194 ? 30.340 -26.630 19.998 1.00 12.59 201 THR C N 1
ATOM 5380 C CA . THR C 1 194 ? 30.095 -27.880 20.743 1.00 13.10 201 THR C CA 1
ATOM 5381 C C . THR C 1 194 ? 29.926 -27.600 22.261 1.00 13.44 201 THR C C 1
ATOM 5382 O O . THR C 1 194 ? 29.002 -28.122 22.892 1.00 13.44 201 THR C O 1
ATOM 5386 N N . PHE C 1 195 ? 30.764 -26.725 22.826 1.00 13.65 202 PHE C N 1
ATOM 5387 C CA . PHE C 1 195 ? 30.611 -26.356 24.233 1.00 13.21 202 PHE C CA 1
ATOM 5388 C C . PHE C 1 195 ? 29.225 -25.771 24.529 1.00 13.32 202 PHE C C 1
ATOM 5389 O O . PHE C 1 195 ? 28.567 -26.187 25.463 1.00 14.03 202 PHE C O 1
ATOM 5397 N N . LEU C 1 196 ? 28.805 -24.793 23.735 1.00 14.05 203 LEU C N 1
ATOM 5398 C CA . LEU C 1 196 ? 27.491 -24.161 23.842 1.00 14.20 203 LEU C CA 1
ATOM 5399 C C . LEU C 1 196 ? 26.348 -25.183 23.737 1.00 13.82 203 LEU C C 1
ATOM 5400 O O . LEU C 1 196 ? 25.464 -25.247 24.614 1.00 12.80 203 LEU C O 1
ATOM 5405 N N . VAL C 1 197 ? 26.387 -26.020 22.690 1.00 14.40 204 VAL C N 1
ATOM 5406 C CA . VAL C 1 197 ? 25.372 -27.073 22.491 1.00 14.59 204 VAL C CA 1
ATOM 5407 C C . VAL C 1 197 ? 25.360 -28.030 23.705 1.00 15.29 204 VAL C C 1
ATOM 5408 O O . VAL C 1 197 ? 24.277 -28.433 24.174 1.00 14.37 204 VAL C O 1
ATOM 5412 N N . ASP C 1 198 ? 26.525 -28.332 24.242 1.00 15.59 205 ASP C N 1
ATOM 5413 C CA . ASP C 1 198 ? 26.648 -29.137 25.430 1.00 16.57 205 ASP C CA 1
ATOM 5414 C C . ASP C 1 198 ? 25.961 -28.558 26.655 1.00 15.32 205 ASP C C 1
ATOM 5415 O O . ASP C 1 198 ? 25.255 -29.226 27.312 1.00 17.69 205 ASP C O 1
ATOM 5420 N N . LEU C 1 199 ? 26.164 -27.292 26.923 1.00 14.76 206 LEU C N 1
ATOM 5421 C CA . LEU C 1 199 ? 25.409 -26.536 27.880 1.00 14.45 206 LEU C CA 1
ATOM 5422 C C . LEU C 1 199 ? 23.871 -26.650 27.713 1.00 13.91 206 LEU C C 1
ATOM 5423 O O . LEU C 1 199 ? 23.173 -26.790 28.654 1.00 12.64 206 LEU C O 1
ATOM 5428 N N . ILE C 1 200 ? 23.406 -26.576 26.485 1.00 14.67 207 ILE C N 1
ATOM 5429 C CA . ILE C 1 200 ? 22.007 -26.708 26.128 1.00 13.84 207 ILE C CA 1
ATOM 5430 C C . ILE C 1 200 ? 21.539 -28.132 26.366 1.00 14.28 207 ILE C C 1
ATOM 5431 O O . ILE C 1 200 ? 20.646 -28.336 27.088 1.00 13.74 207 ILE C O 1
ATOM 5436 N N . LYS C 1 201 ? 22.224 -29.097 25.796 1.00 15.07 208 LYS C N 1
ATOM 5437 C CA . LYS C 1 201 ? 21.967 -30.527 26.084 1.00 16.59 208 LYS C CA 1
ATOM 5438 C C . LYS C 1 201 ? 21.923 -30.876 27.607 1.00 16.75 208 LYS C C 1
ATOM 5439 O O . LYS C 1 201 ? 21.058 -31.646 28.059 1.00 18.16 208 LYS C O 1
ATOM 5445 N N . ASN C 1 202 ? 22.860 -30.333 28.390 1.00 16.32 209 ASN C N 1
ATOM 5446 C CA . ASN C 1 202 ? 22.884 -30.564 29.833 1.00 16.47 209 ASN C CA 1
ATOM 5447 C C . ASN C 1 202 ? 21.991 -29.648 30.682 1.00 17.12 209 ASN C C 1
ATOM 5448 O O . ASN C 1 202 ? 22.008 -29.665 31.908 1.00 17.87 209 ASN C O 1
ATOM 5453 N N . LYS C 1 203 ? 21.191 -28.847 29.983 1.00 17.27 210 LYS C N 1
ATOM 5454 C CA . LYS C 1 203 ? 20.085 -28.083 30.535 1.00 17.17 210 LYS C CA 1
ATOM 5455 C C . LYS C 1 203 ? 20.561 -26.916 31.367 1.00 15.75 210 LYS C C 1
ATOM 5456 O O . LYS C 1 203 ? 19.814 -26.481 32.245 1.00 15.11 210 LYS C O 1
ATOM 5462 N N . HIS C 1 204 ? 21.794 -26.443 31.088 1.00 12.72 211 HIS C N 1
ATOM 5463 C CA . HIS C 1 204 ? 22.342 -25.275 31.705 1.00 12.08 211 HIS C CA 1
ATOM 5464 C C . HIS C 1 204 ? 21.921 -24.019 31.002 1.00 12.53 211 HIS C C 1
ATOM 5465 O O . HIS C 1 204 ? 21.988 -22.966 31.592 1.00 11.29 211 HIS C O 1
ATOM 5472 N N . MET C 1 205 ? 21.581 -24.138 29.712 1.00 13.26 212 MET C N 1
ATOM 5473 C CA . MET C 1 205 ? 20.944 -23.057 28.912 1.00 14.47 212 MET C CA 1
ATOM 5474 C C . MET C 1 205 ? 19.803 -23.566 28.081 1.00 13.90 212 MET C C 1
ATOM 5475 O O . MET C 1 205 ? 19.652 -24.777 27.847 1.00 12.79 212 MET C O 1
ATOM 5480 N N . ASN C 1 206 ? 18.968 -22.621 27.666 1.00 14.82 213 ASN C N 1
ATOM 5481 C CA . ASN C 1 206 ? 17.771 -22.944 26.878 1.00 15.90 213 ASN C CA 1
ATOM 5482 C C . ASN C 1 206 ? 17.912 -22.418 25.440 1.00 14.72 213 ASN C C 1
ATOM 5483 O O . ASN C 1 206 ? 18.162 -21.228 25.287 1.00 16.24 213 ASN C O 1
ATOM 5488 N N . ALA C 1 207 ? 17.746 -23.270 24.413 1.00 13.76 214 ALA C N 1
ATOM 5489 C CA . ALA C 1 207 ? 17.808 -22.824 22.986 1.00 13.74 214 ALA C CA 1
ATOM 5490 C C . ALA C 1 207 ? 17.035 -21.568 22.623 1.00 13.90 214 ALA C C 1
ATOM 5491 O O . ALA C 1 207 ? 17.396 -20.874 21.671 1.00 12.27 214 ALA C O 1
ATOM 5493 N N . ASP C 1 208 ? 15.942 -21.320 23.351 1.00 15.70 215 ASP C N 1
ATOM 5494 C CA . ASP C 1 208 ? 14.952 -20.268 23.003 1.00 17.62 215 ASP C CA 1
ATOM 5495 C C . ASP C 1 208 ? 15.263 -18.885 23.630 1.00 16.61 215 ASP C C 1
ATOM 5496 O O . ASP C 1 208 ? 14.494 -17.932 23.395 1.00 16.17 215 ASP C O 1
ATOM 5501 N N . THR C 1 209 ? 16.307 -18.816 24.497 1.00 16.04 216 THR C N 1
ATOM 5502 C CA . THR C 1 209 ? 16.664 -17.589 25.250 1.00 13.56 216 THR C CA 1
ATOM 5503 C C . THR C 1 209 ? 17.070 -16.539 24.235 1.00 13.68 216 THR C C 1
ATOM 5504 O O . THR C 1 209 ? 17.892 -16.772 23.383 1.00 12.54 216 THR C O 1
ATOM 5508 N N . ASP C 1 210 ? 16.512 -15.355 24.398 1.00 12.96 217 ASP C N 1
ATOM 5509 C CA . ASP C 1 210 ? 16.826 -14.266 23.526 1.00 12.15 217 ASP C CA 1
ATOM 5510 C C . ASP C 1 210 ? 17.168 -13.034 24.390 1.00 11.56 217 ASP C C 1
ATOM 5511 O O . ASP C 1 210 ? 17.405 -13.135 25.629 1.00 9.93 217 ASP C O 1
ATOM 5516 N N . TYR C 1 211 ? 17.201 -11.873 23.750 1.00 11.12 218 TYR C N 1
ATOM 5517 C CA . TYR C 1 211 ? 17.650 -10.685 24.391 1.00 9.90 218 TYR C CA 1
ATOM 5518 C C . TYR C 1 211 ? 16.787 -10.340 25.596 1.00 11.09 218 TYR C C 1
ATOM 5519 O O . TYR C 1 211 ? 17.264 -10.302 26.746 1.00 7.72 218 TYR C O 1
ATOM 5528 N N . SER C 1 212 ? 15.480 -10.138 25.327 1.00 11.70 219 SER C N 1
ATOM 5529 C CA . SER C 1 212 ? 14.565 -9.681 26.356 1.00 11.14 219 SER C CA 1
ATOM 5530 C C . SER C 1 212 ? 14.358 -10.728 27.444 1.00 10.99 219 SER C C 1
ATOM 5531 O O . SER C 1 212 ? 14.253 -10.376 28.596 1.00 9.82 219 SER C O 1
ATOM 5534 N N . ILE C 1 213 ? 14.275 -12.021 27.066 1.00 11.22 220 ILE C N 1
ATOM 5535 C CA . ILE C 1 213 ? 14.260 -13.124 28.050 1.00 11.25 220 ILE C CA 1
ATOM 5536 C C . ILE C 1 213 ? 15.484 -13.069 29.004 1.00 12.29 220 ILE C C 1
ATOM 5537 O O . ILE C 1 213 ? 15.336 -13.138 30.226 1.00 12.24 220 ILE C O 1
ATOM 5542 N N . ALA C 1 214 ? 16.702 -12.921 28.436 1.00 11.98 221 ALA C N 1
ATOM 5543 C CA . ALA C 1 214 ? 17.870 -12.970 29.234 1.00 11.00 221 ALA C CA 1
ATOM 5544 C C . ALA C 1 214 ? 17.974 -11.715 30.104 1.00 12.56 221 ALA C C 1
ATOM 5545 O O . ALA C 1 214 ? 18.468 -11.777 31.264 1.00 11.46 221 ALA C O 1
ATOM 5547 N N . GLU C 1 215 ? 17.513 -10.577 29.545 1.00 12.05 222 GLU C N 1
ATOM 5548 C CA . GLU C 1 215 ? 17.636 -9.280 30.240 1.00 12.15 222 GLU C CA 1
ATOM 5549 C C . GLU C 1 215 ? 16.747 -9.255 31.467 1.00 12.41 222 GLU C C 1
ATOM 5550 O O . GLU C 1 215 ? 17.140 -8.732 32.506 1.00 11.95 222 GLU C O 1
ATOM 5556 N N . ALA C 1 216 ? 15.504 -9.713 31.304 1.00 12.74 223 ALA C N 1
ATOM 5557 C CA . ALA C 1 216 ? 14.574 -9.745 32.427 1.00 13.96 223 ALA C CA 1
ATOM 5558 C C . ALA C 1 216 ? 15.063 -10.675 33.540 1.00 12.65 223 ALA C C 1
ATOM 5559 O O . ALA C 1 216 ? 14.835 -10.418 34.705 1.00 14.24 223 ALA C O 1
ATOM 5561 N N . ALA C 1 217 ? 15.597 -11.822 33.149 1.00 12.03 224 ALA C N 1
ATOM 5562 C CA . ALA C 1 217 ? 16.021 -12.852 34.126 1.00 12.21 224 ALA C CA 1
ATOM 5563 C C . ALA C 1 217 ? 17.196 -12.337 34.981 1.00 10.01 224 ALA C C 1
ATOM 5564 O O . ALA C 1 217 ? 17.141 -12.344 36.189 1.00 8.22 224 ALA C O 1
ATOM 5566 N N . PHE C 1 218 ? 18.219 -11.817 34.322 1.00 11.99 225 PHE C N 1
ATOM 5567 C CA . PHE C 1 218 ? 19.329 -11.204 35.034 1.00 12.70 225 PHE C CA 1
ATOM 5568 C C . PHE C 1 218 ? 18.871 -10.010 35.832 1.00 12.36 225 PHE C C 1
ATOM 5569 O O . PHE C 1 218 ? 19.218 -9.915 37.012 1.00 13.53 225 PHE C O 1
ATOM 5577 N N . ASN C 1 219 ? 18.098 -9.094 35.236 1.00 11.92 226 ASN C N 1
ATOM 5578 C CA . ASN C 1 219 ? 17.628 -7.890 36.006 1.00 11.73 226 ASN C CA 1
ATOM 5579 C C . ASN C 1 219 ? 16.700 -8.130 37.178 1.00 11.98 226 ASN C C 1
ATOM 5580 O O . ASN C 1 219 ? 16.623 -7.291 38.088 1.00 10.75 226 ASN C O 1
ATOM 5585 N N . LYS C 1 220 ? 16.023 -9.290 37.164 1.00 12.57 227 LYS C N 1
ATOM 5586 C CA . LYS C 1 220 ? 15.090 -9.665 38.236 1.00 13.14 227 LYS C CA 1
ATOM 5587 C C . LYS C 1 220 ? 15.825 -10.545 39.248 1.00 13.15 227 LYS C C 1
ATOM 5588 O O . LYS C 1 220 ? 15.267 -10.929 40.265 1.00 12.08 227 LYS C O 1
ATOM 5594 N N . GLY C 1 221 ? 17.065 -10.908 38.933 1.00 12.73 228 GLY C N 1
ATOM 5595 C CA . GLY C 1 221 ? 17.847 -11.621 39.913 1.00 12.81 228 GLY C CA 1
ATOM 5596 C C . GLY C 1 221 ? 17.590 -13.096 39.910 1.00 12.58 228 GLY C C 1
ATOM 5597 O O . GLY C 1 221 ? 17.783 -13.712 40.914 1.00 13.87 228 GLY C O 1
ATOM 5598 N N . GLU C 1 222 ? 17.198 -13.645 38.764 1.00 13.26 229 GLU C N 1
ATOM 5599 C CA . GLU C 1 222 ? 16.914 -15.069 38.580 1.00 13.94 229 GLU C CA 1
ATOM 5600 C C . GLU C 1 222 ? 18.124 -15.839 38.082 1.00 13.93 229 GLU C C 1
ATOM 5601 O O . GLU C 1 222 ? 18.224 -17.079 38.269 1.00 12.14 229 GLU C O 1
ATOM 5607 N N . THR C 1 223 ? 19.015 -15.115 37.389 1.00 13.16 230 THR C N 1
ATOM 5608 C CA . THR C 1 223 ? 20.227 -15.715 36.826 1.00 12.58 230 THR C CA 1
ATOM 5609 C C . THR C 1 223 ? 21.443 -14.900 37.340 1.00 12.35 230 THR C C 1
ATOM 5610 O O . THR C 1 223 ? 21.353 -13.687 37.509 1.00 11.54 230 THR C O 1
ATOM 5614 N N . ALA C 1 224 ? 22.530 -15.589 37.657 1.00 12.02 231 ALA C N 1
ATOM 5615 C CA . ALA C 1 224 ? 23.708 -14.955 38.269 1.00 12.62 231 ALA C CA 1
ATOM 5616 C C . ALA C 1 224 ? 24.546 -14.132 37.281 1.00 12.29 231 ALA C C 1
ATOM 5617 O O . ALA C 1 224 ? 25.348 -13.276 37.692 1.00 12.28 231 ALA C O 1
ATOM 5619 N N . MET C 1 225 ? 24.412 -14.444 35.993 1.00 11.92 232 MET C N 1
ATOM 5620 C CA . MET C 1 225 ? 25.259 -13.833 34.980 1.00 11.55 232 MET C CA 1
ATOM 5621 C C . MET C 1 225 ? 24.522 -13.565 33.726 1.00 11.25 232 MET C C 1
ATOM 5622 O O . MET C 1 225 ? 23.519 -14.244 33.400 1.00 10.24 232 MET C O 1
ATOM 5627 N N . THR C 1 226 ? 24.995 -12.557 32.999 1.00 10.49 233 THR C N 1
ATOM 5628 C CA . THR C 1 226 ? 24.557 -12.405 31.629 1.00 10.68 233 THR C CA 1
ATOM 5629 C C . THR C 1 226 ? 25.720 -11.933 30.707 1.00 10.86 233 THR C C 1
ATOM 5630 O O . THR C 1 226 ? 26.795 -11.632 31.209 1.00 8.21 233 THR C O 1
ATOM 5634 N N . ILE C 1 227 ? 25.508 -11.925 29.373 1.00 11.12 234 ILE C N 1
ATOM 5635 C CA . ILE C 1 227 ? 26.505 -11.375 28.420 1.00 10.21 234 ILE C CA 1
ATOM 5636 C C . ILE C 1 227 ? 25.832 -10.271 27.670 1.00 11.17 234 ILE C C 1
ATOM 5637 O O . ILE C 1 227 ? 24.738 -10.432 27.069 1.00 11.37 234 ILE C O 1
ATOM 5642 N N . ASN C 1 228 ? 26.425 -9.094 27.763 1.00 12.16 235 ASN C N 1
ATOM 5643 C CA . ASN C 1 228 ? 25.770 -7.952 27.191 1.00 12.05 235 ASN C CA 1
ATOM 5644 C C . ASN C 1 228 ? 26.775 -6.819 27.060 1.00 11.55 235 ASN C C 1
ATOM 5645 O O . ASN C 1 228 ? 27.914 -6.977 27.445 1.00 11.55 235 ASN C O 1
ATOM 5650 N N . GLY C 1 229 ? 26.353 -5.705 26.479 1.00 11.74 236 GLY C N 1
ATOM 5651 C CA . GLY C 1 229 ? 27.246 -4.579 26.187 1.00 10.91 236 GLY C CA 1
ATOM 5652 C C . GLY C 1 229 ? 26.781 -3.378 26.923 1.00 10.81 236 GLY C C 1
ATOM 5653 O O . GLY C 1 229 ? 25.741 -3.441 27.633 1.00 9.40 236 GLY C O 1
ATOM 5654 N N . PRO C 1 230 ? 27.556 -2.271 26.795 1.00 11.07 237 PRO C N 1
ATOM 5655 C CA . PRO C 1 230 ? 27.271 -1.038 27.551 1.00 11.95 237 PRO C CA 1
ATOM 5656 C C . PRO C 1 230 ? 25.809 -0.583 27.541 1.00 12.43 237 PRO C C 1
ATOM 5657 O O . PRO C 1 230 ? 25.275 -0.199 28.594 1.00 13.05 237 PRO C O 1
ATOM 5661 N N . TRP C 1 231 ? 25.142 -0.651 26.391 1.00 12.81 238 TRP C N 1
ATOM 5662 C CA . TRP C 1 231 ? 23.784 -0.101 26.291 1.00 13.09 238 TRP C CA 1
ATOM 5663 C C . TRP C 1 231 ? 22.881 -0.667 27.423 1.00 13.30 238 TRP C C 1
ATOM 5664 O O . TRP C 1 231 ? 21.952 -0.033 27.834 1.00 15.52 238 TRP C O 1
ATOM 5675 N N . ALA C 1 232 ? 23.187 -1.857 27.908 1.00 13.60 239 ALA C N 1
ATOM 5676 C CA . ALA C 1 232 ? 22.354 -2.589 28.845 1.00 12.54 239 ALA C CA 1
ATOM 5677 C C . ALA C 1 232 ? 22.492 -2.182 30.315 1.00 13.14 239 ALA C C 1
ATOM 5678 O O . ALA C 1 232 ? 21.623 -2.535 31.109 1.00 11.41 239 ALA C O 1
ATOM 5680 N N . TRP C 1 233 ? 23.581 -1.477 30.672 1.00 12.73 240 TRP C N 1
ATOM 5681 C CA . TRP C 1 233 ? 23.858 -1.138 32.062 1.00 13.27 240 TRP C CA 1
ATOM 5682 C C . TRP C 1 233 ? 22.763 -0.301 32.684 1.00 13.71 240 TRP C C 1
ATOM 5683 O O . TRP C 1 233 ? 22.454 -0.483 33.841 1.00 13.05 240 TRP C O 1
ATOM 5694 N N . SER C 1 234 ? 22.177 0.621 31.905 1.00 14.47 241 SER C N 1
ATOM 5695 C CA . SER C 1 234 ? 21.051 1.459 32.379 1.00 15.12 241 SER C CA 1
ATOM 5696 C C . SER C 1 234 ? 19.987 0.705 33.091 1.00 13.20 241 SER C C 1
ATOM 5697 O O . SER C 1 234 ? 19.617 1.075 34.223 1.00 12.06 241 SER C O 1
ATOM 5700 N N . ASN C 1 235 ? 19.418 -0.283 32.378 1.00 11.90 242 ASN C N 1
ATOM 5701 C CA . ASN C 1 235 ? 18.275 -1.053 32.948 1.00 11.80 242 ASN C CA 1
ATOM 5702 C C . ASN C 1 235 ? 18.681 -1.841 34.220 1.00 10.11 242 ASN C C 1
ATOM 5703 O O . ASN C 1 235 ? 17.865 -2.060 35.089 1.00 9.29 242 ASN C O 1
ATOM 5708 N N . ILE C 1 236 ? 19.940 -2.271 34.280 1.00 10.46 243 ILE C N 1
ATOM 5709 C CA . ILE C 1 236 ? 20.513 -2.906 35.484 1.00 10.67 243 ILE C CA 1
ATOM 5710 C C . ILE C 1 236 ? 20.710 -1.935 36.625 1.00 11.55 243 ILE C C 1
ATOM 5711 O O . ILE C 1 236 ? 20.294 -2.256 37.715 1.00 10.17 243 ILE C O 1
ATOM 5716 N N . ASP C 1 237 ? 21.271 -0.732 36.381 1.00 12.53 244 ASP C N 1
ATOM 5717 C CA . ASP C 1 237 ? 21.181 0.333 37.386 1.00 12.85 244 ASP C CA 1
ATOM 5718 C C . ASP C 1 237 ? 19.764 0.533 37.942 1.00 12.46 244 ASP C C 1
ATOM 5719 O O . ASP C 1 237 ? 19.568 0.717 39.137 1.00 11.86 244 ASP C O 1
ATOM 5724 N N . THR C 1 238 ? 18.770 0.542 37.080 1.00 12.01 245 THR C N 1
ATOM 5725 C CA . THR C 1 238 ? 17.424 0.846 37.499 1.00 12.48 245 THR C CA 1
ATOM 5726 C C . THR C 1 238 ? 16.910 -0.337 38.368 1.00 13.95 245 THR C C 1
ATOM 5727 O O . THR C 1 238 ? 16.114 -0.144 39.255 1.00 13.05 245 THR C O 1
ATOM 5731 N N . SER C 1 239 ? 17.413 -1.545 38.102 1.00 15.50 246 SER C N 1
ATOM 5732 C CA . SER C 1 239 ? 16.885 -2.764 38.698 1.00 16.53 246 SER C CA 1
ATOM 5733 C C . SER C 1 239 ? 17.284 -3.148 40.120 1.00 18.15 246 SER C C 1
ATOM 5734 O O . SER C 1 239 ? 16.783 -4.167 40.591 1.00 20.47 246 SER C O 1
ATOM 5737 N N . LYS C 1 240 ? 18.175 -2.504 40.829 1.00 17.38 247 LYS C N 1
ATOM 5738 C CA . LYS C 1 240 ? 18.378 -3.155 42.205 1.00 19.95 247 LYS C CA 1
ATOM 5739 C C . LYS C 1 240 ? 19.092 -4.529 42.250 1.00 19.01 247 LYS C C 1
ATOM 5740 O O . LYS C 1 240 ? 19.153 -5.215 43.305 1.00 19.27 247 LYS C O 1
ATOM 5746 N N . VAL C 1 241 ? 19.654 -4.920 41.115 1.00 18.20 248 VAL C N 1
ATOM 5747 C CA . VAL C 1 241 ? 20.800 -5.845 41.121 1.00 16.83 248 VAL C CA 1
ATOM 5748 C C . VAL C 1 241 ? 22.096 -5.010 41.244 1.00 17.72 248 VAL C C 1
ATOM 5749 O O . VAL C 1 241 ? 22.256 -3.972 40.583 1.00 17.32 248 VAL C O 1
ATOM 5753 N N . ASN C 1 242 ? 23.000 -5.469 42.113 1.00 18.02 249 ASN C N 1
ATOM 5754 C CA . ASN C 1 242 ? 24.363 -4.969 42.179 1.00 17.53 249 ASN C CA 1
ATOM 5755 C C . ASN C 1 242 ? 25.240 -5.836 41.320 1.00 15.86 249 ASN C C 1
ATOM 5756 O O . ASN C 1 242 ? 25.315 -7.012 41.574 1.00 15.88 249 ASN C O 1
ATOM 5761 N N . TYR C 1 243 ? 25.904 -5.261 40.304 1.00 13.69 250 TYR C N 1
ATOM 5762 C CA . TYR C 1 243 ? 26.513 -6.040 39.237 1.00 12.93 250 TYR C CA 1
ATOM 5763 C C . TYR C 1 243 ? 27.974 -5.656 39.028 1.00 12.69 250 TYR C C 1
ATOM 5764 O O . TYR C 1 243 ? 28.375 -4.583 39.396 1.00 11.84 250 TYR C O 1
ATOM 5773 N N . GLY C 1 244 ? 28.762 -6.574 38.487 1.00 12.87 251 GLY C N 1
ATOM 5774 C CA . GLY C 1 244 ? 30.137 -6.315 38.072 1.00 13.03 251 GLY C CA 1
ATOM 5775 C C . GLY C 1 244 ? 30.230 -6.629 36.599 1.00 13.18 251 GLY C C 1
ATOM 5776 O O . GLY C 1 244 ? 29.643 -7.565 36.120 1.00 13.12 251 GLY C O 1
ATOM 5777 N N . VAL C 1 245 ? 31.008 -5.839 35.881 1.00 13.65 252 VAL C N 1
ATOM 5778 C CA . VAL C 1 245 ? 31.167 -5.989 34.466 1.00 12.78 252 VAL C CA 1
ATOM 5779 C C . VAL C 1 245 ? 32.653 -6.430 34.300 1.00 13.42 252 VAL C C 1
ATOM 5780 O O . VAL C 1 245 ? 33.553 -5.724 34.716 1.00 13.29 252 VAL C O 1
ATOM 5784 N N . THR C 1 246 ? 32.892 -7.626 33.732 1.00 13.43 253 THR C N 1
ATOM 5785 C CA . THR C 1 246 ? 34.182 -8.235 33.829 1.00 13.85 253 THR C CA 1
ATOM 5786 C C . THR C 1 246 ? 34.664 -8.764 32.483 1.00 14.21 253 THR C C 1
ATOM 5787 O O . THR C 1 246 ? 33.875 -8.813 31.498 1.00 14.42 253 THR C O 1
ATOM 5791 N N . VAL C 1 247 ? 35.944 -9.157 32.444 1.00 13.57 254 VAL C N 1
ATOM 5792 C CA . VAL C 1 247 ? 36.462 -10.027 31.388 1.00 14.72 254 VAL C CA 1
ATOM 5793 C C . VAL C 1 247 ? 35.608 -11.306 31.235 1.00 14.71 254 VAL C C 1
ATOM 5794 O O . VAL C 1 247 ? 35.216 -12.000 32.210 1.00 12.35 254 VAL C O 1
ATOM 5798 N N . LEU C 1 248 ? 35.337 -11.617 29.985 1.00 13.87 255 LEU C N 1
ATOM 5799 C CA . LEU C 1 248 ? 34.540 -12.786 29.693 1.00 13.97 255 LEU C CA 1
ATOM 5800 C C . LEU C 1 248 ? 35.301 -14.042 30.107 1.00 13.30 255 LEU C C 1
ATOM 5801 O O . LEU C 1 248 ? 36.537 -14.021 30.266 1.00 13.89 255 LEU C O 1
ATOM 5806 N N . PRO C 1 249 ? 34.574 -15.140 30.323 1.00 13.23 256 PRO C N 1
ATOM 5807 C CA . PRO C 1 249 ? 35.212 -16.403 30.671 1.00 11.57 256 PRO C CA 1
ATOM 5808 C C . PRO C 1 249 ? 36.178 -16.940 29.594 1.00 12.62 256 PRO C C 1
ATOM 5809 O O . PRO C 1 249 ? 36.018 -16.647 28.407 1.00 12.36 256 PRO C O 1
ATOM 5813 N N . THR C 1 250 ? 37.200 -17.701 29.993 1.00 12.24 257 THR C N 1
ATOM 5814 C CA . THR C 1 250 ? 38.096 -18.249 28.991 1.00 11.79 257 THR C CA 1
ATOM 5815 C C . THR C 1 250 ? 37.536 -19.569 28.516 1.00 10.20 257 THR C C 1
ATOM 5816 O O . THR C 1 250 ? 36.762 -20.195 29.197 1.00 10.15 257 THR C O 1
ATOM 5820 N N . PHE C 1 251 ? 37.962 -20.019 27.351 1.00 10.80 258 PHE C N 1
ATOM 5821 C CA . PHE C 1 251 ? 37.547 -21.323 26.831 1.00 10.59 258 PHE C CA 1
ATOM 5822 C C . PHE C 1 251 ? 38.813 -22.022 26.433 1.00 11.60 258 PHE C C 1
ATOM 5823 O O . PHE C 1 251 ? 39.609 -21.464 25.657 1.00 10.71 258 PHE C O 1
ATOM 5831 N N . LYS C 1 252 ? 38.990 -23.246 26.959 1.00 12.30 259 LYS C N 1
ATOM 5832 C CA . LYS C 1 252 ? 40.250 -23.999 26.860 1.00 13.20 259 LYS C CA 1
ATOM 5833 C C . LYS C 1 252 ? 41.458 -23.115 27.167 1.00 13.62 259 LYS C C 1
ATOM 5834 O O . LYS C 1 252 ? 42.487 -23.159 26.441 1.00 13.89 259 LYS C O 1
ATOM 5840 N N . GLY C 1 253 ? 41.340 -22.303 28.228 1.00 14.19 260 GLY C N 1
ATOM 5841 C CA . GLY C 1 253 ? 42.499 -21.481 28.682 1.00 14.03 260 GLY C CA 1
ATOM 5842 C C . GLY C 1 253 ? 42.743 -20.188 27.891 1.00 14.84 260 GLY C C 1
ATOM 5843 O O . GLY C 1 253 ? 43.596 -19.406 28.284 1.00 14.75 260 GLY C O 1
ATOM 5844 N N . GLN C 1 254 ? 41.970 -19.957 26.804 1.00 14.48 261 GLN C N 1
ATOM 5845 C CA . GLN C 1 254 ? 42.126 -18.839 25.905 1.00 14.39 261 GLN C CA 1
ATOM 5846 C C . GLN C 1 254 ? 40.971 -17.814 26.026 1.00 14.51 261 GLN C C 1
ATOM 5847 O O . GLN C 1 254 ? 39.819 -18.167 26.339 1.00 13.92 261 GLN C O 1
ATOM 5853 N N . PRO C 1 255 ? 41.296 -16.531 25.829 1.00 14.07 262 PRO C N 1
ATOM 5854 C CA . PRO C 1 255 ? 40.310 -15.489 26.053 1.00 13.58 262 PRO C CA 1
ATOM 5855 C C . PRO C 1 255 ? 39.099 -15.696 25.186 1.00 14.10 262 PRO C C 1
ATOM 5856 O O . PRO C 1 255 ? 39.231 -16.122 24.054 1.00 13.88 262 PRO C O 1
ATOM 5860 N N . SER C 1 256 ? 37.903 -15.385 25.667 1.00 14.00 263 SER C N 1
ATOM 5861 C CA . SER C 1 256 ? 36.822 -15.171 24.668 1.00 15.04 263 SER C CA 1
ATOM 5862 C C . SER C 1 256 ? 37.142 -13.921 23.785 1.00 14.87 263 SER C C 1
ATOM 5863 O O . SER C 1 256 ? 37.666 -12.915 24.287 1.00 14.98 263 SER C O 1
ATOM 5866 N N . LYS C 1 257 ? 36.789 -13.982 22.502 1.00 15.08 264 LYS C N 1
ATOM 5867 C CA . LYS C 1 257 ? 37.063 -12.922 21.561 1.00 14.83 264 LYS C CA 1
ATOM 5868 C C . LYS C 1 257 ? 35.793 -12.289 20.956 1.00 14.02 264 LYS C C 1
ATOM 5869 O O . LYS C 1 257 ? 35.329 -12.742 19.937 1.00 15.09 264 LYS C O 1
ATOM 5875 N N . PRO C 1 258 ? 35.260 -11.262 21.610 1.00 13.74 265 PRO C N 1
ATOM 5876 C CA . PRO C 1 258 ? 34.030 -10.611 21.147 1.00 14.64 265 PRO C CA 1
ATOM 5877 C C . PRO C 1 258 ? 34.304 -9.507 20.132 1.00 15.45 265 PRO C C 1
ATOM 5878 O O . PRO C 1 258 ? 35.234 -8.721 20.311 1.00 16.95 265 PRO C O 1
ATOM 5882 N N . PHE C 1 259 ? 33.495 -9.453 19.079 1.00 14.13 266 PHE C N 1
ATOM 5883 C CA . PHE C 1 259 ? 33.640 -8.426 18.055 1.00 14.96 266 PHE C CA 1
ATOM 5884 C C . PHE C 1 259 ? 33.455 -7.039 18.660 1.00 13.95 266 PHE C C 1
ATOM 5885 O O . PHE C 1 259 ? 32.544 -6.817 19.458 1.00 13.30 266 PHE C O 1
ATOM 5893 N N . VAL C 1 260 ? 34.324 -6.110 18.277 1.00 13.86 267 VAL C N 1
ATOM 5894 C CA . VAL C 1 260 ? 34.271 -4.752 18.806 1.00 13.76 267 VAL C CA 1
ATOM 5895 C C . VAL C 1 260 ? 33.638 -3.779 17.818 1.00 14.62 267 VAL C C 1
ATOM 5896 O O . VAL C 1 260 ? 34.340 -3.058 17.108 1.00 15.07 267 VAL C O 1
ATOM 5900 N N . GLY C 1 261 ? 32.310 -3.759 17.779 1.00 13.90 268 GLY C N 1
ATOM 5901 C CA . GLY C 1 261 ? 31.585 -2.837 16.904 1.00 12.65 268 GLY C CA 1
ATOM 5902 C C . GLY C 1 261 ? 31.821 -1.398 17.313 1.00 13.87 268 GLY C C 1
ATOM 5903 O O . GLY C 1 261 ? 31.960 -1.085 18.524 1.00 13.42 268 GLY C O 1
ATOM 5904 N N . VAL C 1 262 ? 31.901 -0.526 16.320 1.00 12.85 269 VAL C N 1
ATOM 5905 C CA . VAL C 1 262 ? 31.967 0.942 16.522 1.00 12.12 269 VAL C CA 1
ATOM 5906 C C . VAL C 1 262 ? 30.610 1.533 16.066 1.00 12.80 269 VAL C C 1
ATOM 5907 O O . VAL C 1 262 ? 30.304 1.553 14.851 1.00 12.90 269 VAL C O 1
ATOM 5911 N N . LEU C 1 263 ? 29.772 1.950 17.004 1.00 10.90 270 LEU C N 1
ATOM 5912 C CA . LEU C 1 263 ? 28.550 2.617 16.642 1.00 11.75 270 LEU C CA 1
ATOM 5913 C C . LEU C 1 263 ? 28.893 3.863 15.831 1.00 11.92 270 LEU C C 1
ATOM 5914 O O . LEU C 1 263 ? 29.744 4.662 16.250 1.00 10.89 270 LEU C O 1
ATOM 5919 N N . SER C 1 264 ? 28.250 3.993 14.650 1.00 11.54 271 SER C N 1
ATOM 5920 C CA . SER C 1 264 ? 28.639 4.941 13.628 1.00 11.28 271 SER C CA 1
ATOM 5921 C C . SER C 1 264 ? 27.398 5.563 13.015 1.00 11.57 271 SER C C 1
ATOM 5922 O O . SER C 1 264 ? 26.365 4.928 12.968 1.00 12.15 271 SER C O 1
ATOM 5925 N N . ALA C 1 265 ? 27.524 6.808 12.542 1.00 10.51 272 ALA C N 1
ATOM 5926 C CA . ALA C 1 265 ? 26.437 7.568 11.972 1.00 10.23 272 ALA C CA 1
ATOM 5927 C C . ALA C 1 265 ? 26.734 7.878 10.498 1.00 10.62 272 ALA C C 1
ATOM 5928 O O . ALA C 1 265 ? 27.739 8.449 10.172 1.00 12.01 272 ALA C O 1
ATOM 5930 N N . GLY C 1 266 ? 25.903 7.416 9.600 1.00 11.25 273 GLY C N 1
ATOM 5931 C CA . GLY C 1 266 ? 26.148 7.569 8.179 1.00 10.34 273 GLY C CA 1
ATOM 5932 C C . GLY C 1 266 ? 25.111 8.554 7.689 1.00 11.32 273 GLY C C 1
ATOM 5933 O O . GLY C 1 266 ? 23.984 8.634 8.236 1.00 10.08 273 GLY C O 1
ATOM 5934 N N . ILE C 1 267 ? 25.534 9.344 6.701 1.00 11.47 274 ILE C N 1
ATOM 5935 C CA . ILE C 1 267 ? 24.681 10.250 5.972 1.00 11.86 274 ILE C CA 1
ATOM 5936 C C . ILE C 1 267 ? 24.247 9.565 4.678 1.00 12.47 274 ILE C C 1
ATOM 5937 O O . ILE C 1 267 ? 25.086 9.152 3.896 1.00 12.46 274 ILE C O 1
ATOM 5942 N N . ASN C 1 268 ? 22.931 9.418 4.496 1.00 13.71 275 ASN C N 1
ATOM 5943 C CA . ASN C 1 268 ? 22.294 8.903 3.279 1.00 13.30 275 ASN C CA 1
ATOM 5944 C C . ASN C 1 268 ? 22.761 9.711 2.038 1.00 13.65 275 ASN C C 1
ATOM 5945 O O . ASN C 1 268 ? 22.771 10.938 2.076 1.00 14.47 275 ASN C O 1
ATOM 5950 N N . ALA C 1 269 ? 23.127 9.031 0.950 1.00 13.45 276 ALA C N 1
ATOM 5951 C CA . ALA C 1 269 ? 23.618 9.720 -0.260 1.00 12.94 276 ALA C CA 1
ATOM 5952 C C . ALA C 1 269 ? 22.524 10.541 -0.912 1.00 13.45 276 ALA C C 1
ATOM 5953 O O . ALA C 1 269 ? 22.809 11.482 -1.685 1.00 12.54 276 ALA C O 1
ATOM 5955 N N . ALA C 1 270 ? 21.272 10.183 -0.613 1.00 13.37 277 ALA C N 1
ATOM 5956 C CA . ALA C 1 270 ? 20.146 10.869 -1.258 1.00 12.90 277 ALA C CA 1
ATOM 5957 C C . ALA C 1 270 ? 19.587 11.957 -0.336 1.00 12.36 277 ALA C C 1
ATOM 5958 O O . ALA C 1 270 ? 18.659 12.622 -0.705 1.00 11.64 277 ALA C O 1
ATOM 5960 N N . SER C 1 271 ? 20.203 12.172 0.836 1.00 12.04 278 SER C N 1
ATOM 5961 C CA . SER C 1 271 ? 19.827 13.326 1.671 1.00 11.80 278 SER C CA 1
ATOM 5962 C C . SER C 1 271 ? 20.120 14.700 1.034 1.00 11.53 278 SER C C 1
ATOM 5963 O O . SER C 1 271 ? 21.214 14.957 0.600 1.00 11.06 278 SER C O 1
ATOM 5966 N N . PRO C 1 272 ? 19.103 15.589 0.966 1.00 12.76 279 PRO C N 1
ATOM 5967 C CA . PRO C 1 272 ? 19.342 16.940 0.479 1.00 12.33 279 PRO C CA 1
ATOM 5968 C C . PRO C 1 272 ? 19.790 17.835 1.695 1.00 13.36 279 PRO C C 1
ATOM 5969 O O . PRO C 1 272 ? 19.873 19.081 1.588 1.00 12.33 279 PRO C O 1
ATOM 5973 N N . ASN C 1 273 ? 20.076 17.168 2.828 1.00 13.52 280 ASN C N 1
ATOM 5974 C CA . ASN C 1 273 ? 20.476 17.819 4.049 1.00 14.56 280 ASN C CA 1
ATOM 5975 C C . ASN C 1 273 ? 21.882 17.404 4.515 1.00 15.01 280 ASN C C 1
ATOM 5976 O O . ASN C 1 273 ? 22.159 17.505 5.721 1.00 15.71 280 ASN C O 1
ATOM 5981 N N . LYS C 1 274 ? 22.765 17.002 3.588 1.00 14.57 281 LYS C N 1
ATOM 5982 C CA . LYS C 1 274 ? 24.095 16.479 3.968 1.00 15.00 281 LYS C CA 1
ATOM 5983 C C . LYS C 1 274 ? 24.909 17.417 4.840 1.00 15.21 281 LYS C C 1
ATOM 5984 O O . LYS C 1 274 ? 25.561 16.976 5.803 1.00 16.15 281 LYS C O 1
ATOM 5990 N N . GLU C 1 275 ? 24.855 18.707 4.529 1.00 13.86 282 GLU C N 1
ATOM 5991 C CA . GLU C 1 275 ? 25.498 19.726 5.336 1.00 14.50 282 GLU C CA 1
ATOM 5992 C C . GLU C 1 275 ? 24.938 19.923 6.790 1.00 14.06 282 GLU C C 1
ATOM 5993 O O . GLU C 1 275 ? 25.734 20.061 7.739 1.00 13.78 282 GLU C O 1
ATOM 5999 N N . LEU C 1 276 ? 23.600 19.960 6.945 1.00 13.20 283 LEU C N 1
ATOM 6000 C CA . LEU C 1 276 ? 22.935 20.050 8.277 1.00 13.30 283 LEU C CA 1
ATOM 6001 C C . LEU C 1 276 ? 23.272 18.842 9.112 1.00 12.46 283 LEU C C 1
ATOM 6002 O O . LEU C 1 276 ? 23.444 18.961 10.332 1.00 12.17 283 LEU C O 1
ATOM 6007 N N . ALA C 1 277 ? 23.292 17.677 8.452 1.00 11.84 284 ALA C N 1
ATOM 6008 C CA . ALA C 1 277 ? 23.717 16.412 9.064 1.00 11.23 284 ALA C CA 1
ATOM 6009 C C . ALA C 1 277 ? 25.166 16.482 9.580 1.00 12.79 284 ALA C C 1
ATOM 6010 O O . ALA C 1 277 ? 25.455 16.117 10.737 1.00 11.06 284 ALA C O 1
ATOM 6012 N N . LYS C 1 278 ? 26.074 16.985 8.737 1.00 13.15 285 LYS C N 1
ATOM 6013 C CA . LYS C 1 278 ? 27.447 17.220 9.172 1.00 15.55 285 LYS C CA 1
ATOM 6014 C C . LYS C 1 278 ? 27.537 18.145 10.424 1.00 16.10 285 LYS C C 1
ATOM 6015 O O . LYS C 1 278 ? 28.282 17.838 11.386 1.00 16.16 285 LYS C O 1
ATOM 6021 N N . GLU C 1 279 ? 26.872 19.267 10.489 1.00 16.14 286 GLU C N 1
ATOM 6022 C CA . GLU C 1 279 ? 26.813 20.267 11.574 1.00 17.76 286 GLU C CA 1
ATOM 6023 C C . GLU C 1 279 ? 26.120 19.674 12.822 1.00 15.86 286 GLU C C 1
ATOM 6024 O O . GLU C 1 279 ? 26.589 19.808 13.964 1.00 16.19 286 GLU C O 1
ATOM 6030 N N . PHE C 1 280 ? 25.138 18.869 12.615 1.00 14.74 287 PHE C N 1
ATOM 6031 C CA . PHE C 1 280 ? 24.565 18.175 13.750 1.00 13.05 287 PHE C CA 1
ATOM 6032 C C . PHE C 1 280 ? 25.534 17.201 14.398 1.00 12.50 287 PHE C C 1
ATOM 6033 O O . PHE C 1 280 ? 25.805 17.247 15.599 1.00 12.21 287 PHE C O 1
ATOM 6041 N N . LEU C 1 281 ? 25.982 16.249 13.598 1.00 12.25 288 LEU C N 1
ATOM 6042 C CA . LEU C 1 281 ? 26.922 15.261 14.054 1.00 12.28 288 LEU C CA 1
ATOM 6043 C C . LEU C 1 281 ? 28.221 15.879 14.668 1.00 13.01 288 LEU C C 1
ATOM 6044 O O . LEU C 1 281 ? 28.593 15.561 15.816 1.00 13.11 288 LEU C O 1
ATOM 6049 N N . GLU C 1 282 ? 28.885 16.775 13.932 1.00 12.76 289 GLU C N 1
ATOM 6050 C CA . GLU C 1 282 ? 30.138 17.315 14.395 1.00 12.42 289 GLU C CA 1
ATOM 6051 C C . GLU C 1 282 ? 30.021 18.283 15.572 1.00 12.81 289 GLU C C 1
ATOM 6052 O O . GLU C 1 282 ? 30.905 18.275 16.447 1.00 12.56 289 GLU C O 1
ATOM 6058 N N . ASN C 1 283 ? 28.992 19.159 15.581 1.00 12.07 290 ASN C N 1
ATOM 6059 C CA . ASN C 1 283 ? 29.040 20.306 16.495 1.00 11.56 290 ASN C CA 1
ATOM 6060 C C . ASN C 1 283 ? 28.059 20.199 17.622 1.00 12.07 290 ASN C C 1
ATOM 6061 O O . ASN C 1 283 ? 28.060 21.057 18.478 1.00 13.00 290 ASN C O 1
ATOM 6066 N N . TYR C 1 284 ? 27.168 19.201 17.568 1.00 11.84 291 TYR C N 1
ATOM 6067 C CA . TYR C 1 284 ? 26.169 18.927 18.617 1.00 11.99 291 TYR C CA 1
ATOM 6068 C C . TYR C 1 284 ? 26.317 17.555 19.217 1.00 12.77 291 TYR C C 1
ATOM 6069 O O . TYR C 1 284 ? 26.465 17.479 20.428 1.00 14.99 291 TYR C O 1
ATOM 6078 N N . LEU C 1 285 ? 26.316 16.478 18.427 1.00 12.86 292 LEU C N 1
ATOM 6079 C CA . LEU C 1 285 ? 26.491 15.127 18.997 1.00 12.58 292 LEU C CA 1
ATOM 6080 C C . LEU C 1 285 ? 27.931 14.820 19.446 1.00 13.15 292 LEU C C 1
ATOM 6081 O O . LEU C 1 285 ? 28.185 14.533 20.648 1.00 13.01 292 LEU C O 1
ATOM 6086 N N . LEU C 1 286 ? 28.858 14.867 18.537 1.00 12.18 293 LEU C N 1
ATOM 6087 C CA . LEU C 1 286 ? 30.225 14.588 18.877 1.00 12.51 293 LEU C CA 1
ATOM 6088 C C . LEU C 1 286 ? 30.534 15.898 19.632 1.00 12.38 293 LEU C C 1
ATOM 6089 O O . LEU C 1 286 ? 30.979 16.838 19.040 1.00 12.70 293 LEU C O 1
ATOM 6094 N N . THR C 1 287 ? 30.290 15.893 20.939 1.00 12.30 294 THR C N 1
ATOM 6095 C CA . THR C 1 287 ? 30.559 17.032 21.812 1.00 12.20 294 THR C CA 1
ATOM 6096 C C . THR C 1 287 ? 30.252 16.590 23.237 1.00 13.23 294 THR C C 1
ATOM 6097 O O . THR C 1 287 ? 29.177 16.049 23.497 1.00 13.31 294 THR C O 1
ATOM 6101 N N . ASP C 1 288 ? 31.188 16.795 24.160 1.00 15.38 295 ASP C N 1
ATOM 6102 C CA . ASP C 1 288 ? 31.039 16.214 25.462 1.00 16.48 295 ASP C CA 1
ATOM 6103 C C . ASP C 1 288 ? 29.606 16.196 25.894 1.00 17.03 295 ASP C C 1
ATOM 6104 O O . ASP C 1 288 ? 29.157 15.207 26.372 1.00 17.76 295 ASP C O 1
ATOM 6109 N N . GLU C 1 289 ? 28.944 17.329 25.752 1.00 18.47 296 GLU C N 1
ATOM 6110 C CA . GLU C 1 289 ? 27.566 17.550 26.128 1.00 21.17 296 GLU C CA 1
ATOM 6111 C C . GLU C 1 289 ? 26.663 16.638 25.387 1.00 18.39 296 GLU C C 1
ATOM 6112 O O . GLU C 1 289 ? 25.718 16.144 25.932 1.00 17.96 296 GLU C O 1
ATOM 6118 N N . GLY C 1 290 ? 26.944 16.519 24.105 1.00 17.51 297 GLY C N 1
ATOM 6119 C CA . GLY C 1 290 ? 26.084 15.790 23.191 1.00 15.82 297 GLY C CA 1
ATOM 6120 C C . GLY C 1 290 ? 26.168 14.327 23.501 1.00 15.41 297 GLY C C 1
ATOM 6121 O O . GLY C 1 290 ? 25.164 13.706 23.752 1.00 15.98 297 GLY C O 1
ATOM 6122 N N . LEU C 1 291 ? 27.373 13.779 23.553 1.00 15.07 298 LEU C N 1
ATOM 6123 C CA . LEU C 1 291 ? 27.553 12.384 23.945 1.00 14.05 298 LEU C CA 1
ATOM 6124 C C . LEU C 1 291 ? 27.167 12.052 25.397 1.00 13.26 298 LEU C C 1
ATOM 6125 O O . LEU C 1 291 ? 26.826 10.921 25.683 1.00 13.53 298 LEU C O 1
ATOM 6130 N N . GLU C 1 292 ? 27.245 13.005 26.311 1.00 12.29 299 GLU C N 1
ATOM 6131 C CA . GLU C 1 292 ? 26.803 12.748 27.654 1.00 13.19 299 GLU C CA 1
ATOM 6132 C C . GLU C 1 292 ? 25.282 12.636 27.744 1.00 12.06 299 GLU C C 1
ATOM 6133 O O . GLU C 1 292 ? 24.785 11.920 28.613 1.00 11.58 299 GLU C O 1
ATOM 6139 N N . ALA C 1 293 ? 24.551 13.363 26.876 1.00 10.54 300 ALA C N 1
ATOM 6140 C CA . ALA C 1 293 ? 23.070 13.287 26.812 1.00 9.30 300 ALA C CA 1
ATOM 6141 C C . ALA C 1 293 ? 22.698 11.842 26.439 1.00 10.08 300 ALA C C 1
ATOM 6142 O O . ALA C 1 293 ? 21.797 11.238 27.041 1.00 9.88 300 ALA C O 1
ATOM 6144 N N . VAL C 1 294 ? 23.365 11.292 25.428 1.00 9.55 301 VAL C N 1
ATOM 6145 C CA . VAL C 1 294 ? 23.057 9.937 24.967 1.00 10.99 301 VAL C CA 1
ATOM 6146 C C . VAL C 1 294 ? 23.509 8.867 25.941 1.00 11.79 301 VAL C C 1
ATOM 6147 O O . VAL C 1 294 ? 22.740 8.019 26.274 1.00 12.82 301 VAL C O 1
ATOM 6151 N N . ASN C 1 295 ? 24.748 8.963 26.405 1.00 12.51 302 ASN C N 1
ATOM 6152 C CA . ASN C 1 295 ? 25.361 8.050 27.345 1.00 13.96 302 ASN C CA 1
ATOM 6153 C C . ASN C 1 295 ? 24.614 7.938 28.671 1.00 14.63 302 ASN C C 1
ATOM 6154 O O . ASN C 1 295 ? 24.363 6.836 29.173 1.00 15.67 302 ASN C O 1
ATOM 6159 N N . LYS C 1 296 ? 24.198 9.069 29.188 1.00 17.18 303 LYS C N 1
ATOM 6160 C CA . LYS C 1 296 ? 23.244 9.175 30.328 1.00 19.83 303 LYS C CA 1
ATOM 6161 C C . LYS C 1 296 ? 21.908 8.427 30.131 1.00 19.16 303 LYS C C 1
ATOM 6162 O O . LYS C 1 296 ? 21.370 7.849 31.099 1.00 19.75 303 LYS C O 1
ATOM 6168 N N . ASP C 1 297 ? 21.369 8.424 28.911 1.00 17.55 304 ASP C N 1
ATOM 6169 C CA . ASP C 1 297 ? 20.166 7.622 28.613 1.00 17.25 304 ASP C CA 1
ATOM 6170 C C . ASP C 1 297 ? 20.393 6.081 28.462 1.00 16.92 304 ASP C C 1
ATOM 6171 O O . ASP C 1 297 ? 19.659 5.281 29.057 1.00 15.92 304 ASP C O 1
ATOM 6176 N N . LYS C 1 298 ? 21.340 5.716 27.580 1.00 15.59 305 LYS C N 1
ATOM 6177 C CA . LYS C 1 298 ? 21.971 4.407 27.529 1.00 14.61 305 LYS C CA 1
ATOM 6178 C C . LYS C 1 298 ? 23.450 4.568 27.155 1.00 14.49 305 LYS C C 1
ATOM 6179 O O . LYS C 1 298 ? 23.766 5.031 26.113 1.00 15.38 305 LYS C O 1
ATOM 6185 N N . PRO C 1 299 ? 24.338 4.163 28.033 1.00 12.72 306 PRO C N 1
ATOM 6186 C CA . PRO C 1 299 ? 25.769 4.236 27.793 1.00 14.19 306 PRO C CA 1
ATOM 6187 C C . PRO C 1 299 ? 26.221 3.668 26.457 1.00 14.63 306 PRO C C 1
ATOM 6188 O O . PRO C 1 299 ? 25.781 2.656 25.998 1.00 16.23 306 PRO C O 1
ATOM 6192 N N . LEU C 1 300 ? 27.148 4.380 25.874 1.00 14.58 307 LEU C N 1
ATOM 6193 C CA . LEU C 1 300 ? 27.634 4.134 24.560 1.00 15.19 307 LEU C CA 1
ATOM 6194 C C . LEU C 1 300 ? 28.780 3.121 24.526 1.00 16.10 307 LEU C C 1
ATOM 6195 O O . LEU C 1 300 ? 29.013 2.524 23.507 1.00 17.85 307 LEU C O 1
ATOM 6200 N N . GLY C 1 301 ? 29.451 2.925 25.654 1.00 16.70 308 GLY C N 1
ATOM 6201 C CA . GLY C 1 301 ? 30.699 2.198 25.672 1.00 16.96 308 GLY C CA 1
ATOM 6202 C C . GLY C 1 301 ? 31.820 3.195 25.718 1.00 18.54 308 GLY C C 1
ATOM 6203 O O . GLY C 1 301 ? 31.643 4.305 26.284 1.00 19.01 308 GLY C O 1
ATOM 6204 N N . ALA C 1 302 ? 32.967 2.851 25.111 1.00 18.59 309 ALA C N 1
ATOM 6205 C CA . ALA C 1 302 ? 34.073 3.792 25.100 1.00 18.44 309 ALA C CA 1
ATOM 6206 C C . ALA C 1 302 ? 33.960 4.736 23.912 1.00 18.42 309 ALA C C 1
ATOM 6207 O O . ALA C 1 302 ? 34.110 4.308 22.799 1.00 20.68 309 ALA C O 1
ATOM 6209 N N . VAL C 1 303 ? 33.764 6.027 24.131 1.00 18.29 310 VAL C N 1
ATOM 6210 C CA . VAL C 1 303 ? 33.461 6.909 23.030 1.00 17.41 310 VAL C CA 1
ATOM 6211 C C . VAL C 1 303 ? 34.661 7.228 22.111 1.00 17.67 310 VAL C C 1
ATOM 6212 O O . VAL C 1 303 ? 35.801 7.187 22.523 1.00 17.34 310 VAL C O 1
ATOM 6216 N N . ALA C 1 304 ? 34.358 7.584 20.864 1.00 17.57 311 ALA C N 1
ATOM 6217 C CA . ALA C 1 304 ? 35.349 7.968 19.865 1.00 16.62 311 ALA C CA 1
ATOM 6218 C C . ALA C 1 304 ? 35.982 9.328 20.139 1.00 15.08 311 ALA C C 1
ATOM 6219 O O . ALA C 1 304 ? 37.112 9.593 19.684 1.00 14.51 311 ALA C O 1
ATOM 6221 N N . LEU C 1 305 ? 35.258 10.174 20.876 1.00 14.24 312 LEU C N 1
ATOM 6222 C CA . LEU C 1 305 ? 35.717 11.506 21.198 1.00 13.87 312 LEU C CA 1
ATOM 6223 C C . LEU C 1 305 ? 36.645 11.514 22.420 1.00 14.73 312 LEU C C 1
ATOM 6224 O O . LEU C 1 305 ? 36.198 11.290 23.565 1.00 14.25 312 LEU C O 1
ATOM 6229 N N . LYS C 1 306 ? 37.935 11.790 22.154 1.00 14.58 313 LYS C N 1
ATOM 6230 C CA . LYS C 1 306 ? 38.992 11.764 23.164 1.00 15.65 313 LYS C CA 1
ATOM 6231 C C . LYS C 1 306 ? 38.636 12.485 24.448 1.00 16.41 313 LYS C C 1
ATOM 6232 O O . LYS C 1 306 ? 38.765 11.895 25.513 1.00 17.39 313 LYS C O 1
ATOM 6238 N N . SER C 1 307 ? 38.169 13.735 24.340 1.00 16.90 314 SER C N 1
ATOM 6239 C CA . SER C 1 307 ? 37.904 14.576 25.508 1.00 17.36 314 SER C CA 1
ATOM 6240 C C . SER C 1 307 ? 36.916 13.942 26.447 1.00 16.89 314 SER C C 1
ATOM 6241 O O . SER C 1 307 ? 37.141 13.955 27.644 1.00 16.63 314 SER C O 1
ATOM 6244 N N . TYR C 1 308 ? 35.861 13.340 25.916 1.00 18.53 315 TYR C N 1
ATOM 6245 C CA . TYR C 1 308 ? 34.820 12.687 26.772 1.00 18.38 315 TYR C CA 1
ATOM 6246 C C . TYR C 1 308 ? 35.221 11.311 27.257 1.00 18.69 315 TYR C C 1
ATOM 6247 O O . TYR C 1 308 ? 34.873 10.930 28.376 1.00 18.58 315 TYR C O 1
ATOM 6256 N N . GLU C 1 309 ? 35.975 10.578 26.451 1.00 19.32 316 GLU C N 1
ATOM 6257 C CA . GLU C 1 309 ? 36.483 9.249 26.862 1.00 20.56 316 GLU C CA 1
ATOM 6258 C C . GLU C 1 309 ? 37.415 9.315 28.066 1.00 22.24 316 GLU C C 1
ATOM 6259 O O . GLU C 1 309 ? 37.481 8.380 28.874 1.00 22.57 316 GLU C O 1
ATOM 6265 N N . GLU C 1 310 ? 38.097 10.438 28.210 1.00 24.17 317 GLU C N 1
ATOM 6266 C CA . GLU C 1 310 ? 39.005 10.659 29.343 1.00 27.43 317 GLU C CA 1
ATOM 6267 C C . GLU C 1 310 ? 38.251 10.732 30.695 1.00 26.77 317 GLU C C 1
ATOM 6268 O O . GLU C 1 310 ? 38.773 10.351 31.714 1.00 27.00 317 GLU C O 1
ATOM 6274 N N . GLU C 1 311 ? 37.002 11.187 30.650 1.00 27.50 318 GLU C N 1
ATOM 6275 C CA . GLU C 1 311 ? 36.044 11.153 31.756 1.00 28.26 318 GLU C CA 1
ATOM 6276 C C . GLU C 1 311 ? 35.475 9.730 31.972 1.00 26.77 318 GLU C C 1
ATOM 6277 O O . GLU C 1 311 ? 35.496 9.229 33.069 1.00 29.09 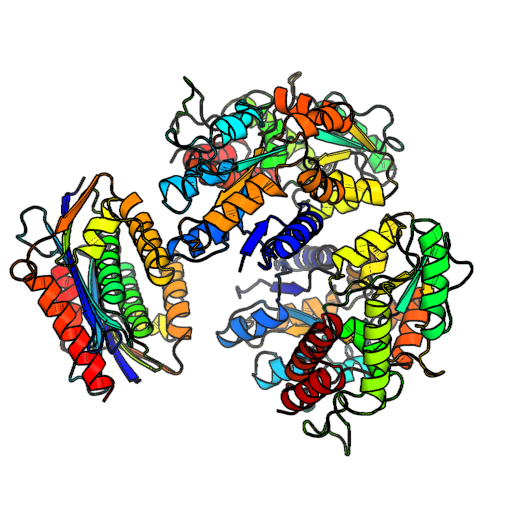318 GLU C O 1
ATOM 6283 N N . LEU C 1 312 ? 35.023 9.059 30.926 1.00 25.04 319 LEU C N 1
ATOM 6284 C CA . LEU C 1 312 ? 34.477 7.705 30.994 1.00 23.60 319 LEU C CA 1
ATOM 6285 C C . LEU C 1 312 ? 35.504 6.592 31.259 1.00 22.88 319 LEU C C 1
ATOM 6286 O O . LEU C 1 312 ? 35.136 5.510 31.711 1.00 21.01 319 LEU C O 1
ATOM 6291 N N . ALA C 1 313 ? 36.778 6.865 30.930 1.00 22.53 320 ALA C N 1
ATOM 6292 C CA . ALA C 1 313 ? 37.865 5.906 30.994 1.00 22.02 320 ALA C CA 1
ATOM 6293 C C . ALA C 1 313 ? 38.097 5.365 32.406 1.00 22.70 320 ALA C C 1
ATOM 6294 O O . ALA C 1 313 ? 38.549 4.217 32.574 1.00 21.19 320 ALA C O 1
ATOM 6296 N N . LYS C 1 314 ? 37.745 6.203 33.393 1.00 22.71 321 LYS C N 1
ATOM 6297 C CA . LYS C 1 314 ? 37.910 5.953 34.809 1.00 23.61 321 LYS C CA 1
ATOM 6298 C C . LYS C 1 314 ? 36.885 4.964 35.387 1.00 22.81 321 LYS C C 1
ATOM 6299 O O . LYS C 1 314 ? 37.045 4.478 36.528 1.00 22.08 321 LYS C O 1
ATOM 6305 N N . ASP C 1 315 ? 35.821 4.710 34.616 1.00 20.62 322 ASP C N 1
ATOM 6306 C CA . ASP C 1 315 ? 34.801 3.768 34.998 1.00 18.68 322 ASP C CA 1
ATOM 6307 C C . ASP C 1 315 ? 35.312 2.324 34.793 1.00 18.24 322 ASP C C 1
ATOM 6308 O O . ASP C 1 315 ? 35.769 1.951 33.694 1.00 18.22 322 ASP C O 1
ATOM 6313 N N . PRO C 1 316 ? 35.241 1.492 35.856 1.00 17.60 323 PRO C N 1
ATOM 6314 C CA . PRO C 1 316 ? 35.710 0.099 35.740 1.00 16.87 323 PRO C CA 1
ATOM 6315 C C . PRO C 1 316 ? 34.962 -0.786 34.736 1.00 16.56 323 PRO C C 1
ATOM 6316 O O . PRO C 1 316 ? 35.522 -1.795 34.307 1.00 18.22 323 PRO C O 1
ATOM 6320 N N . ARG C 1 317 ? 33.704 -0.461 34.442 1.00 14.80 324 ARG C N 1
ATOM 6321 C CA . ARG C 1 317 ? 32.890 -1.126 33.480 1.00 13.44 324 ARG C CA 1
ATOM 6322 C C . ARG C 1 317 ? 33.408 -0.791 32.087 1.00 13.93 324 ARG C C 1
ATOM 6323 O O . ARG C 1 317 ? 33.332 -1.641 31.185 1.00 14.66 324 ARG C O 1
ATOM 6331 N N . ILE C 1 318 ? 33.918 0.429 31.912 1.00 13.16 325 ILE C N 1
ATOM 6332 C CA . ILE C 1 318 ? 34.557 0.826 30.673 1.00 13.90 325 ILE C CA 1
ATOM 6333 C C . ILE C 1 318 ? 35.949 0.203 30.550 1.00 13.63 325 ILE C C 1
ATOM 6334 O O . ILE C 1 318 ? 36.344 -0.238 29.467 1.00 13.41 325 ILE C O 1
ATOM 6339 N N . ALA C 1 319 ? 36.691 0.182 31.646 1.00 12.52 326 ALA C N 1
ATOM 6340 C CA . ALA C 1 319 ? 37.926 -0.598 31.711 1.00 12.50 326 ALA C CA 1
ATOM 6341 C C . ALA C 1 319 ? 37.663 -2.074 31.291 1.00 13.10 326 ALA C C 1
ATOM 6342 O O . ALA C 1 319 ? 38.409 -2.622 30.448 1.00 13.21 326 ALA C O 1
ATOM 6344 N N . ALA C 1 320 ? 36.603 -2.700 31.812 1.00 13.58 327 ALA C N 1
ATOM 6345 C CA . ALA C 1 320 ? 36.325 -4.143 31.494 1.00 14.06 327 ALA C CA 1
ATOM 6346 C C . ALA C 1 320 ? 35.899 -4.284 30.032 1.00 14.55 327 ALA C C 1
ATOM 6347 O O . ALA C 1 320 ? 36.255 -5.225 29.360 1.00 15.47 327 ALA C O 1
ATOM 6349 N N . THR C 1 321 ? 35.117 -3.325 29.549 1.00 15.57 328 THR C N 1
ATOM 6350 C CA . THR C 1 321 ? 34.699 -3.255 28.145 1.00 16.56 328 THR C CA 1
ATOM 6351 C C . THR C 1 321 ? 35.888 -3.283 27.222 1.00 16.65 328 THR C C 1
ATOM 6352 O O . THR C 1 321 ? 35.933 -4.072 26.274 1.00 17.13 328 THR C O 1
ATOM 6356 N N . MET C 1 322 ? 36.835 -2.391 27.506 1.00 17.81 329 MET C N 1
ATOM 6357 C CA . MET C 1 322 ? 38.053 -2.247 26.713 1.00 18.62 329 MET C CA 1
ATOM 6358 C C . MET C 1 322 ? 39.034 -3.410 26.842 1.00 18.00 329 MET C C 1
ATOM 6359 O O . MET C 1 322 ? 39.776 -3.740 25.907 1.00 18.14 329 MET C O 1
ATOM 6364 N N . GLU C 1 323 ? 39.036 -4.045 27.993 1.00 17.54 330 GLU C N 1
ATOM 6365 C CA . GLU C 1 323 ? 39.808 -5.262 28.157 1.00 18.33 330 GLU C CA 1
ATOM 6366 C C . GLU C 1 323 ? 39.240 -6.407 27.276 1.00 17.00 330 GLU C C 1
ATOM 6367 O O . GLU C 1 323 ? 39.983 -7.069 26.573 1.00 17.31 330 GLU C O 1
ATOM 6373 N N . ASN C 1 324 ? 37.928 -6.629 27.324 1.00 15.43 331 ASN C N 1
ATOM 6374 C CA . ASN C 1 324 ? 37.249 -7.492 26.320 1.00 14.65 331 ASN C CA 1
ATOM 6375 C C . ASN C 1 324 ? 37.493 -7.133 24.846 1.00 13.76 331 ASN C C 1
ATOM 6376 O O . ASN C 1 324 ? 37.723 -8.004 24.034 1.00 12.84 331 ASN C O 1
ATOM 6381 N N . ALA C 1 325 ? 37.474 -5.847 24.536 1.00 13.44 332 ALA C N 1
ATOM 6382 C CA . ALA C 1 325 ? 37.658 -5.383 23.189 1.00 15.11 332 ALA C CA 1
ATOM 6383 C C . ALA C 1 325 ? 39.024 -5.795 22.698 1.00 15.90 332 ALA C C 1
ATOM 6384 O O . ALA C 1 325 ? 39.115 -6.258 21.593 1.00 14.70 332 ALA C O 1
ATOM 6386 N N . GLN C 1 326 ? 40.055 -5.621 23.518 1.00 16.73 333 GLN C N 1
ATOM 6387 C CA . GLN C 1 326 ? 41.412 -5.987 23.131 1.00 18.42 333 GLN C CA 1
ATOM 6388 C C . GLN C 1 326 ? 41.558 -7.498 22.984 1.00 17.90 333 GLN C C 1
ATOM 6389 O O . GLN C 1 326 ? 42.480 -7.981 22.328 1.00 17.60 333 GLN C O 1
ATOM 6395 N N . LYS C 1 327 ? 40.642 -8.238 23.600 1.00 18.55 334 LYS C N 1
ATOM 6396 C CA . LYS C 1 327 ? 40.666 -9.694 23.539 1.00 18.33 334 LYS C CA 1
ATOM 6397 C C . LYS C 1 327 ? 40.048 -10.203 22.241 1.00 18.25 334 LYS C C 1
ATOM 6398 O O . LYS C 1 327 ? 40.371 -11.296 21.775 1.00 19.34 334 LYS C O 1
ATOM 6404 N N . GLY C 1 328 ? 39.158 -9.404 21.662 1.00 17.94 335 GLY C N 1
ATOM 6405 C CA . GLY C 1 328 ? 38.497 -9.770 20.424 1.00 18.92 335 GLY C CA 1
ATOM 6406 C C . GLY C 1 328 ? 39.093 -9.068 19.219 1.00 19.73 335 GLY C C 1
ATOM 6407 O O . GLY C 1 328 ? 40.233 -8.607 19.259 1.00 20.78 335 GLY C O 1
ATOM 6408 N N . GLU C 1 329 ? 38.317 -8.989 18.143 1.00 20.44 336 GLU C N 1
ATOM 6409 C CA . GLU C 1 329 ? 38.779 -8.327 16.893 1.00 20.72 336 GLU C CA 1
ATOM 6410 C C . GLU C 1 329 ? 37.776 -7.247 16.468 1.00 19.37 336 GLU C C 1
ATOM 6411 O O . GLU C 1 329 ? 36.546 -7.423 16.575 1.00 19.79 336 GLU C O 1
ATOM 6417 N N . ILE C 1 330 ? 38.296 -6.158 15.935 1.00 19.15 337 ILE C N 1
ATOM 6418 C CA . ILE C 1 330 ? 37.482 -5.217 15.142 1.00 18.40 337 ILE C CA 1
ATOM 6419 C C . ILE C 1 330 ? 36.709 -5.929 14.003 1.00 17.57 337 ILE C C 1
ATOM 6420 O O . ILE C 1 330 ? 37.252 -6.725 13.260 1.00 16.80 337 ILE C O 1
ATOM 6425 N N . MET C 1 331 ? 35.409 -5.692 13.891 1.00 17.21 338 MET C N 1
ATOM 6426 C CA . MET C 1 331 ? 34.646 -6.338 12.821 1.00 15.99 338 MET C CA 1
ATOM 6427 C C . MET C 1 331 ? 35.137 -5.766 11.517 1.00 15.41 338 MET C C 1
ATOM 6428 O O . MET C 1 331 ? 35.406 -4.570 11.483 1.00 16.41 338 MET C O 1
ATOM 6433 N N . PRO C 1 332 ? 35.260 -6.612 10.447 1.00 14.97 339 PRO C N 1
ATOM 6434 C CA . PRO C 1 332 ? 35.333 -6.107 9.052 1.00 14.81 339 PRO C CA 1
ATOM 6435 C C . PRO C 1 332 ? 34.077 -5.307 8.754 1.00 14.97 339 PRO C C 1
ATOM 6436 O O . PRO C 1 332 ? 33.061 -5.505 9.459 1.00 15.11 339 PRO C O 1
ATOM 6440 N N . ASN C 1 333 ? 34.146 -4.388 7.774 1.00 14.50 340 ASN C N 1
ATOM 6441 C CA . ASN C 1 333 ? 32.968 -3.641 7.309 1.00 14.14 340 ASN C CA 1
ATOM 6442 C C . ASN C 1 333 ? 32.634 -4.054 5.851 1.00 15.14 340 ASN C C 1
ATOM 6443 O O . ASN C 1 333 ? 31.822 -3.423 5.129 1.00 15.35 340 ASN C O 1
ATOM 6448 N N . ILE C 1 334 ? 33.244 -5.149 5.418 1.00 14.61 341 ILE C N 1
ATOM 6449 C CA . ILE C 1 334 ? 33.111 -5.579 4.052 1.00 14.25 341 ILE C CA 1
ATOM 6450 C C . ILE C 1 334 ? 31.657 -5.915 3.772 1.00 14.30 341 ILE C C 1
ATOM 6451 O O . ILE C 1 334 ? 30.927 -6.209 4.708 1.00 12.43 341 ILE C O 1
ATOM 6456 N N . PRO C 1 335 ? 31.229 -5.831 2.458 1.00 14.06 342 PRO C N 1
ATOM 6457 C CA . PRO C 1 335 ? 29.869 -6.131 2.062 1.00 13.39 342 PRO C CA 1
ATOM 6458 C C . PRO C 1 335 ? 29.427 -7.550 2.495 1.00 14.19 342 PRO C C 1
ATOM 6459 O O . PRO C 1 335 ? 28.246 -7.744 2.749 1.00 14.18 342 PRO C O 1
ATOM 6463 N N . GLN C 1 336 ? 30.357 -8.514 2.558 1.00 13.90 343 GLN C N 1
ATOM 6464 C CA . GLN C 1 336 ? 30.060 -9.947 2.878 1.00 13.91 343 GLN C CA 1
ATOM 6465 C C . GLN C 1 336 ? 29.783 -10.206 4.394 1.00 13.55 343 GLN C C 1
ATOM 6466 O O . GLN C 1 336 ? 29.534 -11.326 4.813 1.00 12.40 343 GLN C O 1
ATOM 6472 N N . MET C 1 337 ? 29.782 -9.148 5.194 1.00 14.10 344 MET C N 1
ATOM 6473 C CA . MET C 1 337 ? 29.625 -9.316 6.655 1.00 15.54 344 MET C CA 1
ATOM 6474 C C . MET C 1 337 ? 28.214 -9.777 7.014 1.00 16.18 344 MET C C 1
ATOM 6475 O O . MET C 1 337 ? 28.061 -10.546 8.000 1.00 16.80 344 MET C O 1
ATOM 6480 N N . SER C 1 338 ? 27.202 -9.354 6.248 1.00 15.49 345 SER C N 1
ATOM 6481 C CA . SER C 1 338 ? 25.848 -9.798 6.614 1.00 16.48 345 SER C CA 1
ATOM 6482 C C . SER C 1 338 ? 25.595 -11.202 6.145 1.00 16.67 345 SER C C 1
ATOM 6483 O O . SER C 1 338 ? 24.914 -11.984 6.847 1.00 18.06 345 SER C O 1
ATOM 6486 N N . ALA C 1 339 ? 26.225 -11.585 5.030 1.00 15.32 346 ALA C N 1
ATOM 6487 C CA . ALA C 1 339 ? 26.222 -12.985 4.670 1.00 13.71 346 ALA C CA 1
ATOM 6488 C C . ALA C 1 339 ? 26.912 -13.878 5.690 1.00 12.62 346 ALA C C 1
ATOM 6489 O O . ALA C 1 339 ? 26.389 -14.928 5.992 1.00 12.52 346 ALA C O 1
ATOM 6491 N N . PHE C 1 340 ? 28.066 -13.474 6.227 1.00 13.20 347 PHE C N 1
ATOM 6492 C CA . PHE C 1 340 ? 28.691 -14.187 7.373 1.00 13.07 347 PHE C CA 1
ATOM 6493 C C . PHE C 1 340 ? 27.744 -14.249 8.623 1.00 13.64 347 PHE C C 1
ATOM 6494 O O . PHE C 1 340 ? 27.569 -15.299 9.270 1.00 14.31 347 PHE C O 1
ATOM 6502 N N . TRP C 1 341 ? 27.138 -13.134 8.970 1.00 13.52 348 TRP C N 1
ATOM 6503 C CA . TRP C 1 341 ? 26.336 -13.110 10.194 1.00 14.20 348 TRP C CA 1
ATOM 6504 C C . TRP C 1 341 ? 25.059 -13.945 10.093 1.00 14.59 348 TRP C C 1
ATOM 6505 O O . TRP C 1 341 ? 24.648 -14.590 11.079 1.00 15.06 348 TRP C O 1
ATOM 6516 N N . TYR C 1 342 ? 24.413 -13.927 8.923 1.00 15.03 349 TYR C N 1
ATOM 6517 C CA . TYR C 1 342 ? 23.190 -14.730 8.705 1.00 14.83 349 TYR C CA 1
ATOM 6518 C C . TYR C 1 342 ? 23.567 -16.225 8.680 1.00 15.07 349 TYR C C 1
ATOM 6519 O O . TYR C 1 342 ? 22.784 -17.071 9.154 1.00 13.61 349 TYR C O 1
ATOM 6528 N N . ALA C 1 343 ? 24.761 -16.548 8.149 1.00 14.05 350 ALA C N 1
ATOM 6529 C CA . ALA C 1 343 ? 25.160 -17.969 8.060 1.00 14.11 350 ALA C CA 1
ATOM 6530 C C . ALA C 1 343 ? 25.350 -18.542 9.485 1.00 14.14 350 ALA C C 1
ATOM 6531 O O . ALA C 1 343 ? 24.932 -19.663 9.769 1.00 15.18 350 ALA C O 1
ATOM 6533 N N . VAL C 1 344 ? 25.964 -17.760 10.367 1.00 13.06 351 VAL C N 1
ATOM 6534 C CA . VAL C 1 344 ? 26.366 -18.216 11.686 1.00 13.83 351 VAL C CA 1
ATOM 6535 C C . VAL C 1 344 ? 25.131 -18.194 12.576 1.00 13.37 351 VAL C C 1
ATOM 6536 O O . VAL C 1 344 ? 24.972 -19.069 13.410 1.00 13.86 351 VAL C O 1
ATOM 6540 N N . ARG C 1 345 ? 24.234 -17.245 12.354 1.00 13.31 352 ARG C N 1
ATOM 6541 C CA . ARG C 1 345 ? 22.891 -17.280 12.983 1.00 16.25 352 ARG C CA 1
ATOM 6542 C C . ARG C 1 345 ? 22.165 -18.635 12.816 1.00 14.76 352 ARG C C 1
ATOM 6543 O O . ARG C 1 345 ? 21.709 -19.230 13.772 1.00 15.89 352 ARG C O 1
ATOM 6551 N N . THR C 1 346 ? 22.028 -19.068 11.586 1.00 14.77 353 THR C N 1
ATOM 6552 C CA . THR C 1 346 ? 21.397 -20.341 11.238 1.00 14.12 353 THR C CA 1
ATOM 6553 C C . THR C 1 346 ? 22.176 -21.505 11.838 1.00 14.32 353 THR C C 1
ATOM 6554 O O . THR C 1 346 ? 21.558 -22.375 12.476 1.00 16.02 353 THR C O 1
ATOM 6558 N N . ALA C 1 347 ? 23.509 -21.524 11.657 1.00 13.80 354 ALA C N 1
ATOM 6559 C CA . ALA C 1 347 ? 24.374 -22.543 12.247 1.00 12.79 354 ALA C CA 1
ATOM 6560 C C . ALA C 1 347 ? 24.061 -22.675 13.741 1.00 12.72 354 ALA C C 1
ATOM 6561 O O . ALA C 1 347 ? 23.752 -23.764 14.214 1.00 14.54 354 ALA C O 1
ATOM 6563 N N . VAL C 1 348 ? 24.112 -21.591 14.483 1.00 11.52 355 VAL C N 1
ATOM 6564 C CA . VAL C 1 348 ? 23.940 -21.698 15.945 1.00 10.60 355 VAL C CA 1
ATOM 6565 C C . VAL C 1 348 ? 22.492 -22.107 16.312 1.00 12.41 355 VAL C C 1
ATOM 6566 O O . VAL C 1 348 ? 22.274 -22.988 17.193 1.00 11.72 355 VAL C O 1
ATOM 6570 N N . ILE C 1 349 ? 21.508 -21.536 15.610 1.00 12.18 356 ILE C N 1
ATOM 6571 C CA . ILE C 1 349 ? 20.122 -21.948 15.819 1.00 13.39 356 ILE C CA 1
ATOM 6572 C C . ILE C 1 349 ? 19.935 -23.458 15.570 1.00 13.05 356 ILE C C 1
ATOM 6573 O O . ILE C 1 349 ? 19.274 -24.154 16.337 1.00 13.53 356 ILE C O 1
ATOM 6578 N N . ASN C 1 350 ? 20.555 -23.997 14.540 1.00 12.86 357 ASN C N 1
ATOM 6579 C CA . ASN C 1 350 ? 20.186 -25.355 14.132 1.00 12.50 357 ASN C CA 1
ATOM 6580 C C . ASN C 1 350 ? 20.920 -26.347 14.980 1.00 13.13 357 ASN C C 1
ATOM 6581 O O . ASN C 1 350 ? 20.358 -27.404 15.313 1.00 14.37 357 ASN C O 1
ATOM 6586 N N . ALA C 1 351 ? 22.189 -26.060 15.292 1.00 12.38 358 ALA C N 1
ATOM 6587 C CA . ALA C 1 351 ? 22.898 -26.895 16.260 1.00 12.66 358 ALA C CA 1
ATOM 6588 C C . ALA C 1 351 ? 22.217 -26.890 17.649 1.00 12.43 358 ALA C C 1
ATOM 6589 O O . ALA C 1 351 ? 22.142 -27.920 18.282 1.00 14.08 358 ALA C O 1
ATOM 6591 N N . ALA C 1 352 ? 21.714 -25.759 18.110 1.00 12.18 359 ALA C N 1
ATOM 6592 C CA . ALA C 1 352 ? 21.187 -25.656 19.459 1.00 13.58 359 ALA C CA 1
ATOM 6593 C C . ALA C 1 352 ? 19.834 -26.399 19.607 1.00 15.52 359 ALA C C 1
ATOM 6594 O O . ALA C 1 352 ? 19.498 -26.911 20.700 1.00 16.05 359 ALA C O 1
ATOM 6596 N N . SER C 1 353 ? 19.061 -26.433 18.510 1.00 16.01 360 SER C N 1
ATOM 6597 C CA . SER C 1 353 ? 17.796 -27.115 18.462 1.00 16.66 360 SER C CA 1
ATOM 6598 C C . SER C 1 353 ? 17.958 -28.639 18.279 1.00 16.65 360 SER C C 1
ATOM 6599 O O . SER C 1 353 ? 17.046 -29.405 18.630 1.00 16.76 360 SER C O 1
ATOM 6602 N N . GLY C 1 354 ? 19.109 -29.086 17.773 1.00 15.30 361 GLY C N 1
ATOM 6603 C CA . GLY C 1 354 ? 19.221 -30.477 17.386 1.00 14.09 361 GLY C CA 1
ATOM 6604 C C . GLY C 1 354 ? 18.914 -30.744 15.897 1.00 14.38 361 GLY C C 1
ATOM 6605 O O . GLY C 1 354 ? 19.106 -31.837 15.418 1.00 14.05 361 GLY C O 1
ATOM 6606 N N . ARG C 1 355 ? 18.449 -29.749 15.153 1.00 14.54 362 ARG C N 1
ATOM 6607 C CA . ARG C 1 355 ? 18.200 -29.980 13.736 1.00 15.44 362 ARG C CA 1
ATOM 6608 C C . ARG C 1 355 ? 19.447 -30.511 13.002 1.00 15.22 362 ARG C C 1
ATOM 6609 O O . ARG C 1 355 ? 19.315 -31.447 12.222 1.00 16.49 362 ARG C O 1
ATOM 6617 N N . GLN C 1 356 ? 20.616 -29.904 13.250 1.00 13.30 363 GLN C N 1
ATOM 6618 C CA . GLN C 1 356 ? 21.861 -30.278 12.606 1.00 13.60 363 GLN C CA 1
ATOM 6619 C C . GLN C 1 356 ? 22.891 -30.571 13.674 1.00 13.94 363 GLN C C 1
ATOM 6620 O O . GLN C 1 356 ? 22.913 -29.915 14.696 1.00 15.30 363 GLN C O 1
ATOM 6626 N N . THR C 1 357 ? 23.779 -31.513 13.414 1.00 14.71 364 THR C N 1
ATOM 6627 C CA . THR C 1 357 ? 25.016 -31.578 14.176 1.00 15.35 364 THR C CA 1
ATOM 6628 C C . THR C 1 357 ? 25.865 -30.298 13.950 1.00 16.22 364 THR C C 1
ATOM 6629 O O . THR C 1 357 ? 25.727 -29.633 12.892 1.00 15.77 364 THR C O 1
ATOM 6633 N N . VAL C 1 358 ? 26.710 -29.958 14.953 1.00 16.33 365 VAL C N 1
ATOM 6634 C CA . VAL C 1 358 ? 27.694 -28.869 14.864 1.00 16.16 365 VAL C CA 1
ATOM 6635 C C . VAL C 1 358 ? 28.478 -28.884 13.557 1.00 16.39 365 VAL C C 1
ATOM 6636 O O . VAL C 1 358 ? 28.600 -27.845 12.891 1.00 16.83 365 VAL C O 1
ATOM 6640 N N . ASP C 1 359 ? 29.009 -30.041 13.187 1.00 16.78 366 ASP C N 1
ATOM 6641 C CA . ASP C 1 359 ? 29.780 -30.186 11.952 1.00 18.37 366 ASP C CA 1
ATOM 6642 C C . ASP C 1 359 ? 28.993 -29.859 10.700 1.00 17.56 366 ASP C C 1
ATOM 6643 O O . ASP C 1 359 ? 29.532 -29.246 9.771 1.00 18.99 366 ASP C O 1
ATOM 6648 N N . GLU C 1 360 ? 27.737 -30.289 10.676 1.00 16.35 367 GLU C N 1
ATOM 6649 C CA . GLU C 1 360 ? 26.801 -29.999 9.576 1.00 16.03 367 GLU C CA 1
ATOM 6650 C C . GLU C 1 360 ? 26.432 -28.538 9.506 1.00 14.83 367 GLU C C 1
ATOM 6651 O O . GLU C 1 360 ? 26.549 -27.911 8.461 1.00 15.75 367 GLU C O 1
ATOM 6657 N N . ALA C 1 361 ? 25.998 -28.015 10.638 1.00 14.00 368 ALA C N 1
ATOM 6658 C CA . ALA C 1 361 ? 25.618 -26.632 10.807 1.00 12.61 368 ALA C CA 1
ATOM 6659 C C . ALA C 1 361 ? 26.755 -25.693 10.370 1.00 12.49 368 ALA C C 1
ATOM 6660 O O . ALA C 1 361 ? 26.565 -24.806 9.543 1.00 11.78 368 ALA C O 1
ATOM 6662 N N . LEU C 1 362 ? 27.955 -25.908 10.907 1.00 13.67 369 LEU C N 1
ATOM 6663 C CA . LEU C 1 362 ? 29.137 -25.096 10.540 1.00 13.30 369 LEU C CA 1
ATOM 6664 C C . LEU C 1 362 ? 29.583 -25.321 9.103 1.00 13.48 369 LEU C C 1
ATOM 6665 O O . LEU C 1 362 ? 29.951 -24.353 8.435 1.00 12.18 369 LEU C O 1
ATOM 6670 N N . LYS C 1 363 ? 29.558 -26.552 8.543 1.00 14.07 370 LYS C N 1
ATOM 6671 C CA . LYS C 1 363 ? 29.764 -26.762 7.088 1.00 14.26 370 LYS C CA 1
ATOM 6672 C C . LYS C 1 363 ? 28.895 -25.840 6.251 1.00 14.11 370 LYS C C 1
ATOM 6673 O O . LYS C 1 363 ? 29.342 -25.285 5.242 1.00 14.01 370 LYS C O 1
ATOM 6679 N N . ASP C 1 364 ? 27.671 -25.837 6.526 1.00 15.02 371 ASP C N 1
ATOM 6680 C CA . ASP C 1 364 ? 26.698 -25.016 5.794 1.00 14.29 371 ASP C CA 1
ATOM 6681 C C . ASP C 1 364 ? 26.972 -23.513 5.961 1.00 14.43 371 ASP C C 1
ATOM 6682 O O . ASP C 1 364 ? 26.874 -22.730 5.004 1.00 13.61 371 ASP C O 1
ATOM 6687 N N . ALA C 1 365 ? 27.387 -23.154 7.167 1.00 13.91 372 ALA C N 1
ATOM 6688 C CA . ALA C 1 365 ? 27.795 -21.821 7.497 1.00 14.71 372 ALA C CA 1
ATOM 6689 C C . ALA C 1 365 ? 29.038 -21.419 6.702 1.00 14.68 372 ALA C C 1
ATOM 6690 O O . ALA C 1 365 ? 29.109 -20.274 6.223 1.00 13.75 372 ALA C O 1
ATOM 6692 N N . GLN C 1 366 ? 29.973 -22.342 6.536 1.00 14.77 373 GLN C N 1
ATOM 6693 C CA . GLN C 1 366 ? 31.181 -22.056 5.758 1.00 18.23 373 GLN C CA 1
ATOM 6694 C C . GLN C 1 366 ? 30.788 -21.757 4.310 1.00 18.30 373 GLN C C 1
ATOM 6695 O O . GLN C 1 366 ? 31.247 -20.792 3.739 1.00 18.28 373 GLN C O 1
ATOM 6701 N N . THR C 1 367 ? 29.891 -22.581 3.759 1.00 19.13 374 THR C N 1
ATOM 6702 C CA . THR C 1 367 ? 29.389 -22.482 2.411 1.00 19.85 374 THR C CA 1
ATOM 6703 C C . THR C 1 367 ? 28.679 -21.146 2.104 1.00 20.86 374 THR C C 1
ATOM 6704 O O . THR C 1 367 ? 28.881 -20.562 1.027 1.00 21.74 374 THR C O 1
ATOM 6708 N N . ASN C 1 368 ? 27.836 -20.696 3.023 1.00 20.77 375 ASN C N 1
ATOM 6709 C CA . ASN C 1 368 ? 27.002 -19.534 2.823 1.00 21.55 375 ASN C CA 1
ATOM 6710 C C . ASN C 1 368 ? 27.734 -18.213 3.114 1.00 22.55 375 ASN C C 1
ATOM 6711 O O . ASN C 1 368 ? 27.365 -17.149 2.570 1.00 23.09 375 ASN C O 1
ATOM 6716 N N . SER C 1 369 ? 28.717 -18.268 4.016 1.00 23.24 376 SER C N 1
ATOM 6717 C CA . SER C 1 369 ? 29.535 -17.097 4.375 1.00 23.99 376 SER C CA 1
ATOM 6718 C C . SER C 1 369 ? 30.400 -16.755 3.192 1.00 25.79 376 SER C C 1
ATOM 6719 O O . SER C 1 369 ? 30.498 -15.594 2.839 1.00 25.94 376 SER C O 1
ATOM 6722 N N . SER C 1 370 ? 31.002 -17.787 2.590 1.00 28.31 377 SER C N 1
ATOM 6723 C CA . SER C 1 370 ? 32.071 -17.649 1.573 1.00 30.47 377 SER C CA 1
ATOM 6724 C C . SER C 1 370 ? 31.556 -17.582 0.148 1.00 31.84 377 SER C C 1
ATOM 6725 O O . SER C 1 370 ? 32.342 -17.374 -0.784 1.00 32.13 377 SER C O 1
ATOM 6728 N N . SER C 1 371 ? 30.238 -17.746 -0.015 1.00 33.54 378 SER C N 1
ATOM 6729 C CA . SER C 1 371 ? 29.559 -17.430 -1.276 1.00 35.97 378 SER C CA 1
ATOM 6730 C C . SER C 1 371 ? 29.119 -15.953 -1.281 1.00 36.84 378 SER C C 1
ATOM 6731 O O . SER C 1 371 ? 28.904 -15.373 -2.358 1.00 38.37 378 SER C O 1
ATOM 6734 N N . VAL D 2 2 ? 11.050 -9.254 -19.008 1.00 30.27 1 VAL D N 1
ATOM 6735 C CA . VAL D 2 2 ? 9.821 -8.772 -19.767 1.00 29.96 1 VAL D CA 1
ATOM 6736 C C . VAL D 2 2 ? 9.758 -7.216 -19.857 1.00 28.95 1 VAL D C 1
ATOM 6737 O O . VAL D 2 2 ? 9.612 -6.503 -18.829 1.00 27.67 1 VAL D O 1
ATOM 6741 N N . LYS D 2 3 ? 9.959 -6.717 -21.089 1.00 27.50 2 LYS D N 1
ATOM 6742 C CA . LYS D 2 3 ? 9.663 -5.305 -21.415 1.00 27.81 2 LYS D CA 1
ATOM 6743 C C . LYS D 2 3 ? 8.259 -5.125 -21.961 1.00 26.04 2 LYS D C 1
ATOM 6744 O O . LYS D 2 3 ? 7.800 -5.932 -22.794 1.00 26.47 2 LYS D O 1
ATOM 6750 N N . VAL D 2 4 ? 7.585 -4.087 -21.447 1.00 24.26 3 VAL D N 1
ATOM 6751 C CA . VAL D 2 4 ? 6.237 -3.691 -21.841 1.00 21.51 3 VAL D CA 1
ATOM 6752 C C . VAL D 2 4 ? 6.196 -2.213 -22.216 1.00 21.04 3 VAL D C 1
ATOM 6753 O O . VAL D 2 4 ? 7.103 -1.444 -21.931 1.00 21.20 3 VAL D O 1
ATOM 6757 N N . VAL D 2 5 ? 5.173 -1.835 -22.956 1.00 20.73 4 VAL D N 1
ATOM 6758 C CA . VAL D 2 5 ? 4.899 -0.430 -23.200 1.00 20.36 4 VAL D CA 1
ATOM 6759 C C . VAL D 2 5 ? 3.552 -0.072 -22.545 1.00 20.11 4 VAL D C 1
ATOM 6760 O O . VAL D 2 5 ? 2.553 -0.722 -22.821 1.00 18.22 4 VAL D O 1
ATOM 6764 N N . ILE D 2 6 ? 3.562 0.957 -21.689 1.00 20.19 5 ILE D N 1
ATOM 6765 C CA . ILE D 2 6 ? 2.360 1.385 -21.000 1.00 20.81 5 ILE D CA 1
ATOM 6766 C C . ILE D 2 6 ? 1.857 2.727 -21.528 1.00 21.39 5 ILE D C 1
ATOM 6767 O O . ILE D 2 6 ? 2.562 3.745 -21.569 1.00 20.80 5 ILE D O 1
ATOM 6772 N N . GLU D 2 7 ? 0.608 2.724 -21.949 1.00 21.26 6 GLU D N 1
ATOM 6773 C CA . GLU D 2 7 ? 0.008 3.935 -22.359 1.00 21.01 6 GLU D CA 1
ATOM 6774 C C . GLU D 2 7 ? -1.067 4.281 -21.321 1.00 20.62 6 GLU D C 1
ATOM 6775 O O . GLU D 2 7 ? -1.922 3.471 -21.033 1.00 21.22 6 GLU D O 1
ATOM 6781 N N . ALA D 2 8 ? -0.977 5.460 -20.721 1.00 19.71 7 ALA D N 1
ATOM 6782 C CA . ALA D 2 8 ? -1.934 5.868 -19.702 1.00 20.32 7 ALA D CA 1
ATOM 6783 C C . ALA D 2 8 ? -2.478 7.255 -20.060 1.00 21.42 7 ALA D C 1
ATOM 6784 O O . ALA D 2 8 ? -1.797 8.053 -20.740 1.00 22.41 7 ALA D O 1
ATOM 6786 N N . ASP D 2 9 ? -3.699 7.530 -19.622 1.00 20.42 8 ASP D N 1
ATOM 6787 C CA . ASP D 2 9 ? -4.289 8.828 -19.807 1.00 20.32 8 ASP D CA 1
ATOM 6788 C C . ASP D 2 9 ? -5.447 8.978 -18.835 1.00 19.77 8 ASP D C 1
ATOM 6789 O O . ASP D 2 9 ? -6.066 7.999 -18.463 1.00 20.43 8 ASP D O 1
ATOM 6794 N N . GLY D 2 10 ? -5.747 10.203 -18.444 1.00 18.90 9 GLY D N 1
ATOM 6795 C CA . GLY D 2 10 ? -6.943 10.466 -17.677 1.00 17.29 9 GLY D CA 1
ATOM 6796 C C . GLY D 2 10 ? -7.366 11.900 -17.943 1.00 17.47 9 GLY D C 1
ATOM 6797 O O . GLY D 2 10 ? -6.602 12.703 -18.541 1.00 16.59 9 GLY D O 1
ATOM 6798 N N . GLY D 2 11 ? -8.587 12.231 -17.533 1.00 15.92 10 GLY D N 1
ATOM 6799 C CA . GLY D 2 11 ? -9.062 13.589 -17.723 1.00 16.22 10 GLY D CA 1
ATOM 6800 C C . GLY D 2 11 ? -10.376 13.777 -17.024 1.00 16.67 10 GLY D C 1
ATOM 6801 O O . GLY D 2 11 ? -10.955 12.783 -16.536 1.00 16.29 10 GLY D O 1
ATOM 6802 N N . SER D 2 12 ? -10.842 15.037 -16.961 1.00 16.15 11 SER D N 1
ATOM 6803 C CA . SER D 2 12 ? -12.116 15.364 -16.322 1.00 16.63 11 SER D CA 1
ATOM 6804 C C . SER D 2 12 ? -12.890 16.310 -17.216 1.00 17.47 11 SER D C 1
ATOM 6805 O O . SER D 2 12 ? -12.302 16.933 -18.104 1.00 16.56 11 SER D O 1
ATOM 6808 N N . ARG D 2 13 ? -14.226 16.361 -17.042 1.00 18.26 12 ARG D N 1
ATOM 6809 C CA . ARG D 2 13 ? -15.035 17.378 -17.715 1.00 19.15 12 ARG D CA 1
ATOM 6810 C C . ARG D 2 13 ? -15.185 18.633 -16.816 1.00 18.13 12 ARG D C 1
ATOM 6811 O O . ARG D 2 13 ? -16.138 18.758 -16.035 1.00 17.48 12 ARG D O 1
ATOM 6819 N N . GLY D 2 14 ? -14.224 19.542 -16.899 1.00 17.63 13 GLY D N 1
ATOM 6820 C CA . GLY D 2 14 ? -14.342 20.790 -16.162 1.00 17.54 13 GLY D CA 1
ATOM 6821 C C . GLY D 2 14 ? -13.120 21.079 -15.319 1.00 17.70 13 GLY D C 1
ATOM 6822 O O . GLY D 2 14 ? -12.901 22.245 -14.943 1.00 16.66 13 GLY D O 1
ATOM 6823 N N . ASN D 2 15 ? -12.341 20.029 -15.015 1.00 16.64 14 ASN D N 1
ATOM 6824 C CA . ASN D 2 15 ? -11.028 20.202 -14.370 1.00 16.98 14 ASN D CA 1
ATOM 6825 C C . ASN D 2 15 ? -11.093 21.105 -13.139 1.00 16.27 14 ASN D C 1
ATOM 6826 O O . ASN D 2 15 ? -10.538 22.161 -13.154 1.00 15.07 14 ASN D O 1
ATOM 6831 N N . PRO D 2 16 ? -11.754 20.673 -12.053 1.00 17.03 15 PRO D N 1
ATOM 6832 C CA . PRO D 2 16 ? -12.394 19.397 -11.775 1.00 17.06 15 PRO D CA 1
ATOM 6833 C C . PRO D 2 16 ? -13.827 19.259 -12.330 1.00 17.46 15 PRO D C 1
ATOM 6834 O O . PRO D 2 16 ? -14.550 20.267 -12.473 1.00 17.38 15 PRO D O 1
ATOM 6838 N N . GLY D 2 17 ? -14.216 18.003 -12.591 1.00 17.23 16 GLY D N 1
ATOM 6839 C CA . GLY D 2 17 ? -15.510 17.612 -13.113 1.00 16.21 16 GLY D CA 1
ATOM 6840 C C . GLY D 2 17 ? -15.589 16.101 -13.102 1.00 16.32 16 GLY D C 1
ATOM 6841 O O . GLY D 2 17 ? -14.691 15.446 -12.664 1.00 16.18 16 GLY D O 1
ATOM 6842 N N . PRO D 2 18 ? -16.720 15.525 -13.528 1.00 17.80 17 PRO D N 1
ATOM 6843 C CA . PRO D 2 18 ? -16.739 14.056 -13.734 1.00 17.16 17 PRO D CA 1
ATOM 6844 C C . PRO D 2 18 ? -15.489 13.606 -14.528 1.00 17.01 17 PRO D C 1
ATOM 6845 O O . PRO D 2 18 ? -15.257 14.171 -15.572 1.00 17.39 17 PRO D O 1
ATOM 6849 N N . ALA D 2 19 ? -14.741 12.602 -14.052 1.00 16.87 18 ALA D N 1
ATOM 6850 C CA . ALA D 2 19 ? -13.409 12.228 -14.608 1.00 16.50 18 ALA D CA 1
ATOM 6851 C C . ALA D 2 19 ? -13.254 10.699 -14.909 1.00 17.44 18 ALA D C 1
ATOM 6852 O O . ALA D 2 19 ? -14.148 9.849 -14.533 1.00 18.53 18 ALA D O 1
ATOM 6854 N N . GLY D 2 20 ? -12.142 10.347 -15.555 1.00 14.92 19 GLY D N 1
ATOM 6855 C CA . GLY D 2 20 ? -11.969 9.009 -15.978 1.00 15.46 19 GLY D CA 1
ATOM 6856 C C . GLY D 2 20 ? -10.560 8.783 -16.454 1.00 15.63 19 GLY D C 1
ATOM 6857 O O . GLY D 2 20 ? -9.822 9.719 -16.774 1.00 14.51 19 GLY D O 1
ATOM 6858 N N . TYR D 2 21 ? -10.150 7.526 -16.470 1.00 15.49 20 TYR D N 1
ATOM 6859 C CA . TYR D 2 21 ? -8.821 7.240 -16.935 1.00 16.61 20 TYR D CA 1
ATOM 6860 C C . TYR D 2 21 ? -8.822 6.012 -17.786 1.00 17.40 20 TYR D C 1
ATOM 6861 O O . TYR D 2 21 ? -9.792 5.225 -17.763 1.00 18.05 20 TYR D O 1
ATOM 6870 N N . GLY D 2 22 ? -7.746 5.846 -18.554 1.00 17.99 21 GLY D N 1
ATOM 6871 C CA . GLY D 2 22 ? -7.557 4.646 -19.368 1.00 17.80 21 GLY D CA 1
ATOM 6872 C C . GLY D 2 22 ? -6.092 4.257 -19.236 1.00 19.55 21 GLY D C 1
ATOM 6873 O O . GLY D 2 22 ? -5.243 5.132 -19.020 1.00 18.62 21 GLY D O 1
ATOM 6874 N N . ALA D 2 23 ? -5.802 2.956 -19.334 1.00 18.72 22 ALA D N 1
ATOM 6875 C CA . ALA D 2 23 ? -4.450 2.503 -19.398 1.00 19.38 22 ALA D CA 1
ATOM 6876 C C . ALA D 2 23 ? -4.424 1.191 -20.175 1.00 19.60 22 ALA D C 1
ATOM 6877 O O . ALA D 2 23 ? -5.356 0.380 -20.097 1.00 19.16 22 ALA D O 1
ATOM 6879 N N . VAL D 2 24 ? -3.350 0.991 -20.934 1.00 19.53 23 VAL D N 1
ATOM 6880 C CA . VAL D 2 24 ? -3.200 -0.226 -21.772 1.00 18.88 23 VAL D CA 1
ATOM 6881 C C . VAL D 2 24 ? -1.718 -0.575 -21.743 1.00 18.98 23 VAL D C 1
ATOM 6882 O O . VAL D 2 24 ? -0.839 0.297 -21.862 1.00 19.30 23 VAL D O 1
ATOM 6886 N N . VAL D 2 25 ? -1.433 -1.848 -21.527 1.00 18.90 24 VAL D N 1
ATOM 6887 C CA . VAL D 2 25 ? -0.079 -2.318 -21.414 1.00 18.72 24 VAL D CA 1
ATOM 6888 C C . VAL D 2 25 ? 0.104 -3.304 -22.569 1.00 20.42 24 VAL D C 1
ATOM 6889 O O . VAL D 2 25 ? -0.702 -4.229 -22.745 1.00 18.68 24 VAL D O 1
ATOM 6893 N N . TRP D 2 26 ? 1.198 -3.108 -23.312 1.00 20.90 25 TRP D N 1
ATOM 6894 C CA . TRP D 2 26 ? 1.480 -3.822 -24.543 1.00 22.41 25 TRP D CA 1
ATOM 6895 C C . TRP D 2 26 ? 2.746 -4.667 -24.401 1.00 23.03 25 TRP D C 1
ATOM 6896 O O . TRP D 2 26 ? 3.620 -4.331 -23.602 1.00 23.79 25 TRP D O 1
ATOM 6907 N N . THR D 2 27 ? 2.841 -5.754 -25.184 1.00 23.74 26 THR D N 1
ATOM 6908 C CA . THR D 2 27 ? 4.128 -6.403 -25.461 1.00 23.89 26 THR D CA 1
ATOM 6909 C C . THR D 2 27 ? 5.153 -5.367 -25.999 1.00 24.05 26 THR D C 1
ATOM 6910 O O . THR D 2 27 ? 4.767 -4.394 -26.609 1.00 24.18 26 THR D O 1
ATOM 6914 N N . ALA D 2 28 ? 6.447 -5.585 -25.761 1.00 24.98 27 ALA D N 1
ATOM 6915 C CA . ALA D 2 28 ? 7.527 -4.664 -26.190 1.00 25.33 27 ALA D CA 1
ATOM 6916 C C . ALA D 2 28 ? 7.369 -4.191 -27.633 1.00 25.68 27 ALA D C 1
ATOM 6917 O O . ALA D 2 28 ? 7.492 -2.981 -27.937 1.00 26.65 27 ALA D O 1
ATOM 6919 N N . ASP D 2 29 ? 7.068 -5.146 -28.516 1.00 25.63 28 ASP D N 1
ATOM 6920 C CA . ASP D 2 29 ? 6.867 -4.899 -29.945 1.00 24.83 28 ASP D CA 1
ATOM 6921 C C . ASP D 2 29 ? 5.486 -4.359 -30.329 1.00 24.80 28 ASP D C 1
ATOM 6922 O O . ASP D 2 29 ? 5.187 -4.293 -31.521 1.00 25.13 28 ASP D O 1
ATOM 6927 N N . HIS D 2 30 ? 4.652 -4.009 -29.343 1.00 23.70 29 HIS D N 1
ATOM 6928 C CA . HIS D 2 30 ? 3.351 -3.336 -29.563 1.00 24.33 29 HIS D CA 1
ATOM 6929 C C . HIS D 2 30 ? 2.344 -4.137 -30.411 1.00 23.94 29 HIS D C 1
ATOM 6930 O O . HIS D 2 30 ? 1.567 -3.564 -31.182 1.00 23.19 29 HIS D O 1
ATOM 6937 N N . SER D 2 31 ? 2.369 -5.459 -30.281 1.00 24.22 30 SER D N 1
ATOM 6938 C CA . SER D 2 31 ? 1.519 -6.315 -31.106 1.00 23.78 30 SER D CA 1
ATOM 6939 C C . SER D 2 31 ? 0.297 -6.759 -30.303 1.00 23.39 30 SER D C 1
ATOM 6940 O O . SER D 2 31 ? -0.793 -6.959 -30.859 1.00 23.87 30 SER D O 1
ATOM 6943 N N . THR D 2 32 ? 0.472 -6.890 -28.992 1.00 21.94 31 THR D N 1
ATOM 6944 C CA . THR D 2 32 ? -0.549 -7.508 -28.146 1.00 21.09 31 THR D CA 1
ATOM 6945 C C . THR D 2 32 ? -0.775 -6.699 -26.853 1.00 20.79 31 THR D C 1
ATOM 6946 O O . THR D 2 32 ? 0.177 -6.247 -26.213 1.00 20.17 31 THR D O 1
ATOM 6950 N N . VAL D 2 33 ? -2.046 -6.546 -26.489 1.00 20.57 32 VAL D N 1
ATOM 6951 C CA . VAL D 2 33 ? -2.473 -5.933 -25.227 1.00 20.95 32 VAL D CA 1
ATOM 6952 C C . VAL D 2 33 ? -2.368 -7.044 -24.159 1.00 20.81 32 VAL D C 1
ATOM 6953 O O . VAL D 2 33 ? -3.029 -8.102 -24.268 1.00 22.20 32 VAL D O 1
ATOM 6957 N N . LEU D 2 34 ? -1.493 -6.839 -23.177 1.00 19.92 33 LEU D N 1
ATOM 6958 C CA . LEU D 2 34 ? -1.435 -7.694 -22.029 1.00 19.53 33 LEU D CA 1
ATOM 6959 C C . LEU D 2 34 ? -2.507 -7.294 -21.016 1.00 20.85 33 LEU D C 1
ATOM 6960 O O . LEU D 2 34 ? -3.081 -8.152 -20.309 1.00 21.57 33 LEU D O 1
ATOM 6965 N N . ALA D 2 35 ? -2.779 -6.009 -20.850 1.00 19.99 34 ALA D N 1
ATOM 6966 C CA . ALA D 2 35 ? -3.718 -5.627 -19.819 1.00 20.45 34 ALA D CA 1
ATOM 6967 C C . ALA D 2 35 ? -4.352 -4.303 -20.133 1.00 20.88 34 ALA D C 1
ATOM 6968 O O . ALA D 2 35 ? -3.750 -3.496 -20.775 1.00 20.26 34 ALA D O 1
ATOM 6970 N N . GLU D 2 36 ? -5.567 -4.084 -19.664 1.00 20.44 35 GLU D N 1
ATOM 6971 C CA . GLU D 2 36 ? -6.227 -2.821 -19.888 1.00 20.03 35 GLU D CA 1
ATOM 6972 C C . GLU D 2 36 ? -7.245 -2.396 -18.815 1.00 18.98 35 GLU D C 1
ATOM 6973 O O . GLU D 2 36 ? -7.954 -3.200 -18.263 1.00 17.15 35 GLU D O 1
ATOM 6979 N N . SER D 2 37 ? -7.251 -1.102 -18.509 1.00 18.25 36 SER D N 1
ATOM 6980 C CA . SER D 2 37 ? -8.106 -0.544 -17.515 1.00 17.70 36 SER D CA 1
ATOM 6981 C C . SER D 2 37 ? -8.844 0.599 -18.117 1.00 17.31 36 SER D C 1
ATOM 6982 O O . SER D 2 37 ? -8.230 1.457 -18.785 1.00 17.14 36 SER D O 1
ATOM 6985 N N . LYS D 2 38 ? -10.160 0.612 -17.851 1.00 17.39 37 LYS D N 1
ATOM 6986 C CA . LYS D 2 38 ? -11.009 1.720 -18.218 1.00 17.34 37 LYS D CA 1
ATOM 6987 C C . LYS D 2 38 ? -11.826 2.048 -16.992 1.00 17.29 37 LYS D C 1
ATOM 6988 O O . LYS D 2 38 ? -12.398 1.143 -16.419 1.00 16.38 37 LYS D O 1
ATOM 6994 N N . GLN D 2 39 ? -11.829 3.314 -16.561 1.00 17.06 38 GLN D N 1
ATOM 6995 C CA . GLN D 2 39 ? -12.317 3.632 -15.220 1.00 18.49 38 GLN D CA 1
ATOM 6996 C C . GLN D 2 39 ? -12.901 5.049 -15.081 1.00 19.07 38 GLN D C 1
ATOM 6997 O O . GLN D 2 39 ? -12.219 6.015 -15.353 1.00 19.38 38 GLN D O 1
ATOM 7003 N N . ALA D 2 40 ? -14.182 5.130 -14.732 1.00 19.69 39 ALA D N 1
ATOM 7004 C CA . ALA D 2 40 ? -14.823 6.357 -14.276 1.00 20.47 39 ALA D CA 1
ATOM 7005 C C . ALA D 2 40 ? -14.484 6.507 -12.833 1.00 21.17 39 ALA D C 1
ATOM 7006 O O . ALA D 2 40 ? -14.396 5.501 -12.116 1.00 20.93 39 ALA D O 1
ATOM 7008 N N . ILE D 2 41 ? -14.290 7.744 -12.387 1.00 23.28 40 ILE D N 1
ATOM 7009 C CA . ILE D 2 41 ? -13.952 8.011 -10.994 1.00 24.13 40 ILE D CA 1
ATOM 7010 C C . ILE D 2 41 ? -14.615 9.293 -10.501 1.00 26.94 40 ILE D C 1
ATOM 7011 O O . ILE D 2 41 ? -13.936 10.256 -10.144 1.00 27.85 40 ILE D O 1
ATOM 7016 N N . GLY D 2 42 ? -15.944 9.298 -10.485 1.00 28.16 41 GLY D N 1
ATOM 7017 C CA . GLY D 2 42 ? -16.697 10.455 -10.038 1.00 28.78 41 GLY D CA 1
ATOM 7018 C C . GLY D 2 42 ? -16.114 11.759 -10.546 1.00 29.54 41 GLY D C 1
ATOM 7019 O O . GLY D 2 42 ? -15.989 11.966 -11.753 1.00 31.17 41 GLY D O 1
ATOM 7020 N N . ARG D 2 43 ? -15.723 12.620 -9.608 1.00 27.24 42 ARG D N 1
ATOM 7021 C CA . ARG D 2 43 ? -15.226 13.976 -9.863 1.00 26.46 42 ARG D CA 1
ATOM 7022 C C . ARG D 2 43 ? -13.759 14.181 -9.457 1.00 24.45 42 ARG D C 1
ATOM 7023 O O . ARG D 2 43 ? -13.345 13.690 -8.416 1.00 23.85 42 ARG D O 1
ATOM 7031 N N . ALA D 2 44 ? -12.976 14.888 -10.285 1.00 22.71 43 ALA D N 1
ATOM 7032 C CA . ALA D 2 44 ? -11.549 15.054 -10.036 1.00 21.21 43 ALA D CA 1
ATOM 7033 C C . ALA D 2 44 ? -10.926 16.027 -11.032 1.00 20.12 43 ALA D C 1
ATOM 7034 O O . ALA D 2 44 ? -11.529 16.354 -12.054 1.00 20.39 43 ALA D O 1
ATOM 7036 N N . THR D 2 45 ? -9.717 16.486 -10.727 1.00 19.59 44 THR D N 1
ATOM 7037 C CA . THR D 2 45 ? -9.020 17.413 -11.586 1.00 19.02 44 THR D CA 1
ATOM 7038 C C . THR D 2 45 ? -8.440 16.584 -12.773 1.00 19.16 44 THR D C 1
ATOM 7039 O O . THR D 2 45 ? -8.384 15.323 -12.674 1.00 19.28 44 THR D O 1
ATOM 7043 N N . ASN D 2 46 ? -8.051 17.241 -13.871 1.00 17.18 45 ASN D N 1
ATOM 7044 C CA . ASN D 2 46 ? -7.407 16.529 -14.969 1.00 18.83 45 ASN D CA 1
ATOM 7045 C C . ASN D 2 46 ? -6.138 15.788 -14.470 1.00 18.63 45 ASN D C 1
ATOM 7046 O O . ASN D 2 46 ? -5.874 14.633 -14.824 1.00 18.64 45 ASN D O 1
ATOM 7051 N N . ASN D 2 47 ? -5.340 16.478 -13.679 1.00 18.64 46 ASN D N 1
ATOM 7052 C CA . ASN D 2 47 ? -4.082 15.882 -13.179 1.00 19.80 46 ASN D CA 1
ATOM 7053 C C . ASN D 2 47 ? -4.315 14.680 -12.221 1.00 19.66 46 ASN D C 1
ATOM 7054 O O . ASN D 2 47 ? -3.523 13.724 -12.209 1.00 19.98 46 ASN D O 1
ATOM 7059 N N . VAL D 2 48 ? -5.400 14.701 -11.467 1.00 18.56 47 VAL D N 1
ATOM 7060 C CA . VAL D 2 48 ? -5.654 13.559 -10.611 1.00 17.52 47 VAL D CA 1
ATOM 7061 C C . VAL D 2 48 ? -6.043 12.348 -11.460 1.00 17.93 47 VAL D C 1
ATOM 7062 O O . VAL D 2 48 ? -5.517 11.234 -11.235 1.00 18.98 47 VAL D O 1
ATOM 7066 N N . ALA D 2 49 ? -6.900 12.591 -12.460 1.00 17.39 48 ALA D N 1
ATOM 7067 C CA . ALA D 2 49 ? -7.382 11.568 -13.362 1.00 17.30 48 ALA D CA 1
ATOM 7068 C C . ALA D 2 49 ? -6.165 10.955 -14.070 1.00 17.99 48 ALA D C 1
ATOM 7069 O O . ALA D 2 49 ? -6.061 9.722 -14.212 1.00 17.84 48 ALA D O 1
ATOM 7071 N N . GLU D 2 50 ? -5.231 11.818 -14.448 1.00 17.38 49 GLU D N 1
ATOM 7072 C CA . GLU D 2 50 ? -3.994 11.421 -15.174 1.00 19.01 49 GLU D CA 1
ATOM 7073 C C . GLU D 2 50 ? -3.071 10.471 -14.407 1.00 17.86 49 GLU D C 1
ATOM 7074 O O . GLU D 2 50 ? -2.692 9.393 -14.870 1.00 15.34 49 GLU D O 1
ATOM 7080 N N . TYR D 2 51 ? -2.745 10.908 -13.192 1.00 18.03 50 TYR D N 1
ATOM 7081 C CA . TYR D 2 51 ? -2.029 10.129 -12.249 1.00 17.96 50 TYR D CA 1
ATOM 7082 C C . TYR D 2 51 ? -2.675 8.755 -11.941 1.00 18.29 50 TYR D C 1
ATOM 7083 O O . TYR D 2 51 ? -1.976 7.744 -11.823 1.00 18.40 50 TYR D O 1
ATOM 7092 N N . ARG D 2 52 ? -4.000 8.733 -11.805 1.00 18.60 51 ARG D N 1
ATOM 7093 C CA . ARG D 2 52 ? -4.758 7.491 -11.605 1.00 19.37 51 ARG D CA 1
ATOM 7094 C C . ARG D 2 52 ? -4.673 6.536 -12.780 1.00 19.10 51 ARG D C 1
ATOM 7095 O O . ARG D 2 52 ? -4.560 5.338 -12.591 1.00 20.09 51 ARG D O 1
ATOM 7103 N N . GLY D 2 53 ? -4.666 7.086 -13.985 1.00 18.76 52 GLY D N 1
ATOM 7104 C CA . GLY D 2 53 ? -4.416 6.311 -15.172 1.00 18.87 52 GLY D CA 1
ATOM 7105 C C . GLY D 2 53 ? -3.042 5.721 -15.126 1.00 19.34 52 GLY D C 1
ATOM 7106 O O . GLY D 2 53 ? -2.893 4.553 -15.356 1.00 19.36 52 GLY D O 1
ATOM 7107 N N . LEU D 2 54 ? -2.045 6.524 -14.771 1.00 19.69 53 LEU D N 1
ATOM 7108 C CA . LEU D 2 54 ? -0.669 6.052 -14.704 1.00 19.87 53 LEU D CA 1
ATOM 7109 C C . LEU D 2 54 ? -0.587 4.897 -13.694 1.00 20.63 53 LEU D C 1
ATOM 7110 O O . LEU D 2 54 ? -0.071 3.805 -14.022 1.00 21.65 53 LEU D O 1
ATOM 7115 N N . ILE D 2 55 ? -1.099 5.133 -12.485 1.00 19.72 54 ILE D N 1
ATOM 7116 C CA . ILE D 2 55 ? -1.065 4.148 -11.415 1.00 18.97 54 ILE D CA 1
ATOM 7117 C C . ILE D 2 55 ? -1.711 2.845 -11.877 1.00 19.95 54 ILE D C 1
ATOM 7118 O O . ILE D 2 55 ? -1.115 1.784 -11.671 1.00 21.64 54 ILE D O 1
ATOM 7123 N N . ALA D 2 56 ? -2.901 2.903 -12.490 1.00 19.28 55 ALA D N 1
ATOM 7124 C CA . ALA D 2 56 ? -3.526 1.693 -13.039 1.00 19.26 55 ALA D CA 1
ATOM 7125 C C . ALA D 2 56 ? -2.620 1.037 -14.100 1.00 19.82 55 ALA D C 1
ATOM 7126 O O . ALA D 2 56 ? -2.475 -0.204 -14.140 1.00 20.78 55 ALA D O 1
ATOM 7128 N N . GLY D 2 57 ? -1.998 1.836 -14.949 1.00 18.67 56 GLY D N 1
ATOM 7129 C CA . GLY D 2 57 ? -1.008 1.290 -15.870 1.00 19.16 56 GLY D CA 1
ATOM 7130 C C . GLY D 2 57 ? 0.189 0.629 -15.202 1.00 18.54 56 GLY D C 1
ATOM 7131 O O . GLY D 2 57 ? 0.622 -0.447 -15.627 1.00 19.16 56 GLY D O 1
ATOM 7132 N N . LEU D 2 58 ? 0.708 1.225 -14.132 1.00 19.16 57 LEU D N 1
ATOM 7133 C CA . LEU D 2 58 ? 1.915 0.675 -13.497 1.00 19.68 57 LEU D CA 1
ATOM 7134 C C . LEU D 2 58 ? 1.594 -0.570 -12.743 1.00 20.11 57 LEU D C 1
ATOM 7135 O O . LEU D 2 58 ? 2.447 -1.448 -12.611 1.00 20.89 57 LEU D O 1
ATOM 7140 N N . ASP D 2 59 ? 0.397 -0.675 -12.200 1.00 19.59 58 ASP D N 1
ATOM 7141 C CA . ASP D 2 59 ? 0.065 -1.842 -11.408 1.00 19.59 58 ASP D CA 1
ATOM 7142 C C . ASP D 2 59 ? -0.433 -2.999 -12.261 1.00 19.03 58 ASP D C 1
ATOM 7143 O O . ASP D 2 59 ? -0.328 -4.134 -11.899 1.00 18.51 58 ASP D O 1
ATOM 7148 N N . ASP D 2 60 ? -0.930 -2.668 -13.437 1.00 19.21 59 ASP D N 1
ATOM 7149 C CA . ASP D 2 60 ? -1.266 -3.640 -14.451 1.00 17.99 59 ASP D CA 1
ATOM 7150 C C . ASP D 2 60 ? 0.009 -4.296 -14.981 1.00 18.38 59 ASP D C 1
ATOM 7151 O O . ASP D 2 60 ? 0.032 -5.469 -15.271 1.00 17.78 59 ASP D O 1
ATOM 7156 N N . ALA D 2 61 ? 1.073 -3.520 -15.100 1.00 17.66 60 ALA D N 1
ATOM 7157 C CA . ALA D 2 61 ? 2.327 -4.054 -15.594 1.00 17.82 60 ALA D CA 1
ATOM 7158 C C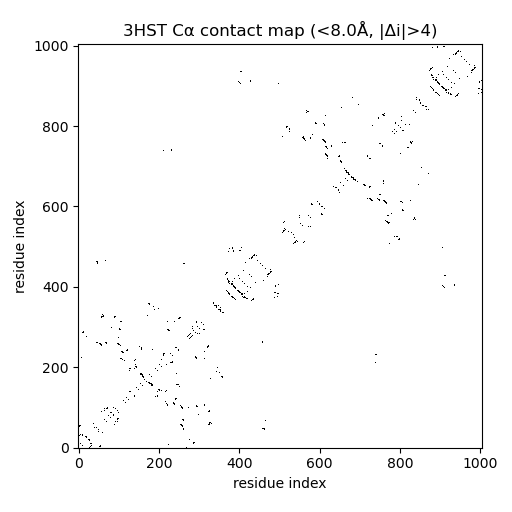 . ALA D 2 61 ? 3.011 -4.887 -14.521 1.00 18.64 60 ALA D C 1
ATOM 7159 O O . ALA D 2 61 ? 3.764 -5.799 -14.805 1.00 18.31 60 ALA D O 1
ATOM 7161 N N . VAL D 2 62 ? 2.739 -4.568 -13.281 1.00 19.38 61 VAL D N 1
ATOM 7162 C CA . VAL D 2 62 ? 3.493 -5.175 -12.191 1.00 19.70 61 VAL D CA 1
ATOM 7163 C C . VAL D 2 62 ? 2.866 -6.496 -11.755 1.00 20.60 61 VAL D C 1
ATOM 7164 O O . VAL D 2 62 ? 3.544 -7.364 -11.206 1.00 21.31 61 VAL D O 1
ATOM 7168 N N . LYS D 2 63 ? 1.569 -6.640 -12.004 1.00 21.19 62 LYS D N 1
ATOM 7169 C CA . LYS D 2 63 ? 0.849 -7.853 -11.637 1.00 22.48 62 LYS D CA 1
ATOM 7170 C C . LYS D 2 63 ? 0.804 -8.841 -12.798 1.00 22.81 62 LYS D C 1
ATOM 7171 O O . LYS D 2 63 ? 0.037 -9.804 -12.776 1.00 22.69 62 LYS D O 1
ATOM 7177 N N . LEU D 2 64 ? 1.630 -8.597 -13.809 1.00 23.97 63 LEU D N 1
ATOM 7178 C CA . LEU D 2 64 ? 1.686 -9.465 -14.981 1.00 23.15 63 LEU D CA 1
ATOM 7179 C C . LEU D 2 64 ? 3.128 -9.870 -15.227 1.00 23.54 63 LEU D C 1
ATOM 7180 O O . LEU D 2 64 ? 3.420 -10.662 -16.105 1.00 24.26 63 LEU D O 1
ATOM 7185 N N . GLY D 2 65 ? 4.022 -9.256 -14.469 1.00 23.33 64 GLY D N 1
ATOM 7186 C CA . GLY D 2 65 ? 5.408 -9.676 -14.338 1.00 22.54 64 GLY D CA 1
ATOM 7187 C C . GLY D 2 65 ? 6.435 -8.775 -15.019 1.00 22.66 64 GLY D C 1
ATOM 7188 O O . GLY D 2 65 ? 7.587 -9.175 -15.206 1.00 21.92 64 GLY D O 1
ATOM 7189 N N . ALA D 2 66 ? 6.041 -7.557 -15.398 1.00 22.27 65 ALA D N 1
ATOM 7190 C CA . ALA D 2 66 ? 6.944 -6.734 -16.185 1.00 21.32 65 ALA D CA 1
ATOM 7191 C C . ALA D 2 66 ? 8.110 -6.294 -15.291 1.00 21.56 65 ALA D C 1
ATOM 7192 O O . ALA D 2 66 ? 7.931 -5.967 -14.086 1.00 20.75 65 ALA D O 1
ATOM 7194 N N . THR D 2 67 ? 9.301 -6.321 -15.898 1.00 21.44 66 THR D N 1
ATOM 7195 C CA . THR D 2 67 ? 10.543 -5.945 -15.237 1.00 21.42 66 THR D CA 1
ATOM 7196 C C . THR D 2 67 ? 10.971 -4.587 -15.783 1.00 21.04 66 THR D C 1
ATOM 7197 O O . THR D 2 67 ? 11.631 -3.799 -15.117 1.00 21.57 66 THR D O 1
ATOM 7201 N N . GLU D 2 68 ? 10.565 -4.300 -17.017 1.00 21.19 67 GLU D N 1
ATOM 7202 C CA . GLU D 2 68 ? 10.865 -3.013 -17.646 1.00 21.66 67 GLU D CA 1
ATOM 7203 C C . GLU D 2 68 ? 9.613 -2.407 -18.279 1.00 20.75 67 GLU D C 1
ATOM 7204 O O . GLU D 2 68 ? 8.601 -3.092 -18.428 1.00 21.53 67 GLU D O 1
ATOM 7210 N N . ALA D 2 69 ? 9.688 -1.094 -18.496 1.00 20.75 68 ALA D N 1
ATOM 7211 C CA . ALA D 2 69 ? 8.671 -0.360 -19.221 1.00 20.20 68 ALA D CA 1
ATOM 7212 C C . ALA D 2 69 ? 9.107 0.982 -19.820 1.00 20.30 68 ALA D C 1
ATOM 7213 O O . ALA D 2 69 ? 9.923 1.707 -19.314 1.00 18.96 68 ALA D O 1
ATOM 7215 N N . ALA D 2 70 ? 8.538 1.241 -20.963 1.00 21.48 69 ALA D N 1
ATOM 7216 C CA . ALA D 2 70 ? 8.385 2.588 -21.533 1.00 21.26 69 ALA D CA 1
ATOM 7217 C C . ALA D 2 70 ? 6.922 2.988 -21.285 1.00 21.48 69 ALA D C 1
ATOM 7218 O O . ALA D 2 70 ? 5.999 2.285 -21.724 1.00 22.47 69 ALA D O 1
ATOM 7220 N N . VAL D 2 71 ? 6.747 4.105 -20.586 1.00 20.90 70 VAL D N 1
ATOM 7221 C CA . VAL D 2 71 ? 5.473 4.678 -20.222 1.00 20.12 70 VAL D CA 1
ATOM 7222 C C . VAL D 2 71 ? 5.191 5.891 -21.122 1.00 20.82 70 VAL D C 1
ATOM 7223 O O . VAL D 2 71 ? 5.878 6.903 -21.027 1.00 20.26 70 VAL D O 1
ATOM 7227 N N . LEU D 2 72 ? 4.177 5.787 -21.972 1.00 19.99 71 LEU D N 1
ATOM 7228 C CA . LEU D 2 72 ? 3.817 6.889 -22.812 1.00 20.52 71 LEU D CA 1
ATOM 7229 C C . LEU D 2 72 ? 2.564 7.603 -22.256 1.00 20.81 71 LEU D C 1
ATOM 7230 O O . LEU D 2 72 ? 1.574 6.952 -21.935 1.00 20.61 71 LEU D O 1
ATOM 7235 N N . MET D 2 73 ? 2.631 8.926 -22.154 1.00 20.70 72 MET D N 1
ATOM 7236 C CA . MET D 2 73 ? 1.514 9.716 -21.649 1.00 21.76 72 MET D CA 1
ATOM 7237 C C . MET D 2 73 ? 1.453 11.078 -22.331 1.00 22.76 72 MET D C 1
ATOM 7238 O O . MET D 2 73 ? 2.484 11.691 -22.609 1.00 23.01 72 MET D O 1
ATOM 7243 N N . ASP D 2 74 ? 0.275 11.561 -22.655 1.00 23.19 73 ASP D N 1
ATOM 7244 C CA . ASP D 2 74 ? 0.191 12.875 -23.272 1.00 24.29 73 ASP D CA 1
ATOM 7245 C C . ASP D 2 74 ? 0.147 13.999 -22.254 1.00 23.61 73 ASP D C 1
ATOM 7246 O O . ASP D 2 74 ? 0.107 15.163 -22.628 1.00 23.60 73 ASP D O 1
ATOM 7251 N N . SER D 2 75 ? 0.153 13.657 -20.973 1.00 22.67 74 SER D N 1
ATOM 7252 C CA . SER D 2 75 ? 0.262 14.663 -19.923 1.00 22.25 74 SER D CA 1
ATOM 7253 C C . SER D 2 75 ? 1.720 14.989 -19.620 1.00 22.02 74 SER D C 1
ATOM 7254 O O . SER D 2 75 ? 2.442 14.175 -19.044 1.00 21.29 74 SER D O 1
ATOM 7257 N N . LYS D 2 76 ? 2.148 16.185 -20.011 1.00 22.39 75 LYS D N 1
ATOM 7258 C CA . LYS D 2 76 ? 3.499 16.614 -19.784 1.00 22.18 75 LYS D CA 1
ATOM 7259 C C . LYS D 2 76 ? 3.816 16.701 -18.325 1.00 21.33 75 LYS D C 1
ATOM 7260 O O . LYS D 2 76 ? 4.959 16.450 -17.906 1.00 21.47 75 LYS D O 1
ATOM 7266 N N . LEU D 2 77 ? 2.823 17.094 -17.545 1.00 20.51 76 LEU D N 1
ATOM 7267 C CA . LEU D 2 77 ? 3.081 17.319 -16.148 1.00 20.42 76 LEU D CA 1
ATOM 7268 C C . LEU D 2 77 ? 3.424 16.029 -15.395 1.00 20.78 76 LEU D C 1
ATOM 7269 O O . LEU D 2 77 ? 4.383 15.988 -14.634 1.00 22.90 76 LEU D O 1
ATOM 7274 N N . VAL D 2 78 ? 2.639 14.985 -15.613 1.00 20.38 77 VAL D N 1
ATOM 7275 C CA . VAL D 2 78 ? 2.860 13.654 -15.011 1.00 20.22 77 VAL D CA 1
ATOM 7276 C C . VAL D 2 78 ? 4.181 13.094 -15.489 1.00 19.68 77 VAL D C 1
ATOM 7277 O O . VAL D 2 78 ? 4.958 12.620 -14.686 1.00 21.18 77 VAL D O 1
ATOM 7281 N N . VAL D 2 79 ? 4.448 13.186 -16.789 1.00 19.73 78 VAL D N 1
ATOM 7282 C CA . VAL D 2 79 ? 5.796 12.875 -17.344 1.00 18.95 78 VAL D CA 1
ATOM 7283 C C . VAL D 2 79 ? 6.909 13.656 -16.648 1.00 19.06 78 VAL D C 1
ATOM 7284 O O . VAL D 2 79 ?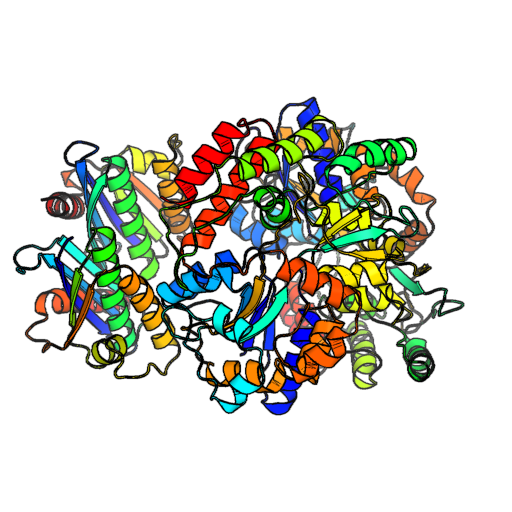 7.861 13.060 -16.220 1.00 20.50 78 VAL D O 1
ATOM 7288 N N . GLU D 2 80 ? 6.782 14.977 -16.532 1.00 19.53 79 GLU D N 1
ATOM 7289 C CA . GLU D 2 80 ? 7.841 15.791 -15.948 1.00 19.81 79 GLU D CA 1
ATOM 7290 C C . GLU D 2 80 ? 8.013 15.507 -14.477 1.00 18.87 79 GLU D C 1
ATOM 7291 O O . GLU D 2 80 ? 9.119 15.534 -13.984 1.00 20.15 79 GLU D O 1
ATOM 7297 N N . GLN D 2 81 ? 6.940 15.250 -13.757 1.00 18.90 80 GLN D N 1
ATOM 7298 C CA . GLN D 2 81 ? 7.082 14.926 -12.334 1.00 18.96 80 GLN D CA 1
ATOM 7299 C C . GLN D 2 81 ? 7.688 13.513 -12.106 1.00 19.87 80 GLN D C 1
ATOM 7300 O O . GLN D 2 81 ? 8.571 13.321 -11.266 1.00 21.08 80 GLN D O 1
ATOM 7306 N N . MET D 2 82 ? 7.278 12.521 -12.882 1.00 20.80 81 MET D N 1
ATOM 7307 C CA . MET D 2 82 ? 7.816 11.171 -12.677 1.00 20.98 81 MET D CA 1
ATOM 7308 C C . MET D 2 82 ? 9.280 11.069 -13.073 1.00 21.79 81 MET D C 1
ATOM 7309 O O . MET D 2 82 ? 10.004 10.240 -12.547 1.00 21.54 81 MET D O 1
ATOM 7314 N N . SER D 2 83 ? 9.700 11.904 -14.021 1.00 23.34 82 SER D N 1
ATOM 7315 C CA . SER D 2 83 ? 11.104 12.013 -14.448 1.00 24.38 82 SER D CA 1
ATOM 7316 C C . SER D 2 83 ? 11.954 12.729 -13.406 1.00 25.42 82 SER D C 1
ATOM 7317 O O . SER D 2 83 ? 13.181 12.778 -13.532 1.00 26.19 82 SER D O 1
ATOM 7320 N N . GLY D 2 84 ? 11.304 13.279 -12.386 1.00 25.86 83 GLY D N 1
ATOM 7321 C CA . GLY D 2 84 ? 12.003 13.991 -11.332 1.00 26.23 83 GLY D CA 1
ATOM 7322 C C . GLY D 2 84 ? 12.255 15.444 -11.683 1.00 26.61 83 GLY D C 1
ATOM 7323 O O . GLY D 2 84 ? 12.520 16.267 -10.807 1.00 26.49 83 GLY D O 1
ATOM 7324 N N . ARG D 2 85 ? 12.171 15.759 -12.971 1.00 26.97 84 ARG D N 1
ATOM 7325 C CA . ARG D 2 85 ? 12.389 17.121 -13.443 1.00 27.77 84 ARG D CA 1
ATOM 7326 C C . ARG D 2 85 ? 11.414 18.093 -12.787 1.00 27.02 84 ARG D C 1
ATOM 7327 O O . ARG D 2 85 ? 11.795 19.192 -12.383 1.00 27.10 84 ARG D O 1
ATOM 7335 N N . TRP D 2 86 ? 10.154 17.681 -12.686 1.00 26.95 85 TRP D N 1
ATOM 7336 C CA . TRP D 2 86 ? 9.123 18.513 -12.077 1.00 26.80 85 TRP D CA 1
ATOM 7337 C C . TRP D 2 86 ? 8.825 18.065 -10.650 1.00 26.78 85 TRP D C 1
ATOM 7338 O O . TRP D 2 86 ? 8.576 16.887 -10.399 1.00 27.08 85 TRP D O 1
ATOM 7349 N N . LYS D 2 87 ? 8.857 19.013 -9.719 1.00 27.45 86 LYS D N 1
ATOM 7350 C CA . LYS D 2 87 ? 8.602 18.715 -8.315 1.00 27.71 86 LYS D CA 1
ATOM 7351 C C . LYS D 2 87 ? 7.192 19.129 -7.907 1.00 27.26 86 LYS D C 1
ATOM 7352 O O . LYS D 2 87 ? 6.699 20.178 -8.319 1.00 26.94 86 LYS D O 1
ATOM 7358 N N . VAL D 2 88 ? 6.533 18.137 -7.324 1.00 26.97 87 VAL D N 1
ATOM 7359 C CA . VAL D 2 88 ? 5.140 18.105 -6.981 1.00 26.39 87 VAL D CA 1
ATOM 7360 C C . VAL D 2 88 ? 4.853 18.972 -5.776 1.00 26.74 87 VAL D C 1
ATOM 7361 O O . VAL D 2 88 ? 5.382 18.756 -4.717 1.00 26.40 87 VAL D O 1
ATOM 7365 N N . LYS D 2 89 ? 3.982 19.945 -5.936 1.00 27.78 88 LYS D N 1
ATOM 7366 C CA . LYS D 2 89 ? 3.780 20.951 -4.902 1.00 27.99 88 LYS D CA 1
ATOM 7367 C C . LYS D 2 89 ? 2.506 20.842 -4.074 1.00 28.06 88 LYS D C 1
ATOM 7368 O O . LYS D 2 89 ? 2.417 21.488 -3.047 1.00 27.66 88 LYS D O 1
ATOM 7374 N N . HIS D 2 90 ? 1.528 20.061 -4.515 1.00 27.59 89 HIS D N 1
ATOM 7375 C CA . HIS D 2 90 ? 0.233 19.970 -3.829 1.00 27.24 89 HIS D CA 1
ATOM 7376 C C . HIS D 2 90 ? -0.071 18.566 -3.329 1.00 26.18 89 HIS D C 1
ATOM 7377 O O . HIS D 2 90 ? 0.067 17.611 -4.051 1.00 25.06 89 HIS D O 1
ATOM 7384 N N . PRO D 2 91 ? -0.513 18.461 -2.091 1.00 25.83 90 PRO D N 1
ATOM 7385 C CA . PRO D 2 91 ? -0.741 17.147 -1.470 1.00 25.41 90 PRO D CA 1
ATOM 7386 C C . PRO D 2 91 ? -1.532 16.067 -2.216 1.00 24.88 90 PRO D C 1
ATOM 7387 O O . PRO D 2 91 ? -1.123 14.905 -2.112 1.00 24.18 90 PRO D O 1
ATOM 7391 N N . ASP D 2 92 ? -2.627 16.426 -2.898 1.00 24.52 91 ASP D N 1
ATOM 7392 C CA . ASP D 2 92 ? -3.397 15.481 -3.705 1.00 24.58 91 ASP D CA 1
ATOM 7393 C C . ASP D 2 92 ? -2.455 14.853 -4.664 1.00 23.46 91 ASP D C 1
ATOM 7394 O O . ASP D 2 92 ? -2.279 13.648 -4.680 1.00 23.33 91 ASP D O 1
ATOM 7399 N N . LEU D 2 93 ? -1.793 15.672 -5.448 1.00 21.78 92 LEU D N 1
ATOM 7400 C CA . LEU D 2 93 ? -0.860 15.065 -6.386 1.00 21.33 92 LEU D CA 1
ATOM 7401 C C . LEU D 2 93 ? 0.308 14.305 -5.710 1.00 21.51 92 LEU D C 1
ATOM 7402 O O . LEU D 2 93 ? 0.816 13.308 -6.262 1.00 21.41 92 LEU D O 1
ATOM 7407 N N . LEU D 2 94 ? 0.738 14.761 -4.526 1.00 21.27 93 LEU D N 1
ATOM 7408 C CA . LEU D 2 94 ? 1.918 14.174 -3.858 1.00 20.41 93 LEU D CA 1
ATOM 7409 C C . LEU D 2 94 ? 1.620 12.722 -3.516 1.00 20.30 93 LEU D C 1
ATOM 7410 O O . LEU D 2 94 ? 2.395 11.815 -3.910 1.00 20.21 93 LEU D O 1
ATOM 7415 N N . LYS D 2 95 ? 0.477 12.493 -2.857 1.00 19.33 94 LYS D N 1
ATOM 7416 C CA . LYS D 2 95 ? -0.001 11.134 -2.540 1.00 19.84 94 LYS D CA 1
ATOM 7417 C C . LYS D 2 95 ? 0.020 10.155 -3.745 1.00 19.11 94 LYS D C 1
ATOM 7418 O O . LYS D 2 95 ? 0.450 9.005 -3.659 1.00 19.14 94 LYS D O 1
ATOM 7424 N N . LEU D 2 96 ? -0.487 10.635 -4.862 1.00 18.34 95 LEU D N 1
ATOM 7425 C CA . LEU D 2 96 ? -0.585 9.852 -6.069 1.00 17.38 95 LEU D CA 1
ATOM 7426 C C . LEU D 2 96 ? 0.842 9.649 -6.615 1.00 17.08 95 LEU D C 1
ATOM 7427 O O . LEU D 2 96 ? 1.210 8.516 -7.023 1.00 17.37 95 LEU D O 1
ATOM 7432 N N . TYR D 2 97 ? 1.653 10.711 -6.576 1.00 15.88 96 TYR D N 1
ATOM 7433 C CA . TYR D 2 97 ? 3.079 10.630 -6.940 1.00 15.50 96 TYR D CA 1
ATOM 7434 C C . TYR D 2 97 ? 3.816 9.555 -6.135 1.00 15.93 96 TYR D C 1
ATOM 7435 O O . TYR D 2 97 ? 4.530 8.730 -6.717 1.00 15.82 96 TYR D O 1
ATOM 7444 N N . VAL D 2 98 ? 3.632 9.555 -4.809 1.00 16.27 97 VAL D N 1
ATOM 7445 C CA . VAL D 2 98 ? 4.218 8.526 -3.928 1.00 16.18 97 VAL D CA 1
ATOM 7446 C C . VAL D 2 98 ? 3.716 7.096 -4.295 1.00 17.35 97 VAL D C 1
ATOM 7447 O O . VAL D 2 98 ? 4.529 6.189 -4.543 1.00 17.93 97 VAL D O 1
ATOM 7451 N N . GLN D 2 99 ? 2.397 6.908 -4.350 1.00 17.35 98 GLN D N 1
ATOM 7452 C CA . GLN D 2 99 ? 1.809 5.656 -4.841 1.00 18.73 98 GLN D CA 1
ATOM 7453 C C . GLN D 2 99 ? 2.441 5.244 -6.196 1.00 18.92 98 GLN D C 1
ATOM 7454 O O . GLN D 2 99 ? 2.917 4.122 -6.349 1.00 19.04 98 GLN D O 1
ATOM 7460 N N . ALA D 2 100 ? 2.504 6.157 -7.160 1.00 19.24 99 ALA D N 1
ATOM 7461 C CA . ALA D 2 100 ? 3.084 5.805 -8.430 1.00 19.59 99 ALA D CA 1
ATOM 7462 C C . ALA D 2 100 ? 4.558 5.434 -8.301 1.00 19.98 99 ALA D C 1
ATOM 7463 O O . ALA D 2 100 ? 5.006 4.408 -8.868 1.00 21.16 99 ALA D O 1
ATOM 7465 N N . GLN D 2 101 ? 5.306 6.230 -7.534 1.00 19.56 100 GLN D N 1
ATOM 7466 C CA . GLN D 2 101 ? 6.711 5.972 -7.317 1.00 18.79 100 GLN D CA 1
ATOM 7467 C C . GLN D 2 101 ? 6.967 4.600 -6.672 1.00 19.29 100 GLN D C 1
ATOM 7468 O O . GLN D 2 101 ? 7.896 3.877 -7.078 1.00 19.99 100 GLN D O 1
ATOM 7474 N N . ALA D 2 102 ? 6.143 4.186 -5.716 1.00 19.11 101 ALA D N 1
ATOM 7475 C CA . ALA D 2 102 ? 6.351 2.854 -5.131 1.00 19.78 101 ALA D CA 1
ATOM 7476 C C . ALA D 2 102 ? 6.181 1.746 -6.196 1.00 19.71 101 ALA D C 1
ATOM 7477 O O . ALA D 2 102 ? 6.835 0.689 -6.139 1.00 20.30 101 ALA D O 1
ATOM 7479 N N . LEU D 2 103 ? 5.325 1.991 -7.176 1.00 18.70 102 LEU D N 1
ATOM 7480 C CA . LEU D 2 103 ? 5.111 0.983 -8.204 1.00 18.60 102 LEU D CA 1
ATOM 7481 C C . LEU D 2 103 ? 6.264 0.950 -9.234 1.00 18.71 102 LEU D C 1
ATOM 7482 O O . LEU D 2 103 ? 6.765 -0.138 -9.608 1.00 18.75 102 LEU D O 1
ATOM 7487 N N . ALA D 2 104 ? 6.685 2.143 -9.664 1.00 18.05 103 ALA D N 1
ATOM 7488 C CA . ALA D 2 104 ? 7.801 2.280 -10.603 1.00 17.76 103 ALA D CA 1
ATOM 7489 C C . ALA D 2 104 ? 9.098 1.707 -10.022 1.00 17.59 103 ALA D C 1
ATOM 7490 O O . ALA D 2 104 ? 9.919 1.187 -10.764 1.00 16.57 103 ALA D O 1
ATOM 7492 N N . SER D 2 105 ? 9.251 1.764 -8.704 1.00 17.77 104 SER D N 1
ATOM 7493 C CA . SER D 2 105 ? 10.480 1.303 -8.087 1.00 19.63 104 SER D CA 1
ATOM 7494 C C . SER D 2 105 ? 10.621 -0.244 -8.095 1.00 19.28 104 SER D C 1
ATOM 7495 O O . SER D 2 105 ? 11.695 -0.761 -7.787 1.00 18.81 104 SER D O 1
ATOM 7498 N N . GLN D 2 106 ? 9.553 -0.969 -8.458 1.00 19.23 105 GLN D N 1
ATOM 7499 C CA . GLN D 2 106 ? 9.623 -2.435 -8.549 1.00 18.97 105 GLN D CA 1
ATOM 7500 C C . GLN D 2 106 ? 10.030 -2.867 -9.968 1.00 19.64 105 GLN D C 1
ATOM 7501 O O . GLN D 2 106 ? 10.214 -4.080 -10.240 1.00 19.59 105 GLN D O 1
ATOM 7507 N N . PHE D 2 107 ? 10.252 -1.891 -10.825 1.00 19.32 106 PHE D N 1
ATOM 7508 C CA . PHE D 2 107 ? 10.763 -2.133 -12.140 1.00 20.25 106 PHE D CA 1
ATOM 7509 C C . PHE D 2 107 ? 12.282 -1.998 -12.136 1.00 19.69 106 PHE D C 1
ATOM 7510 O O . PHE D 2 107 ? 12.815 -1.192 -11.443 1.00 19.11 106 PHE D O 1
ATOM 7518 N N . ARG D 2 108 ? 12.969 -2.802 -12.913 1.00 19.82 107 ARG D N 1
ATOM 7519 C CA . ARG D 2 108 ? 14.423 -2.715 -13.026 1.00 20.95 107 ARG D CA 1
ATOM 7520 C C . ARG D 2 108 ? 14.828 -1.465 -13.809 1.00 20.07 107 ARG D C 1
ATOM 7521 O O . ARG D 2 108 ? 15.680 -0.697 -13.381 1.00 19.57 107 ARG D O 1
ATOM 7529 N N . ARG D 2 109 ? 14.190 -1.280 -14.949 1.00 19.08 108 ARG D N 1
ATOM 7530 C CA . ARG D 2 109 ? 14.321 -0.082 -15.780 1.00 18.85 108 ARG D CA 1
ATOM 7531 C C . ARG D 2 109 ? 12.927 0.518 -16.117 1.00 18.38 108 ARG D C 1
ATOM 7532 O O . ARG D 2 109 ? 11.994 -0.219 -16.464 1.00 17.81 108 ARG D O 1
ATOM 7540 N N . ILE D 2 110 ? 12.804 1.846 -16.008 1.00 17.98 109 ILE D N 1
ATOM 7541 C CA . ILE D 2 110 ? 11.613 2.579 -16.432 1.00 17.39 109 ILE D CA 1
ATOM 7542 C C . ILE D 2 110 ? 11.915 3.996 -16.963 1.00 17.94 109 ILE D C 1
ATOM 7543 O O . ILE D 2 110 ? 12.727 4.715 -16.386 1.00 17.84 109 ILE D O 1
ATOM 7548 N N . ASN D 2 111 ? 11.254 4.375 -18.063 1.00 18.22 110 ASN D N 1
ATOM 7549 C CA . ASN D 2 111 ? 11.260 5.754 -18.559 1.00 18.42 110 ASN D CA 1
ATOM 7550 C C . ASN D 2 111 ? 9.861 6.324 -18.913 1.00 18.84 110 ASN D C 1
ATOM 7551 O O . ASN D 2 111 ? 8.881 5.580 -19.082 1.00 18.09 110 ASN D O 1
ATOM 7556 N N . TYR D 2 112 ? 9.796 7.651 -19.029 1.00 19.35 111 TYR D N 1
ATOM 7557 C CA . TYR D 2 112 ? 8.547 8.402 -19.225 1.00 19.15 111 TYR D CA 1
ATOM 7558 C C . TYR D 2 112 ? 8.700 9.315 -20.443 1.00 19.32 111 TYR D C 1
ATOM 7559 O O . TYR D 2 112 ? 9.712 9.972 -20.594 1.00 19.44 111 TYR D O 1
ATOM 7568 N N . GLU D 2 113 ? 7.711 9.297 -21.329 1.00 19.01 112 GLU D N 1
ATOM 7569 C CA . GLU D 2 113 ? 7.761 9.995 -22.580 1.00 19.78 112 GLU D CA 1
ATOM 7570 C C . GLU D 2 113 ? 6.381 10.623 -22.813 1.00 18.74 112 GLU D C 1
ATOM 7571 O O . GLU D 2 113 ? 5.306 9.970 -22.674 1.00 18.79 112 GLU D O 1
ATOM 7577 N N . TRP D 2 114 ? 6.395 11.902 -23.173 1.00 17.54 113 TRP D N 1
ATOM 7578 C CA . TRP D 2 114 ? 5.163 12.638 -23.435 1.00 16.67 113 TRP D CA 1
ATOM 7579 C C . TRP D 2 114 ? 4.910 12.770 -24.933 1.00 17.14 113 TRP D C 1
ATOM 7580 O O . TRP D 2 114 ? 5.717 13.347 -25.661 1.00 16.50 113 TRP D O 1
ATOM 7591 N N . VAL D 2 115 ? 3.784 12.230 -25.387 1.00 18.00 114 VAL D N 1
ATOM 7592 C CA . VAL D 2 115 ? 3.424 12.282 -26.799 1.00 18.93 114 VAL D CA 1
ATOM 7593 C C . VAL D 2 115 ? 2.333 13.316 -27.054 1.00 20.11 114 VAL D C 1
ATOM 7594 O O . VAL D 2 115 ? 1.727 13.838 -26.118 1.00 18.62 114 VAL D O 1
ATOM 7598 N N . PRO D 2 116 ? 2.138 13.702 -28.314 1.00 21.46 115 PRO D N 1
ATOM 7599 C CA . PRO D 2 116 ? 0.972 14.476 -28.695 1.00 22.92 115 PRO D CA 1
ATOM 7600 C C . PRO D 2 116 ? -0.126 13.501 -28.475 1.00 24.54 115 PRO D C 1
ATOM 7601 O O . PRO D 2 116 ? 0.179 12.422 -27.988 1.00 24.81 115 PRO D O 1
ATOM 7605 N N . ARG D 2 117 ? -1.350 13.810 -28.865 1.00 25.51 116 ARG D N 1
ATOM 7606 C CA . ARG D 2 117 ? -2.486 12.949 -28.543 1.00 26.11 116 ARG D CA 1
ATOM 7607 C C . ARG D 2 117 ? -2.697 11.758 -29.455 1.00 25.60 116 ARG D C 1
ATOM 7608 O O . ARG D 2 117 ? -2.854 10.669 -28.974 1.00 26.16 116 ARG D O 1
ATOM 7616 N N . ALA D 2 118 ? -2.649 11.956 -30.760 1.00 25.45 117 ALA D N 1
ATOM 7617 C CA . ALA D 2 118 ? -2.740 10.859 -31.742 1.00 25.03 117 ALA D CA 1
ATOM 7618 C C . ALA D 2 118 ? -1.730 9.696 -31.614 1.00 24.94 117 ALA D C 1
ATOM 7619 O O . ALA D 2 118 ? -1.745 8.770 -32.401 1.00 24.64 117 ALA D O 1
ATOM 7621 N N . ARG D 2 119 ? -0.832 9.756 -30.651 1.00 24.66 118 ARG D N 1
ATOM 7622 C CA . ARG D 2 119 ? 0.015 8.594 -30.405 1.00 24.51 118 ARG D CA 1
ATOM 7623 C C . ARG D 2 119 ? -0.359 7.905 -29.096 1.00 23.33 118 ARG D C 1
ATOM 7624 O O . ARG D 2 119 ? 0.311 6.968 -28.664 1.00 23.77 118 ARG D O 1
ATOM 7632 N N . ASN D 2 120 ? -1.433 8.377 -28.471 1.00 21.50 119 ASN D N 1
ATOM 7633 C CA . ASN D 2 120 ? -1.906 7.798 -27.191 1.00 19.77 119 ASN D CA 1
ATOM 7634 C C . ASN D 2 120 ? -3.413 7.644 -27.291 1.00 18.57 119 ASN D C 1
ATOM 7635 O O . ASN D 2 120 ? -4.146 7.838 -26.316 1.00 18.03 119 ASN D O 1
ATOM 7640 N N . THR D 2 121 ? -3.837 7.271 -28.497 1.00 17.50 120 THR D N 1
ATOM 7641 C CA . THR D 2 121 ? -5.220 7.254 -28.937 1.00 16.78 120 THR D CA 1
ATOM 7642 C C . THR D 2 121 ? -6.043 6.174 -28.236 1.00 16.93 120 THR D C 1
ATOM 7643 O O . THR D 2 121 ? -7.226 6.365 -27.950 1.00 15.99 120 THR D O 1
ATOM 7647 N N . TYR D 2 122 ? -5.411 5.027 -28.010 1.00 17.39 121 TYR D N 1
ATOM 7648 C CA . TYR D 2 122 ? -6.051 3.893 -27.378 1.00 18.72 121 TYR D CA 1
ATOM 7649 C C . TYR D 2 122 ? -6.477 4.207 -25.910 1.00 18.90 121 TYR D C 1
ATOM 7650 O O . TYR D 2 122 ? -7.652 4.128 -25.555 1.00 17.85 121 TYR D O 1
ATOM 7659 N N . ALA D 2 123 ? -5.513 4.579 -25.084 1.00 20.91 122 ALA D N 1
ATOM 7660 C CA . ALA D 2 123 ? -5.768 5.126 -23.722 1.00 22.70 122 ALA D CA 1
ATOM 7661 C C . ALA D 2 123 ? -6.722 6.355 -23.676 1.00 24.03 122 ALA D C 1
ATOM 7662 O O . ALA D 2 123 ? -7.510 6.515 -22.720 1.00 24.71 122 ALA D O 1
ATOM 7664 N N . ASP D 2 124 ? -6.623 7.228 -24.696 1.00 24.90 123 ASP D N 1
ATOM 7665 C CA . ASP D 2 124 ? -7.323 8.482 -24.697 1.00 25.39 123 ASP D CA 1
ATOM 7666 C C . ASP D 2 124 ? -8.772 8.129 -24.876 1.00 25.85 123 ASP D C 1
ATOM 7667 O O . ASP D 2 124 ? -9.640 8.701 -24.202 1.00 25.61 123 ASP D O 1
ATOM 7672 N N . ARG D 2 125 ? -9.021 7.180 -25.787 1.00 26.28 124 ARG D N 1
ATOM 7673 C CA . ARG D 2 125 ? -10.384 6.636 -26.092 1.00 27.28 124 ARG D CA 1
ATOM 7674 C C . ARG D 2 125 ? -11.053 5.956 -24.893 1.00 26.36 124 ARG D C 1
ATOM 7675 O O . ARG D 2 125 ? -12.251 6.045 -24.725 1.00 27.59 124 ARG D O 1
ATOM 7683 N N . LEU D 2 126 ? -10.262 5.253 -24.088 1.00 25.57 125 LEU D N 1
ATOM 7684 C CA . LEU D 2 126 ? -10.718 4.606 -22.848 1.00 23.93 125 LEU D CA 1
ATOM 7685 C C . LEU D 2 126 ? -11.082 5.610 -21.768 1.00 23.65 125 LEU D C 1
ATOM 7686 O O . LEU D 2 126 ? -12.090 5.448 -21.075 1.00 23.49 125 LEU D O 1
ATOM 7691 N N . ALA D 2 127 ? -10.266 6.626 -21.617 1.00 24.43 126 ALA D N 1
ATOM 7692 C CA . ALA D 2 127 ? -10.550 7.686 -20.688 1.00 24.66 126 ALA D CA 1
ATOM 7693 C C . ALA D 2 127 ? -11.801 8.478 -21.059 1.00 24.31 126 ALA D C 1
ATOM 7694 O O . ALA D 2 127 ? -12.705 8.583 -20.258 1.00 24.68 126 ALA D O 1
ATOM 7696 N N . ASN D 2 128 ? -11.830 9.022 -22.271 1.00 25.49 127 ASN D N 1
ATOM 7697 C CA . ASN D 2 128 ? -12.971 9.803 -22.734 1.00 26.84 127 ASN D CA 1
ATOM 7698 C C . ASN D 2 128 ? -14.288 9.049 -22.579 1.00 26.63 127 ASN D C 1
ATOM 7699 O O . ASN D 2 128 ? -15.305 9.629 -22.197 1.00 27.72 127 ASN D O 1
ATOM 7704 N N . ASP D 2 129 ? -14.263 7.755 -22.878 1.00 26.18 128 ASP D N 1
ATOM 7705 C CA . ASP D 2 129 ? -15.455 6.921 -22.778 1.00 26.29 128 ASP D CA 1
ATOM 7706 C C . ASP D 2 129 ? -15.884 6.739 -21.325 1.00 27.00 128 ASP D C 1
ATOM 7707 O O . ASP D 2 129 ? -17.072 6.610 -21.030 1.00 26.15 128 ASP D O 1
ATOM 7712 N N . ALA D 2 130 ? -14.909 6.730 -20.422 1.00 27.28 129 ALA D N 1
ATOM 7713 C CA . ALA D 2 130 ? -15.183 6.559 -19.000 1.00 27.69 129 ALA D CA 1
ATOM 7714 C C . ALA D 2 130 ? -16.260 7.527 -18.522 1.00 27.88 129 ALA D C 1
ATOM 7715 O O . ALA D 2 130 ? -17.350 7.111 -18.126 1.00 27.81 129 ALA D O 1
ATOM 7717 N N . MET D 2 131 ? -15.932 8.814 -18.504 1.00 28.69 130 MET D N 1
ATOM 7718 C CA . MET D 2 131 ? -16.846 9.825 -17.982 1.00 30.34 130 MET D CA 1
ATOM 7719 C C . MET D 2 131 ? -18.186 9.762 -18.699 1.00 30.48 130 MET D C 1
ATOM 7720 O O . MET D 2 131 ? -19.239 9.640 -18.073 1.00 30.85 130 MET D O 1
ATOM 7725 N N . ASP D 2 132 ? -18.130 9.845 -20.022 1.00 30.54 131 ASP D N 1
ATOM 7726 C CA . ASP D 2 132 ? -19.318 9.778 -20.864 1.00 31.66 131 ASP D CA 1
ATOM 7727 C C . ASP D 2 132 ? -20.388 8.889 -20.239 1.00 32.79 131 ASP D C 1
ATOM 7728 O O . ASP D 2 132 ? -21.363 9.380 -19.672 1.00 33.66 131 ASP D O 1
#

InterPro domains:
  IPR006059 Bacterial-type extracellular solute-binding protein [PF01547] (46-314)
  IPR006060 Maltose/Cyclodextrin ABC transporter, substrate-binding protein [PR00181] (36-54)
  IPR006060 Maltose/Cyclodextrin ABC transporter, substrate-binding protein [PR00181] (70-88)
  IPR006060 Maltose/Cyclodextrin ABC transporter, substrate-binding protein [PR00181] (130-149)
  IPR006060 Maltose/Cyclodextrin ABC transporter, substrate-binding protein [PR00181] (151-170)
  IPR006060 Maltose/Cyclodextrin ABC transporter, substrate-binding protein [PR00181] (171-190)
  IPR006060 Maltose/Cyclodextrin ABC transporter, substrate-binding protein [PR00181] (233-252)
  IPR006060 Maltose/Cyclodextrin ABC transporter, substrate-binding protein [PR00181] (299-320)
  IPR006060 Maltose/Cyclodextrin ABC transporter, substrate-binding protein [PR00181] (357-376)
  IPR006061 Solute-binding family 1, conserved site [PS01037] (133-150)

CATH classification: 3.40.190.10 (+1 more: 3.40.190.10)

Organism: Escherichia coli (strain K12) (NCBI:txid83333)